Protein AF-0000000066122535 (afdb_homodimer)

Secondary structure (DSSP, 8-state):
-EE--EEEEEE-S-HHHHHHHHHHHHHHHHTT-EEESSSTT-SEEEEEE--SSHHHHHHHHHHHHHHHHHTS-EEEEEGGGGGHHHHHHH-TT-SEE--TT-HHHHHHHHHHHS--EEGGGTTTS-TT---SS-TTEEEEE-EE------TT--HHHHH-S-EEPPHHHHHHHHHHHHHTT--EEEEE-S-GGGTTGGGTT-EEEETTEEEESSHHHHHHHHHTT-SEEEE-S----GGGGGGHHHHHTTSS-SEEE---B---HHHHHHHTS---HHHHHHHHHHHHHH-TT-EEEEEEEES-TT--HHHHHHHHHHHHHH--SEEEEEE----TT-GGGGSSSPPPHHHHHHHHHHHHHHHHHHHHHHHHTTTT-EEEEEEEEEETTTTEEEEEETT--TTTS--EEEE-TTTTT--TT-EEEEEEEEE-SS-EEE-/-EE--EEEEEE-S-HHHHHHHHHHHHHHHHTT-EEESSSTT-SEEEEEE--SSHHHHHHHHHHHHHHHHHTS-EEEEEGGGGGHHHHHHH-TT-SEE--TT-HHHHHHHHHHHS--EEGGGTTTS-TT---SS-TTEEEEE-EE------TT--HHHHH-S-EEPPHHHHHHHHHHHHHTT--EEEEE-SSGGGTTGGGTT-EEEETTEEEESSHHHHHHHHHTT-SEEEE-S----GGGGGGHHHHHTTSS-SEEE---B---HHHHHHHTS---HHHHHHHHHHHHHH-TT-EEEEEEEES-TT--HHHHHHHHHHHHHH--SEEEEEE----TT-GGGGSSSPPPHHHHHHHHHHHHHHHHHHHHHHHHTTTT-EEEEEEEEEETTTTEEEEEETT--TTTS--EEEE-TTTTT--TT-EEEEEEEEE-SS-EEE-

Radius of gyration: 39.96 Å; Cα contacts (8 Å, |Δi|>4): 1870; chains: 2; bounding box: 52×118×86 Å

Solvent-accessible surface area (backbone atoms only — not comparable to full-atom values): 44855 Å² total; per-residue (Å²): 82,70,47,62,46,31,36,8,52,46,76,40,73,50,73,70,45,45,53,51,46,23,53,52,50,29,51,42,35,30,46,41,42,40,78,40,86,36,61,75,86,27,69,31,32,39,39,32,26,26,48,68,48,64,70,43,34,52,50,34,54,51,52,52,51,53,43,39,74,71,53,51,42,30,35,39,27,22,39,31,23,70,45,46,66,64,46,41,73,76,42,66,70,52,74,46,70,26,33,49,91,38,55,67,63,46,52,43,49,43,32,53,77,52,53,51,33,36,50,55,25,45,81,68,41,53,94,63,44,52,71,88,56,63,69,32,38,43,79,44,74,48,41,41,26,31,79,69,73,37,21,75,52,51,53,38,79,52,57,30,56,53,45,51,54,52,44,32,60,50,50,53,52,52,49,38,36,44,77,70,56,32,44,30,40,39,36,35,37,69,40,34,58,58,38,16,62,77,57,71,34,42,74,25,63,53,94,92,38,81,40,45,15,32,48,59,47,46,50,52,57,54,25,70,67,79,38,50,35,38,53,34,37,31,53,88,49,78,71,53,62,71,45,44,55,41,22,54,71,61,32,28,40,36,37,44,29,35,66,61,40,60,50,29,40,70,56,22,50,68,34,58,40,89,54,51,46,68,58,48,50,51,46,53,52,48,50,37,68,65,19,70,79,50,30,40,29,34,34,34,51,34,45,42,57,58,61,43,72,67,38,52,50,44,33,52,52,45,52,68,71,60,60,58,58,40,78,47,77,43,61,58,67,82,33,88,84,20,60,45,68,74,47,63,61,70,54,54,70,67,57,21,49,51,49,46,51,53,52,50,51,54,47,43,52,49,24,26,56,58,42,49,69,47,41,77,35,76,43,60,26,40,26,71,41,70,44,76,91,80,30,29,26,36,22,25,43,76,71,32,53,86,96,76,49,44,42,32,40,26,58,51,23,69,84,64,66,67,48,70,55,36,76,46,80,32,37,26,72,40,57,45,61,58,36,34,31,32,87,80,71,48,61,46,31,35,8,52,45,77,38,73,50,72,70,46,45,53,52,46,24,51,52,51,30,51,42,34,29,44,40,42,41,78,39,87,35,58,72,87,26,69,31,31,39,40,33,26,25,50,67,48,64,70,44,33,53,50,34,54,49,50,52,51,50,42,38,73,72,53,52,43,30,36,39,28,22,40,32,23,70,45,44,65,64,47,41,72,78,42,66,69,53,74,45,70,28,33,50,90,38,54,66,64,48,52,42,49,42,32,52,78,50,52,49,32,35,48,54,26,46,80,70,41,53,92,64,44,51,72,89,57,64,69,33,37,42,80,42,74,49,39,40,25,31,78,71,73,36,21,76,51,52,52,38,79,51,56,28,55,52,46,51,56,52,44,32,61,50,50,52,51,51,48,37,36,46,77,69,55,30,44,31,39,39,36,37,37,70,39,34,56,56,39,16,62,78,57,72,34,41,74,25,62,53,96,92,38,80,40,45,16,31,48,59,46,46,50,54,56,53,27,70,66,80,37,50,35,38,54,35,40,31,53,86,49,77,70,53,64,71,43,45,56,41,23,55,71,61,34,27,39,36,36,43,28,35,67,61,40,61,50,28,41,70,56,22,49,67,35,58,40,89,53,51,45,68,58,49,52,51,47,53,50,50,50,37,68,66,19,71,79,50,32,40,29,34,35,34,50,36,45,42,58,58,63,44,72,67,40,52,51,45,34,54,51,45,50,68,69,60,61,58,60,41,78,47,76,42,61,59,66,80,33,89,84,21,60,45,67,73,48,64,61,70,55,54,69,68,58,20,50,51,51,45,52,52,52,50,51,53,46,42,52,50,24,26,57,59,42,48,70,44,43,78,36,78,43,60,26,40,27,72,42,70,43,75,91,82,31,31,27,38,23,25,43,78,72,33,54,85,94,77,48,46,42,30,41,27,58,50,23,70,85,66,66,67,48,70,57,38,77,45,80,30,37,26,72,43,55,45,62,61,36,35,30,32,87

Nearest PDB structures (foldseek):
  4jc0-assembly2_B  TM=6.798E-01  e=2.366E-36  Thermotoga maritima
  2qgq-assembly1_A  TM=9.403E-01  e=1.319E-27  Thermotoga maritima MSB8
  2qgq-assembly4_D  TM=9.338E-01  e=1.534E-26  Thermotoga maritima MSB8
  7mjz-assembly1_A  TM=6.336E-01  e=1.409E-33  Bacteroides uniformis
  7mjx-assembly2_B  TM=6.372E-01  e=7.805E-33  Bacteroides uniformis

pLDDT: mean 92.5, std 7.32, range [51.38, 98.44]

InterPro domains:
  IPR002792 TRAM domain [PF18693] (375-438)
  IPR002792 TRAM domain [PS50926] (372-439)
  IPR005839 Methylthiotransferase [SFLDG01061] (4-438)
  IPR005839 Methylthiotransferase [TIGR00089] (6-438)
  IPR005840 Ribosomal protein uS12 methylthiotransferase RimO [MF_01865] (5-439)
  IPR005840 Ribosomal protein uS12 methylthiotransferase RimO [PTHR43837] (4-438)
  IPR005840 Ribosomal protein uS12 methylthiotransferase RimO [SFLDF00274] (4-438)
  IPR005840 Ribosomal protein uS12 methylthiotransferase RimO [TIGR01125] (6-437)
  IPR006638 Elp3/MiaA/NifB-like, radical SAM core domain [SM00729] (136-361)
  IPR007197 Radical SAM [PF04055] (141-319)
  IPR007197 Radical SAM [PS51918] (132-369)
  IPR007197 Radical SAM [SFLDS00029] (4-438)
  IPR012340 Nucleic acid-binding, OB-fold [G3DSA:2.40.50.140] (376-439)
  IPR013848 Methylthiotransferase, N-terminal [PF00919] (6-91)
  IPR013848 Methylthiotransferase, N-terminal [PS51449] (5-115)
  IPR020612 Methylthiotransferase, conserved site [PS01278] (140-160)
  IPR023404 Radical SAM, alpha/beta horseshoe [G3DSA:3.80.30.20] (134-375)
  IPR038135 Methylthiotransferase, N-terminal domain superfamily [G3DSA:3.40.50.12160] (6-120)
  IPR058240 Radical SAM superfamily [SSF102114] (123-366)

Foldseek 3Di:
DKDAFEEEEAFADDVVSVVLSVVLVVVCVVVPHHYDPDLAPGQEYEYAADDDDPVRVVVSLVVQVVSCVRNVAYEYEEACLVVVVVNCVSPVSYQYGYYPPRSPVSVVSCCVRPNIDPVVCVVVAQPLGDAPADLQEDEQEFWWADPDQFLLDCRCVVTNYIGGDALQVSLVSLVSSVVSQHAEYEYDYQEQQCWQVVVVQDWDDDPNDIFTRGNQRSLQSQLVSNHAYEYERHEDDPCVLVNLLCCQVVSYPLEEEYAPQFQALVLCVNSVHDRDNVVVLVVLVSSCVSHVVHAYEYEYEPQQAPQDPVRLVRRLVSCVSSLHQHYHYYYRDRDPPRNSVPDHHGGDPVVRVVSRVVSVVSNLVSNQVVQQVQAQHKFKWAWADADVVQAKTWTDGSHADPPRAEIEIEHNCVVVVHDHSDIDIWHFHDDHSGYTYTD/DKDAFEEEEAFADDVVSVVLSVVLVVVCVVVPHHYDPDLPPGQEYEYAAEDDDPVRVVVSLVVQVVSCVRNVAYEYEEACLVVVVVNCVSPVSYQYGYYPPPSPVSVVSCCVRPNIDPVVCVVVAQPLGDAPADLQEDEQEFWWADDAQFLLDCRCVVTNYIGGDALQVSLVSLVSSVVSQHQEYEYDYQEQQCWQVVVVQDWDDDPNDIFTRGNQRSLQSQLVSNHAYEYERHEDDPCVLVNLLCCQVVSYPLEEEYAPQFQALVLCVNSVHDRDNVVVLVVLVSSCVSPVVRAYEYEYEPQQAPQDPVRLVRRLVSCVSSLHQHYHYYYRDRDPPRNSVPDHHGGDPVVRVVSRVVSVVSNLVSNQVVQQVQAQHKFKWAWADADVVQAKTWTDGSHADPPRAEIEIEHNCVVVVDDHSDIDIWHFHDDHSGYTYTD

Organism: Francisella philomiragia subsp. philomiragia (strain ATCC 25017 / CCUG 19701 / FSC 153 / O#319-036) (NCBI:txid484022)

Sequence (878 aa):
MIKIPKIGFVSLGCPKNLVDSERIITKLKAEGYDLVDSYDNADMVIVNTCGFLNSAIDESLEVIGEAIAENGKVLVTGCLGNKADLIKEKHSEVLSITGPQDYENLIEAVHTHAPIFVNDFVSLVPPQGIKLTPRHYSYLKISEGCNNTCTFCIIPDIRGKLKSRSIDNIMKEAEKLKNAGVKELLVISQDTSAYGVDIKYKSGIWNDKEYQSNILDLATALGDLDMWTRLHYVYPYPHVDKIVPLMAQGKILPYLDVPLQHSSPEVLKRMKRPAHTQKTLDRINKWRDICPDITIRSTFIVGFPGETEADFEHLLDFAEKAQLDRVGCFKYSEVEGAKANQFDNLISEEVKQQRLDEFMGLQAQISADKLQRFVGTEQQVIIDVINKDENYAIGRTKYDAPEVDGQVIIGDALERNLKVGEFATVEITESTEYDLIADMIKIPKIGFVSLGCPKNLVDSERIITKLKAEGYDLVDSYDNADMVIVNTCGFLNSAIDESLEVIGEAIAENGKVLVTGCLGNKADLIKEKHSEVLSITGPQDYENLIEAVHTHAPIFVNDFVSLVPPQGIKLTPRHYSYLKISEGCNNTCTFCIIPDIRGKLKSRSIDNIMKEAEKLKNAGVKELLVISQDTSAYGVDIKYKSGIWNDKEYQSNILDLATALGDLDMWTRLHYVYPYPHVDKIVPLMAQGKILPYLDVPLQHSSPEVLKRMKRPAHTQKTLDRINKWRDICPDITIRSTFIVGFPGETEADFEHLLDFAEKAQLDRVGCFKYSEVEGAKANQFDNLISEEVKQQRLDEFMGLQAQISADKLQRFVGTEQQVIIDVINKDENYAIGRTKYDAPEVDGQVIIGDALERNLKVGEFATVEITESTEYDLIAD

Structure (mmCIF, N/CA/C/O backbone):
data_AF-0000000066122535-model_v1
#
loop_
_entity.id
_entity.type
_entity.pdbx_description
1 polymer 'Ribosomal protein uS12 methylthiotransferase RimO'
#
loop_
_atom_site.group_PDB
_atom_site.id
_atom_site.type_symbol
_atom_site.label_atom_id
_atom_site.label_alt_id
_atom_site.label_comp_id
_atom_site.label_asym_id
_atom_site.label_entity_id
_atom_site.label_seq_id
_atom_site.pdbx_PDB_ins_code
_atom_site.Cartn_x
_atom_site.Cartn_y
_atom_site.Cartn_z
_atom_site.occupancy
_atom_site.B_iso_or_equiv
_atom_site.auth_seq_id
_atom_site.auth_comp_id
_atom_site.auth_asym_id
_atom_site.auth_atom_id
_atom_site.pdbx_PDB_model_num
ATOM 1 N N . MET A 1 1 ? -2.648 4.883 -21.25 1 55.56 1 MET A N 1
ATOM 2 C CA . MET A 1 1 ? -3.219 6.027 -20.547 1 55.56 1 MET A CA 1
ATOM 3 C C . MET A 1 1 ? -2.99 5.918 -19.047 1 55.56 1 MET A C 1
ATOM 5 O O . MET A 1 1 ? -3.152 4.84 -18.469 1 55.56 1 MET A O 1
ATOM 9 N N . ILE A 1 2 ? -2.291 6.801 -18.469 1 64.5 2 ILE A N 1
ATOM 10 C CA . ILE A 1 2 ? -2.02 6.82 -17.031 1 64.5 2 ILE A CA 1
ATOM 11 C C . ILE A 1 2 ? -3.262 7.293 -16.281 1 64.5 2 ILE A C 1
ATOM 13 O O . ILE A 1 2 ? -3.859 8.312 -16.641 1 64.5 2 ILE A O 1
ATOM 17 N N . LYS A 1 3 ? -3.846 6.434 -15.586 1 76.31 3 LYS A N 1
ATOM 18 C CA . LYS A 1 3 ? -4.93 6.883 -14.719 1 76.31 3 LYS A CA 1
ATOM 19 C C . LYS A 1 3 ? -4.387 7.449 -13.406 1 76.31 3 LYS A C 1
ATOM 21 O O . LYS A 1 3 ? -3.785 6.727 -12.609 1 76.31 3 LYS A O 1
ATOM 26 N N . ILE A 1 4 ? -4.547 8.75 -13.289 1 79.06 4 ILE A N 1
ATOM 27 C CA . ILE A 1 4 ? -4.109 9.445 -12.086 1 79.06 4 ILE A CA 1
ATOM 28 C C . ILE A 1 4 ? -5.309 9.719 -11.18 1 79.06 4 ILE A C 1
ATOM 30 O O . ILE A 1 4 ? -6.219 10.461 -11.555 1 79.06 4 ILE A O 1
ATOM 34 N N . PRO A 1 5 ? -5.336 9.031 -9.992 1 85.25 5 PRO A N 1
ATOM 35 C CA . PRO A 1 5 ? -6.449 9.297 -9.078 1 85.25 5 PRO A CA 1
ATOM 36 C C . PRO A 1 5 ? -6.504 10.75 -8.609 1 85.25 5 PRO A C 1
ATOM 38 O O . PRO A 1 5 ? -5.461 11.375 -8.414 1 85.25 5 PRO A O 1
ATOM 41 N N . LYS A 1 6 ? -7.742 11.266 -8.477 1 88.75 6 LYS A N 1
ATOM 42 C CA . LYS A 1 6 ? -7.988 12.586 -7.898 1 88.75 6 LYS A CA 1
ATOM 43 C C . LYS A 1 6 ? -8.195 12.5 -6.391 1 88.75 6 LYS A C 1
ATOM 45 O O . LYS A 1 6 ? -9.094 11.797 -5.922 1 88.75 6 LYS A O 1
ATOM 50 N N . ILE A 1 7 ? -7.367 13.219 -5.676 1 91.25 7 ILE A N 1
ATOM 51 C CA . ILE A 1 7 ? -7.449 13.18 -4.219 1 91.25 7 ILE A CA 1
ATOM 52 C C . ILE A 1 7 ? -8.094 14.461 -3.699 1 91.25 7 ILE A C 1
ATOM 54 O O . ILE A 1 7 ? -7.621 15.562 -3.994 1 91.25 7 ILE A O 1
ATOM 58 N N . GLY A 1 8 ? -9.281 14.289 -3.072 1 92.62 8 GLY A N 1
ATOM 59 C CA . GLY A 1 8 ? -9.852 15.398 -2.332 1 92.62 8 GLY A CA 1
ATOM 60 C C . GLY A 1 8 ? -9.227 15.594 -0.963 1 92.62 8 GLY A C 1
ATOM 61 O O . GLY A 1 8 ? -8.945 14.617 -0.263 1 92.62 8 GLY A O 1
ATOM 62 N N . PHE A 1 9 ? -9.008 16.875 -0.611 1 92 9 PHE A N 1
ATOM 63 C CA . PHE A 1 9 ? -8.367 17.156 0.668 1 92 9 PHE A CA 1
ATOM 64 C C . PHE A 1 9 ? -9.156 18.188 1.46 1 92 9 PHE A C 1
ATOM 66 O O . PHE A 1 9 ? -9.484 19.25 0.94 1 92 9 PHE A O 1
ATOM 73 N N . VAL A 1 10 ? -9.508 17.859 2.719 1 91.75 10 VAL A N 1
ATOM 74 C CA . VAL A 1 10 ? -10.18 18.766 3.637 1 91.75 10 VAL A CA 1
ATOM 75 C C . VAL A 1 10 ? -9.312 18.984 4.879 1 91.75 10 VAL A C 1
ATOM 77 O O . VAL A 1 10 ? -8.93 18.016 5.543 1 91.75 10 VAL A O 1
ATOM 80 N N . SER A 1 11 ? -9.016 20.203 5.141 1 91.88 11 SER A N 1
ATOM 81 C CA . SER A 1 11 ? -8.203 20.547 6.305 1 91.88 11 SER A CA 1
ATOM 82 C C . SER A 1 11 ? -9.039 21.25 7.375 1 91.88 11 SER A C 1
ATOM 84 O O . SER A 1 11 ? -9.625 22.297 7.117 1 91.88 11 SER A O 1
ATOM 86 N N . LEU A 1 12 ? -9.109 20.688 8.539 1 91.94 12 LEU A N 1
ATOM 87 C CA . LEU A 1 12 ? -9.852 21.266 9.656 1 91.94 12 LEU A CA 1
ATOM 88 C C . LEU A 1 12 ? -8.914 21.656 10.789 1 91.94 12 LEU A C 1
ATOM 90 O O . LEU A 1 12 ? -7.773 21.188 10.852 1 91.94 12 LEU A O 1
ATOM 94 N N . GLY A 1 13 ? -9.359 22.5 11.523 1 87.88 13 GLY A N 1
ATOM 95 C CA . GLY A 1 13 ? -8.641 22.766 12.758 1 87.88 13 GLY A CA 1
ATOM 96 C C . GLY A 1 13 ? -7.832 24.047 12.703 1 87.88 13 GLY A C 1
ATOM 97 O O . GLY A 1 13 ? -8.336 25.094 12.289 1 87.88 13 GLY A O 1
ATOM 98 N N . CYS A 1 14 ? -6.609 23.938 13.195 1 89.19 14 CYS A N 1
ATOM 99 C CA . CYS A 1 14 ? -5.801 25.109 13.469 1 89.19 14 CYS A CA 1
ATOM 100 C C . CYS A 1 14 ? -4.73 25.297 12.398 1 89.19 14 CYS A C 1
ATOM 102 O O . CYS A 1 14 ? -4.562 24.453 11.523 1 89.19 14 CYS A O 1
ATOM 104 N N . PRO A 1 15 ? -4.031 26.484 12.469 1 90.25 15 PRO A N 1
ATOM 105 C CA . PRO A 1 15 ? -2.994 26.781 11.477 1 90.25 15 PRO A CA 1
ATOM 106 C C . PRO A 1 15 ? -1.904 25.719 11.422 1 90.25 15 PRO A C 1
ATOM 108 O O . PRO A 1 15 ? -1.346 25.453 10.352 1 90.25 15 PRO A O 1
ATOM 111 N N . LYS A 1 16 ? -1.552 25.094 12.508 1 89.88 16 LYS A N 1
ATOM 112 C CA . LYS A 1 16 ? -0.552 24.031 12.508 1 89.88 16 LYS A CA 1
ATOM 113 C C . LYS A 1 16 ? -1.018 22.844 11.672 1 89.88 16 LYS A C 1
ATOM 115 O O . LYS A 1 16 ? -0.231 22.25 10.93 1 89.88 16 LYS A O 1
ATOM 120 N N . ASN A 1 17 ? -2.301 22.609 11.82 1 91.5 17 ASN A N 1
ATOM 121 C CA . ASN A 1 17 ? -2.879 21.547 11.008 1 91.5 17 ASN A CA 1
ATOM 122 C C . ASN A 1 17 ? -2.871 21.906 9.523 1 91.5 17 ASN A C 1
ATOM 124 O O . ASN A 1 17 ? -2.707 21.031 8.672 1 91.5 17 ASN A O 1
ATOM 128 N N . LEU A 1 18 ? -3.109 23.141 9.297 1 92.88 18 LEU A N 1
ATOM 129 C CA . LEU A 1 18 ? -3.094 23.609 7.91 1 92.88 18 LEU A CA 1
ATOM 130 C C . LEU A 1 18 ? -1.728 23.375 7.277 1 92.88 18 LEU A C 1
ATOM 132 O O . LEU A 1 18 ? -1.639 22.938 6.125 1 92.88 18 LEU A O 1
ATOM 136 N N . VAL A 1 19 ? -0.688 23.656 7.957 1 92.19 19 VAL A N 1
ATOM 137 C CA . VAL A 1 19 ? 0.668 23.453 7.453 1 92.19 19 VAL A CA 1
ATOM 138 C C . VAL A 1 19 ? 0.907 21.969 7.191 1 92.19 19 VAL A C 1
ATOM 140 O O . VAL A 1 19 ? 1.526 21.594 6.191 1 92.19 19 VAL A O 1
ATOM 143 N N . ASP A 1 20 ? 0.424 21.141 8.078 1 92.88 20 ASP A N 1
ATOM 144 C CA . ASP A 1 20 ? 0.536 19.703 7.871 1 92.88 20 ASP A CA 1
ATOM 145 C C . ASP A 1 20 ? -0.153 19.281 6.574 1 92.88 20 ASP A C 1
ATOM 147 O O . ASP A 1 20 ? 0.376 18.469 5.824 1 92.88 20 ASP A O 1
ATOM 151 N N . SER A 1 21 ? -1.29 19.859 6.387 1 92.25 21 SER A N 1
ATOM 152 C CA . SER A 1 21 ? -2.021 19.578 5.156 1 92.25 21 SER A CA 1
ATOM 153 C C . SER A 1 21 ? -1.21 19.984 3.928 1 92.25 21 SER A C 1
ATOM 155 O O . SER A 1 21 ? -1.164 19.25 2.939 1 92.25 21 SER A O 1
ATOM 157 N N . GLU A 1 22 ? -0.607 21.172 3.998 1 92.5 22 GLU A N 1
ATOM 158 C CA . GLU A 1 22 ? 0.198 21.656 2.885 1 92.5 22 GLU A CA 1
ATOM 159 C C . GLU A 1 22 ? 1.345 20.703 2.566 1 92.5 22 GLU A C 1
ATOM 161 O O . GLU A 1 22 ? 1.656 20.469 1.396 1 92.5 22 GLU A O 1
ATOM 166 N N . ARG A 1 23 ? 1.938 20.156 3.58 1 90.12 23 ARG A N 1
ATOM 167 C CA . ARG A 1 23 ? 3.037 19.203 3.393 1 90.12 23 ARG A CA 1
ATOM 168 C C . ARG A 1 23 ? 2.553 17.938 2.713 1 90.12 23 ARG A C 1
ATOM 170 O O . ARG A 1 23 ? 3.191 17.438 1.782 1 90.12 23 ARG A O 1
ATOM 177 N N . ILE A 1 24 ? 1.455 17.438 3.168 1 90.81 24 ILE A N 1
ATOM 178 C CA . ILE A 1 24 ? 0.869 16.234 2.615 1 90.81 24 ILE A CA 1
ATOM 179 C C . ILE A 1 24 ? 0.513 16.453 1.146 1 90.81 24 ILE A C 1
ATOM 181 O O . ILE A 1 24 ? 0.874 15.641 0.285 1 90.81 24 ILE A O 1
ATOM 185 N N . ILE A 1 25 ? -0.142 17.562 0.844 1 89.25 25 ILE A N 1
ATOM 186 C CA . ILE A 1 25 ? -0.594 17.891 -0.505 1 89.25 25 ILE A CA 1
ATOM 187 C C . ILE A 1 25 ? 0.611 18.047 -1.428 1 89.25 25 ILE A C 1
ATOM 189 O O . ILE A 1 25 ? 0.601 17.578 -2.564 1 89.25 25 ILE A O 1
ATOM 193 N N . THR A 1 26 ? 1.611 18.734 -0.911 1 88.44 26 THR A N 1
ATOM 194 C CA . THR A 1 26 ? 2.832 18.938 -1.686 1 88.44 26 THR A CA 1
ATOM 195 C C . THR A 1 26 ? 3.449 17.594 -2.076 1 88.44 26 THR A C 1
ATOM 197 O O . THR A 1 26 ? 3.82 17.391 -3.234 1 88.44 26 THR A O 1
ATOM 200 N N . LYS A 1 27 ? 3.535 16.719 -1.121 1 86.56 27 LYS A N 1
ATOM 201 C CA . LYS A 1 27 ? 4.109 15.406 -1.374 1 86.56 27 LYS A CA 1
ATOM 202 C C . LYS A 1 27 ? 3.281 14.625 -2.393 1 86.56 27 LYS A C 1
ATOM 204 O O . LYS A 1 27 ? 3.83 14.039 -3.326 1 86.56 27 LYS A O 1
ATOM 209 N N . LEU A 1 28 ? 2.027 14.578 -2.25 1 87.69 28 LEU A N 1
ATOM 210 C CA . LEU A 1 28 ? 1.14 13.852 -3.152 1 87.69 28 LEU A CA 1
ATOM 211 C C . LEU A 1 28 ? 1.225 14.414 -4.566 1 87.69 28 LEU A C 1
ATOM 213 O O . LEU A 1 28 ? 1.28 13.656 -5.539 1 87.69 28 LEU A O 1
ATOM 217 N N . LYS A 1 29 ? 1.229 15.781 -4.656 1 85.19 29 LYS A N 1
ATOM 218 C CA . LYS A 1 29 ? 1.362 16.406 -5.965 1 85.19 29 LYS A CA 1
ATOM 219 C C . LYS A 1 29 ? 2.699 16.062 -6.613 1 85.19 29 LYS A C 1
ATOM 221 O O . LYS A 1 29 ? 2.766 15.812 -7.82 1 85.19 29 LYS A O 1
ATOM 226 N N . ALA A 1 30 ? 3.727 16.094 -5.816 1 82.19 30 ALA A N 1
ATOM 227 C CA . ALA A 1 30 ? 5.055 15.734 -6.301 1 82.19 30 ALA A CA 1
ATOM 228 C C . ALA A 1 30 ? 5.082 14.305 -6.832 1 82.19 30 ALA A C 1
ATOM 230 O O . ALA A 1 30 ? 5.84 13.992 -7.754 1 82.19 30 ALA A O 1
ATOM 231 N N . GLU A 1 31 ? 4.234 13.492 -6.258 1 80.12 31 GLU A N 1
ATOM 232 C CA . GLU A 1 31 ? 4.191 12.086 -6.648 1 80.12 31 GLU A CA 1
ATOM 233 C C . GLU A 1 31 ? 3.273 11.875 -7.848 1 80.12 31 GLU A C 1
ATOM 235 O O . GLU A 1 31 ? 3.16 10.758 -8.359 1 80.12 31 GLU A O 1
ATOM 240 N N . GLY A 1 32 ? 2.52 12.961 -8.242 1 80.94 32 GLY A N 1
ATOM 241 C CA . GLY A 1 32 ? 1.779 12.898 -9.492 1 80.94 32 GLY A CA 1
ATOM 242 C C . GLY A 1 32 ? 0.275 12.875 -9.297 1 80.94 32 GLY A C 1
ATOM 243 O O . GLY A 1 32 ? -0.482 12.812 -10.266 1 80.94 32 GLY A O 1
ATOM 244 N N . TYR A 1 33 ? -0.152 12.836 -8.062 1 83.94 33 TYR A N 1
ATOM 245 C CA . TYR A 1 33 ? -1.589 12.828 -7.809 1 83.94 33 TYR A CA 1
ATOM 246 C C . TYR A 1 33 ? -2.215 14.164 -8.188 1 83.94 33 TYR A C 1
ATOM 248 O O . TYR A 1 33 ? -1.56 15.211 -8.125 1 83.94 33 TYR A O 1
ATOM 256 N N . ASP A 1 34 ? -3.43 14.109 -8.602 1 83.56 34 ASP A N 1
ATOM 257 C CA . ASP A 1 34 ? -4.23 15.312 -8.781 1 83.56 34 ASP A CA 1
ATOM 258 C C . ASP A 1 34 ? -5 15.656 -7.504 1 83.56 34 ASP A C 1
ATOM 260 O O . ASP A 1 34 ? -5.512 14.766 -6.824 1 83.56 34 ASP A O 1
ATOM 264 N N . LEU A 1 35 ? -5.004 16.922 -7.184 1 84.94 35 LEU A N 1
ATOM 265 C CA . LEU A 1 35 ? -5.664 17.344 -5.953 1 84.94 35 LEU A CA 1
ATOM 266 C C . LEU A 1 35 ? -6.875 18.219 -6.258 1 84.94 35 LEU A C 1
ATOM 268 O O . LEU A 1 35 ? -6.836 19.047 -7.168 1 84.94 35 LEU A O 1
ATOM 272 N N . VAL A 1 36 ? -7.969 17.906 -5.535 1 82.44 36 VAL A N 1
ATOM 273 C CA . VAL A 1 36 ? -9.164 18.734 -5.664 1 82.44 36 VAL A CA 1
ATOM 274 C C . VAL A 1 36 ? -9.609 19.219 -4.285 1 82.44 36 VAL A C 1
ATOM 276 O O . VAL A 1 36 ? -9.352 18.562 -3.275 1 82.44 36 VAL A O 1
ATOM 279 N N . ASP A 1 37 ? -10.156 20.406 -4.18 1 75.06 37 ASP A N 1
ATOM 280 C CA . ASP A 1 37 ? -10.523 21.031 -2.916 1 75.06 37 ASP A CA 1
ATOM 281 C C . ASP A 1 37 ? -11.922 20.609 -2.471 1 75.06 37 ASP A C 1
ATOM 283 O O . ASP A 1 37 ? -12.562 21.297 -1.679 1 75.06 37 ASP A O 1
ATOM 287 N N . SER A 1 38 ? -12.469 19.578 -3.066 1 72.38 38 SER A N 1
ATOM 288 C CA . SER A 1 38 ? -13.805 19.141 -2.693 1 72.38 38 SER A CA 1
ATOM 289 C C . SER A 1 38 ? -13.898 17.609 -2.684 1 72.38 38 SER A C 1
ATOM 291 O O . SER A 1 38 ? -13.023 16.922 -3.211 1 72.38 38 SER A O 1
ATOM 293 N N . TYR A 1 39 ? -14.875 17.234 -1.909 1 73.81 39 TYR A N 1
ATOM 294 C CA . TYR A 1 39 ? -15.172 15.805 -1.892 1 73.81 39 TYR A CA 1
ATOM 295 C C . TYR A 1 39 ? -15.797 15.359 -3.207 1 73.81 39 TYR A C 1
ATOM 297 O O . TYR A 1 39 ? -15.75 14.18 -3.559 1 73.81 39 TYR A O 1
ATOM 305 N N . ASP A 1 40 ? -16.25 16.484 -3.912 1 74.75 40 ASP A N 1
ATOM 306 C CA . ASP A 1 40 ? -16.969 16.141 -5.133 1 74.75 40 ASP A CA 1
ATOM 307 C C . ASP A 1 40 ? -16.016 15.734 -6.246 1 74.75 40 ASP A C 1
ATOM 309 O O . ASP A 1 40 ? -15.008 16.406 -6.492 1 74.75 40 ASP A O 1
ATOM 313 N N . ASN A 1 41 ? -16.125 14.57 -6.773 1 79.12 41 ASN A N 1
ATOM 314 C CA . ASN A 1 41 ? -15.398 14.062 -7.938 1 79.12 41 ASN A CA 1
ATOM 315 C C . ASN A 1 41 ? -14.016 13.547 -7.559 1 79.12 41 ASN A C 1
ATOM 317 O O . ASN A 1 41 ? -13.094 13.57 -8.383 1 79.12 41 ASN A O 1
ATOM 321 N N . ALA A 1 42 ? -13.797 13.43 -6.285 1 89.31 42 ALA A N 1
ATOM 322 C CA . ALA A 1 42 ? -12.531 12.852 -5.855 1 89.31 42 ALA A CA 1
ATOM 323 C C . ALA A 1 42 ? -12.602 11.328 -5.844 1 89.31 42 ALA A C 1
ATOM 325 O O . ALA A 1 42 ? -13.68 10.75 -5.648 1 89.31 42 ALA A O 1
ATOM 326 N N . ASP A 1 43 ? -11.508 10.672 -6.152 1 90 43 ASP A N 1
ATOM 327 C CA . ASP A 1 43 ? -11.414 9.219 -6.059 1 90 43 ASP A CA 1
ATOM 328 C C . ASP A 1 43 ? -11.18 8.773 -4.617 1 90 43 ASP A C 1
ATOM 330 O O . ASP A 1 43 ? -11.453 7.621 -4.266 1 90 43 ASP A O 1
ATOM 334 N N . MET A 1 44 ? -10.695 9.648 -3.891 1 93.12 44 MET A N 1
ATOM 335 C CA . MET A 1 44 ? -10.422 9.453 -2.469 1 93.12 44 MET A CA 1
ATOM 336 C C . MET A 1 44 ? -10.352 10.789 -1.74 1 93.12 44 MET A C 1
ATOM 338 O O . MET A 1 44 ? -9.945 11.797 -2.324 1 93.12 44 MET A O 1
ATOM 342 N N . VAL A 1 45 ? -10.812 10.758 -0.492 1 94.81 45 VAL A N 1
ATOM 343 C CA . VAL A 1 45 ? -10.789 12 0.276 1 94.81 45 VAL A CA 1
ATOM 344 C C . VAL A 1 45 ? -9.953 11.812 1.536 1 94.81 45 VAL A C 1
ATOM 346 O O . VAL A 1 45 ? -10.062 10.789 2.219 1 94.81 45 VAL A O 1
ATOM 349 N N . ILE A 1 46 ? -9.07 12.742 1.746 1 94.88 46 ILE A N 1
ATOM 350 C CA . ILE A 1 46 ? -8.312 12.797 2.992 1 94.88 46 ILE A CA 1
ATOM 351 C C . ILE A 1 46 ? -8.867 13.898 3.885 1 94.88 46 ILE A C 1
ATOM 353 O O . ILE A 1 46 ? -8.992 15.047 3.453 1 94.88 46 ILE A O 1
ATOM 357 N N . VAL A 1 47 ? -9.258 13.586 5.105 1 94.75 47 VAL A N 1
ATOM 358 C CA . VAL A 1 47 ? -9.727 14.578 6.066 1 94.75 47 VAL A CA 1
ATOM 359 C C . VAL A 1 47 ? -8.695 14.75 7.176 1 94.75 47 VAL A C 1
ATOM 361 O O . VAL A 1 47 ? -8.453 13.828 7.961 1 94.75 47 VAL A O 1
ATOM 364 N N . ASN A 1 48 ? -8.055 15.922 7.199 1 94.38 48 ASN A N 1
ATOM 365 C CA . ASN A 1 48 ? -7.152 16.297 8.281 1 94.38 48 ASN A CA 1
ATOM 366 C C . ASN A 1 48 ? -7.906 16.922 9.445 1 94.38 48 ASN A C 1
ATOM 368 O O . ASN A 1 48 ? -8.344 18.078 9.359 1 94.38 48 ASN A O 1
ATOM 372 N N . THR A 1 49 ? -7.953 16.234 10.586 1 94.69 49 THR A N 1
ATOM 373 C CA . THR A 1 49 ? -8.938 16.547 11.617 1 94.69 49 THR A CA 1
ATOM 374 C C . THR A 1 49 ? -8.273 17.219 12.812 1 94.69 49 THR A C 1
ATOM 376 O O . THR A 1 49 ? -7.051 17.172 12.953 1 94.69 49 THR A O 1
ATOM 379 N N . CYS A 1 50 ? -9.094 17.844 13.523 1 92.5 50 CYS A N 1
ATOM 380 C CA . CYS A 1 50 ? -8.703 18.406 14.805 1 92.5 50 CYS A CA 1
ATOM 381 C C . CYS A 1 50 ? -9.242 17.562 15.961 1 92.5 50 CYS A C 1
ATOM 383 O O . CYS A 1 50 ? -10.398 17.141 15.938 1 92.5 50 CYS A O 1
ATOM 385 N N . GLY A 1 51 ? -8.453 17.266 16.969 1 86.06 51 GLY A N 1
ATOM 386 C CA . GLY A 1 51 ? -8.875 16.438 18.094 1 86.06 51 GLY A CA 1
ATOM 387 C C . GLY A 1 51 ? -8.734 17.141 19.438 1 86.06 51 GLY A C 1
ATOM 388 O O . GLY A 1 51 ? -8.633 16.484 20.469 1 86.06 51 GLY A O 1
ATOM 389 N N . PHE A 1 52 ? -8.703 18.469 19.422 1 82.75 52 PHE A N 1
ATOM 390 C CA . PHE A 1 52 ? -8.398 19.172 20.656 1 82.75 52 PHE A CA 1
ATOM 391 C C . PHE A 1 52 ? -9.68 19.609 21.359 1 82.75 52 PHE A C 1
ATOM 393 O O . PHE A 1 52 ? -9.953 19.172 22.484 1 82.75 52 PHE A O 1
ATOM 400 N N . LEU A 1 53 ? -10.453 20.453 20.797 1 85.5 53 LEU A N 1
ATOM 401 C CA . LEU A 1 53 ? -11.688 20.953 21.406 1 85.5 53 LEU A CA 1
ATOM 402 C C . LEU A 1 53 ? -12.867 20.047 21.031 1 85.5 53 LEU A C 1
ATOM 404 O O . LEU A 1 53 ? -12.922 19.516 19.922 1 85.5 53 LEU A O 1
ATOM 408 N N . ASN A 1 54 ? -13.758 19.922 21.969 1 86.38 54 ASN A N 1
ATOM 409 C CA . ASN A 1 54 ? -14.914 19.062 21.719 1 86.38 54 ASN A CA 1
ATOM 410 C C . ASN A 1 54 ? -15.703 19.516 20.5 1 86.38 54 ASN A C 1
ATOM 412 O O . ASN A 1 54 ? -16.156 18.703 19.703 1 86.38 54 ASN A O 1
ATOM 416 N N . SER A 1 55 ? -15.797 20.859 20.438 1 87.31 55 SER A N 1
ATOM 417 C CA . SER A 1 55 ? -16.516 21.375 19.266 1 87.31 55 SER A CA 1
ATOM 418 C C . SER A 1 55 ? -15.797 21.016 17.969 1 87.31 55 SER A C 1
ATOM 420 O O . SER A 1 55 ? -16.438 20.703 16.969 1 87.31 55 SER A O 1
ATOM 422 N N . ALA A 1 56 ? -14.562 21.047 17.969 1 88.62 56 ALA A N 1
ATOM 423 C CA . ALA A 1 56 ? -13.758 20.703 16.797 1 88.62 56 ALA A CA 1
ATOM 424 C C . ALA A 1 56 ? -13.828 19.219 16.5 1 88.62 56 ALA A C 1
ATOM 426 O O . ALA A 1 56 ? -13.828 18.797 15.336 1 88.62 56 ALA A O 1
ATOM 427 N N . ILE A 1 57 ? -13.898 18.375 17.547 1 90.75 57 ILE A N 1
ATOM 428 C CA . ILE A 1 57 ? -14.039 16.922 17.406 1 90.75 57 ILE A CA 1
ATOM 429 C C . ILE A 1 57 ? -15.367 16.609 16.719 1 90.75 57 ILE A C 1
ATOM 431 O O . ILE A 1 57 ? -15.406 15.836 15.75 1 90.75 57 ILE A O 1
ATOM 435 N N . ASP A 1 58 ? -16.391 17.297 17.219 1 92.38 58 ASP A N 1
ATOM 436 C CA . ASP A 1 58 ? -17.703 17.094 16.641 1 92.38 58 ASP A CA 1
ATOM 437 C C . ASP A 1 58 ? -17.719 17.5 15.164 1 92.38 58 ASP A C 1
ATOM 439 O O . ASP A 1 58 ? -18.297 16.797 14.328 1 92.38 58 ASP A O 1
ATOM 443 N N . GLU A 1 59 ? -17.141 18.609 14.922 1 92.88 59 GLU A N 1
ATOM 444 C CA . GLU A 1 59 ? -17.047 19.078 13.547 1 92.88 59 GLU A CA 1
ATOM 445 C C . GLU A 1 59 ? -16.281 18.078 12.672 1 92.88 59 GLU A C 1
ATOM 447 O O . GLU A 1 59 ? -16.688 17.797 11.547 1 92.88 59 GLU A O 1
ATOM 452 N N . SER A 1 60 ? -15.203 17.594 13.188 1 94.25 60 SER A N 1
ATOM 453 C CA . SER A 1 60 ? -14.391 16.625 12.461 1 94.25 60 SER A CA 1
ATOM 454 C C . SER A 1 60 ? -15.18 15.367 12.133 1 94.25 60 SER A C 1
ATOM 456 O O . SER A 1 60 ? -15.141 14.883 11 1 94.25 60 SER A O 1
ATOM 458 N N . LEU A 1 61 ? -15.891 14.812 13.094 1 94.94 61 LEU A N 1
ATOM 459 C CA . LEU A 1 61 ? -16.688 13.602 12.898 1 94.94 61 LEU A CA 1
ATOM 460 C C . LEU A 1 61 ? -17.781 13.836 11.867 1 94.94 61 LEU A C 1
ATOM 462 O O . LEU A 1 61 ? -18.078 12.961 11.055 1 94.94 61 LEU A O 1
ATOM 466 N N . GLU A 1 62 ? -18.328 15.055 11.945 1 94.75 62 GLU A N 1
ATOM 467 C CA . GLU A 1 62 ? -19.359 15.406 10.977 1 94.75 62 GLU A CA 1
ATOM 468 C C . GLU A 1 62 ? -18.812 15.438 9.562 1 94.75 62 GLU A C 1
ATOM 470 O O . GLU A 1 62 ? -19.422 14.914 8.633 1 94.75 62 GLU A O 1
ATOM 475 N N . VAL A 1 63 ? -17.719 16.031 9.398 1 93.44 63 VAL A N 1
ATOM 476 C CA . VAL A 1 63 ? -17.094 16.172 8.086 1 93.44 63 VAL A CA 1
ATOM 477 C C . VAL A 1 63 ? -16.688 14.805 7.555 1 93.44 63 VAL A C 1
ATOM 479 O O . VAL A 1 63 ? -16.844 14.516 6.367 1 93.44 63 VAL A O 1
ATOM 482 N N . ILE A 1 64 ? -16.141 13.891 8.391 1 94.12 64 ILE A N 1
ATOM 483 C CA . ILE A 1 64 ? -15.805 12.531 8.008 1 94.12 64 ILE A CA 1
ATOM 484 C C . ILE A 1 64 ? -17.047 11.812 7.484 1 94.12 64 ILE A C 1
ATOM 486 O O . ILE A 1 64 ? -17.016 11.164 6.438 1 94.12 64 ILE A O 1
ATOM 490 N N . GLY A 1 65 ? -18.109 11.969 8.242 1 94.19 65 GLY A N 1
ATOM 491 C CA . GLY A 1 65 ? -19.359 11.352 7.82 1 94.19 65 GLY A CA 1
ATOM 492 C C . GLY A 1 65 ? -19.844 11.844 6.465 1 94.19 65 GLY A C 1
ATOM 493 O O . GLY A 1 65 ? -20.281 11.047 5.637 1 94.19 65 GLY A O 1
ATOM 494 N N . GLU A 1 66 ? -19.75 13.141 6.273 1 92.12 66 GLU A N 1
ATOM 495 C CA . GLU A 1 66 ? -20.125 13.727 4.996 1 92.12 66 GLU A CA 1
ATOM 496 C C . GLU A 1 66 ? -19.266 13.195 3.859 1 92.12 66 GLU A C 1
ATOM 498 O O . GLU A 1 66 ? -19.766 12.875 2.781 1 92.12 66 GLU A O 1
ATOM 503 N N . ALA A 1 67 ? -18 13.086 4.07 1 92 67 ALA A N 1
ATOM 504 C CA . ALA A 1 67 ? -17.062 12.594 3.066 1 92 67 ALA A CA 1
ATOM 505 C C . ALA A 1 67 ? -17.344 11.141 2.709 1 92 67 ALA A C 1
ATOM 507 O O . ALA A 1 67 ? -17.281 10.75 1.539 1 92 67 ALA A O 1
ATOM 508 N N . ILE A 1 68 ? -17.641 10.32 3.688 1 92.25 68 ILE A N 1
ATOM 509 C CA . ILE A 1 68 ? -17.969 8.914 3.479 1 92.25 68 ILE A CA 1
ATOM 510 C C . ILE A 1 68 ? -19.234 8.789 2.633 1 92.25 68 ILE A C 1
ATOM 512 O O . ILE A 1 68 ? -19.281 7.996 1.689 1 92.25 68 ILE A O 1
ATOM 516 N N . ALA A 1 69 ? -20.172 9.57 2.994 1 89.69 69 ALA A N 1
ATOM 517 C CA . ALA A 1 69 ? -21.453 9.516 2.297 1 89.69 69 ALA A CA 1
ATOM 518 C C . ALA A 1 69 ? -21.297 9.93 0.836 1 89.69 69 ALA A C 1
ATOM 520 O O . ALA A 1 69 ? -21.906 9.336 -0.053 1 89.69 69 ALA A O 1
ATOM 521 N N . GLU A 1 70 ? -20.453 10.852 0.587 1 87 70 GLU A N 1
ATOM 522 C CA . GLU A 1 70 ? -20.344 11.438 -0.749 1 87 70 GLU A CA 1
ATOM 523 C C . GLU A 1 70 ? -19.328 10.68 -1.598 1 87 70 GLU A C 1
ATOM 525 O O . GLU A 1 70 ? -19.484 10.586 -2.816 1 87 70 GLU A O 1
ATOM 530 N N . ASN A 1 71 ? -18.234 10.164 -1.022 1 85.5 71 ASN A N 1
ATOM 531 C CA . ASN A 1 71 ? -17.141 9.578 -1.786 1 85.5 71 ASN A CA 1
ATOM 532 C C . ASN A 1 71 ? -16.953 8.102 -1.477 1 85.5 71 ASN A C 1
ATOM 534 O O . ASN A 1 71 ? -16.75 7.289 -2.385 1 85.5 71 ASN A O 1
ATOM 538 N N . GLY A 1 72 ? -17.094 7.789 -0.206 1 86.75 72 GLY A N 1
ATOM 539 C CA . GLY A 1 72 ? -16.984 6.391 0.184 1 86.75 72 GLY A CA 1
ATOM 540 C C . GLY A 1 72 ? -15.57 5.969 0.526 1 86.75 72 GLY A C 1
ATOM 541 O O . GLY A 1 72 ? -15.367 5.109 1.386 1 86.75 72 GLY A O 1
ATOM 542 N N . LYS A 1 73 ? -14.516 6.465 -0.079 1 92.12 73 LYS A N 1
ATOM 543 C CA . LYS A 1 73 ? -13.125 6.176 0.256 1 92.12 73 LYS A CA 1
ATOM 544 C C . LYS A 1 73 ? -12.484 7.34 1.011 1 92.12 73 LYS A C 1
ATOM 546 O O . LYS A 1 73 ? -12.07 8.328 0.402 1 92.12 73 LYS A O 1
ATOM 551 N N . VAL A 1 74 ? -12.383 7.129 2.326 1 94.62 74 VAL A N 1
ATOM 552 C CA . VAL A 1 74 ? -11.938 8.25 3.15 1 94.62 74 VAL A CA 1
ATOM 553 C C . VAL A 1 74 ? -10.773 7.82 4.031 1 94.62 74 VAL A C 1
ATOM 555 O O . VAL A 1 74 ? -10.805 6.75 4.641 1 94.62 74 VAL A O 1
ATOM 558 N N . LEU A 1 75 ? -9.711 8.57 3.975 1 95.69 75 LEU A N 1
ATOM 559 C CA . LEU A 1 75 ? -8.609 8.477 4.926 1 95.69 75 LEU A CA 1
ATOM 560 C C . LEU A 1 75 ? -8.68 9.609 5.949 1 95.69 75 LEU A C 1
ATOM 562 O O . LEU A 1 75 ? -8.992 10.75 5.598 1 95.69 75 LEU A O 1
ATOM 566 N N . VAL A 1 76 ? -8.461 9.289 7.172 1 96.06 76 VAL A N 1
ATOM 567 C CA . VAL A 1 76 ? -8.516 10.297 8.234 1 96.06 76 VAL A CA 1
ATOM 568 C C . VAL A 1 76 ? -7.133 10.461 8.852 1 96.06 76 VAL A C 1
ATOM 570 O O . VAL A 1 76 ? -6.434 9.477 9.109 1 96.06 76 VAL A O 1
ATOM 573 N N . THR A 1 77 ? -6.688 11.727 8.984 1 95.38 77 THR A N 1
ATOM 574 C CA . THR A 1 77 ? -5.434 12.047 9.656 1 95.38 77 THR A CA 1
ATOM 575 C C . THR A 1 77 ? -5.605 13.242 10.586 1 95.38 77 THR A C 1
ATOM 577 O O . THR A 1 77 ? -6.727 13.695 10.828 1 95.38 77 THR A O 1
ATOM 580 N N . GLY A 1 78 ? -4.488 13.664 11.273 1 93.38 78 GLY A N 1
ATOM 581 C CA . GLY A 1 78 ? -4.551 14.812 12.164 1 93.38 78 GLY A CA 1
ATOM 582 C C . GLY A 1 78 ? -4.668 14.414 13.625 1 93.38 78 GLY A C 1
ATOM 583 O O . GLY A 1 78 ? -4.488 13.25 13.977 1 93.38 78 GLY A O 1
ATOM 584 N N . CYS A 1 79 ? -5.047 15.344 14.391 1 92.06 79 CYS A N 1
ATOM 585 C CA . CYS A 1 79 ? -4.98 15.172 15.836 1 92.06 79 CYS A CA 1
ATOM 586 C C . CYS A 1 79 ? -6.047 14.203 16.328 1 92.06 79 CYS A C 1
ATOM 588 O O . CYS A 1 79 ? -5.832 13.461 17.281 1 92.06 79 CYS A O 1
ATOM 590 N N . LEU A 1 80 ? -7.184 14.219 15.719 1 92.5 80 LEU A N 1
ATOM 591 C CA . LEU A 1 80 ? -8.234 13.297 16.125 1 92.5 80 LEU A CA 1
ATOM 592 C C . LEU A 1 80 ? -7.844 11.852 15.797 1 92.5 80 LEU A C 1
ATOM 594 O O . LEU A 1 80 ? -8.414 10.914 16.359 1 92.5 80 LEU A O 1
ATOM 598 N N . GLY A 1 81 ? -6.887 11.711 14.875 1 90.88 81 GLY A N 1
ATOM 599 C CA . GLY A 1 81 ? -6.418 10.383 14.5 1 90.88 81 GLY A CA 1
ATOM 600 C C . GLY A 1 81 ? -5.855 9.594 15.672 1 90.88 81 GLY A C 1
ATOM 601 O O . GLY A 1 81 ? -5.812 8.367 15.633 1 90.88 81 GLY A O 1
ATOM 602 N N . ASN A 1 82 ? -5.445 10.32 16.672 1 89.5 82 ASN A N 1
ATOM 603 C CA . ASN A 1 82 ? -4.934 9.672 17.875 1 89.5 82 ASN A CA 1
ATOM 604 C C . ASN A 1 82 ? -6.051 8.992 18.672 1 89.5 82 ASN A C 1
ATOM 606 O O . ASN A 1 82 ? -5.785 8.188 19.562 1 89.5 82 ASN A O 1
ATOM 610 N N . LYS A 1 83 ? -7.277 9.375 18.422 1 90.38 83 LYS A N 1
ATOM 611 C CA . LYS A 1 83 ? -8.461 8.719 18.969 1 90.38 83 LYS A CA 1
ATOM 612 C C . LYS A 1 83 ? -9.148 7.859 17.906 1 90.38 83 LYS A C 1
ATOM 614 O O . LYS A 1 83 ? -10.336 8.039 17.641 1 90.38 83 LYS A O 1
ATOM 619 N N . ALA A 1 84 ? -8.414 6.957 17.406 1 90.06 84 ALA A N 1
ATOM 620 C CA . ALA A 1 84 ? -8.852 6.125 16.281 1 90.06 84 ALA A CA 1
ATOM 621 C C . ALA A 1 84 ? -10.117 5.355 16.641 1 90.06 84 ALA A C 1
ATOM 623 O O . ALA A 1 84 ? -10.992 5.164 15.781 1 90.06 84 ALA A O 1
ATOM 624 N N . ASP A 1 85 ? -10.234 4.926 17.875 1 91.31 85 ASP A N 1
ATOM 625 C CA . ASP A 1 85 ? -11.391 4.145 18.312 1 91.31 85 ASP A CA 1
ATOM 626 C C . ASP A 1 85 ? -12.68 4.949 18.188 1 91.31 85 ASP A C 1
ATOM 628 O O . ASP A 1 85 ? -13.703 4.418 17.75 1 91.31 85 ASP A O 1
ATOM 632 N N . LEU A 1 86 ? -12.586 6.184 18.641 1 90.81 86 LEU A N 1
ATOM 633 C CA . LEU A 1 86 ? -13.742 7.066 18.531 1 90.81 86 LEU A CA 1
ATOM 634 C C . LEU A 1 86 ? -14.195 7.211 17.094 1 90.81 86 LEU A C 1
ATOM 636 O O . LEU A 1 86 ? -15.398 7.184 16.797 1 90.81 86 LEU A O 1
ATOM 640 N N . ILE A 1 87 ? -13.289 7.301 16.172 1 93.56 87 ILE A N 1
ATOM 641 C CA . ILE A 1 87 ? -13.586 7.461 14.758 1 93.56 87 ILE A CA 1
ATOM 642 C C . ILE A 1 87 ? -14.203 6.176 14.211 1 93.56 87 ILE A C 1
ATOM 644 O O . ILE A 1 87 ? -15.219 6.215 13.508 1 93.56 87 ILE A O 1
ATOM 648 N N . LYS A 1 88 ? -13.625 5.027 14.508 1 92.44 88 LYS A N 1
ATOM 649 C CA . LYS A 1 88 ? -14.086 3.734 14.008 1 92.44 88 LYS A CA 1
ATOM 650 C C . LYS A 1 88 ? -15.492 3.418 14.516 1 92.44 88 LYS A C 1
ATOM 652 O O . LYS A 1 88 ? -16.281 2.799 13.805 1 92.44 88 LYS A O 1
ATOM 657 N N . GLU A 1 89 ? -15.695 3.797 15.766 1 92.12 89 GLU A N 1
ATOM 658 C CA . GLU A 1 89 ? -17.016 3.566 16.359 1 92.12 89 GLU A CA 1
ATOM 659 C C . GLU A 1 89 ? -18.094 4.34 15.602 1 92.12 89 GLU A C 1
ATOM 661 O O . GLU A 1 89 ? -19.188 3.818 15.367 1 92.12 89 GLU A O 1
ATOM 666 N N . LYS A 1 90 ? -17.797 5.477 15.266 1 93 90 LYS A N 1
ATOM 667 C CA . LYS A 1 90 ? -18.781 6.324 14.602 1 93 90 LYS A CA 1
ATOM 668 C C . LYS A 1 90 ? -18.781 6.082 13.094 1 93 90 LYS A C 1
ATOM 670 O O . LYS A 1 90 ? -19.844 6.152 12.453 1 93 90 LYS A O 1
ATOM 675 N N . HIS A 1 91 ? -17.578 5.852 12.539 1 94.19 91 HIS A N 1
ATOM 676 C CA . HIS A 1 91 ? -17.422 5.672 11.102 1 94.19 91 HIS A CA 1
ATOM 677 C C . HIS A 1 91 ? -16.5 4.492 10.797 1 94.19 91 HIS A C 1
ATOM 679 O O . HIS A 1 91 ? -15.344 4.68 10.43 1 94.19 91 HIS A O 1
ATOM 685 N N . SER A 1 92 ? -17.031 3.383 10.734 1 91.19 92 SER A N 1
ATOM 686 C CA . SER A 1 92 ? -16.266 2.154 10.578 1 91.19 92 SER A CA 1
ATOM 687 C C . SER A 1 92 ? -15.781 1.992 9.141 1 91.19 92 SER A C 1
ATOM 689 O O . SER A 1 92 ? -14.867 1.206 8.875 1 91.19 92 SER A O 1
ATOM 691 N N . GLU A 1 93 ? -16.297 2.725 8.281 1 92.31 93 GLU A N 1
ATOM 692 C CA . GLU A 1 93 ? -15.992 2.572 6.863 1 92.31 93 GLU A CA 1
ATOM 693 C C . GLU A 1 93 ? -14.688 3.273 6.5 1 92.31 93 GLU A C 1
ATOM 695 O O . GLU A 1 93 ? -14.195 3.137 5.379 1 92.31 93 GLU A O 1
ATOM 700 N N . VAL A 1 94 ? -14.125 4.027 7.438 1 94.38 94 VAL A N 1
ATOM 701 C CA . VAL A 1 94 ? -12.883 4.734 7.172 1 94.38 94 VAL A CA 1
ATOM 702 C C . VAL A 1 94 ? -11.781 3.736 6.832 1 94.38 94 VAL A C 1
ATOM 704 O O . VAL A 1 94 ? -11.609 2.729 7.52 1 94.38 94 VAL A O 1
ATOM 707 N N . LEU A 1 95 ? -11.008 4.035 5.75 1 91.06 95 LEU A N 1
ATOM 708 C CA . LEU A 1 95 ? -10.047 3.078 5.219 1 91.06 95 LEU A CA 1
ATOM 709 C C . LEU A 1 95 ? -8.789 3.039 6.078 1 91.06 95 LEU A C 1
ATOM 711 O O . LEU A 1 95 ? -8.156 1.989 6.215 1 91.06 95 LEU A O 1
ATOM 715 N N . SER A 1 96 ? -8.359 4.168 6.539 1 92.31 96 SER A N 1
ATOM 716 C CA . SER A 1 96 ? -7.152 4.277 7.355 1 92.31 96 SER A CA 1
ATOM 717 C C . SER A 1 96 ? -7.211 5.5 8.266 1 92.31 96 SER A C 1
ATOM 719 O O . SER A 1 96 ? -7.809 6.52 7.906 1 92.31 96 SER A O 1
ATOM 721 N N . ILE A 1 97 ? -6.711 5.367 9.43 1 94.88 97 ILE A N 1
ATOM 722 C CA . ILE A 1 97 ? -6.629 6.449 10.406 1 94.88 97 ILE A CA 1
ATOM 723 C C . ILE A 1 97 ? -5.18 6.633 10.852 1 94.88 97 ILE A C 1
ATOM 725 O O . ILE A 1 97 ? -4.535 5.684 11.305 1 94.88 97 ILE A O 1
ATOM 729 N N . THR A 1 98 ? -4.652 7.812 10.633 1 92.25 98 THR A N 1
ATOM 730 C CA . THR A 1 98 ? -3.297 8.125 11.078 1 92.25 98 THR A CA 1
ATOM 731 C C . THR A 1 98 ? -3.291 9.344 11.992 1 92.25 98 THR A C 1
ATOM 733 O O . THR A 1 98 ? -4.219 10.156 11.961 1 92.25 98 THR A O 1
ATOM 736 N N . GLY A 1 99 ? -2.309 9.469 12.875 1 90.25 99 GLY A N 1
ATOM 737 C CA . GLY A 1 99 ? -2.164 10.602 13.781 1 90.25 99 GLY A CA 1
ATOM 738 C C . GLY A 1 99 ? -1.468 11.789 13.148 1 90.25 99 GLY A C 1
ATOM 739 O O . GLY A 1 99 ? -1.138 11.766 11.961 1 90.25 99 GLY A O 1
ATOM 740 N N . PRO A 1 100 ? -1.342 12.781 14.07 1 88.56 100 PRO A N 1
ATOM 741 C CA . PRO A 1 100 ? -0.628 13.961 13.57 1 88.56 100 PRO A CA 1
ATOM 742 C C . PRO A 1 100 ? 0.822 13.656 13.195 1 88.56 100 PRO A C 1
ATOM 744 O O . PRO A 1 100 ? 1.472 12.836 13.852 1 88.56 100 PRO A O 1
ATOM 747 N N . GLN A 1 101 ? 1.416 14.164 12.164 1 81.44 101 GLN A N 1
ATOM 748 C CA . GLN A 1 101 ? 2.793 14.039 11.695 1 81.44 101 GLN A CA 1
ATOM 749 C C . GLN A 1 101 ? 3.066 12.633 11.172 1 81.44 101 GLN A C 1
ATOM 751 O O . GLN A 1 101 ? 4.223 12.25 10.984 1 81.44 101 GLN A O 1
ATOM 756 N N . ASP A 1 102 ? 2.055 11.828 11.148 1 87.94 102 ASP A N 1
ATOM 757 C CA . ASP A 1 102 ? 2.217 10.477 10.625 1 87.94 102 ASP A CA 1
ATOM 758 C C . ASP A 1 102 ? 2.047 10.453 9.102 1 87.94 102 ASP A C 1
ATOM 760 O O . ASP A 1 102 ? 1.243 9.68 8.578 1 87.94 102 ASP A O 1
ATOM 764 N N . TYR A 1 103 ? 2.904 11.211 8.469 1 86 103 TYR A N 1
ATOM 765 C CA . TYR A 1 103 ? 2.795 11.453 7.039 1 86 103 TYR A CA 1
ATOM 766 C C . TYR A 1 103 ? 3.109 10.188 6.246 1 86 103 TYR A C 1
ATOM 768 O O . TYR A 1 103 ? 2.432 9.883 5.258 1 86 103 TYR A O 1
ATOM 776 N N . GLU A 1 104 ? 4.07 9.508 6.691 1 82.62 104 GLU A N 1
ATOM 777 C CA . GLU A 1 104 ? 4.535 8.336 5.953 1 82.62 104 GLU A CA 1
ATOM 778 C C . GLU A 1 104 ? 3.436 7.285 5.848 1 82.62 104 GLU A C 1
ATOM 780 O O . GLU A 1 104 ? 3.148 6.789 4.758 1 82.62 104 GLU A O 1
ATOM 785 N N . ASN A 1 105 ? 2.801 6.996 6.953 1 87.31 105 ASN A N 1
ATOM 786 C CA . ASN A 1 105 ? 1.735 6 6.949 1 87.31 105 ASN A CA 1
ATOM 787 C C . ASN A 1 105 ? 0.527 6.473 6.148 1 87.31 105 ASN A C 1
ATOM 789 O O . ASN A 1 105 ? -0.157 5.668 5.516 1 87.31 105 ASN A O 1
ATOM 793 N N . LEU A 1 106 ? 0.314 7.77 6.207 1 92.25 106 LEU A N 1
ATOM 794 C CA . LEU A 1 106 ? -0.79 8.305 5.422 1 92.25 106 LEU A CA 1
ATOM 795 C C . LEU A 1 106 ? -0.523 8.141 3.928 1 92.25 106 LEU A C 1
ATOM 797 O O . LEU A 1 106 ? -1.405 7.715 3.18 1 92.25 106 LEU A O 1
ATOM 801 N N . ILE A 1 107 ? 0.676 8.461 3.482 1 87.44 107 ILE A N 1
ATOM 802 C CA . ILE A 1 107 ? 1.049 8.359 2.074 1 87.44 107 ILE A CA 1
ATOM 803 C C . ILE A 1 107 ? 0.987 6.906 1.621 1 87.44 107 ILE A C 1
ATOM 805 O O . ILE A 1 107 ? 0.506 6.609 0.525 1 87.44 107 ILE A O 1
ATOM 809 N N . GLU A 1 108 ? 1.452 6.012 2.492 1 83.12 108 GLU A N 1
ATOM 810 C CA . GLU A 1 108 ? 1.361 4.586 2.197 1 83.12 108 GLU A CA 1
ATOM 811 C C . GLU A 1 108 ? -0.089 4.156 1.997 1 83.12 108 GLU A C 1
ATOM 813 O O . GLU A 1 108 ? -0.386 3.35 1.112 1 83.12 108 GLU A O 1
ATOM 818 N N . ALA A 1 109 ? -0.952 4.617 2.848 1 88 109 ALA A N 1
ATOM 819 C CA . ALA A 1 109 ? -2.373 4.309 2.719 1 88 109 ALA A CA 1
ATOM 820 C C . ALA A 1 109 ? -2.924 4.809 1.385 1 88 109 ALA A C 1
ATOM 822 O O . ALA A 1 109 ? -3.736 4.129 0.749 1 88 109 ALA A O 1
ATOM 823 N N . VAL A 1 110 ? -2.48 5.992 0.949 1 89.69 110 VAL A N 1
ATOM 824 C CA . VAL A 1 110 ? -2.91 6.531 -0.337 1 89.69 110 VAL A CA 1
ATOM 825 C C . VAL A 1 110 ? -2.441 5.613 -1.464 1 89.69 110 VAL A C 1
ATOM 827 O O . VAL A 1 110 ? -3.213 5.293 -2.373 1 89.69 110 VAL A O 1
ATOM 830 N N . HIS A 1 111 ? -1.203 5.172 -1.388 1 82.75 111 HIS A N 1
ATOM 831 C CA . HIS A 1 111 ? -0.655 4.27 -2.396 1 82.75 111 HIS A CA 1
ATOM 832 C C . HIS A 1 111 ? -1.467 2.982 -2.486 1 82.75 111 HIS A C 1
ATOM 834 O O . HIS A 1 111 ? -1.675 2.449 -3.578 1 82.75 111 HIS A O 1
ATOM 840 N N . THR A 1 112 ? -1.845 2.582 -1.336 1 79.44 112 THR A N 1
ATOM 841 C CA . THR A 1 112 ? -2.561 1.314 -1.241 1 79.44 112 THR A CA 1
ATOM 842 C C . THR A 1 112 ? -3.969 1.444 -1.812 1 79.44 112 THR A C 1
ATOM 844 O O . THR A 1 112 ? -4.402 0.609 -2.607 1 79.44 112 THR A O 1
ATOM 847 N N . HIS A 1 113 ? -4.645 2.494 -1.5 1 85.69 113 HIS A N 1
ATOM 848 C CA . HIS A 1 113 ? -6.078 2.551 -1.762 1 85.69 113 HIS A CA 1
ATOM 849 C C . HIS A 1 113 ? -6.379 3.371 -3.014 1 85.69 113 HIS A C 1
ATOM 851 O O . HIS A 1 113 ? -7.488 3.316 -3.543 1 85.69 113 HIS A O 1
ATOM 857 N N . ALA A 1 114 ? -5.383 4.148 -3.471 1 86.19 114 ALA A N 1
ATOM 858 C CA . ALA A 1 114 ? -5.516 4.902 -4.711 1 86.19 114 ALA A CA 1
ATOM 859 C C . ALA A 1 114 ? -4.219 4.875 -5.516 1 86.19 114 ALA A C 1
ATOM 861 O O . ALA A 1 114 ? -3.639 5.926 -5.805 1 86.19 114 ALA A O 1
ATOM 862 N N . PRO A 1 115 ? -3.826 3.705 -5.926 1 78.5 115 PRO A N 1
ATOM 863 C CA . PRO A 1 115 ? -2.574 3.604 -6.684 1 78.5 115 PRO A CA 1
ATOM 864 C C . PRO A 1 115 ? -2.672 4.234 -8.07 1 78.5 115 PRO A C 1
ATOM 866 O O . PRO A 1 115 ? -3.754 4.277 -8.656 1 78.5 115 PRO A O 1
ATOM 869 N N . ILE A 1 116 ? -1.61 4.848 -8.57 1 75.44 116 ILE A N 1
ATOM 870 C CA . ILE A 1 116 ? -1.492 5.309 -9.953 1 75.44 116 ILE A CA 1
ATOM 871 C C . ILE A 1 116 ? -1.229 4.117 -10.875 1 75.44 116 ILE A C 1
ATOM 873 O O . ILE A 1 116 ? -0.395 3.262 -10.57 1 75.44 116 ILE A O 1
ATOM 877 N N . PHE A 1 117 ? -2.123 3.852 -11.852 1 70.44 117 PHE A N 1
ATOM 878 C CA . PHE A 1 117 ? -1.958 2.77 -12.812 1 70.44 117 PHE A CA 1
ATOM 879 C C . PHE A 1 117 ? -1.693 3.32 -14.211 1 70.44 117 PHE A C 1
ATOM 881 O O . PHE A 1 117 ? -2.117 4.434 -14.539 1 70.44 117 PHE A O 1
ATOM 888 N N . VAL A 1 118 ? -0.81 2.695 -14.992 1 63.56 118 VAL A N 1
ATOM 889 C CA . VAL A 1 118 ? -0.643 3.021 -16.406 1 63.56 118 VAL A CA 1
ATOM 890 C C . VAL A 1 118 ? -1.486 2.076 -17.25 1 63.56 118 VAL A C 1
ATOM 892 O O . VAL A 1 118 ? -1.303 0.857 -17.203 1 63.56 118 VAL A O 1
ATOM 895 N N . ASN A 1 119 ? -2.891 2.238 -17.312 1 60.06 119 ASN A N 1
ATOM 896 C CA . ASN A 1 119 ? -3.818 1.394 -18.062 1 60.06 119 ASN A CA 1
ATOM 897 C C . ASN A 1 119 ? -3.297 1.09 -19.469 1 60.06 119 ASN A C 1
ATOM 899 O O . ASN A 1 119 ? -3.781 0.17 -20.125 1 60.06 119 ASN A O 1
ATOM 903 N N . ASP A 1 120 ? -2.547 1.863 -20.078 1 51.84 120 ASP A N 1
ATOM 904 C CA . ASP A 1 120 ? -2.34 1.608 -21.5 1 51.84 120 ASP A CA 1
ATOM 905 C C . ASP A 1 120 ? -1.707 0.238 -21.734 1 51.84 120 ASP A C 1
ATOM 907 O O . ASP A 1 120 ? -1.554 -0.2 -22.875 1 51.84 120 ASP A O 1
ATOM 911 N N . PHE A 1 121 ? -1.522 -0.457 -20.578 1 51.53 121 PHE A N 1
ATOM 912 C CA . PHE A 1 121 ? -0.738 -1.631 -20.938 1 51.53 121 PHE A CA 1
ATOM 913 C C . PHE A 1 121 ? -1.603 -2.887 -20.922 1 51.53 121 PHE A C 1
ATOM 915 O O . PHE A 1 121 ? -1.083 -4.004 -20.938 1 51.53 121 PHE A O 1
ATOM 922 N N . VAL A 1 122 ? -2.949 -2.594 -20.516 1 53.5 122 VAL A N 1
ATOM 923 C CA . VAL A 1 122 ? -3.855 -3.729 -20.672 1 53.5 122 VAL A CA 1
ATOM 924 C C . VAL A 1 122 ? -3.721 -4.312 -22.062 1 53.5 122 VAL A C 1
ATOM 926 O O . VAL A 1 122 ? -3.764 -5.531 -22.25 1 53.5 122 VAL A O 1
ATOM 929 N N . SER A 1 123 ? -3.559 -3.281 -22.969 1 54.62 123 SER A N 1
ATOM 930 C CA . SER A 1 123 ? -3.479 -3.742 -24.359 1 54.62 123 SER A CA 1
ATOM 931 C C . SER A 1 123 ? -2.189 -4.52 -24.609 1 54.62 123 SER A C 1
ATOM 933 O O . SER A 1 123 ? -2.102 -5.293 -25.562 1 54.62 123 SER A O 1
ATOM 935 N N . LEU A 1 124 ? -1.289 -4.52 -23.562 1 61.16 124 LEU A N 1
ATOM 936 C CA . LEU A 1 124 ? -0.007 -5.168 -23.828 1 61.16 124 LEU A CA 1
ATOM 937 C C . LEU A 1 124 ? 0.017 -6.578 -23.25 1 61.16 124 LEU A C 1
ATOM 939 O O . LEU A 1 124 ? 0.929 -7.355 -23.531 1 61.16 124 LEU A O 1
ATOM 943 N N . VAL A 1 125 ? -1.117 -6.789 -22.562 1 74.62 125 VAL A N 1
ATOM 944 C CA . VAL A 1 125 ? -1.178 -8.156 -22.062 1 74.62 125 VAL A CA 1
ATOM 945 C C . VAL A 1 125 ? -1.939 -9.039 -23.047 1 74.62 125 VAL A C 1
ATOM 947 O O . VAL A 1 125 ? -3.072 -8.727 -23.422 1 74.62 125 VAL A O 1
ATOM 950 N N . PRO A 1 126 ? -1.266 -10.039 -23.5 1 77 126 PRO A N 1
ATOM 951 C CA . PRO A 1 126 ? -1.992 -10.945 -24.391 1 77 126 PRO A CA 1
ATOM 952 C C . PRO A 1 126 ? -3.285 -11.469 -23.766 1 77 126 PRO A C 1
ATOM 954 O O . PRO A 1 126 ? -3.395 -11.555 -22.531 1 77 126 PRO A O 1
ATOM 957 N N . PRO A 1 127 ? -4.312 -11.703 -24.609 1 74.94 127 PRO A N 1
ATOM 958 C CA . PRO A 1 127 ? -5.605 -12.172 -24.109 1 74.94 127 PRO A CA 1
ATOM 959 C C . PRO A 1 127 ? -5.477 -13.391 -23.188 1 74.94 127 PRO A C 1
ATOM 961 O O . PRO A 1 127 ? -6.281 -13.555 -22.266 1 74.94 127 PRO A O 1
ATOM 964 N N . GLN A 1 128 ? -4.523 -14.18 -23.484 1 82.19 128 GLN A N 1
ATOM 965 C CA . GLN A 1 128 ? -4.355 -15.398 -22.688 1 82.19 128 GLN A CA 1
ATOM 966 C C . GLN A 1 128 ? -3.562 -15.117 -21.406 1 82.19 128 GLN A C 1
ATOM 968 O O . GLN A 1 128 ? -3.377 -16 -20.578 1 82.19 128 GLN A O 1
ATOM 973 N N . GLY A 1 129 ? -3.09 -13.984 -21.281 1 81.88 129 GLY A N 1
ATOM 974 C CA . GLY A 1 129 ? -2.215 -13.664 -20.172 1 81.88 129 GLY A CA 1
ATOM 975 C C . GLY A 1 129 ? -0.762 -14.016 -20.422 1 81.88 129 GLY A C 1
ATOM 976 O O . GLY A 1 129 ? -0.436 -14.609 -21.453 1 81.88 129 GLY A O 1
ATOM 977 N N . ILE A 1 130 ? 0.07 -13.68 -19.5 1 83.75 130 ILE A N 1
ATOM 978 C CA . ILE A 1 130 ? 1.49 -13.992 -19.609 1 83.75 130 ILE A CA 1
ATOM 979 C C . ILE A 1 130 ? 1.745 -15.414 -19.125 1 83.75 130 ILE A C 1
ATOM 981 O O . ILE A 1 130 ? 1.277 -15.805 -18.047 1 83.75 130 ILE A O 1
ATOM 985 N N . LYS A 1 131 ? 2.404 -16.141 -19.953 1 88.25 131 LYS A N 1
ATOM 986 C CA . LYS A 1 131 ? 2.721 -17.531 -19.609 1 88.25 131 LYS A CA 1
ATOM 987 C C . LYS A 1 131 ? 4.223 -17.719 -19.406 1 88.25 131 LYS A C 1
ATOM 989 O O . LYS A 1 131 ? 5.027 -17.047 -20.062 1 88.25 131 LYS A O 1
ATOM 994 N N . LEU A 1 132 ? 4.543 -18.641 -18.516 1 86.12 132 LEU A N 1
ATOM 995 C CA . LEU A 1 132 ? 5.945 -18.906 -18.219 1 86.12 132 LEU A CA 1
ATOM 996 C C . LEU A 1 132 ? 6.395 -20.219 -18.844 1 86.12 132 LEU A C 1
ATOM 998 O O . LEU A 1 132 ? 7.566 -20.594 -18.75 1 86.12 132 LEU A O 1
ATOM 1002 N N . THR A 1 133 ? 5.512 -20.922 -19.5 1 90.56 133 THR A N 1
ATOM 1003 C CA . THR A 1 133 ? 5.812 -22.109 -20.266 1 90.56 133 THR A CA 1
ATOM 1004 C C . THR A 1 133 ? 6.18 -21.75 -21.703 1 90.56 133 THR A C 1
ATOM 1006 O O . THR A 1 133 ? 5.902 -20.641 -22.156 1 90.56 133 THR A O 1
ATOM 1009 N N . PRO A 1 134 ? 6.836 -22.766 -22.391 1 91.19 134 PRO A N 1
ATOM 1010 C CA . PRO A 1 134 ? 6.984 -22.547 -23.828 1 91.19 134 PRO A CA 1
ATOM 1011 C C . PRO A 1 134 ? 5.645 -22.312 -24.531 1 91.19 134 PRO A C 1
ATOM 1013 O O . PRO A 1 134 ? 4.59 -22.641 -23.984 1 91.19 134 PRO A O 1
ATOM 1016 N N . ARG A 1 135 ? 5.676 -21.859 -25.719 1 91.31 135 ARG A N 1
ATOM 1017 C CA . ARG A 1 135 ? 4.488 -21.391 -26.422 1 91.31 135 ARG A CA 1
ATOM 1018 C C . ARG A 1 135 ? 3.561 -22.547 -26.766 1 91.31 135 ARG A C 1
ATOM 1020 O O . ARG A 1 135 ? 2.342 -22.375 -26.844 1 91.31 135 ARG A O 1
ATOM 1027 N N . HIS A 1 136 ? 4.133 -23.672 -26.953 1 95.38 136 HIS A N 1
ATOM 1028 C CA . HIS A 1 136 ? 3.354 -24.75 -27.578 1 95.38 136 HIS A CA 1
ATOM 1029 C C . HIS A 1 136 ? 2.645 -25.578 -26.516 1 95.38 136 HIS A C 1
ATOM 1031 O O . HIS A 1 136 ? 1.895 -26.5 -26.859 1 95.38 136 HIS A O 1
ATOM 1037 N N . TYR A 1 137 ? 2.832 -25.328 -25.234 1 96.38 137 TYR A N 1
ATOM 1038 C CA . TYR A 1 137 ? 1.982 -25.969 -24.234 1 96.38 137 TYR A CA 1
ATOM 1039 C C . TYR A 1 137 ? 1.706 -25.031 -23.062 1 96.38 137 TYR A C 1
ATOM 1041 O O . TYR A 1 137 ? 2.4 -24.031 -22.875 1 96.38 137 TYR A O 1
ATOM 1049 N N . SER A 1 138 ? 0.664 -25.391 -22.281 1 96.19 138 SER A N 1
ATOM 1050 C CA . SER A 1 138 ? 0.274 -24.594 -21.125 1 96.19 138 SER A CA 1
ATOM 1051 C C . SER A 1 138 ? -0.428 -25.438 -20.078 1 96.19 138 SER A C 1
ATOM 1053 O O . SER A 1 138 ? -1.146 -26.391 -20.422 1 96.19 138 SER A O 1
ATOM 1055 N N . TYR A 1 139 ? -0.148 -25.047 -18.891 1 96.44 139 TYR A N 1
ATOM 1056 C CA . TYR A 1 139 ? -0.914 -25.641 -17.797 1 96.44 139 TYR A CA 1
ATOM 1057 C C . TYR A 1 139 ? -2.297 -25.016 -17.703 1 96.44 139 TYR A C 1
ATOM 1059 O O . TYR A 1 139 ? -2.445 -23.797 -17.875 1 96.44 139 TYR A O 1
ATOM 1067 N N . LEU A 1 140 ? -3.279 -25.797 -17.531 1 97.12 140 LEU A N 1
ATOM 1068 C CA . LEU A 1 140 ? -4.656 -25.375 -17.281 1 97.12 140 LEU A CA 1
ATOM 1069 C C . LEU A 1 140 ? -5.125 -25.844 -15.906 1 97.12 140 LEU A C 1
ATOM 1071 O O . LEU A 1 140 ? -5.508 -27 -15.734 1 97.12 140 LEU A O 1
ATOM 1075 N N . LYS A 1 141 ? -5.055 -24.938 -14.938 1 95.94 141 LYS A N 1
ATOM 1076 C CA . LYS A 1 141 ? -5.457 -25.25 -13.57 1 95.94 141 LYS A CA 1
ATOM 1077 C C . LYS A 1 141 ? -6.969 -25.141 -13.398 1 95.94 141 LYS A C 1
ATOM 1079 O O . LYS A 1 141 ? -7.543 -24.062 -13.625 1 95.94 141 LYS A O 1
ATOM 1084 N N . ILE A 1 142 ? -7.574 -26.156 -12.875 1 97.88 142 ILE A N 1
ATOM 1085 C CA . ILE A 1 142 ? -9.031 -26.172 -12.945 1 97.88 142 ILE A CA 1
ATOM 1086 C C . ILE A 1 142 ? -9.617 -26.031 -11.547 1 97.88 142 ILE A C 1
ATOM 1088 O O . ILE A 1 142 ? -10.805 -25.75 -11.383 1 97.88 142 ILE A O 1
ATOM 1092 N N . SER A 1 143 ? -8.828 -26.312 -10.602 1 95.69 143 SER A N 1
ATOM 1093 C CA . SER A 1 143 ? -9.266 -26.188 -9.211 1 95.69 143 SER A CA 1
ATOM 1094 C C . SER A 1 143 ? -8.078 -25.969 -8.273 1 95.69 143 SER A C 1
ATOM 1096 O O . SER A 1 143 ? -6.926 -26.094 -8.688 1 95.69 143 SER A O 1
ATOM 1098 N N . GLU A 1 144 ? -8.375 -25.547 -7.082 1 92.81 144 GLU A N 1
ATOM 1099 C CA . GLU A 1 144 ? -7.41 -25.344 -6.008 1 92.81 144 GLU A CA 1
ATOM 1100 C C . GLU A 1 144 ? -7.801 -26.125 -4.758 1 92.81 144 GLU A C 1
ATOM 1102 O O . GLU A 1 144 ? -8.984 -26.359 -4.508 1 92.81 144 GLU A O 1
ATOM 1107 N N . GLY A 1 145 ? -6.723 -26.594 -4.039 1 92.88 145 GLY A N 1
ATOM 1108 C CA . GLY A 1 145 ? -6.977 -27.266 -2.775 1 92.88 145 GLY A CA 1
ATOM 1109 C C . GLY A 1 145 ? -7.344 -28.734 -2.938 1 92.88 145 GLY A C 1
ATOM 1110 O O . GLY A 1 145 ? -7.336 -29.25 -4.051 1 92.88 145 GLY A O 1
ATOM 1111 N N . CYS A 1 146 ? -7.645 -29.391 -1.806 1 95.38 146 CYS A N 1
ATOM 1112 C CA . CYS A 1 146 ? -7.918 -30.828 -1.81 1 95.38 146 CYS A CA 1
ATOM 1113 C C . CYS A 1 146 ? -8.758 -31.219 -0.599 1 95.38 146 CYS A C 1
ATOM 1115 O O . CYS A 1 146 ? -8.523 -30.734 0.509 1 95.38 146 CYS A O 1
ATOM 1117 N N . ASN A 1 147 ? -9.688 -32.094 -0.85 1 95.06 147 ASN A N 1
ATOM 1118 C CA . ASN A 1 147 ? -10.57 -32.531 0.224 1 95.06 147 ASN A CA 1
ATOM 1119 C C . ASN A 1 147 ? -10.055 -33.812 0.896 1 95.06 147 ASN A C 1
ATOM 1121 O O . ASN A 1 147 ? -10.609 -34.25 1.906 1 95.06 147 ASN A O 1
ATOM 1125 N N . ASN A 1 148 ? -9.023 -34.375 0.339 1 94.56 148 ASN A N 1
ATOM 1126 C CA . ASN A 1 148 ? -8.492 -35.625 0.896 1 94.56 148 ASN A CA 1
ATOM 1127 C C . ASN A 1 148 ? -7.785 -35.375 2.227 1 94.56 148 ASN A C 1
ATOM 1129 O O . ASN A 1 148 ? -7.438 -34.25 2.555 1 94.56 148 ASN A O 1
ATOM 1133 N N . THR A 1 149 ? -7.68 -36.469 3.014 1 94.69 149 THR A N 1
ATOM 1134 C CA . THR A 1 149 ? -7.078 -36.344 4.336 1 94.69 149 THR A CA 1
ATOM 1135 C C . THR A 1 149 ? -5.871 -37.281 4.469 1 94.69 149 THR A C 1
ATOM 1137 O O . THR A 1 149 ? -5.633 -37.844 5.535 1 94.69 149 THR A O 1
ATOM 1140 N N . CYS A 1 150 ? -5.223 -37.438 3.363 1 96.19 150 CYS A N 1
ATOM 1141 C CA . CYS A 1 150 ? -4.047 -38.312 3.383 1 96.19 150 CYS A CA 1
ATOM 1142 C C . CYS A 1 150 ? -3.107 -37.938 4.516 1 96.19 150 CYS A C 1
ATOM 1144 O O . CYS A 1 150 ? -2.83 -36.75 4.723 1 96.19 150 CYS A O 1
ATOM 1146 N N . THR A 1 151 ? -2.568 -38.875 5.207 1 96.5 151 THR A N 1
ATOM 1147 C CA . THR A 1 151 ? -1.85 -38.625 6.445 1 96.5 151 THR A CA 1
ATOM 1148 C C . THR A 1 151 ? -0.453 -38.062 6.16 1 96.5 151 THR A C 1
ATOM 1150 O O . THR A 1 151 ? 0.19 -37.5 7.039 1 96.5 151 THR A O 1
ATOM 1153 N N . PHE A 1 152 ? 0.053 -38.312 4.973 1 94.88 152 PHE A N 1
ATOM 1154 C CA . PHE A 1 152 ? 1.393 -37.844 4.621 1 94.88 152 PHE A CA 1
ATOM 1155 C C . PHE A 1 152 ? 1.342 -36.469 4 1 94.88 152 PHE A C 1
ATOM 1157 O O . PHE A 1 152 ? 2.383 -35.844 3.717 1 94.88 152 PHE A O 1
ATOM 1164 N N . CYS A 1 153 ? 0.168 -35.906 3.717 1 93.44 153 CYS A N 1
ATOM 1165 C CA . CYS A 1 153 ? -0.007 -34.688 2.939 1 93.44 153 CYS A CA 1
ATOM 1166 C C . CYS A 1 153 ? -0.49 -33.562 3.822 1 93.44 153 CYS A C 1
ATOM 1168 O O . CYS A 1 153 ? -1.177 -33.781 4.82 1 93.44 153 CYS A O 1
ATOM 1170 N N . ILE A 1 154 ? -0.071 -32.344 3.453 1 91.75 154 ILE A N 1
ATOM 1171 C CA . ILE A 1 154 ? -0.502 -31.172 4.215 1 91.75 154 ILE A CA 1
ATOM 1172 C C . ILE A 1 154 ? -1.144 -30.156 3.279 1 91.75 154 ILE A C 1
ATOM 1174 O O . ILE A 1 154 ? -1.282 -28.984 3.631 1 91.75 154 ILE A O 1
ATOM 1178 N N . ILE A 1 155 ? -1.455 -30.516 2.082 1 91.25 155 ILE A N 1
ATOM 1179 C CA . ILE A 1 155 ? -1.96 -29.625 1.036 1 91.25 155 ILE A CA 1
ATOM 1180 C C . ILE A 1 155 ? -3.246 -28.953 1.507 1 91.25 155 ILE A C 1
ATOM 1182 O O . ILE A 1 155 ? -3.412 -27.734 1.35 1 91.25 155 ILE A O 1
ATOM 1186 N N . PRO A 1 156 ? -4.188 -29.719 2.115 1 92.06 156 PRO A N 1
ATOM 1187 C CA . PRO A 1 156 ? -5.406 -29.047 2.566 1 92.06 156 PRO A CA 1
ATOM 1188 C C . PRO A 1 156 ? -5.125 -27.922 3.57 1 92.06 156 PRO A C 1
ATOM 1190 O O . PRO A 1 156 ? -5.844 -26.922 3.607 1 92.06 156 PRO A O 1
ATOM 1193 N N . ASP A 1 157 ? -4.059 -28.125 4.301 1 88.88 157 ASP A N 1
ATOM 1194 C CA . ASP A 1 157 ? -3.689 -27.125 5.305 1 88.88 157 ASP A CA 1
ATOM 1195 C C . ASP A 1 157 ? -3.039 -25.906 4.652 1 88.88 157 ASP A C 1
ATOM 1197 O O . ASP A 1 157 ? -3.137 -24.797 5.172 1 88.88 157 ASP A O 1
ATOM 1201 N N . ILE A 1 158 ? -2.428 -26.141 3.521 1 86.69 158 ILE A N 1
ATOM 1202 C CA . ILE A 1 158 ? -1.637 -25.094 2.902 1 86.69 158 ILE A CA 1
ATOM 1203 C C . ILE A 1 158 ? -2.459 -24.391 1.818 1 86.69 158 ILE A C 1
ATOM 1205 O O . ILE A 1 158 ? -2.449 -23.172 1.712 1 86.69 158 ILE A O 1
ATOM 1209 N N . ARG A 1 159 ? -3.188 -25.172 1.045 1 88.44 159 ARG A N 1
ATOM 1210 C CA . ARG A 1 159 ? -3.898 -24.609 -0.099 1 88.44 159 ARG A CA 1
ATOM 1211 C C . ARG A 1 159 ? -5.402 -24.594 0.147 1 88.44 159 ARG A C 1
ATOM 1213 O O . ARG A 1 159 ? -6.164 -24.062 -0.667 1 88.44 159 ARG A O 1
ATOM 1220 N N . GLY A 1 160 ? -5.836 -25.156 1.234 1 88.88 160 GLY A N 1
ATOM 1221 C CA . GLY A 1 160 ? -7.246 -25.125 1.585 1 88.88 160 GLY A CA 1
ATOM 1222 C C . GLY A 1 160 ? -8.031 -26.281 0.994 1 88.88 160 GLY A C 1
ATOM 1223 O O . GLY A 1 160 ? -7.449 -27.203 0.409 1 88.88 160 GLY A O 1
ATOM 1224 N N . LYS A 1 161 ? -9.367 -26.25 1.168 1 94.19 161 LYS A N 1
ATOM 1225 C CA . LYS A 1 161 ? -10.273 -27.266 0.619 1 94.19 161 LYS A CA 1
ATOM 1226 C C . LYS A 1 161 ? -10.461 -27.062 -0.882 1 94.19 161 LYS A C 1
ATOM 1228 O O . LYS A 1 161 ? -10.031 -26.062 -1.443 1 94.19 161 LYS A O 1
ATOM 1233 N N . LEU A 1 162 ? -11.094 -28.031 -1.431 1 96 162 LEU A N 1
ATOM 1234 C CA . LEU A 1 162 ? -11.297 -28.016 -2.875 1 96 162 LEU A CA 1
ATOM 1235 C C . LEU A 1 162 ? -12.125 -26.797 -3.293 1 96 162 LEU A C 1
ATOM 1237 O O . LEU A 1 162 ? -13.195 -26.562 -2.74 1 96 162 LEU A O 1
ATOM 1241 N N . LYS A 1 163 ? -11.594 -26.062 -4.211 1 94.75 163 LYS A N 1
ATOM 1242 C CA . LYS A 1 163 ? -12.266 -24.938 -4.859 1 94.75 163 LYS A CA 1
ATOM 1243 C C . LYS A 1 163 ? -12.172 -25.047 -6.379 1 94.75 163 LYS A C 1
ATOM 1245 O O . LYS A 1 163 ? -11.148 -24.703 -6.969 1 94.75 163 LYS A O 1
ATOM 1250 N N . SER A 1 164 ? -13.281 -25.406 -7.008 1 97.25 164 SER A N 1
ATOM 1251 C CA . SER A 1 164 ? -13.305 -25.656 -8.445 1 97.25 164 SER A CA 1
ATOM 1252 C C . SER A 1 164 ? -13.703 -24.406 -9.219 1 97.25 164 SER A C 1
ATOM 1254 O O . SER A 1 164 ? -14.539 -23.625 -8.758 1 97.25 164 SER A O 1
ATOM 1256 N N . ARG A 1 165 ? -13.094 -24.188 -10.383 1 95.75 165 ARG A N 1
ATOM 1257 C CA . ARG A 1 165 ? -13.539 -23.203 -11.352 1 95.75 165 ARG A CA 1
ATOM 1258 C C . ARG A 1 165 ? -14.719 -23.719 -12.172 1 95.75 165 ARG A C 1
ATOM 1260 O O . ARG A 1 165 ? -14.844 -24.938 -12.375 1 95.75 165 ARG A O 1
ATOM 1267 N N . SER A 1 166 ? -15.508 -22.844 -12.602 1 96.19 166 SER A N 1
ATOM 1268 C CA . SER A 1 166 ? -16.625 -23.281 -13.438 1 96.19 166 SER A CA 1
ATOM 1269 C C . SER A 1 166 ? -16.141 -23.672 -14.828 1 96.19 166 SER A C 1
ATOM 1271 O O . SER A 1 166 ? -15.156 -23.125 -15.336 1 96.19 166 SER A O 1
ATOM 1273 N N . ILE A 1 167 ? -16.844 -24.641 -15.422 1 97.31 167 ILE A N 1
ATOM 1274 C CA . ILE A 1 167 ? -16.406 -25.203 -16.688 1 97.31 167 ILE A CA 1
ATOM 1275 C C . ILE A 1 167 ? -16.406 -24.141 -17.766 1 97.31 167 ILE A C 1
ATOM 1277 O O . ILE A 1 167 ? -15.547 -24.125 -18.656 1 97.31 167 ILE A O 1
ATOM 1281 N N . ASP A 1 168 ? -17.328 -23.188 -17.734 1 96.44 168 ASP A N 1
ATOM 1282 C CA . ASP A 1 168 ? -17.359 -22.125 -18.734 1 96.44 168 ASP A CA 1
ATOM 1283 C C . ASP A 1 168 ? -16.109 -21.266 -18.672 1 96.44 168 ASP A C 1
ATOM 1285 O O . ASP A 1 168 ? -15.531 -20.922 -19.703 1 96.44 168 ASP A O 1
ATOM 1289 N N . ASN A 1 169 ? -15.711 -20.984 -17.469 1 94.5 169 ASN A N 1
ATOM 1290 C CA . ASN A 1 169 ? -14.492 -20.203 -17.281 1 94.5 169 ASN A CA 1
ATOM 1291 C C . ASN A 1 169 ? -13.258 -20.953 -17.781 1 94.5 169 ASN A C 1
ATOM 1293 O O . ASN A 1 169 ? -12.383 -20.359 -18.406 1 94.5 169 ASN A O 1
ATOM 1297 N N . ILE A 1 170 ? -13.25 -22.172 -17.531 1 97.06 170 ILE A N 1
ATOM 1298 C CA . ILE A 1 170 ? -12.109 -23 -17.922 1 97.06 170 ILE A CA 1
ATOM 1299 C C . ILE A 1 170 ? -12.047 -23.078 -19.453 1 97.06 170 ILE A C 1
ATOM 1301 O O . ILE A 1 170 ? -10.977 -22.906 -20.047 1 97.06 170 ILE A O 1
ATOM 1305 N N . MET A 1 171 ? -13.156 -23.266 -20.062 1 97.69 171 MET A N 1
ATOM 1306 C CA . MET A 1 171 ? -13.188 -23.422 -21.516 1 97.69 171 MET A CA 1
ATOM 1307 C C . MET A 1 171 ? -12.859 -22.109 -22.219 1 97.69 171 MET A C 1
ATOM 1309 O O . MET A 1 171 ? -12.234 -22.094 -23.266 1 97.69 171 MET A O 1
ATOM 1313 N N . LYS A 1 172 ? -13.281 -21.047 -21.625 1 95.19 172 LYS A N 1
ATOM 1314 C CA . LYS A 1 172 ? -12.906 -19.734 -22.172 1 95.19 172 LYS A CA 1
ATOM 1315 C C . LYS A 1 172 ? -11.391 -19.562 -22.156 1 95.19 172 LYS A C 1
ATOM 1317 O O . LYS A 1 172 ? -10.812 -19.094 -23.141 1 95.19 172 LYS A O 1
ATOM 1322 N N . GLU A 1 173 ? -10.82 -19.922 -21.094 1 94.19 173 GLU A N 1
ATOM 1323 C CA . GLU A 1 173 ? -9.359 -19.844 -21 1 94.19 173 GLU A CA 1
ATOM 1324 C C . GLU A 1 173 ? -8.695 -20.781 -22.016 1 94.19 173 GLU A C 1
ATOM 1326 O O . GLU A 1 173 ? -7.738 -20.391 -22.688 1 94.19 173 GLU A O 1
ATOM 1331 N N . ALA A 1 174 ? -9.172 -21.953 -22.125 1 97.31 174 ALA A N 1
ATOM 1332 C CA . ALA A 1 174 ? -8.617 -22.922 -23.062 1 97.31 174 ALA A CA 1
ATOM 1333 C C . ALA A 1 174 ? -8.68 -22.422 -24.5 1 97.31 174 ALA A C 1
ATOM 1335 O O . ALA A 1 174 ? -7.73 -22.594 -25.266 1 97.31 174 ALA A O 1
ATOM 1336 N N . GLU A 1 175 ? -9.727 -21.766 -24.797 1 95.88 175 GLU A N 1
ATOM 1337 C CA . GLU A 1 175 ? -9.883 -21.203 -26.141 1 95.88 175 GLU A CA 1
ATOM 1338 C C . GLU A 1 175 ? -8.859 -20.109 -26.406 1 95.88 175 GLU A C 1
ATOM 1340 O O . GLU A 1 175 ? -8.289 -20.031 -27.5 1 95.88 175 GLU A O 1
ATOM 1345 N N . LYS A 1 176 ? -8.719 -19.328 -25.438 1 93.25 176 LYS A N 1
ATOM 1346 C CA . LYS A 1 176 ? -7.723 -18.266 -25.578 1 93.25 176 LYS A CA 1
ATOM 1347 C C . LYS A 1 176 ? -6.328 -18.844 -25.797 1 93.25 176 LYS A C 1
ATOM 1349 O O . LYS A 1 176 ? -5.551 -18.328 -26.594 1 93.25 176 LYS A O 1
ATOM 1354 N N . LEU A 1 177 ? -6.059 -19.859 -25.109 1 95.44 177 LEU A N 1
ATOM 1355 C CA . LEU A 1 177 ? -4.766 -20.516 -25.25 1 95.44 177 LEU A CA 1
ATOM 1356 C C . LEU A 1 177 ? -4.617 -21.125 -26.641 1 95.44 177 LEU A C 1
ATOM 1358 O O . LEU A 1 177 ? -3.562 -21 -27.266 1 95.44 177 LEU A O 1
ATOM 1362 N N . LYS A 1 178 ? -5.637 -21.719 -27.125 1 95.94 178 LYS A N 1
ATOM 1363 C CA . LYS A 1 178 ? -5.629 -22.25 -28.484 1 95.94 178 LYS A CA 1
ATOM 1364 C C . LYS A 1 178 ? -5.355 -21.156 -29.516 1 95.94 178 LYS A C 1
ATOM 1366 O O . LYS A 1 178 ? -4.5 -21.328 -30.375 1 95.94 178 LYS A O 1
ATOM 1371 N N . ASN A 1 179 ? -6.094 -20.109 -29.344 1 94.25 179 ASN A N 1
ATOM 1372 C CA . ASN A 1 179 ? -5.961 -19 -30.266 1 94.25 179 ASN A CA 1
ATOM 1373 C C . ASN A 1 179 ? -4.562 -18.391 -30.219 1 94.25 179 ASN A C 1
ATOM 1375 O O . ASN A 1 179 ? -4.102 -17.797 -31.188 1 94.25 179 ASN A O 1
ATOM 1379 N N . ALA A 1 180 ? -3.914 -18.641 -29.125 1 91.62 180 ALA A N 1
ATOM 1380 C CA . ALA A 1 180 ? -2.568 -18.094 -28.938 1 91.62 180 ALA A CA 1
ATOM 1381 C C . ALA A 1 180 ? -1.518 -19.031 -29.531 1 91.62 180 ALA A C 1
ATOM 1383 O O . ALA A 1 180 ? -0.326 -18.719 -29.531 1 91.62 180 ALA A O 1
ATOM 1384 N N . GLY A 1 181 ? -1.942 -20.203 -29.938 1 93.31 181 GLY A N 1
ATOM 1385 C CA . GLY A 1 181 ? -1.025 -21.094 -30.625 1 93.31 181 GLY A CA 1
ATOM 1386 C C . GLY A 1 181 ? -0.604 -22.281 -29.766 1 93.31 181 GLY A C 1
ATOM 1387 O O . GLY A 1 181 ? 0.239 -23.078 -30.172 1 93.31 181 GLY A O 1
ATOM 1388 N N . VAL A 1 182 ? -1.153 -22.375 -28.609 1 95.94 182 VAL A N 1
ATOM 1389 C CA . VAL A 1 182 ? -0.862 -23.516 -27.75 1 95.94 182 VAL A CA 1
ATOM 1390 C C . VAL A 1 182 ? -1.361 -24.797 -28.406 1 95.94 182 VAL A C 1
ATOM 1392 O O . VAL A 1 182 ? -2.463 -24.828 -28.953 1 95.94 182 VAL A O 1
ATOM 1395 N N . LYS A 1 183 ? -0.559 -25.859 -28.297 1 97.62 183 LYS A N 1
ATOM 1396 C CA . LYS A 1 183 ? -0.893 -27.109 -28.969 1 97.62 183 LYS A CA 1
ATOM 1397 C C . LYS A 1 183 ? -1.222 -28.203 -27.969 1 97.62 183 LYS A C 1
ATOM 1399 O O . LYS A 1 183 ? -1.814 -29.219 -28.328 1 97.62 183 LYS A O 1
ATOM 1404 N N . GLU A 1 184 ? -0.831 -27.984 -26.75 1 98.06 184 GLU A N 1
ATOM 1405 C CA . GLU A 1 184 ? -1.074 -28.984 -25.719 1 98.06 184 GLU A CA 1
ATOM 1406 C C . GLU A 1 184 ? -1.537 -28.312 -24.422 1 98.06 184 GLU A C 1
ATOM 1408 O O . GLU A 1 184 ? -0.916 -27.359 -23.953 1 98.06 184 GLU A O 1
ATOM 1413 N N . LEU A 1 185 ? -2.594 -28.844 -23.875 1 98.06 185 LEU A N 1
ATOM 1414 C CA . LEU A 1 185 ? -3.094 -28.422 -22.578 1 98.06 185 LEU A CA 1
ATOM 1415 C C . LEU A 1 185 ? -2.807 -29.469 -21.516 1 98.06 185 LEU A C 1
ATOM 1417 O O . LEU A 1 185 ? -3.145 -30.641 -21.703 1 98.06 185 LEU A O 1
ATOM 1421 N N . LEU A 1 186 ? -2.109 -29.078 -20.516 1 98.25 186 LEU A N 1
ATOM 1422 C CA . LEU A 1 186 ? -1.879 -29.922 -19.344 1 98.25 186 LEU A CA 1
ATOM 1423 C C . LEU A 1 186 ? -2.846 -29.578 -18.219 1 98.25 186 LEU A C 1
ATOM 1425 O O . LEU A 1 186 ? -2.637 -28.594 -17.5 1 98.25 186 LEU A O 1
ATOM 1429 N N . VAL A 1 187 ? -3.889 -30.391 -18.031 1 98.25 187 VAL A N 1
ATOM 1430 C CA . VAL A 1 187 ? -4.91 -30.141 -17.016 1 98.25 187 VAL A CA 1
ATOM 1431 C C . VAL A 1 187 ? -4.387 -30.547 -15.648 1 98.25 187 VAL A C 1
ATOM 1433 O O . VAL A 1 187 ? -4.035 -31.719 -15.438 1 98.25 187 VAL A O 1
ATOM 1436 N N . ILE A 1 188 ? -4.387 -29.562 -14.781 1 96.81 188 ILE A N 1
ATOM 1437 C CA . ILE A 1 188 ? -3.758 -29.859 -13.5 1 96.81 188 ILE A CA 1
ATOM 1438 C C . ILE A 1 188 ? -4.641 -29.359 -12.367 1 96.81 188 ILE A C 1
ATOM 1440 O O . ILE A 1 188 ? -5.48 -28.484 -12.562 1 96.81 188 ILE A O 1
ATOM 1444 N N . SER A 1 189 ? -4.539 -29.891 -11.211 1 96.38 189 SER A N 1
ATOM 1445 C CA . SER A 1 189 ? -5.074 -29.547 -9.898 1 96.38 189 SER A CA 1
ATOM 1446 C C . SER A 1 189 ? -4.473 -30.438 -8.812 1 96.38 189 SER A C 1
ATOM 1448 O O . SER A 1 189 ? -3.533 -31.188 -9.07 1 96.38 189 SER A O 1
ATOM 1450 N N . GLN A 1 190 ? -4.859 -30.234 -7.574 1 93.5 190 GLN A N 1
ATOM 1451 C CA . GLN A 1 190 ? -4.414 -31.156 -6.527 1 93.5 190 GLN A CA 1
ATOM 1452 C C . GLN A 1 190 ? -5.09 -32.531 -6.66 1 93.5 190 GLN A C 1
ATOM 1454 O O . GLN A 1 190 ? -4.453 -33.562 -6.473 1 93.5 190 GLN A O 1
ATOM 1459 N N . ASP A 1 191 ? -6.312 -32.5 -7.066 1 95.25 191 ASP A N 1
ATOM 1460 C CA . ASP A 1 191 ? -7.129 -33.656 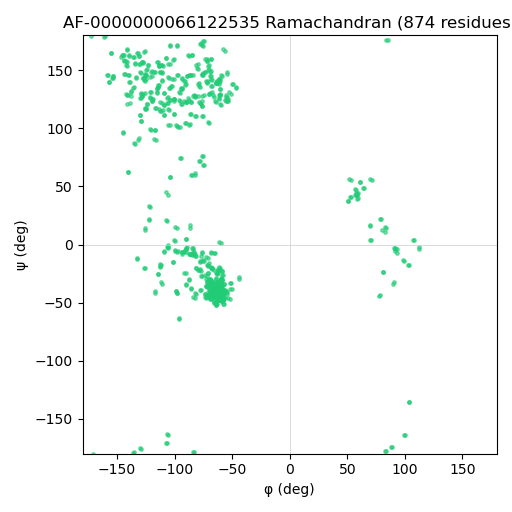-7.355 1 95.25 191 ASP A CA 1
ATOM 1461 C C . ASP A 1 191 ? -8.078 -33.406 -8.523 1 95.25 191 ASP A C 1
ATOM 1463 O O . ASP A 1 191 ? -9.219 -33 -8.328 1 95.25 191 ASP A O 1
ATOM 1467 N N . THR A 1 192 ? -7.605 -33.844 -9.656 1 97.56 192 THR A N 1
ATOM 1468 C CA . THR A 1 192 ? -8.297 -33.5 -10.891 1 97.56 192 THR A CA 1
ATOM 1469 C C . THR A 1 192 ? -9.625 -34.25 -10.992 1 97.56 192 THR A C 1
ATOM 1471 O O . THR A 1 192 ? -10.609 -33.719 -11.508 1 97.56 192 THR A O 1
ATOM 1474 N N . SER A 1 193 ? -9.695 -35.406 -10.438 1 96.62 193 SER A N 1
ATOM 1475 C CA . SER A 1 193 ? -10.891 -36.25 -10.57 1 96.62 193 SER A CA 1
ATOM 1476 C C . SER A 1 193 ? -11.992 -35.75 -9.633 1 96.62 193 SER A C 1
ATOM 1478 O O . SER A 1 193 ? -13.156 -36.156 -9.773 1 96.62 193 SER A O 1
ATOM 1480 N N . ALA A 1 194 ? -11.656 -34.906 -8.672 1 96.19 194 ALA A N 1
ATOM 1481 C CA . ALA A 1 194 ? -12.648 -34.375 -7.738 1 96.19 194 ALA A CA 1
ATOM 1482 C C . ALA A 1 194 ? -13.242 -33.094 -8.258 1 96.19 194 ALA A C 1
ATOM 1484 O O . ALA A 1 194 ? -14.109 -32.5 -7.613 1 96.19 194 ALA A O 1
ATOM 1485 N N . TYR A 1 195 ? -12.898 -32.688 -9.453 1 97.69 195 TYR A N 1
ATOM 1486 C CA . TYR A 1 195 ? -13.312 -31.422 -10.023 1 97.69 195 TYR A CA 1
ATOM 1487 C C . TYR A 1 195 ? -14.836 -31.297 -10.016 1 97.69 195 TYR A C 1
ATOM 1489 O O . TYR A 1 195 ? -15.547 -32.188 -10.469 1 97.69 195 TYR A O 1
ATOM 1497 N N . GLY A 1 196 ? -15.289 -30.203 -9.375 1 97.38 196 GLY A N 1
ATOM 1498 C CA . GLY A 1 196 ? -16.688 -29.812 -9.469 1 97.38 196 GLY A CA 1
ATOM 1499 C C . GLY A 1 196 ? -17.5 -30.25 -8.273 1 97.38 196 GLY A C 1
ATOM 1500 O O . GLY A 1 196 ? -18.625 -29.781 -8.07 1 97.38 196 GLY A O 1
ATOM 1501 N N . VAL A 1 197 ? -17 -31.141 -7.453 1 96.31 197 VAL A N 1
ATOM 1502 C CA . VAL A 1 197 ? -17.75 -31.688 -6.328 1 96.31 197 VAL A CA 1
ATOM 1503 C C . VAL A 1 197 ? -18.156 -30.547 -5.383 1 96.31 197 VAL A C 1
ATOM 1505 O O . VAL A 1 197 ? -19.297 -30.516 -4.906 1 96.31 197 VAL A O 1
ATOM 1508 N N . ASP A 1 198 ? -17.25 -29.641 -5.156 1 94.5 198 ASP A N 1
ATOM 1509 C CA . ASP A 1 198 ? -17.453 -28.578 -4.176 1 94.5 198 ASP A CA 1
ATOM 1510 C C . ASP A 1 198 ? -18.484 -27.562 -4.656 1 94.5 198 ASP A C 1
ATOM 1512 O O . ASP A 1 198 ? -19.094 -26.859 -3.848 1 94.5 198 ASP A O 1
ATOM 1516 N N . ILE A 1 199 ? -18.656 -27.469 -5.977 1 95.5 199 ILE A N 1
ATOM 1517 C CA . ILE A 1 199 ? -19.609 -26.5 -6.512 1 95.5 199 ILE A CA 1
ATOM 1518 C C . ILE A 1 199 ? -20.844 -27.219 -7.035 1 95.5 199 ILE A C 1
ATOM 1520 O O . ILE A 1 199 ? -21.609 -26.672 -7.836 1 95.5 199 ILE A O 1
ATOM 1524 N N . LYS A 1 200 ? -21.078 -28.469 -6.555 1 95.25 200 LYS A N 1
ATOM 1525 C CA . LYS A 1 200 ? -22.234 -29.297 -6.895 1 95.25 200 LYS A CA 1
ATOM 1526 C C . LYS A 1 200 ? -22.422 -29.391 -8.406 1 95.25 200 LYS A C 1
ATOM 1528 O O . LYS A 1 200 ? -23.531 -29.281 -8.914 1 95.25 200 LYS A O 1
ATOM 1533 N N . TYR A 1 201 ? -21.266 -29.453 -9.094 1 96.94 201 TYR A N 1
ATOM 1534 C CA . TYR A 1 201 ? -21.219 -29.641 -10.539 1 96.94 201 TYR A CA 1
ATOM 1535 C C . TYR A 1 201 ? -22 -28.547 -11.258 1 96.94 201 TYR A C 1
ATOM 1537 O O . TYR A 1 201 ? -22.75 -28.812 -12.188 1 96.94 201 TYR A O 1
ATOM 1545 N N . LYS A 1 202 ? -21.766 -27.375 -10.867 1 95.5 202 LYS A N 1
ATOM 1546 C CA . LYS A 1 202 ? -22.406 -26.188 -11.445 1 95.5 202 LYS A CA 1
ATOM 1547 C C . LYS A 1 202 ? -22.375 -26.234 -12.969 1 95.5 202 LYS A C 1
ATOM 1549 O O . LYS A 1 202 ? -21.344 -26.578 -13.562 1 95.5 202 LYS A O 1
ATOM 1554 N N . SER A 1 203 ? -23.5 -25.922 -13.562 1 96.19 203 SER A N 1
ATOM 1555 C CA . SER A 1 203 ? -23.609 -25.922 -15.016 1 96.19 203 SER A CA 1
ATOM 1556 C C . SER A 1 203 ? -22.938 -24.703 -15.633 1 96.19 203 SER A C 1
ATOM 1558 O O . SER A 1 203 ? -22.844 -23.656 -14.992 1 96.19 203 SER A O 1
ATOM 1560 N N . GLY A 1 204 ? -22.359 -24.953 -16.828 1 94.12 204 GLY A N 1
ATOM 1561 C CA . GLY A 1 204 ? -21.781 -23.875 -17.625 1 94.12 204 GLY A CA 1
ATOM 1562 C C . GLY A 1 204 ? -22.031 -24.047 -19.109 1 94.12 204 GLY A C 1
ATOM 1563 O O . GLY A 1 204 ? -22.281 -25.156 -19.578 1 94.12 204 GLY A O 1
ATOM 1564 N N . ILE A 1 205 ? -22.016 -22.844 -19.719 1 95.12 205 ILE A N 1
ATOM 1565 C CA . ILE A 1 205 ? -22.281 -22.875 -21.141 1 95.12 205 ILE A CA 1
ATOM 1566 C C . ILE A 1 205 ? -21.016 -22.562 -21.922 1 95.12 205 ILE A C 1
ATOM 1568 O O . ILE A 1 205 ? -20.297 -21.609 -21.594 1 95.12 205 ILE A O 1
ATOM 1572 N N . TRP A 1 206 ? -20.734 -23.422 -22.891 1 93.81 206 TRP A N 1
ATOM 1573 C CA . TRP A 1 206 ? -19.656 -23.219 -23.844 1 93.81 206 TRP A CA 1
ATOM 1574 C C . TRP A 1 206 ? -20.047 -23.672 -25.234 1 93.81 206 TRP A C 1
ATOM 1576 O O . TRP A 1 206 ? -20.578 -24.766 -25.406 1 93.81 206 TRP A O 1
ATOM 1586 N N . ASN A 1 207 ? -19.828 -22.734 -26.266 1 93.38 207 ASN A N 1
ATOM 1587 C CA . ASN A 1 207 ? -20.172 -23.016 -27.641 1 93.38 207 ASN A CA 1
ATOM 1588 C C . ASN A 1 207 ? -21.625 -23.469 -27.781 1 93.38 207 ASN A C 1
ATOM 1590 O O . ASN A 1 207 ? -21.906 -24.5 -28.391 1 93.38 207 ASN A O 1
ATOM 1594 N N . ASP A 1 208 ? -22.547 -22.875 -27.078 1 92.44 208 ASP A N 1
ATOM 1595 C CA . ASP A 1 208 ? -24 -23.016 -27.141 1 92.44 208 ASP A CA 1
ATOM 1596 C C . ASP A 1 208 ? -24.438 -24.391 -26.625 1 92.44 208 ASP A C 1
ATOM 1598 O O . ASP A 1 208 ? -25.516 -24.875 -26.984 1 92.44 208 ASP A O 1
ATOM 1602 N N . LYS A 1 209 ? -23.672 -25.078 -25.953 1 95.94 209 LYS A N 1
ATOM 1603 C CA . LYS A 1 209 ? -23.984 -26.344 -25.297 1 95.94 209 LYS A CA 1
ATOM 1604 C C . LYS A 1 209 ? -23.781 -26.25 -23.797 1 95.94 209 LYS A C 1
ATOM 1606 O O . LYS A 1 209 ? -22.859 -25.578 -23.328 1 95.94 209 LYS A O 1
ATOM 1611 N N . GLU A 1 210 ? -24.578 -26.906 -23.109 1 96.44 210 GLU A N 1
ATOM 1612 C CA . GLU A 1 210 ? -24.5 -26.922 -21.656 1 96.44 210 GLU A CA 1
ATOM 1613 C C . GLU A 1 210 ? -23.672 -28.094 -21.156 1 96.44 210 GLU A C 1
ATOM 1615 O O . GLU A 1 210 ? -23.812 -29.219 -21.656 1 96.44 210 GLU A O 1
ATOM 1620 N N . TYR A 1 211 ? -22.781 -27.875 -20.25 1 96.88 211 TYR A N 1
ATOM 1621 C CA . TYR A 1 211 ? -21.938 -28.875 -19.609 1 96.88 211 TYR A CA 1
ATOM 1622 C C . TYR A 1 211 ? -22.031 -28.781 -18.094 1 96.88 211 TYR A C 1
ATOM 1624 O O . TYR A 1 211 ? -22.438 -27.734 -17.547 1 96.88 211 TYR A O 1
ATOM 1632 N N . GLN A 1 212 ? -21.734 -29.875 -17.453 1 97.31 212 GLN A N 1
ATOM 1633 C CA . GLN A 1 212 ? -21.578 -29.875 -15.992 1 97.31 212 GLN A CA 1
ATOM 1634 C C . GLN A 1 212 ? -20.109 -29.766 -15.602 1 97.31 212 GLN A C 1
ATOM 1636 O O . GLN A 1 212 ? -19.234 -30.297 -16.297 1 97.31 212 GLN A O 1
ATOM 1641 N N . SER A 1 213 ? -19.875 -29.078 -14.492 1 97.06 213 SER A N 1
ATOM 1642 C CA . SER A 1 213 ? -18.516 -28.969 -13.992 1 97.06 213 SER A CA 1
ATOM 1643 C C . SER A 1 213 ? -18.062 -30.266 -13.328 1 97.06 213 SER A C 1
ATOM 1645 O O . SER A 1 213 ? -17.984 -30.344 -12.102 1 97.06 213 SER A O 1
ATOM 1647 N N . ASN A 1 214 ? -17.766 -31.156 -14.117 1 97.31 214 ASN A N 1
ATOM 1648 C CA . ASN A 1 214 ? -17.141 -32.406 -13.719 1 97.31 214 ASN A CA 1
ATOM 1649 C C . ASN A 1 214 ? -16.094 -32.875 -14.719 1 97.31 214 ASN A C 1
ATOM 1651 O O . ASN A 1 214 ? -16 -32.344 -15.82 1 97.31 214 ASN A O 1
ATOM 1655 N N . ILE A 1 215 ? -15.312 -33.812 -14.367 1 97.44 215 ILE A N 1
ATOM 1656 C CA . ILE A 1 215 ? -14.117 -34.156 -15.133 1 97.44 215 ILE A CA 1
ATOM 1657 C C . ILE A 1 215 ? -14.516 -34.75 -16.469 1 97.44 215 ILE A C 1
ATOM 1659 O O . ILE A 1 215 ? -13.844 -34.562 -17.484 1 97.44 215 ILE A O 1
ATOM 1663 N N . LEU A 1 216 ? -15.578 -35.531 -16.531 1 97.69 216 LEU A N 1
ATOM 1664 C CA . LEU A 1 216 ? -16.016 -36.156 -17.781 1 97.69 216 LEU A CA 1
ATOM 1665 C C . LEU A 1 216 ? -16.438 -35.094 -18.797 1 97.69 216 LEU A C 1
ATOM 1667 O O . LEU A 1 216 ? -15.969 -35.094 -19.938 1 97.69 216 LEU A O 1
ATOM 1671 N N . ASP A 1 217 ? -17.312 -34.219 -18.344 1 97.94 217 ASP A N 1
ATOM 1672 C CA . ASP A 1 217 ? -17.766 -33.125 -19.219 1 97.94 217 ASP A CA 1
ATOM 1673 C C . ASP A 1 217 ? -16.594 -32.25 -19.625 1 97.94 217 ASP A C 1
ATOM 1675 O O . ASP A 1 217 ? -16.516 -31.797 -20.781 1 97.94 217 ASP A O 1
ATOM 1679 N N . LEU A 1 218 ? -15.766 -31.969 -18.688 1 98.25 218 LEU A N 1
ATOM 1680 C CA . LEU A 1 218 ? -14.609 -31.141 -19 1 98.25 218 LEU A CA 1
ATOM 1681 C C . LEU A 1 218 ? -13.727 -31.797 -20.047 1 98.25 218 LEU A C 1
ATOM 1683 O O . LEU A 1 218 ? -13.336 -31.156 -21.031 1 98.25 218 LEU A O 1
ATOM 1687 N N . ALA A 1 219 ? -13.414 -33.062 -19.875 1 97.94 219 ALA A N 1
ATOM 1688 C CA . ALA A 1 219 ? -12.609 -33.812 -20.844 1 97.94 219 ALA A CA 1
ATOM 1689 C C . ALA A 1 219 ? -13.273 -33.844 -22.219 1 97.94 219 ALA A C 1
ATOM 1691 O O . ALA A 1 219 ? -12.602 -33.688 -23.234 1 97.94 219 ALA A O 1
ATOM 1692 N N . THR A 1 220 ? -14.523 -33.969 -22.188 1 97.81 220 THR A N 1
ATOM 1693 C CA . THR A 1 220 ? -15.281 -34 -23.438 1 97.81 220 THR A CA 1
ATOM 1694 C C . THR A 1 220 ? -15.18 -32.656 -24.156 1 97.81 220 THR A C 1
ATOM 1696 O O . THR A 1 220 ? -14.875 -32.625 -25.344 1 97.81 220 THR A O 1
ATOM 1699 N N . ALA A 1 221 ? -15.445 -31.625 -23.422 1 97.75 221 ALA A N 1
ATOM 1700 C CA . ALA A 1 221 ? -15.391 -30.281 -24 1 97.75 221 ALA A CA 1
ATOM 1701 C C . ALA A 1 221 ? -13.992 -29.953 -24.5 1 97.75 221 ALA A C 1
ATOM 1703 O O . ALA A 1 221 ? -13.828 -29.453 -25.609 1 97.75 221 ALA A O 1
ATOM 1704 N N . LEU A 1 222 ? -13.016 -30.25 -23.672 1 98.19 222 LEU A N 1
ATOM 1705 C CA . LEU A 1 222 ? -11.633 -29.984 -24.078 1 98.19 222 LEU A CA 1
ATOM 1706 C C . LEU A 1 222 ? -11.266 -30.797 -25.312 1 98.19 222 LEU A C 1
ATOM 1708 O O . LEU A 1 222 ? -10.477 -30.344 -26.141 1 98.19 222 LEU A O 1
ATOM 1712 N N . GLY A 1 223 ? -11.789 -31.969 -25.422 1 97 223 GLY A N 1
ATOM 1713 C CA . GLY A 1 223 ? -11.539 -32.844 -26.578 1 97 223 GLY A CA 1
ATOM 1714 C C . GLY A 1 223 ? -11.992 -32.25 -27.891 1 97 223 GLY A C 1
ATOM 1715 O O . GLY A 1 223 ? -11.516 -32.625 -28.953 1 97 223 GLY A O 1
ATOM 1716 N N . ASP A 1 224 ? -12.883 -31.297 -27.812 1 95.81 224 ASP A N 1
ATOM 1717 C CA . ASP A 1 224 ? -13.438 -30.656 -29 1 95.81 224 ASP A CA 1
ATOM 1718 C C . ASP A 1 224 ? -12.547 -29.531 -29.484 1 95.81 224 ASP A C 1
ATOM 1720 O O . ASP A 1 224 ? -12.758 -28.984 -30.578 1 95.81 224 ASP A O 1
ATOM 1724 N N . LEU A 1 225 ? -11.547 -29.125 -28.797 1 95.38 225 LEU A N 1
ATOM 1725 C CA . LEU A 1 225 ? -10.688 -28 -29.156 1 95.38 225 LEU A CA 1
ATOM 1726 C C . LEU A 1 225 ? -9.586 -28.438 -30.109 1 95.38 225 LEU A C 1
ATOM 1728 O O . LEU A 1 225 ? -8.859 -27.609 -30.656 1 95.38 225 LEU A O 1
ATOM 1732 N N . ASP A 1 226 ? -9.422 -29.625 -30.469 1 91.06 226 ASP A N 1
ATOM 1733 C CA . ASP A 1 226 ? -8.414 -30.156 -31.391 1 9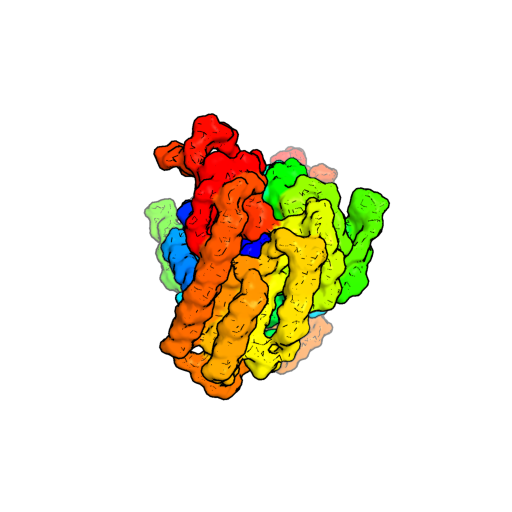1.06 226 ASP A CA 1
ATOM 1734 C C . ASP A 1 226 ? -7.004 -29.844 -30.891 1 91.06 226 ASP A C 1
ATOM 1736 O O . ASP A 1 226 ? -6.18 -29.297 -31.625 1 91.06 226 ASP A O 1
ATOM 1740 N N . MET A 1 227 ? -6.66 -29.984 -29.625 1 96.44 227 MET A N 1
ATOM 1741 C CA . MET A 1 227 ? -5.371 -29.875 -28.953 1 96.44 227 MET A CA 1
ATOM 1742 C C . MET A 1 227 ? -5.059 -31.156 -28.172 1 96.44 227 MET A C 1
ATOM 1744 O O . MET A 1 227 ? -5.973 -31.875 -27.781 1 96.44 227 MET A O 1
ATOM 1748 N N . TRP A 1 228 ? -3.768 -31.406 -28.078 1 97.94 228 TRP A N 1
ATOM 1749 C CA . TRP A 1 228 ? -3.412 -32.438 -27.094 1 97.94 228 TRP A CA 1
ATOM 1750 C C . TRP A 1 228 ? -3.877 -32.031 -25.703 1 97.94 228 TRP A C 1
ATOM 1752 O O . TRP A 1 228 ? -3.562 -30.938 -25.234 1 97.94 228 TRP A O 1
ATOM 1762 N N . THR A 1 229 ? -4.703 -32.812 -25.109 1 98.44 229 THR A N 1
ATOM 1763 C CA . THR A 1 229 ? -5.156 -32.594 -23.75 1 98.44 229 THR A CA 1
ATOM 1764 C C . THR A 1 229 ? -4.723 -33.719 -22.828 1 98.44 229 THR A C 1
ATOM 1766 O O . THR A 1 229 ? -5.09 -34.875 -23.062 1 98.44 229 THR A O 1
ATOM 1769 N N . ARG A 1 230 ? -3.938 -33.406 -21.875 1 98.31 230 ARG A N 1
ATOM 1770 C CA . ARG A 1 230 ? -3.398 -34.406 -20.953 1 98.31 230 ARG A CA 1
ATOM 1771 C C . ARG A 1 230 ? -3.912 -34.156 -19.547 1 98.31 230 ARG A C 1
ATOM 1773 O O . ARG A 1 230 ? -3.9 -33.031 -19.047 1 98.31 230 ARG A O 1
ATOM 1780 N N . LEU A 1 231 ? -4.359 -35.219 -18.859 1 97.75 231 LEU A N 1
ATOM 1781 C CA . LEU A 1 231 ? -4.887 -35.125 -17.5 1 97.75 231 LEU A CA 1
ATOM 1782 C C . LEU A 1 231 ? -3.84 -35.562 -16.484 1 97.75 231 LEU A C 1
ATOM 1784 O O . LEU A 1 231 ? -3.281 -36.656 -16.594 1 97.75 231 LEU A O 1
ATOM 1788 N N . HIS A 1 232 ? -3.588 -34.688 -15.555 1 97.25 232 HIS A N 1
ATOM 1789 C CA . HIS A 1 232 ? -2.635 -34.969 -14.484 1 97.25 232 HIS A CA 1
ATOM 1790 C C . HIS A 1 232 ? -3.334 -35.062 -13.133 1 97.25 232 HIS A C 1
ATOM 1792 O O . HIS A 1 232 ? -4.402 -34.469 -12.945 1 97.25 232 HIS A O 1
ATOM 1798 N N . TYR A 1 233 ? -2.754 -35.812 -12.203 1 96.12 233 TYR A N 1
ATOM 1799 C CA . TYR A 1 233 ? -3.184 -35.906 -10.812 1 96.12 233 TYR A CA 1
ATOM 1800 C C . TYR A 1 233 ? -4.609 -36.438 -10.711 1 96.12 233 TYR A C 1
ATOM 1802 O O . TYR A 1 233 ? -5.457 -35.844 -10.047 1 96.12 233 TYR A O 1
ATOM 1810 N N . VAL A 1 234 ? -4.852 -37.5 -11.281 1 96.25 234 VAL A N 1
ATOM 1811 C CA . VAL A 1 234 ? -6.176 -38.125 -11.336 1 96.25 234 VAL A CA 1
ATOM 1812 C C . VAL A 1 234 ? -6.312 -39.156 -10.242 1 96.25 234 VAL A C 1
ATOM 1814 O O . VAL A 1 234 ? -5.777 -40.281 -10.359 1 96.25 234 VAL A O 1
ATOM 1817 N N . TYR A 1 235 ? -6.992 -38.75 -9.18 1 92.94 235 TYR A N 1
ATOM 1818 C CA . TYR A 1 235 ? -7.316 -39.75 -8.148 1 92.94 235 TYR A CA 1
ATOM 1819 C C . TYR A 1 235 ? -8.188 -40.844 -8.711 1 92.94 235 TYR A C 1
ATOM 1821 O O . TYR A 1 235 ? -9.117 -40.594 -9.477 1 92.94 235 TYR A O 1
ATOM 1829 N N . PRO A 1 236 ? -7.922 -42.062 -8.328 1 89.94 236 PRO A N 1
ATOM 1830 C CA . PRO A 1 236 ? -8.562 -43.188 -9.008 1 89.94 236 PRO A CA 1
ATOM 1831 C C . PRO A 1 236 ? -9.969 -43.469 -8.484 1 89.94 236 PRO A C 1
ATOM 1833 O O . PRO A 1 236 ? -10.281 -44.625 -8.148 1 89.94 236 PRO A O 1
ATOM 1836 N N . TYR A 1 237 ? -10.781 -42.531 -8.594 1 90.19 237 TYR A N 1
ATOM 1837 C CA . TYR A 1 237 ? -12.195 -42.781 -8.305 1 90.19 237 TYR A CA 1
ATOM 1838 C C . TYR A 1 237 ? -12.844 -43.625 -9.383 1 90.19 237 TYR A C 1
ATOM 1840 O O . TYR A 1 237 ? -12.359 -43.688 -10.523 1 90.19 237 TYR A O 1
ATOM 1848 N N . PRO A 1 238 ? -13.938 -44.25 -9.078 1 89.5 238 PRO A N 1
ATOM 1849 C CA . PRO A 1 238 ? -14.594 -45.125 -10.047 1 89.5 238 PRO A CA 1
ATOM 1850 C C . PRO A 1 238 ? -15 -44.375 -11.32 1 89.5 238 PRO A C 1
ATOM 1852 O O . PRO A 1 238 ? -14.938 -44.969 -12.414 1 89.5 238 PRO A O 1
ATOM 1855 N N . HIS A 1 239 ? -15.328 -43.219 -11.18 1 92.19 239 HIS A N 1
ATOM 1856 C CA . HIS A 1 239 ? -15.844 -42.5 -12.336 1 92.19 239 HIS A CA 1
ATOM 1857 C C . HIS A 1 239 ? -14.734 -42.219 -13.344 1 92.19 239 HIS A C 1
ATOM 1859 O O . HIS A 1 239 ? -15.016 -41.844 -14.484 1 92.19 239 HIS A O 1
ATOM 1865 N N . VAL A 1 240 ? -13.539 -42.406 -13.016 1 92.56 240 VAL A N 1
ATOM 1866 C CA . VAL A 1 240 ? -12.406 -42.188 -13.914 1 92.56 240 VAL A CA 1
ATOM 1867 C C . VAL A 1 240 ? -12.5 -43.156 -15.086 1 92.56 240 VAL A C 1
ATOM 1869 O O . VAL A 1 240 ? -12.078 -42.844 -16.203 1 92.56 240 VAL A O 1
ATOM 1872 N N . ASP A 1 241 ? -13.141 -44.219 -14.859 1 95.19 241 ASP A N 1
ATOM 1873 C CA . ASP A 1 241 ? -13.336 -45.219 -15.906 1 95.19 241 ASP A CA 1
ATOM 1874 C C . ASP A 1 241 ? -14.07 -44.625 -17.109 1 95.19 241 ASP A C 1
ATOM 1876 O O . ASP A 1 241 ? -13.844 -45.062 -18.25 1 95.19 241 ASP A O 1
ATOM 1880 N N . LYS A 1 242 ? -14.852 -43.719 -16.828 1 96.5 242 LYS A N 1
ATOM 1881 C CA . LYS A 1 242 ? -15.711 -43.125 -17.859 1 96.5 242 LYS A CA 1
ATOM 1882 C C . LYS A 1 242 ? -14.922 -42.219 -18.781 1 96.5 242 LYS A C 1
ATOM 1884 O O . LYS A 1 242 ? -15.398 -41.844 -19.859 1 96.5 242 LYS A O 1
ATOM 1889 N N . ILE A 1 243 ? -13.758 -41.875 -18.391 1 96.94 243 ILE A N 1
ATOM 1890 C CA . ILE A 1 243 ? -12.961 -40.938 -19.156 1 96.94 243 ILE A CA 1
ATOM 1891 C C . ILE A 1 243 ? -12.094 -41.688 -20.172 1 96.94 243 ILE A C 1
ATOM 1893 O O . ILE A 1 243 ? -11.711 -41.125 -21.203 1 96.94 243 ILE A O 1
ATOM 1897 N N . VAL A 1 244 ? -11.789 -42.938 -19.938 1 97.75 244 VAL A N 1
ATOM 1898 C CA . VAL A 1 244 ? -10.82 -43.75 -20.688 1 97.75 244 VAL A CA 1
ATOM 1899 C C . VAL A 1 244 ? -11.312 -43.938 -22.125 1 97.75 244 VAL A C 1
ATOM 1901 O O . VAL A 1 244 ? -10.531 -43.906 -23.062 1 97.75 244 VAL A O 1
ATOM 1904 N N . PRO A 1 245 ? -12.625 -44.094 -22.297 1 98 245 PRO A N 1
ATOM 1905 C CA . PRO A 1 245 ? -13.117 -44.219 -23.672 1 98 245 PRO A CA 1
ATOM 1906 C C . PRO A 1 245 ? -12.789 -42.969 -24.516 1 98 245 PRO A C 1
ATOM 1908 O O . PRO A 1 245 ? -12.555 -43.094 -25.719 1 98 245 PRO A O 1
ATOM 1911 N N . LEU A 1 246 ? -12.82 -41.812 -23.938 1 97.75 246 LEU A N 1
ATOM 1912 C CA . LEU A 1 246 ? -12.461 -40.594 -24.656 1 97.75 246 LEU A CA 1
ATOM 1913 C C . LEU A 1 246 ? -11.016 -40.656 -25.141 1 97.75 246 LEU A C 1
ATOM 1915 O O . LEU A 1 246 ? -10.695 -40.125 -26.203 1 97.75 246 LEU A O 1
ATOM 1919 N N . MET A 1 247 ? -10.18 -41.312 -24.391 1 98.06 247 MET A N 1
ATOM 1920 C CA . MET A 1 247 ? -8.789 -41.5 -24.781 1 98.06 247 MET A CA 1
ATOM 1921 C C . MET A 1 247 ? -8.688 -42.469 -25.953 1 98.06 247 MET A C 1
ATOM 1923 O O . MET A 1 247 ? -7.965 -42.188 -26.922 1 98.06 247 MET A O 1
ATOM 1927 N N . ALA A 1 248 ? -9.461 -43.469 -25.891 1 97.81 248 ALA A N 1
ATOM 1928 C CA . ALA A 1 248 ? -9.477 -44.469 -26.953 1 97.81 248 ALA A CA 1
ATOM 1929 C C . ALA A 1 248 ? -9.953 -43.844 -28.266 1 97.81 248 ALA A C 1
ATOM 1931 O O . ALA A 1 248 ? -9.5 -44.219 -29.344 1 97.81 248 ALA A O 1
ATOM 1932 N N . GLN A 1 249 ? -10.859 -42.875 -28.141 1 96.88 249 GLN A N 1
ATOM 1933 C CA . GLN A 1 249 ? -11.438 -42.219 -29.297 1 96.88 249 GLN A CA 1
ATOM 1934 C C . GLN A 1 249 ? -10.5 -41.125 -29.844 1 96.88 249 GLN A C 1
ATOM 1936 O O . GLN A 1 249 ? -10.758 -40.562 -30.891 1 96.88 249 GLN A O 1
ATOM 1941 N N . GLY A 1 250 ? -9.523 -40.844 -29.125 1 96 250 GLY A N 1
ATOM 1942 C CA . GLY A 1 250 ? -8.562 -39.844 -29.547 1 96 250 GLY A CA 1
ATOM 1943 C C . GLY A 1 250 ? -9.008 -38.438 -29.234 1 96 250 GLY A C 1
ATOM 1944 O O . GLY A 1 250 ? -8.43 -37.469 -29.75 1 96 250 GLY A O 1
ATOM 1945 N N . LYS A 1 251 ? -10.023 -38.312 -28.375 1 96.31 251 LYS A N 1
ATOM 1946 C CA . LYS A 1 251 ? -10.508 -37 -28 1 96.31 251 LYS A CA 1
ATOM 1947 C C . LYS A 1 251 ? -9.531 -36.312 -27.047 1 96.31 251 LYS A C 1
ATOM 1949 O O . LYS A 1 251 ? -9.312 -35.094 -27.156 1 96.31 251 LYS A O 1
ATOM 1954 N N . ILE A 1 252 ? -9.023 -37.031 -26.109 1 97.88 252 ILE A N 1
ATOM 1955 C CA . ILE A 1 252 ? -7.926 -36.594 -25.25 1 97.88 252 ILE A CA 1
ATOM 1956 C C . ILE A 1 252 ? -6.789 -37.625 -25.281 1 97.88 252 ILE A C 1
ATOM 1958 O O . ILE A 1 252 ? -6.945 -38.719 -25.828 1 97.88 252 ILE A O 1
ATOM 1962 N N . LEU A 1 253 ? -5.648 -37.25 -24.812 1 98.44 253 LEU A N 1
ATOM 1963 C CA . LEU A 1 253 ? -4.48 -38.094 -24.922 1 98.44 253 LEU A CA 1
ATOM 1964 C C . LEU A 1 253 ? -4.645 -39.344 -24.047 1 98.44 253 LEU A C 1
ATOM 1966 O O . LEU A 1 253 ? -5.219 -39.281 -22.953 1 98.44 253 LEU A O 1
ATOM 1970 N N . PRO A 1 254 ? -4.203 -40.438 -24.516 1 98.19 254 PRO A N 1
ATOM 1971 C CA . PRO A 1 254 ? -4.219 -41.656 -23.719 1 98.19 254 PRO A CA 1
ATOM 1972 C C . PRO A 1 254 ? -3.141 -41.656 -22.625 1 98.19 254 PRO A C 1
ATOM 1974 O O . PRO A 1 254 ? -2.195 -42.469 -22.703 1 98.19 254 PRO A O 1
ATOM 1977 N N . TYR A 1 255 ? -3.252 -40.906 -21.734 1 98.25 255 TYR A N 1
ATOM 1978 C CA . TYR A 1 255 ? -2.322 -40.656 -20.641 1 98.25 255 TYR A CA 1
ATOM 1979 C C . TYR A 1 255 ? -3.07 -40.438 -19.328 1 98.25 255 TYR A C 1
ATOM 1981 O O . TYR A 1 255 ? -3.924 -39.531 -19.234 1 98.25 255 TYR A O 1
ATOM 1989 N N . LEU A 1 256 ? -2.803 -41.219 -18.391 1 96.88 256 LEU A N 1
ATOM 1990 C CA . LEU A 1 256 ? -3.449 -41.094 -17.078 1 96.88 256 LEU A CA 1
ATOM 1991 C C . LEU A 1 256 ? -2.416 -41.094 -15.961 1 96.88 256 LEU A C 1
ATOM 1993 O O . LEU A 1 256 ? -1.739 -42.094 -15.742 1 96.88 256 LEU A O 1
ATOM 1997 N N . ASP A 1 257 ? -2.271 -39.938 -15.312 1 97.25 257 ASP A N 1
ATOM 1998 C CA . ASP A 1 257 ? -1.419 -39.812 -14.133 1 97.25 257 ASP A CA 1
ATOM 1999 C C . ASP A 1 257 ? -2.203 -40.094 -12.852 1 97.25 257 ASP A C 1
ATOM 2001 O O . ASP A 1 257 ? -2.951 -39.219 -12.383 1 97.25 257 ASP A O 1
ATOM 2005 N N . VAL A 1 258 ? -2.002 -41.25 -12.266 1 96.5 258 VAL A N 1
ATOM 2006 C CA . VAL A 1 258 ? -2.758 -41.719 -11.109 1 96.5 258 VAL A CA 1
ATOM 2007 C C . VAL A 1 258 ? -1.81 -41.969 -9.938 1 96.5 258 VAL A C 1
ATOM 2009 O O . VAL A 1 258 ? -1.234 -43.031 -9.82 1 96.5 258 VAL A O 1
ATOM 2012 N N . PRO A 1 259 ? -1.68 -41.062 -9.008 1 95.75 259 PRO A N 1
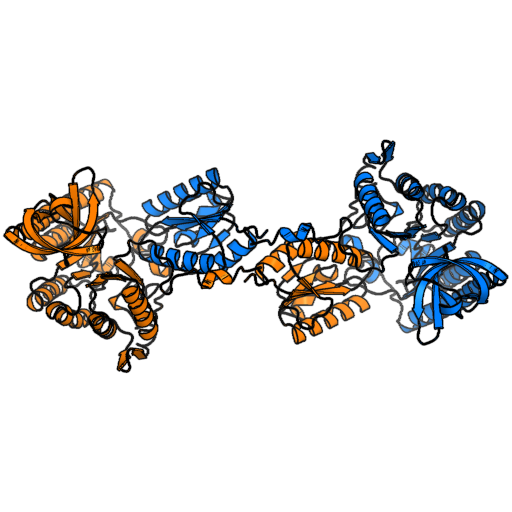ATOM 2013 C CA . PRO A 1 259 ? -0.786 -41.281 -7.871 1 95.75 259 PRO A CA 1
ATOM 2014 C C . PRO A 1 259 ? -1.311 -42.344 -6.91 1 95.75 259 PRO A C 1
ATOM 2016 O O . PRO A 1 259 ? -2.148 -42.062 -6.055 1 95.75 259 PRO A O 1
ATOM 2019 N N . LEU A 1 260 ? -0.776 -43.469 -6.93 1 95.94 260 LEU A N 1
ATOM 2020 C CA . LEU A 1 260 ? -1.242 -44.594 -6.102 1 95.94 260 LEU A CA 1
ATOM 2021 C C . LEU A 1 260 ? -0.575 -44.562 -4.73 1 95.94 260 LEU A C 1
ATOM 2023 O O . LEU A 1 260 ? -1.117 -45.094 -3.762 1 95.94 260 LEU A O 1
ATOM 2027 N N . GLN A 1 261 ? 0.628 -44.062 -4.621 1 96 261 GLN A N 1
ATOM 2028 C CA . GLN A 1 261 ? 1.403 -43.781 -3.41 1 96 261 GLN A CA 1
ATOM 2029 C C . GLN A 1 261 ? 2.006 -45.094 -2.861 1 96 261 GLN A C 1
ATOM 2031 O O . GLN A 1 261 ? 3.146 -45.094 -2.395 1 96 261 GLN A O 1
ATOM 2036 N N . HIS A 1 262 ? 1.212 -46.188 -2.822 1 97.19 262 HIS A N 1
ATOM 2037 C CA . HIS A 1 262 ? 1.669 -47.5 -2.383 1 97.19 262 HIS A CA 1
ATOM 2038 C C . HIS A 1 262 ? 0.727 -48.594 -2.861 1 97.19 262 HIS A C 1
ATOM 2040 O O . HIS A 1 262 ? -0.231 -48.312 -3.59 1 97.19 262 HIS A O 1
ATOM 2046 N N . SER A 1 263 ? 1.075 -49.875 -2.531 1 96.44 263 SER A N 1
ATOM 2047 C CA . SER A 1 263 ? 0.191 -50.969 -2.957 1 96.44 263 SER A CA 1
ATOM 2048 C C . SER A 1 263 ? -0.222 -51.844 -1.778 1 96.44 263 SER A C 1
ATOM 2050 O O . SER A 1 263 ? -1.222 -52.562 -1.851 1 96.44 263 SER A O 1
ATOM 2052 N N . SER A 1 264 ? 0.561 -51.781 -0.699 1 96.5 264 SER A N 1
ATOM 2053 C CA . SER A 1 264 ? 0.242 -52.594 0.474 1 96.5 264 SER A CA 1
ATOM 2054 C C . SER A 1 264 ? -1.03 -52.094 1.155 1 96.5 264 SER A C 1
ATOM 2056 O O . SER A 1 264 ? -1.137 -50.906 1.502 1 96.5 264 SER A O 1
ATOM 2058 N N . PRO A 1 265 ? -1.955 -53 1.442 1 96.06 265 PRO A N 1
ATOM 2059 C CA . PRO A 1 265 ? -3.205 -52.562 2.074 1 96.06 265 PRO A CA 1
ATOM 2060 C C . PRO A 1 265 ? -2.986 -51.938 3.439 1 96.06 265 PRO A C 1
ATOM 2062 O O . PRO A 1 265 ? -3.639 -50.938 3.77 1 96.06 265 PRO A O 1
ATOM 2065 N N . GLU A 1 266 ? -2.105 -52.438 4.199 1 95.38 266 GLU A N 1
ATOM 2066 C CA . GLU A 1 266 ? -1.845 -51.906 5.531 1 95.38 266 GLU A CA 1
ATOM 2067 C C . GLU A 1 266 ? -1.266 -50.5 5.461 1 95.38 266 GLU A C 1
ATOM 2069 O O . GLU A 1 266 ? -1.671 -49.625 6.223 1 95.38 266 GLU A O 1
ATOM 2074 N N . VAL A 1 267 ? -0.329 -50.312 4.59 1 96.69 267 VAL A N 1
ATOM 2075 C CA . VAL A 1 267 ? 0.298 -49 4.445 1 96.69 267 VAL A CA 1
ATOM 2076 C C . VAL A 1 267 ? -0.716 -48 3.9 1 96.69 267 VAL A C 1
ATOM 2078 O O . VAL A 1 267 ? -0.819 -46.875 4.398 1 96.69 267 VAL A O 1
ATOM 2081 N N . LEU A 1 268 ? -1.484 -48.406 2.898 1 96.88 268 LEU A N 1
ATOM 2082 C CA . LEU A 1 268 ? -2.49 -47.531 2.303 1 96.88 268 LEU A CA 1
ATOM 2083 C C . LEU A 1 268 ? -3.527 -47.125 3.34 1 96.88 268 LEU A C 1
ATOM 2085 O O . LEU A 1 268 ? -3.977 -45.969 3.346 1 96.88 268 LEU A O 1
ATOM 2089 N N . LYS A 1 269 ? -3.906 -48.031 4.203 1 95.81 269 LYS A N 1
ATOM 2090 C CA . LYS A 1 269 ? -4.836 -47.719 5.281 1 95.81 269 LYS A CA 1
ATOM 2091 C C . LYS A 1 269 ? -4.266 -46.625 6.184 1 95.81 269 LYS A C 1
ATOM 2093 O O . LYS A 1 269 ? -4.965 -45.688 6.543 1 95.81 269 LYS A O 1
ATOM 2098 N N . ARG A 1 270 ? -3.025 -46.75 6.488 1 95.94 270 ARG A N 1
ATOM 2099 C CA . ARG A 1 270 ? -2.373 -45.781 7.332 1 95.94 270 ARG A CA 1
ATOM 2100 C C . ARG A 1 270 ? -2.244 -44.438 6.602 1 95.94 270 ARG A C 1
ATOM 2102 O O . ARG A 1 270 ? -2.311 -43.375 7.223 1 95.94 270 ARG A O 1
ATOM 2109 N N . MET A 1 271 ? -2.102 -44.531 5.258 1 96.69 271 MET A N 1
ATOM 2110 C CA . MET A 1 271 ? -2.004 -43.344 4.434 1 96.69 271 MET A CA 1
ATOM 2111 C C . MET A 1 271 ? -3.375 -42.688 4.25 1 96.69 271 MET A C 1
ATOM 2113 O O . MET A 1 271 ? -3.475 -41.594 3.742 1 96.69 271 MET A O 1
ATOM 2117 N N . LYS A 1 272 ? -4.449 -43.406 4.762 1 95.25 272 LYS A N 1
ATOM 2118 C CA . LYS A 1 272 ? -5.836 -43.031 4.531 1 95.25 272 LYS A CA 1
ATOM 2119 C C . LYS A 1 272 ? -6.141 -42.938 3.041 1 95.25 272 LYS A C 1
ATOM 2121 O O . LYS A 1 272 ? -6.707 -41.938 2.574 1 95.25 272 LYS A O 1
ATOM 2126 N N . ARG A 1 273 ? -5.621 -43.938 2.318 1 93.06 273 ARG A N 1
ATOM 2127 C CA . ARG A 1 273 ? -5.898 -44.156 0.904 1 93.06 273 ARG A CA 1
ATOM 2128 C C . ARG A 1 273 ? -6.711 -45.438 0.707 1 93.06 273 ARG A C 1
ATOM 2130 O O . ARG A 1 273 ? -6.742 -46.312 1.587 1 93.06 273 ARG A O 1
ATOM 2137 N N . PRO A 1 274 ? -7.461 -45.5 -0.39 1 85.12 274 PRO A N 1
ATOM 2138 C CA . PRO A 1 274 ? -8.164 -46.75 -0.65 1 85.12 274 PRO A CA 1
ATOM 2139 C C . PRO A 1 274 ? -7.23 -47.969 -0.697 1 85.12 274 PRO A C 1
ATOM 2141 O O . PRO A 1 274 ? -6.219 -47.938 -1.399 1 85.12 274 PRO A O 1
ATOM 2144 N N . ALA A 1 275 ? -7.582 -49.031 0.127 1 77.56 275 ALA A N 1
ATOM 2145 C CA . ALA A 1 275 ? -6.656 -50.156 0.374 1 77.56 275 ALA A CA 1
ATOM 2146 C C . ALA A 1 275 ? -7.082 -51.406 -0.386 1 77.56 275 ALA A C 1
ATOM 2148 O O . ALA A 1 275 ? -7.184 -52.469 0.197 1 77.56 275 ALA A O 1
ATOM 2149 N N . HIS A 1 276 ? -7.473 -51.188 -1.6 1 79.31 276 HIS A N 1
ATOM 2150 C CA . HIS A 1 276 ? -7.84 -52.375 -2.363 1 79.31 276 HIS A CA 1
ATOM 2151 C C . HIS A 1 276 ? -6.918 -52.594 -3.564 1 79.31 276 HIS A C 1
ATOM 2153 O O . HIS A 1 276 ? -7.238 -52.156 -4.672 1 79.31 276 HIS A O 1
ATOM 2159 N N . THR A 1 277 ? -5.84 -53.344 -3.334 1 78.75 277 THR A N 1
ATOM 2160 C CA . THR A 1 277 ? -4.797 -53.531 -4.332 1 78.75 277 THR A CA 1
ATOM 2161 C C . THR A 1 277 ? -5.344 -54.25 -5.555 1 78.75 277 THR A C 1
ATOM 2163 O O . THR A 1 277 ? -5.117 -53.844 -6.691 1 78.75 277 THR A O 1
ATOM 2166 N N . GLN A 1 278 ? -6.004 -55.375 -5.277 1 76.38 278 GLN A N 1
ATOM 2167 C CA . GLN A 1 278 ? -6.531 -56.156 -6.383 1 76.38 278 GLN A CA 1
ATOM 2168 C C . GLN A 1 278 ? -7.508 -55.344 -7.227 1 76.38 278 GLN A C 1
ATOM 2170 O O . GLN A 1 278 ? -7.5 -55.438 -8.453 1 76.38 278 GLN A O 1
ATOM 2175 N N . LYS A 1 279 ? -8.156 -54.594 -6.602 1 85.38 279 LYS A N 1
ATOM 2176 C CA . LYS A 1 279 ? -9.086 -53.719 -7.324 1 85.38 279 LYS A CA 1
ATOM 2177 C C . LYS A 1 279 ? -8.344 -52.719 -8.195 1 85.38 279 LYS A C 1
ATOM 2179 O O . LYS A 1 279 ? -8.781 -52.406 -9.305 1 85.38 279 LYS A O 1
ATOM 2184 N N . THR A 1 280 ? -7.203 -52.344 -7.688 1 91.06 280 THR A N 1
ATOM 2185 C CA . THR A 1 280 ? -6.398 -51.406 -8.453 1 91.06 280 THR A CA 1
ATOM 2186 C C . THR A 1 280 ? -5.82 -52.062 -9.695 1 91.06 280 THR A C 1
ATOM 2188 O O . THR A 1 280 ? -5.871 -51.5 -10.797 1 91.06 280 THR A O 1
ATOM 2191 N N . LEU A 1 281 ? -5.32 -53.25 -9.578 1 94.44 281 LEU A N 1
ATOM 2192 C CA . LEU A 1 281 ? -4.789 -54 -10.711 1 94.44 281 LEU A CA 1
ATOM 2193 C C . LEU A 1 281 ? -5.883 -54.281 -11.727 1 94.44 281 LEU A C 1
ATOM 2195 O O . LEU A 1 281 ? -5.66 -54.156 -12.938 1 94.44 281 LEU A O 1
ATOM 2199 N N . ASP A 1 282 ? -7.051 -54.625 -11.188 1 94 282 ASP A N 1
ATOM 2200 C CA . ASP A 1 282 ? -8.188 -54.906 -12.062 1 94 282 ASP A CA 1
ATOM 2201 C C . ASP A 1 282 ? -8.562 -53.656 -12.867 1 94 282 ASP A C 1
ATOM 2203 O O . ASP A 1 282 ? -8.867 -53.719 -14.055 1 94 282 ASP A O 1
ATOM 2207 N N . ARG A 1 283 ? -8.484 -52.594 -12.242 1 93.81 283 ARG A N 1
ATOM 2208 C CA . ARG A 1 283 ? -8.812 -51.344 -12.898 1 93.81 283 ARG A CA 1
ATOM 2209 C C . ARG A 1 283 ? -7.797 -51 -13.984 1 93.81 283 ARG A C 1
ATOM 2211 O O . ARG A 1 283 ? -8.164 -50.594 -15.094 1 93.81 283 ARG A O 1
ATOM 2218 N N . ILE A 1 284 ? -6.57 -51.156 -13.68 1 95.81 284 ILE A N 1
ATOM 2219 C CA . ILE A 1 284 ? -5.5 -50.906 -14.633 1 95.81 284 ILE A CA 1
ATOM 2220 C C . ILE A 1 284 ? -5.695 -51.781 -15.875 1 95.81 284 ILE A C 1
ATOM 2222 O O . ILE A 1 284 ? -5.602 -51.281 -17 1 95.81 284 ILE A O 1
ATOM 2226 N N . ASN A 1 285 ? -6.02 -53 -15.648 1 96.31 285 ASN A N 1
ATOM 2227 C CA . ASN A 1 285 ? -6.254 -53.906 -16.766 1 96.31 285 ASN A CA 1
ATOM 2228 C C . ASN A 1 285 ? -7.48 -53.5 -17.578 1 96.31 285 ASN A C 1
ATOM 2230 O O . ASN A 1 285 ? -7.465 -53.562 -18.812 1 96.31 285 ASN A O 1
ATOM 2234 N N . LYS A 1 286 ? -8.453 -53.125 -16.859 1 96.06 286 LYS A N 1
ATOM 2235 C CA . LYS A 1 286 ? -9.664 -52.656 -17.531 1 96.06 286 LYS A CA 1
ATOM 2236 C C . LYS A 1 286 ? -9.367 -51.438 -18.406 1 96.06 286 LYS A C 1
ATOM 2238 O O . LYS A 1 286 ? -9.852 -51.344 -19.531 1 96.06 286 LYS A O 1
ATOM 2243 N N . TRP A 1 287 ? -8.641 -50.469 -17.859 1 97.5 287 TRP A N 1
ATOM 2244 C CA . TRP A 1 287 ? -8.258 -49.281 -18.641 1 97.5 287 TRP A CA 1
ATOM 2245 C C . TRP A 1 287 ? -7.504 -49.688 -19.906 1 97.5 287 TRP A C 1
ATOM 2247 O O . TRP A 1 287 ? -7.77 -49.156 -20.984 1 97.5 287 TRP A O 1
ATOM 2257 N N . ARG A 1 288 ? -6.613 -50.688 -19.828 1 97.69 288 ARG A N 1
ATOM 2258 C CA . ARG A 1 288 ? -5.809 -51.125 -20.953 1 97.69 288 ARG A CA 1
ATOM 2259 C C . ARG A 1 288 ? -6.66 -51.906 -21.969 1 97.69 288 ARG A C 1
ATOM 2261 O O . ARG A 1 288 ? -6.355 -51.906 -23.156 1 97.69 288 ARG A O 1
ATOM 2268 N N . ASP A 1 289 ? -7.719 -52.5 -21.484 1 97.69 289 ASP A N 1
ATOM 2269 C CA . ASP A 1 289 ? -8.656 -53.156 -22.391 1 97.69 289 ASP A CA 1
ATOM 2270 C C . ASP A 1 289 ? -9.406 -52.125 -23.234 1 97.69 289 ASP A C 1
ATOM 2272 O O . ASP A 1 289 ? -9.609 -52.344 -24.438 1 97.69 289 ASP A O 1
ATOM 2276 N N . ILE A 1 290 ? -9.773 -51.094 -22.609 1 97.19 290 ILE A N 1
ATOM 2277 C CA . ILE A 1 290 ? -10.547 -50.062 -23.266 1 97.19 290 ILE A CA 1
ATOM 2278 C C . ILE A 1 290 ? -9.641 -49.281 -24.219 1 97.19 290 ILE A C 1
ATOM 2280 O O . ILE A 1 290 ? -10.023 -48.969 -25.344 1 97.19 290 ILE A O 1
ATOM 2284 N N . CYS A 1 291 ? -8.492 -48.938 -23.75 1 98 291 CYS A N 1
ATOM 2285 C CA . CYS A 1 291 ? -7.496 -48.156 -24.484 1 98 291 CYS A CA 1
ATOM 2286 C C . CYS A 1 291 ? -6.125 -48.812 -24.391 1 98 291 CYS A C 1
ATOM 2288 O O . CYS A 1 291 ? -5.32 -48.5 -23.531 1 98 291 CYS A O 1
ATOM 2290 N N . PRO A 1 292 ? -5.816 -49.656 -25.281 1 96.56 292 PRO A N 1
ATOM 2291 C CA . PRO A 1 292 ? -4.617 -50.5 -25.203 1 96.56 292 PRO A CA 1
ATOM 2292 C C . PRO A 1 292 ? -3.326 -49.688 -25.203 1 96.56 292 PRO A C 1
ATOM 2294 O O . PRO A 1 292 ? -2.303 -50.125 -24.688 1 96.56 292 PRO A O 1
ATOM 2297 N N . ASP A 1 293 ? -3.324 -48.531 -25.719 1 95.06 293 ASP A N 1
ATOM 2298 C CA . ASP A 1 293 ? -2.096 -47.75 -25.797 1 95.06 293 ASP A CA 1
ATOM 2299 C C . ASP A 1 293 ? -2.021 -46.719 -24.672 1 95.06 293 ASP A C 1
ATOM 2301 O O . ASP A 1 293 ? -1.196 -45.812 -24.703 1 95.06 293 ASP A O 1
ATOM 2305 N N . ILE A 1 294 ? -2.838 -46.875 -23.688 1 97.56 294 ILE A N 1
ATOM 2306 C CA . ILE A 1 294 ? -2.893 -45.938 -22.578 1 97.56 294 ILE A CA 1
ATOM 2307 C C . ILE A 1 294 ? -1.585 -45.969 -21.781 1 97.56 294 ILE A C 1
ATOM 2309 O O . ILE A 1 294 ? -1.052 -47.062 -21.531 1 97.56 294 ILE A O 1
ATOM 2313 N N . THR A 1 295 ? -1.008 -44.844 -21.594 1 97.88 295 THR A N 1
ATOM 2314 C CA . THR A 1 295 ? 0.122 -44.688 -20.672 1 97.88 295 THR A CA 1
ATOM 2315 C C . THR A 1 295 ? -0.362 -44.406 -19.266 1 97.88 295 THR A C 1
ATOM 2317 O O . THR A 1 295 ? -1.118 -43.469 -19.047 1 97.88 295 THR A O 1
ATOM 2320 N N . ILE A 1 296 ? 0.033 -45.188 -18.328 1 97.62 296 ILE A N 1
ATOM 2321 C CA . ILE A 1 296 ? -0.335 -45 -16.922 1 97.62 296 ILE A CA 1
ATOM 2322 C C . ILE A 1 296 ? 0.895 -44.562 -16.109 1 97.62 296 ILE A C 1
ATOM 2324 O O . ILE A 1 296 ? 1.885 -45.312 -16.062 1 97.62 296 ILE A O 1
ATOM 2328 N N . ARG A 1 297 ? 0.839 -43.375 -15.586 1 97.5 297 ARG A N 1
ATOM 2329 C CA . ARG A 1 297 ? 1.874 -42.875 -14.695 1 97.5 297 ARG A CA 1
ATOM 2330 C C . ARG A 1 297 ? 1.432 -42.938 -13.242 1 97.5 297 ARG A C 1
ATOM 2332 O O . ARG A 1 297 ? 0.261 -42.719 -12.93 1 97.5 297 ARG A O 1
ATOM 2339 N N . SER A 1 298 ? 2.326 -43.25 -12.359 1 97.31 298 SER A N 1
ATOM 2340 C CA . SER A 1 298 ? 2.004 -43.25 -10.938 1 97.31 298 SER A CA 1
ATOM 2341 C C . SER A 1 298 ? 3.197 -42.812 -10.094 1 97.31 298 SER A C 1
ATOM 2343 O O . SER A 1 298 ? 4.316 -42.688 -10.602 1 97.31 298 SER A O 1
ATOM 2345 N N . THR A 1 299 ? 2.93 -42.469 -8.938 1 96.19 299 THR A N 1
ATOM 2346 C CA . THR A 1 299 ? 3.934 -42.062 -7.957 1 96.19 299 THR A CA 1
ATOM 2347 C C . THR A 1 299 ? 3.803 -42.875 -6.676 1 96.19 299 THR A C 1
ATOM 2349 O O . THR A 1 299 ? 2.691 -43.156 -6.219 1 96.19 299 THR A O 1
ATOM 2352 N N . PHE A 1 300 ? 4.965 -43.219 -6.102 1 97.75 300 PHE A N 1
ATOM 2353 C CA . PHE A 1 300 ? 4.973 -44.062 -4.906 1 97.75 300 PHE A CA 1
ATOM 2354 C C . PHE A 1 300 ? 5.852 -43.438 -3.822 1 97.75 300 PHE A C 1
ATOM 2356 O O . PHE A 1 300 ? 6.75 -42.656 -4.117 1 97.75 300 PHE A O 1
ATOM 2363 N N . ILE A 1 301 ? 5.527 -43.812 -2.645 1 96.75 301 ILE A N 1
ATOM 2364 C CA . ILE A 1 301 ? 6.305 -43.406 -1.478 1 96.75 301 ILE A CA 1
ATOM 2365 C C . ILE A 1 301 ? 6.816 -44.656 -0.747 1 96.75 301 ILE A C 1
ATOM 2367 O O . ILE A 1 301 ? 6.035 -45.531 -0.389 1 96.75 301 ILE A O 1
ATOM 2371 N N . VAL A 1 302 ? 8.102 -44.688 -0.531 1 98.12 302 VAL A N 1
ATOM 2372 C CA . VAL A 1 302 ? 8.688 -45.812 0.225 1 98.12 302 VAL A CA 1
ATOM 2373 C C . VAL A 1 302 ? 9.172 -45.281 1.581 1 98.12 302 VAL A C 1
ATOM 2375 O O . VAL A 1 302 ? 9.5 -44.125 1.73 1 98.12 302 VAL A O 1
ATOM 2378 N N . GLY A 1 303 ? 9.211 -46.219 2.508 1 97.62 303 GLY A N 1
ATOM 2379 C CA . GLY A 1 303 ? 9.672 -45.875 3.844 1 97.62 303 GLY A CA 1
ATOM 2380 C C . GLY A 1 303 ? 8.617 -45.156 4.676 1 97.62 303 GLY A C 1
ATOM 2381 O O . GLY A 1 303 ? 8.945 -44.344 5.539 1 97.62 303 GLY A O 1
ATOM 2382 N N . PHE A 1 304 ? 7.371 -45.312 4.34 1 97.44 304 PHE A N 1
ATOM 2383 C CA . PHE A 1 304 ? 6.281 -44.781 5.148 1 97.44 304 PHE A CA 1
ATOM 2384 C C . PHE A 1 304 ? 6.32 -45.344 6.559 1 97.44 304 PHE A C 1
ATOM 2386 O O . PHE A 1 304 ? 6.676 -46.531 6.754 1 97.44 304 PHE A O 1
ATOM 2393 N N . PRO A 1 305 ? 5.938 -44.531 7.531 1 96.94 305 PRO A N 1
ATOM 2394 C CA . PRO A 1 305 ? 5.992 -45.031 8.906 1 96.94 305 PRO A CA 1
ATOM 2395 C C . PRO A 1 305 ? 5.23 -46.344 9.086 1 96.94 305 PRO A C 1
ATOM 2397 O O . PRO A 1 305 ? 4.055 -46.438 8.719 1 96.94 305 PRO A O 1
ATOM 2400 N N . GLY A 1 306 ? 5.93 -47.344 9.617 1 96.31 306 GLY A N 1
ATOM 2401 C CA . GLY A 1 306 ? 5.309 -48.625 9.875 1 96.31 306 GLY A CA 1
ATOM 2402 C C . GLY A 1 306 ? 5.434 -49.594 8.719 1 96.31 306 GLY A C 1
ATOM 2403 O O . GLY A 1 306 ? 5.02 -50.75 8.828 1 96.31 306 GLY A O 1
ATOM 2404 N N . GLU A 1 307 ? 6.012 -49.188 7.586 1 97.62 307 GLU A N 1
ATOM 2405 C CA . GLU A 1 307 ? 6.184 -50.031 6.426 1 97.62 307 GLU A CA 1
ATOM 2406 C C . GLU A 1 307 ? 7.121 -51.219 6.738 1 97.62 307 GLU A C 1
ATOM 2408 O O . GLU A 1 307 ? 8.281 -51 7.102 1 97.62 307 GLU A O 1
ATOM 2413 N N . THR A 1 308 ? 6.684 -52.375 6.555 1 97.25 308 THR A N 1
ATOM 2414 C CA . THR A 1 308 ? 7.492 -53.562 6.836 1 97.25 308 THR A CA 1
ATOM 2415 C C 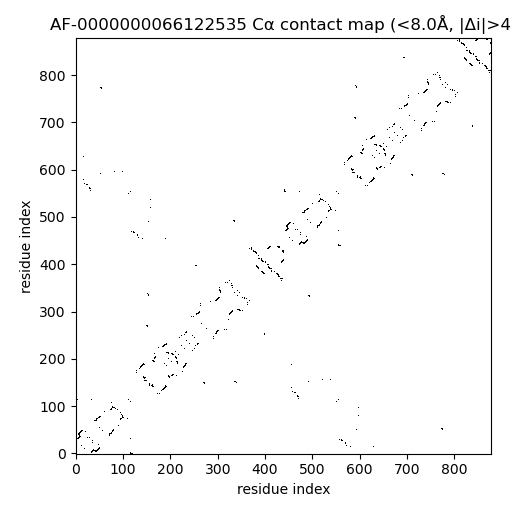. THR A 1 308 ? 8.141 -54.094 5.559 1 97.25 308 THR A C 1
ATOM 2417 O O . THR A 1 308 ? 7.844 -53.594 4.465 1 97.25 308 THR A O 1
ATOM 2420 N N . GLU A 1 309 ? 9.016 -55.031 5.781 1 97.06 309 GLU A N 1
ATOM 2421 C CA . GLU A 1 309 ? 9.617 -55.688 4.625 1 97.06 309 GLU A CA 1
ATOM 2422 C C . GLU A 1 309 ? 8.555 -56.375 3.766 1 97.06 309 GLU A C 1
ATOM 2424 O O . GLU A 1 309 ? 8.648 -56.375 2.535 1 97.06 309 GLU A O 1
ATOM 2429 N N . ALA A 1 310 ? 7.598 -56.906 4.398 1 97.81 310 ALA A N 1
ATOM 2430 C CA . ALA A 1 310 ? 6.504 -57.562 3.686 1 97.81 310 ALA A CA 1
ATOM 2431 C C . ALA A 1 310 ? 5.715 -56.562 2.854 1 97.81 310 ALA A C 1
ATOM 2433 O O . ALA A 1 310 ? 5.301 -56.875 1.732 1 97.81 310 ALA A O 1
ATOM 2434 N N . ASP A 1 311 ? 5.543 -55.438 3.445 1 97.38 311 ASP A N 1
ATOM 2435 C CA . ASP A 1 311 ? 4.848 -54.375 2.715 1 97.38 311 ASP A CA 1
ATOM 2436 C C . ASP A 1 311 ? 5.625 -53.969 1.465 1 97.38 311 ASP A C 1
ATOM 2438 O O . ASP A 1 311 ? 5.035 -53.75 0.405 1 97.38 311 ASP A O 1
ATOM 2442 N N . PHE A 1 312 ? 6.941 -53.844 1.622 1 97.88 312 PHE A N 1
ATOM 2443 C CA . PHE A 1 312 ? 7.789 -53.438 0.506 1 97.88 312 PHE A CA 1
ATOM 2444 C C . PHE A 1 312 ? 7.809 -54.5 -0.575 1 97.88 312 PHE A C 1
ATOM 2446 O O . PHE A 1 312 ? 7.762 -54.188 -1.767 1 97.88 312 PHE A O 1
ATOM 2453 N N . GLU A 1 313 ? 7.84 -55.719 -0.175 1 98.19 313 GLU A N 1
ATOM 2454 C CA . GLU A 1 313 ? 7.773 -56.812 -1.135 1 98.19 313 GLU A CA 1
ATOM 2455 C C . GLU A 1 313 ? 6.453 -56.812 -1.896 1 98.19 313 GLU A C 1
ATOM 2457 O O . GLU A 1 313 ? 6.418 -57.094 -3.096 1 98.19 313 GLU A O 1
ATOM 2462 N N . HIS A 1 314 ? 5.422 -56.562 -1.165 1 97.44 314 HIS A N 1
ATOM 2463 C CA . HIS A 1 314 ? 4.117 -56.406 -1.802 1 97.44 314 HIS A CA 1
ATOM 2464 C C . HIS A 1 314 ? 4.145 -55.344 -2.889 1 97.44 314 HIS A C 1
ATOM 2466 O O . HIS A 1 314 ? 3.564 -55.531 -3.961 1 97.44 314 HIS A O 1
ATOM 2472 N N . LEU A 1 315 ? 4.781 -54.25 -2.629 1 97.75 315 LEU A N 1
ATOM 2473 C CA . LEU A 1 315 ? 4.895 -53.156 -3.582 1 97.75 315 LEU A CA 1
ATOM 2474 C C . LEU A 1 315 ? 5.672 -53.594 -4.82 1 97.75 315 LEU A C 1
ATOM 2476 O O . LEU A 1 315 ? 5.281 -53.281 -5.945 1 97.75 315 LEU A O 1
ATOM 2480 N N . LEU A 1 316 ? 6.773 -54.312 -4.652 1 98.19 316 LEU A N 1
ATOM 2481 C CA . LEU A 1 316 ? 7.562 -54.812 -5.77 1 98.19 316 LEU A CA 1
ATOM 2482 C C . LEU A 1 316 ? 6.738 -55.75 -6.641 1 98.19 316 LEU A C 1
ATOM 2484 O O . LEU A 1 316 ? 6.773 -55.688 -7.867 1 98.19 316 LEU A O 1
ATOM 2488 N N . ASP A 1 317 ? 6.008 -56.625 -5.977 1 97.5 317 ASP A N 1
ATOM 2489 C CA . ASP A 1 317 ? 5.141 -57.531 -6.695 1 97.5 317 ASP A CA 1
ATOM 2490 C C . ASP A 1 317 ? 4.09 -56.781 -7.508 1 97.5 317 ASP A C 1
ATOM 2492 O O . ASP A 1 317 ? 3.812 -57.156 -8.656 1 97.5 317 ASP A O 1
ATOM 2496 N N . PHE A 1 318 ? 3.557 -55.875 -6.895 1 97.06 318 PHE A N 1
ATOM 2497 C CA . PHE A 1 318 ? 2.562 -55.062 -7.574 1 97.06 318 PHE A CA 1
ATOM 2498 C C . PHE A 1 318 ? 3.15 -54.438 -8.828 1 97.06 318 PHE A C 1
ATOM 2500 O O . PHE A 1 318 ? 2.514 -54.406 -9.883 1 97.06 318 PHE A O 1
ATOM 2507 N N . ALA A 1 319 ? 4.316 -53.781 -8.68 1 97.19 319 ALA A N 1
ATOM 2508 C CA . ALA A 1 319 ? 4.969 -53.125 -9.812 1 97.19 319 ALA A CA 1
ATOM 2509 C C . ALA A 1 319 ? 5.18 -54.125 -10.961 1 97.19 319 ALA A C 1
ATOM 2511 O O . ALA A 1 319 ? 4.965 -53.781 -12.125 1 97.19 319 ALA A O 1
ATOM 2512 N N . GLU A 1 320 ? 5.555 -55.312 -10.633 1 97.06 320 GLU A N 1
ATOM 2513 C CA . GLU A 1 320 ? 5.797 -56.344 -11.641 1 97.06 320 GLU A CA 1
ATOM 2514 C C . GLU A 1 320 ? 4.512 -56.719 -12.375 1 97.06 320 GLU A C 1
ATOM 2516 O O . GLU A 1 320 ? 4.523 -56.969 -13.578 1 97.06 320 GLU A O 1
ATOM 2521 N N . LYS A 1 321 ? 3.461 -56.719 -11.633 1 96.69 321 LYS A N 1
ATOM 2522 C CA . LYS A 1 321 ? 2.18 -57.125 -12.203 1 96.69 321 LYS A CA 1
ATOM 2523 C C . LYS A 1 321 ? 1.526 -55.969 -12.961 1 96.69 321 LYS A C 1
ATOM 2525 O O . LYS A 1 321 ? 0.953 -56.188 -14.031 1 96.69 321 LYS A O 1
ATOM 2530 N N . ALA A 1 322 ? 1.617 -54.812 -12.359 1 96.81 322 ALA A N 1
ATOM 2531 C CA . ALA A 1 322 ? 0.904 -53.656 -12.898 1 96.81 322 ALA A CA 1
ATOM 2532 C C . ALA A 1 322 ? 1.557 -53.156 -14.18 1 96.81 322 ALA A C 1
ATOM 2534 O O . ALA A 1 322 ? 0.886 -52.562 -15.039 1 96.81 322 ALA A O 1
ATOM 2535 N N . GLN A 1 323 ? 2.854 -53.281 -14.312 1 97.25 323 GLN A N 1
ATOM 2536 C CA . GLN A 1 323 ? 3.596 -52.875 -15.508 1 97.25 323 GLN A CA 1
ATOM 2537 C C . GLN A 1 323 ? 3.291 -51.438 -15.875 1 97.25 323 GLN A C 1
ATOM 2539 O O . GLN A 1 323 ? 2.932 -51.156 -17.016 1 97.25 323 GLN A O 1
ATOM 2544 N N . LEU A 1 324 ? 3.51 -50.594 -14.922 1 97.25 324 LEU A N 1
ATOM 2545 C CA . LEU A 1 324 ? 3.215 -49.188 -15.148 1 97.25 324 LEU A CA 1
ATOM 2546 C C . LEU A 1 324 ? 4.207 -48.562 -16.125 1 97.25 324 LEU A C 1
ATOM 2548 O O . LEU A 1 324 ? 5.371 -48.969 -16.172 1 97.25 324 LEU A O 1
ATOM 2552 N N . ASP A 1 325 ? 3.746 -47.562 -16.875 1 96.38 325 ASP A N 1
ATOM 2553 C CA . ASP A 1 325 ? 4.547 -46.969 -17.953 1 96.38 325 ASP A CA 1
ATOM 2554 C C . ASP A 1 325 ? 5.531 -45.938 -17.391 1 96.38 325 ASP A C 1
ATOM 2556 O O . ASP A 1 325 ? 6.68 -45.875 -17.828 1 96.38 325 ASP A O 1
ATOM 2560 N N . ARG A 1 326 ? 5.117 -45.094 -16.547 1 95.31 326 ARG A N 1
ATOM 2561 C CA . ARG A 1 326 ? 5.91 -44.031 -15.914 1 95.31 326 ARG A CA 1
ATOM 2562 C C . ARG A 1 326 ? 5.73 -44.062 -14.398 1 95.31 326 ARG A C 1
ATOM 2564 O O . ARG A 1 326 ? 4.605 -44.156 -13.906 1 95.31 326 ARG A O 1
ATOM 2571 N N . VAL A 1 327 ? 6.891 -44.031 -13.719 1 96.06 327 VAL A N 1
ATOM 2572 C CA . VAL A 1 327 ? 6.77 -44.125 -12.266 1 96.06 327 VAL A CA 1
ATOM 2573 C C . VAL A 1 327 ? 7.766 -43.188 -11.602 1 96.06 327 VAL A C 1
ATOM 2575 O O . VAL A 1 327 ? 8.922 -43.094 -12.016 1 96.06 327 VAL A O 1
ATOM 2578 N N . GLY A 1 328 ? 7.258 -42.438 -10.75 1 94.38 328 GLY A N 1
ATOM 2579 C CA . GLY A 1 328 ? 8.102 -41.75 -9.789 1 94.38 328 GLY A CA 1
ATOM 2580 C C . GLY A 1 328 ? 8.031 -42.344 -8.398 1 94.38 328 GLY A C 1
ATOM 2581 O O . GLY A 1 328 ? 6.973 -42.812 -7.973 1 94.38 328 GLY A O 1
ATOM 2582 N N . CYS A 1 329 ? 9.133 -42.344 -7.727 1 96.5 329 CYS A N 1
ATOM 2583 C CA . CYS A 1 329 ? 9.172 -42.875 -6.363 1 96.5 329 CYS A CA 1
ATOM 2584 C C . CYS A 1 329 ? 9.969 -41.938 -5.449 1 96.5 329 CYS A C 1
ATOM 2586 O O . CYS A 1 329 ? 11.023 -41.438 -5.84 1 96.5 329 CYS A O 1
ATOM 2588 N N . PHE A 1 330 ? 9.391 -41.719 -4.281 1 93.56 330 PHE A N 1
ATOM 2589 C CA . PHE A 1 330 ? 10.023 -40.812 -3.32 1 93.56 330 PHE A CA 1
ATOM 2590 C C . PHE A 1 330 ? 10.109 -41.469 -1.944 1 93.56 330 PHE A C 1
ATOM 2592 O O . PHE A 1 330 ? 9.266 -42.312 -1.598 1 93.56 330 PHE A O 1
ATOM 2599 N N . LYS A 1 331 ? 11.195 -41.125 -1.13 1 95.62 331 LYS A N 1
ATOM 2600 C CA . LYS A 1 331 ? 11.242 -41.5 0.285 1 95.62 331 LYS A CA 1
ATOM 2601 C C . LYS A 1 331 ? 10.258 -40.656 1.097 1 95.62 331 LYS A C 1
ATOM 2603 O O . LYS A 1 331 ? 10.102 -39.469 0.853 1 95.62 331 LYS A O 1
ATOM 2608 N N . TYR A 1 332 ? 9.656 -41.281 1.991 1 95.94 332 TYR A N 1
ATOM 2609 C CA . TYR A 1 332 ? 8.797 -40.531 2.895 1 95.94 332 TYR A CA 1
ATOM 2610 C C . TYR A 1 332 ? 9.555 -39.375 3.535 1 95.94 332 TYR A C 1
ATOM 2612 O O . TYR A 1 332 ? 10.633 -39.562 4.109 1 95.94 332 TYR A O 1
ATOM 2620 N N . SER A 1 333 ? 8.984 -38.219 3.32 1 89.81 333 SER A N 1
ATOM 2621 C CA . SER A 1 333 ? 9.539 -37 3.91 1 89.81 333 SER A CA 1
ATOM 2622 C C . SER A 1 333 ? 8.68 -36.5 5.07 1 89.81 333 SER A C 1
ATOM 2624 O O . SER A 1 333 ? 7.469 -36.312 4.918 1 89.81 333 SER A O 1
ATOM 2626 N N . GLU A 1 334 ? 9.305 -36.312 6.199 1 91.56 334 GLU A N 1
ATOM 2627 C CA . GLU A 1 334 ? 8.57 -35.875 7.387 1 91.56 334 GLU A CA 1
ATOM 2628 C C . GLU A 1 334 ? 8.273 -34.375 7.34 1 91.56 334 GLU A C 1
ATOM 2630 O O . GLU A 1 334 ? 8.789 -33.625 8.156 1 91.56 334 GLU A O 1
ATOM 2635 N N . VAL A 1 335 ? 7.43 -34.094 6.523 1 85.88 335 VAL A N 1
ATOM 2636 C CA . VAL A 1 335 ? 7.039 -32.688 6.391 1 85.88 335 VAL A CA 1
ATOM 2637 C C . VAL A 1 335 ? 6.316 -32.25 7.656 1 85.88 335 VAL A C 1
ATOM 2639 O O . VAL A 1 335 ? 5.461 -32.969 8.18 1 85.88 335 VAL A O 1
ATOM 2642 N N . GLU A 1 336 ? 6.688 -31.078 8.086 1 86.62 336 GLU A N 1
ATOM 2643 C CA . GLU A 1 336 ? 6.078 -30.562 9.312 1 86.62 336 GLU A CA 1
ATOM 2644 C C . GLU A 1 336 ? 4.566 -30.422 9.156 1 86.62 336 GLU A C 1
ATOM 2646 O O . GLU A 1 336 ? 4.09 -29.844 8.18 1 86.62 336 GLU A O 1
ATOM 2651 N N . GLY A 1 337 ? 3.826 -30.984 10.094 1 87.62 337 GLY A N 1
ATOM 2652 C CA . GLY A 1 337 ? 2.375 -30.891 10.078 1 87.62 337 GLY A CA 1
ATOM 2653 C C . GLY A 1 337 ? 1.698 -32.156 9.609 1 87.62 337 GLY A C 1
ATOM 2654 O O . GLY A 1 337 ? 0.497 -32.344 9.82 1 87.62 337 GLY A O 1
ATOM 2655 N N . ALA A 1 338 ? 2.422 -33.031 8.953 1 92.44 338 ALA A N 1
ATOM 2656 C CA . ALA A 1 338 ? 1.84 -34.281 8.453 1 92.44 338 ALA A CA 1
ATOM 2657 C C . ALA A 1 338 ? 1.507 -35.219 9.602 1 92.44 338 ALA A C 1
ATOM 2659 O O . ALA A 1 338 ? 2.355 -35.5 10.453 1 92.44 338 ALA A O 1
ATOM 2660 N N . LYS A 1 339 ? 0.356 -35.688 9.602 1 94.69 339 LYS A N 1
ATOM 2661 C CA . LYS A 1 339 ? -0.129 -36.562 10.672 1 94.69 339 LYS A CA 1
ATOM 2662 C C . LYS A 1 339 ? 0.726 -37.812 10.781 1 94.69 339 LYS A C 1
ATOM 2664 O O . LYS A 1 339 ? 0.928 -38.344 11.883 1 94.69 339 LYS A O 1
ATOM 2669 N N . ALA A 1 340 ? 1.271 -38.312 9.711 1 95.56 340 ALA A N 1
ATOM 2670 C CA . ALA A 1 340 ? 2.025 -39.562 9.656 1 95.56 340 ALA A CA 1
ATOM 2671 C C . ALA A 1 340 ? 3.324 -39.469 10.453 1 95.56 340 ALA A C 1
ATOM 2673 O O . ALA A 1 340 ? 3.922 -40.469 10.82 1 95.56 340 ALA A O 1
ATOM 2674 N N . ASN A 1 341 ? 3.756 -38.219 10.648 1 93.31 341 ASN A N 1
ATOM 2675 C CA . ASN A 1 341 ? 4.973 -38.031 11.43 1 93.31 341 ASN A CA 1
ATOM 2676 C C . ASN A 1 341 ? 4.824 -38.531 12.859 1 93.31 341 ASN A C 1
ATOM 2678 O O . ASN A 1 341 ? 5.82 -38.781 13.539 1 93.31 341 ASN A O 1
ATOM 2682 N N . GLN A 1 342 ? 3.611 -38.625 13.305 1 94.12 342 GLN A N 1
ATOM 2683 C CA . GLN A 1 342 ? 3.342 -39.031 14.688 1 94.12 342 GLN A CA 1
ATOM 2684 C C . GLN A 1 342 ? 3.145 -40.531 14.797 1 94.12 342 GLN A C 1
ATOM 2686 O O . GLN A 1 342 ? 2.961 -41.062 15.898 1 94.12 342 GLN A O 1
ATOM 2691 N N . PHE A 1 343 ? 3.123 -41.188 13.68 1 95.06 343 PHE A N 1
ATOM 2692 C CA . PHE A 1 343 ? 2.936 -42.625 13.719 1 95.06 343 PHE A CA 1
ATOM 2693 C C . PHE A 1 343 ? 4.148 -43.312 14.336 1 95.06 343 PHE A C 1
ATOM 2695 O O . PHE A 1 343 ? 5.238 -42.719 14.383 1 95.06 343 PHE A O 1
ATOM 2702 N N . ASP A 1 344 ? 3.898 -44.5 14.789 1 88.75 344 ASP A N 1
ATOM 2703 C CA . ASP A 1 344 ? 4.973 -45.312 15.375 1 88.75 344 ASP A CA 1
ATOM 2704 C C . ASP A 1 344 ? 5.816 -45.969 14.289 1 88.75 344 ASP A C 1
ATOM 2706 O O . ASP A 1 344 ? 5.383 -46.094 13.141 1 88.75 344 ASP A O 1
ATOM 2710 N N . ASN A 1 345 ? 7.148 -46.312 14.625 1 89.19 345 ASN A N 1
ATOM 2711 C CA . ASN A 1 345 ? 8.031 -47.094 13.789 1 89.19 345 ASN A CA 1
ATOM 2712 C C . ASN A 1 345 ? 8.469 -46.344 12.539 1 89.19 345 ASN A C 1
ATOM 2714 O O . ASN A 1 345 ? 8.297 -46.844 11.422 1 89.19 345 ASN A O 1
ATOM 2718 N N . LEU A 1 346 ? 9.047 -45.188 12.781 1 91.06 346 LEU A N 1
ATOM 2719 C CA . LEU A 1 346 ? 9.664 -44.469 11.672 1 91.06 346 LEU A CA 1
ATOM 2720 C C . LEU A 1 346 ? 10.789 -45.312 11.055 1 91.06 346 LEU A C 1
ATOM 2722 O O . LEU A 1 346 ? 11.516 -46 11.766 1 91.06 346 LEU A O 1
ATOM 2726 N N . ILE A 1 347 ? 10.875 -45.219 9.773 1 95.44 347 ILE A N 1
ATOM 2727 C CA . ILE A 1 347 ? 11.867 -46 9.031 1 95.44 347 ILE A CA 1
ATOM 2728 C C . ILE A 1 347 ? 13.148 -45.188 8.875 1 95.44 347 ILE A C 1
ATOM 2730 O O . ILE A 1 347 ? 13.102 -43.969 8.633 1 95.44 347 ILE A O 1
ATOM 2734 N N . SER A 1 348 ? 14.305 -45.844 9 1 95.25 348 SER A N 1
ATOM 2735 C CA . SER A 1 348 ? 15.586 -45.156 8.906 1 95.25 348 SER A CA 1
ATOM 2736 C C . SER A 1 348 ? 15.867 -44.719 7.473 1 95.25 348 SER A C 1
ATOM 2738 O O . SER A 1 348 ? 15.383 -45.312 6.52 1 95.25 348 SER A O 1
ATOM 2740 N N . GLU A 1 349 ? 16.641 -43.688 7.312 1 95.06 349 GLU A N 1
ATOM 2741 C CA . GLU A 1 349 ? 16.984 -43.156 6 1 95.06 349 GLU A CA 1
ATOM 2742 C C . GLU A 1 349 ? 17.703 -44.219 5.148 1 95.06 349 GLU A C 1
ATOM 2744 O O . GLU A 1 349 ? 17.531 -44.25 3.93 1 95.06 349 GLU A O 1
ATOM 2749 N N . GLU A 1 350 ? 18.469 -45 5.781 1 96.75 350 GLU A N 1
ATOM 2750 C CA . GLU A 1 350 ? 19.203 -46.031 5.074 1 96.75 350 GLU A CA 1
ATOM 2751 C C . GLU A 1 350 ? 18.25 -47.031 4.422 1 96.75 350 GLU A C 1
ATOM 2753 O O . GLU A 1 350 ? 18.438 -47.406 3.256 1 96.75 350 GLU A O 1
ATOM 2758 N N . VAL A 1 351 ? 17.266 -47.438 5.156 1 97.25 351 VAL A N 1
ATOM 2759 C CA . VAL A 1 351 ? 16.297 -48.406 4.641 1 97.25 351 VAL A CA 1
ATOM 2760 C C . VAL A 1 351 ? 15.453 -47.75 3.549 1 97.25 351 VAL A C 1
ATOM 2762 O O . VAL A 1 351 ? 15.156 -48.375 2.527 1 97.25 351 VAL A O 1
ATOM 2765 N N . LYS A 1 352 ? 15.023 -46.531 3.766 1 97.19 352 LYS A N 1
ATOM 2766 C CA . LYS A 1 352 ? 14.273 -45.812 2.748 1 97.19 352 LYS A CA 1
ATOM 2767 C C . LYS A 1 352 ? 15.039 -45.781 1.426 1 97.19 352 LYS A C 1
ATOM 2769 O O . LYS A 1 352 ? 14.461 -46.031 0.367 1 97.19 352 LYS A O 1
ATOM 2774 N N . GLN A 1 353 ? 16.328 -45.469 1.56 1 97.31 353 GLN A N 1
ATOM 2775 C CA . GLN A 1 353 ? 17.156 -45.375 0.362 1 97.31 353 GLN A CA 1
ATOM 2776 C C . GLN A 1 353 ? 17.297 -46.719 -0.327 1 97.31 353 GLN A C 1
ATOM 2778 O O . GLN A 1 353 ? 17.219 -46.812 -1.554 1 97.31 353 GLN A O 1
ATOM 2783 N N . GLN A 1 354 ? 17.5 -47.656 0.424 1 98.12 354 GLN A N 1
ATOM 2784 C CA . GLN A 1 354 ? 17.609 -49.031 -0.122 1 98.12 354 GLN A CA 1
ATOM 2785 C C . GLN A 1 354 ? 16.344 -49.406 -0.883 1 98.12 354 GLN A C 1
ATOM 2787 O O . GLN A 1 354 ? 16.422 -49.938 -1.993 1 98.12 354 GLN A O 1
ATOM 2792 N N . ARG A 1 355 ? 15.211 -49.156 -0.28 1 98.38 355 ARG A N 1
ATOM 2793 C CA . ARG A 1 355 ? 13.938 -49.5 -0.894 1 98.38 355 ARG A CA 1
ATOM 2794 C C . ARG A 1 355 ? 13.695 -48.656 -2.152 1 98.38 355 ARG A C 1
ATOM 2796 O O . ARG A 1 355 ? 13.188 -49.188 -3.15 1 98.38 355 ARG A O 1
ATOM 2803 N N . LEU A 1 356 ? 14.047 -47.438 -2.08 1 98.31 356 LEU A N 1
ATOM 2804 C CA . LEU A 1 356 ? 13.938 -46.594 -3.252 1 98.31 356 LEU A CA 1
ATOM 2805 C C . LEU A 1 356 ? 14.75 -47.125 -4.414 1 98.31 356 LEU A C 1
ATOM 2807 O O . LEU A 1 356 ? 14.242 -47.25 -5.531 1 98.31 356 LEU A O 1
ATOM 2811 N N . ASP A 1 357 ? 15.984 -47.469 -4.141 1 98.12 357 ASP A N 1
ATOM 2812 C CA . ASP A 1 357 ? 16.891 -47.969 -5.176 1 98.12 357 ASP A CA 1
ATOM 2813 C C . ASP A 1 357 ? 16.375 -49.281 -5.777 1 98.12 357 ASP A C 1
ATOM 2815 O O . ASP A 1 357 ? 16.391 -49.469 -6.996 1 98.12 357 ASP A O 1
ATOM 2819 N N . GLU A 1 358 ? 15.961 -50.125 -4.914 1 98.25 358 GLU A N 1
ATOM 2820 C CA . GLU A 1 358 ? 15.453 -51.406 -5.371 1 98.25 358 GLU A CA 1
ATOM 2821 C C . GLU A 1 358 ? 14.195 -51.219 -6.223 1 98.25 358 GLU A C 1
ATOM 2823 O O . GLU A 1 358 ? 14.078 -51.812 -7.293 1 98.25 358 GLU A O 1
ATOM 2828 N N . PHE A 1 359 ? 13.297 -50.469 -5.691 1 98.19 359 PHE A N 1
ATOM 2829 C CA . PHE A 1 359 ? 12.055 -50.219 -6.41 1 98.19 359 PHE A CA 1
ATOM 2830 C C . PHE A 1 359 ? 12.328 -49.594 -7.77 1 98.19 359 PHE A C 1
ATOM 2832 O O . PHE A 1 359 ? 11.797 -50.031 -8.789 1 98.19 359 PHE A O 1
ATOM 2839 N N . MET A 1 360 ? 13.148 -48.562 -7.832 1 97.38 360 MET A N 1
ATOM 2840 C CA . MET A 1 360 ? 13.438 -47.844 -9.07 1 97.38 360 MET A CA 1
ATOM 2841 C C . MET A 1 360 ? 14.242 -48.719 -10.031 1 97.38 360 MET A C 1
ATOM 2843 O O . MET A 1 360 ? 14.102 -48.594 -11.25 1 97.38 360 MET A O 1
ATOM 2847 N N . GLY A 1 361 ? 15.07 -49.562 -9.484 1 97 361 GLY A N 1
ATOM 2848 C CA . GLY A 1 361 ? 15.758 -50.531 -10.328 1 97 361 GLY A CA 1
ATOM 2849 C C . GLY A 1 361 ? 14.805 -51.438 -11.086 1 97 361 GLY A C 1
ATOM 2850 O O . GLY A 1 361 ? 14.977 -51.656 -12.289 1 97 361 GLY A O 1
ATOM 2851 N N . LEU A 1 362 ? 13.859 -51.969 -10.352 1 97.31 362 LEU A N 1
ATOM 2852 C CA . LEU A 1 362 ? 12.836 -52.812 -10.984 1 97.31 362 LEU A CA 1
ATOM 2853 C C . LEU A 1 362 ? 12.07 -52 -12.039 1 97.31 362 LEU A C 1
ATOM 2855 O O . LEU A 1 362 ? 11.867 -52.5 -13.156 1 97.31 362 LEU A O 1
ATOM 2859 N N . GLN A 1 363 ? 11.688 -50.875 -11.656 1 96.19 363 GLN A N 1
ATOM 2860 C CA . GLN A 1 363 ? 10.922 -50.031 -12.57 1 96.19 363 GLN A CA 1
ATOM 2861 C C . GLN A 1 363 ? 11.727 -49.688 -13.82 1 96.19 363 GLN A C 1
ATOM 2863 O O . GLN A 1 363 ? 11.172 -49.594 -14.922 1 96.19 363 GLN A O 1
ATOM 2868 N N . ALA A 1 364 ? 13.023 -49.469 -13.703 1 95.56 364 ALA A N 1
ATOM 2869 C CA . ALA A 1 364 ? 13.891 -49.188 -14.844 1 95.56 364 ALA A CA 1
ATOM 2870 C C . ALA A 1 364 ? 13.836 -50.312 -15.875 1 95.56 364 ALA A C 1
ATOM 2872 O O . ALA A 1 364 ? 13.789 -50.062 -17.078 1 95.56 364 ALA A O 1
ATOM 2873 N N . GLN A 1 365 ? 13.773 -51.469 -15.383 1 96.06 365 GLN A N 1
ATOM 2874 C CA . GLN A 1 365 ? 13.68 -52.625 -16.266 1 96.06 365 GLN A CA 1
ATOM 2875 C C . GLN A 1 365 ? 12.328 -52.688 -16.984 1 96.06 365 GLN A C 1
ATOM 2877 O O . GLN A 1 365 ? 12.266 -52.906 -18.188 1 96.06 365 GLN A O 1
ATOM 2882 N N . ILE A 1 366 ? 11.336 -52.469 -16.188 1 96.31 366 ILE A N 1
ATOM 2883 C CA . ILE A 1 366 ? 9.984 -52.469 -16.75 1 96.31 366 ILE A CA 1
ATOM 2884 C C . ILE A 1 366 ? 9.875 -51.375 -17.828 1 96.31 366 ILE A C 1
ATOM 2886 O O . ILE A 1 366 ? 9.367 -51.656 -18.922 1 96.31 366 ILE A O 1
ATOM 2890 N N . SER A 1 367 ? 10.344 -50.188 -17.5 1 94.94 367 SER A N 1
ATOM 2891 C CA . SER A 1 367 ? 10.297 -49.062 -18.422 1 94.94 367 SER A CA 1
ATOM 2892 C C . SER A 1 367 ? 11.07 -49.375 -19.703 1 94.94 367 SER A C 1
ATOM 2894 O O . SER A 1 367 ? 10.594 -49.062 -20.812 1 94.94 367 SER A O 1
ATOM 2896 N N . ALA A 1 368 ? 12.258 -49.906 -19.562 1 94.94 368 ALA A N 1
ATOM 2897 C CA . ALA A 1 368 ? 13.094 -50.25 -20.703 1 94.94 368 ALA A CA 1
ATOM 2898 C C . ALA A 1 368 ? 12.367 -51.219 -21.641 1 94.94 368 ALA A C 1
ATOM 2900 O O . ALA A 1 368 ? 12.375 -51.031 -22.859 1 94.94 368 ALA A O 1
ATOM 2901 N N . ASP A 1 369 ? 11.781 -52.188 -21.031 1 95.69 369 ASP A N 1
ATOM 2902 C CA . ASP A 1 369 ? 11.055 -53.188 -21.812 1 95.69 369 ASP A CA 1
ATOM 2903 C C . ASP A 1 369 ? 9.883 -52.562 -22.562 1 95.69 369 ASP A C 1
ATOM 2905 O O . ASP A 1 369 ? 9.648 -52.844 -23.734 1 95.69 369 ASP A O 1
ATOM 2909 N N . LYS A 1 370 ? 9.195 -51.719 -21.938 1 95.44 370 LYS A N 1
ATOM 2910 C CA . LYS A 1 370 ? 8.039 -51.094 -22.531 1 95.44 370 LYS A CA 1
ATOM 2911 C C . LYS A 1 370 ? 8.453 -50.125 -23.641 1 95.44 370 LYS A C 1
ATOM 2913 O O . LYS A 1 370 ? 7.801 -50.031 -24.672 1 95.44 370 LYS A O 1
ATOM 2918 N N . LEU A 1 371 ? 9.547 -49.406 -23.438 1 95.25 371 LEU A N 1
ATOM 2919 C CA . LEU A 1 371 ? 10.016 -48.438 -24.438 1 95.25 371 LEU A CA 1
ATOM 2920 C C . LEU A 1 371 ? 10.547 -49.156 -25.672 1 95.25 371 LEU A C 1
ATOM 2922 O O . LEU A 1 371 ? 10.438 -48.656 -26.781 1 95.25 371 LEU A O 1
ATOM 2926 N N . GLN A 1 372 ? 11.117 -50.312 -25.484 1 95.69 372 GLN A N 1
ATOM 2927 C CA . GLN A 1 372 ? 11.633 -51.094 -26.578 1 95.69 372 GLN A CA 1
ATOM 2928 C C . GLN A 1 372 ? 10.539 -51.438 -27.594 1 95.69 372 GLN A C 1
ATOM 2930 O O . GLN A 1 372 ? 10.812 -51.594 -28.781 1 95.69 372 GLN A O 1
ATOM 2935 N N . ARG A 1 373 ? 9.352 -51.469 -27.125 1 94.81 373 ARG A N 1
ATOM 2936 C CA . ARG A 1 373 ? 8.219 -51.812 -27.984 1 94.81 373 ARG A CA 1
ATOM 2937 C C . ARG A 1 373 ? 7.957 -50.719 -29.016 1 94.81 373 ARG A C 1
ATOM 2939 O O . ARG A 1 373 ? 7.258 -50.938 -30 1 94.81 373 ARG A O 1
ATOM 2946 N N . PHE A 1 374 ? 8.461 -49.531 -28.734 1 95.75 374 PHE A N 1
ATOM 2947 C CA . PHE A 1 374 ? 8.234 -48.406 -29.641 1 95.75 374 PHE A CA 1
ATOM 2948 C C . PHE A 1 374 ? 9.219 -48.469 -30.812 1 95.75 374 PHE A C 1
ATOM 2950 O O . PHE A 1 374 ? 9.016 -47.781 -31.828 1 95.75 374 PHE A O 1
ATOM 2957 N N . VAL A 1 375 ? 10.32 -49.188 -30.641 1 96.94 375 VAL A N 1
ATOM 2958 C CA . VAL A 1 375 ? 11.336 -49.25 -31.688 1 96.94 375 VAL A CA 1
ATOM 2959 C C . VAL A 1 375 ? 10.742 -49.844 -32.969 1 96.94 375 VAL A C 1
ATOM 2961 O O . VAL A 1 375 ? 10.086 -50.875 -32.906 1 96.94 375 VAL A O 1
ATOM 2964 N N . GLY A 1 376 ? 10.914 -49.219 -34.062 1 97 376 GLY A N 1
ATOM 2965 C CA . GLY A 1 376 ? 10.398 -49.656 -35.344 1 97 376 GLY A CA 1
ATOM 2966 C C . GLY A 1 376 ? 9.031 -49.094 -35.688 1 97 376 GLY A C 1
ATOM 2967 O O . GLY A 1 376 ? 8.5 -49.312 -36.75 1 97 376 GLY A O 1
ATOM 2968 N N . THR A 1 377 ? 8.508 -48.375 -34.781 1 96.69 377 THR A N 1
ATOM 2969 C CA . THR A 1 377 ? 7.195 -47.781 -35 1 96.69 377 THR A CA 1
ATOM 2970 C C . THR A 1 377 ? 7.324 -46.312 -35.375 1 96.69 377 THR A C 1
ATOM 2972 O O . THR A 1 377 ? 8.367 -45.688 -35.188 1 96.69 377 THR A O 1
ATOM 2975 N N . GLU A 1 378 ? 6.281 -45.812 -36 1 97.31 378 GLU A N 1
ATOM 2976 C CA . GLU A 1 378 ? 6.152 -44.375 -36.281 1 97.31 378 GLU A CA 1
ATOM 2977 C C . GLU A 1 378 ? 5.34 -43.688 -35.219 1 97.31 378 GLU A C 1
ATOM 2979 O O . GLU A 1 378 ? 4.285 -44.188 -34.812 1 97.31 378 GLU A O 1
ATOM 2984 N N . GLN A 1 379 ? 5.918 -42.625 -34.75 1 97 379 GLN A N 1
ATOM 2985 C CA . GLN A 1 379 ? 5.25 -41.844 -33.688 1 97 379 GLN A CA 1
ATOM 2986 C C . GLN A 1 379 ? 5.105 -40.375 -34.062 1 97 379 GLN A C 1
ATOM 2988 O O . GLN A 1 379 ? 5.988 -39.812 -34.719 1 97 379 GLN A O 1
ATOM 2993 N N . GLN A 1 380 ? 3.963 -39.781 -33.719 1 96.94 380 GLN A N 1
ATOM 2994 C CA . GLN A 1 380 ? 3.82 -38.312 -33.75 1 96.94 380 GLN A CA 1
ATOM 2995 C C . GLN A 1 380 ? 4.445 -37.688 -32.5 1 96.94 380 GLN A C 1
ATOM 2997 O O . GLN A 1 380 ? 4.191 -38.094 -31.391 1 96.94 380 GLN A O 1
ATOM 3002 N N . VAL A 1 381 ? 5.328 -36.719 -32.75 1 97.56 381 VAL A N 1
ATOM 3003 C CA . VAL A 1 381 ? 6.023 -36.062 -31.656 1 97.56 381 VAL A CA 1
ATOM 3004 C C . VAL A 1 381 ? 5.855 -34.531 -31.781 1 97.56 381 VAL A C 1
ATOM 3006 O O . VAL A 1 381 ? 5.777 -34 -32.875 1 97.56 381 VAL A O 1
ATOM 3009 N N . ILE A 1 382 ? 5.723 -33.875 -30.688 1 97.5 382 ILE A N 1
ATOM 3010 C CA . ILE A 1 382 ? 5.785 -32.438 -30.656 1 97.5 382 ILE A CA 1
ATOM 3011 C C . ILE A 1 382 ? 7.207 -31.984 -30.312 1 97.5 382 ILE A C 1
ATOM 3013 O O . ILE A 1 382 ? 7.832 -32.531 -29.391 1 97.5 382 ILE A O 1
ATOM 3017 N N . ILE A 1 383 ? 7.758 -31.047 -31 1 97.19 383 ILE A N 1
ATOM 3018 C CA . ILE A 1 383 ? 9.141 -30.609 -30.812 1 97.19 383 ILE A CA 1
ATOM 3019 C C . ILE A 1 383 ? 9.203 -29.562 -29.703 1 97.19 383 ILE A C 1
ATOM 3021 O O . ILE A 1 383 ? 8.57 -28.5 -29.797 1 97.19 383 ILE A O 1
ATOM 3025 N N . ASP A 1 384 ? 10.016 -29.875 -28.703 1 96.38 384 ASP A N 1
ATOM 3026 C CA . ASP A 1 384 ? 10.109 -28.969 -27.562 1 96.38 384 ASP A CA 1
ATOM 3027 C C . ASP A 1 384 ? 11.328 -28.062 -27.672 1 96.38 384 ASP A C 1
ATOM 3029 O O . ASP A 1 384 ? 11.273 -26.891 -27.297 1 96.38 384 ASP A O 1
ATOM 3033 N N . VAL A 1 385 ? 12.43 -28.672 -28.141 1 95.56 385 VAL A N 1
ATOM 3034 C CA . VAL A 1 385 ? 13.688 -27.938 -28.188 1 95.56 385 VAL A CA 1
ATOM 3035 C C . VAL A 1 385 ? 14.469 -28.344 -29.438 1 95.56 385 VAL A C 1
ATOM 3037 O O . VAL A 1 385 ? 14.367 -29.469 -29.906 1 95.56 385 VAL A O 1
ATOM 3040 N N . ILE A 1 386 ? 15.203 -27.344 -29.969 1 95.12 386 ILE A N 1
ATOM 3041 C CA . ILE A 1 386 ? 16.156 -27.625 -31.031 1 95.12 386 ILE A CA 1
ATOM 3042 C C . ILE A 1 386 ? 17.531 -27.125 -30.641 1 95.12 386 ILE A C 1
ATOM 3044 O O . ILE A 1 386 ? 17.703 -25.953 -30.297 1 95.12 386 ILE A O 1
ATOM 3048 N N . ASN A 1 387 ? 18.375 -28.047 -30.547 1 94.75 387 ASN A N 1
ATOM 3049 C CA . ASN A 1 387 ? 19.781 -27.688 -30.375 1 94.75 387 ASN A CA 1
ATOM 3050 C C . ASN A 1 387 ? 20.469 -27.484 -31.719 1 94.75 387 ASN A C 1
ATOM 3052 O O . ASN A 1 387 ? 20.875 -28.453 -32.375 1 94.75 387 ASN A O 1
ATOM 3056 N N . LYS A 1 388 ? 20.75 -26.281 -32.25 1 90.25 388 LYS A N 1
ATOM 3057 C CA . LYS A 1 388 ? 21.281 -25.938 -33.562 1 90.25 388 LYS A CA 1
ATOM 3058 C C . LYS A 1 388 ? 22.75 -26.312 -33.656 1 90.25 388 LYS A C 1
ATOM 3060 O O . LYS A 1 388 ? 23.203 -26.75 -34.719 1 90.25 388 LYS A O 1
ATOM 3065 N N . ASP A 1 389 ? 23.453 -26.141 -32.531 1 93 389 ASP A N 1
ATOM 3066 C CA . ASP A 1 389 ? 24.891 -26.391 -32.531 1 93 389 ASP A CA 1
ATOM 3067 C C . ASP A 1 389 ? 25.203 -27.875 -32.719 1 93 389 ASP A C 1
ATOM 3069 O O . ASP A 1 389 ? 26.062 -28.219 -33.531 1 93 389 ASP A O 1
ATOM 3073 N N . GLU A 1 390 ? 24.469 -28.703 -32.062 1 94.69 390 GLU A N 1
ATOM 3074 C CA . GLU A 1 390 ? 24.688 -30.141 -32.156 1 94.69 390 GLU A CA 1
ATOM 3075 C C . GLU A 1 390 ? 23.734 -30.781 -33.156 1 94.69 390 GLU A C 1
ATOM 3077 O O . GLU A 1 390 ? 23.812 -31.984 -33.406 1 94.69 390 GLU A O 1
ATOM 3082 N N . ASN A 1 391 ? 22.844 -30.078 -33.656 1 94.75 391 ASN A N 1
ATOM 3083 C CA . ASN A 1 391 ? 21.938 -30.406 -34.75 1 94.75 391 ASN A CA 1
ATOM 3084 C C . ASN A 1 391 ? 21.016 -31.562 -34.375 1 94.75 391 ASN A C 1
ATOM 3086 O O . ASN A 1 391 ? 20.906 -32.562 -35.125 1 94.75 391 ASN A O 1
ATOM 3090 N N . TYR A 1 392 ? 20.375 -31.547 -33.25 1 95.25 392 TYR A N 1
ATOM 3091 C CA . TYR A 1 392 ? 19.344 -32.5 -32.875 1 95.25 392 TYR A CA 1
ATOM 3092 C C . TYR A 1 392 ? 18.156 -31.766 -32.219 1 95.25 392 TYR A C 1
ATOM 3094 O O . TYR A 1 392 ? 18.266 -30.609 -31.844 1 95.25 392 TYR A O 1
ATOM 3102 N N . ALA A 1 393 ? 17.062 -32.469 -32.219 1 96.75 393 ALA A N 1
ATOM 3103 C CA . ALA A 1 393 ? 15.844 -31.953 -31.594 1 96.75 393 ALA A CA 1
ATOM 3104 C C . ALA A 1 393 ? 15.375 -32.875 -30.469 1 96.75 393 ALA A C 1
ATOM 3106 O O . ALA A 1 393 ? 15.68 -34.062 -30.469 1 96.75 393 ALA A O 1
ATOM 3107 N N . ILE A 1 394 ? 14.766 -32.281 -29.516 1 96.94 394 ILE A N 1
ATOM 3108 C CA . ILE A 1 394 ? 14.117 -33 -28.438 1 96.94 394 ILE A CA 1
ATOM 3109 C C . ILE A 1 394 ? 12.602 -32.844 -28.547 1 96.94 394 ILE A C 1
ATOM 3111 O O . ILE A 1 394 ? 12.102 -31.703 -28.625 1 96.94 394 ILE A O 1
ATOM 3115 N N . GLY A 1 395 ? 11.953 -33.906 -28.641 1 97.44 395 GLY A N 1
ATOM 3116 C CA . GLY A 1 395 ? 10.5 -33.875 -28.656 1 97.44 395 GLY A CA 1
ATOM 3117 C C . GLY A 1 395 ? 9.875 -34.844 -27.672 1 97.44 395 GLY A C 1
ATOM 3118 O O . GLY A 1 395 ? 10.578 -35.438 -26.859 1 97.44 395 GLY A O 1
ATOM 3119 N N . ARG A 1 396 ? 8.547 -34.906 -27.734 1 97.75 396 ARG A N 1
ATOM 3120 C CA . ARG A 1 396 ? 7.777 -35.781 -26.859 1 97.75 396 ARG A CA 1
ATOM 3121 C C . ARG A 1 396 ? 6.641 -36.438 -27.625 1 97.75 396 ARG A C 1
ATOM 3123 O O . ARG A 1 396 ? 5.996 -35.812 -28.469 1 97.75 396 ARG A O 1
ATOM 3130 N N . THR A 1 397 ? 6.441 -37.656 -27.344 1 97.19 397 THR A N 1
ATOM 3131 C CA . THR A 1 397 ? 5.266 -38.344 -27.875 1 97.19 397 THR A CA 1
ATOM 3132 C C . THR A 1 397 ? 4.016 -37.969 -27.094 1 97.19 397 THR A C 1
ATOM 3134 O O . THR A 1 397 ? 4.102 -37.281 -26.078 1 97.19 397 THR A O 1
ATOM 3137 N N . LYS A 1 398 ? 2.811 -38.438 -27.594 1 97.06 398 LYS A N 1
ATOM 3138 C CA . LYS A 1 398 ? 1.548 -38.188 -26.906 1 97.06 398 LYS A CA 1
ATOM 3139 C C . LYS A 1 398 ? 1.522 -38.906 -25.562 1 97.06 398 LYS A C 1
ATOM 3141 O O . LYS A 1 398 ? 0.644 -38.656 -24.734 1 97.06 398 LYS A O 1
ATOM 3146 N N . TYR A 1 399 ? 2.541 -39.75 -25.297 1 97 399 TYR A N 1
ATOM 3147 C CA . TYR A 1 399 ? 2.592 -40.562 -24.078 1 97 399 TYR A CA 1
ATOM 3148 C C . TYR A 1 399 ? 3.508 -39.906 -23.047 1 97 399 TYR A C 1
ATOM 3150 O O . TYR A 1 399 ? 3.699 -40.469 -21.953 1 97 399 TYR A O 1
ATOM 3158 N N . ASP A 1 400 ? 4.059 -38.719 -23.328 1 96.94 400 ASP A N 1
ATOM 3159 C CA . ASP A 1 400 ? 5.074 -38.094 -22.469 1 96.94 400 ASP A CA 1
ATOM 3160 C C . ASP A 1 400 ? 4.672 -36.688 -22.047 1 96.94 400 ASP A C 1
ATOM 3162 O O . ASP A 1 400 ? 4.516 -35.812 -22.891 1 96.94 400 ASP A O 1
ATOM 3166 N N . ALA A 1 401 ? 4.516 -36.594 -20.766 1 96.06 401 ALA A N 1
ATOM 3167 C CA . ALA A 1 401 ? 4.293 -35.25 -20.219 1 96.06 401 ALA A CA 1
ATOM 3168 C C . ALA A 1 401 ? 5.59 -34.438 -20.188 1 96.06 401 ALA A C 1
ATOM 3170 O O . ALA A 1 401 ? 6.664 -35 -19.938 1 96.06 401 ALA A O 1
ATOM 3171 N N . PRO A 1 402 ? 5.496 -33.125 -20.375 1 94.12 402 PRO A N 1
ATOM 3172 C CA . PRO A 1 402 ? 6.711 -32.281 -20.344 1 94.12 402 PRO A CA 1
ATOM 3173 C C . PRO A 1 402 ? 7.395 -32.312 -18.984 1 94.12 402 PRO A C 1
ATOM 3175 O O . PRO A 1 402 ? 6.719 -32.312 -17.953 1 94.12 402 PRO A O 1
ATOM 3178 N N . GLU A 1 403 ? 8.68 -32.375 -18.969 1 86.81 403 GLU A N 1
ATOM 3179 C CA . GLU A 1 403 ? 9.57 -32.156 -17.828 1 86.81 403 GLU A CA 1
ATOM 3180 C C . GLU A 1 403 ? 9.641 -33.406 -16.953 1 86.81 403 GLU A C 1
ATOM 3182 O O . GLU A 1 403 ? 10.641 -33.656 -16.266 1 86.81 403 GLU A O 1
ATOM 3187 N N . VAL A 1 404 ? 8.648 -34.25 -17 1 89.56 404 VAL A N 1
ATOM 3188 C CA . VAL A 1 404 ? 8.641 -35.312 -16 1 89.56 404 VAL A CA 1
ATOM 3189 C C . VAL A 1 404 ? 8.82 -36.656 -16.688 1 89.56 404 VAL A C 1
ATOM 3191 O O . VAL A 1 404 ? 9.258 -37.625 -16.047 1 89.56 404 VAL A O 1
ATOM 3194 N N . ASP A 1 405 ? 8.461 -36.75 -17.922 1 94.06 405 ASP A N 1
ATOM 3195 C CA . ASP A 1 405 ? 8.531 -38.031 -18.625 1 94.06 405 ASP A CA 1
ATOM 3196 C C . ASP A 1 405 ? 9.688 -38.031 -19.625 1 94.06 405 ASP A C 1
ATOM 3198 O O . ASP A 1 405 ? 10.609 -37.219 -19.531 1 94.06 405 ASP A O 1
ATOM 3202 N N . GLY A 1 406 ? 9.711 -39.062 -20.438 1 92.88 406 GLY A N 1
ATOM 3203 C CA . GLY A 1 406 ? 10.812 -39.25 -21.375 1 92.88 406 GLY A CA 1
ATOM 3204 C C . GLY A 1 406 ? 10.75 -38.312 -22.562 1 92.88 406 GLY A C 1
ATOM 3205 O O . GLY A 1 406 ? 9.797 -37.531 -22.703 1 92.88 406 GLY A O 1
ATOM 3206 N N . GLN A 1 407 ? 11.812 -38.406 -23.359 1 95.44 407 GLN A N 1
ATOM 3207 C CA . GLN A 1 407 ? 11.953 -37.562 -24.531 1 95.44 407 GLN A CA 1
ATOM 3208 C C . GLN A 1 407 ? 12.305 -38.375 -25.781 1 95.44 407 GLN A C 1
ATOM 3210 O O . GLN A 1 407 ? 12.664 -39.531 -25.672 1 95.44 407 GLN A O 1
ATOM 3215 N N . VAL A 1 408 ? 12.094 -37.75 -26.859 1 97.19 408 VAL A N 1
ATOM 3216 C CA . VAL A 1 408 ? 12.508 -38.312 -28.141 1 97.19 408 VAL A CA 1
ATOM 3217 C C . VAL A 1 408 ? 13.617 -37.438 -28.734 1 97.19 408 VAL A C 1
ATOM 3219 O O . VAL A 1 408 ? 13.414 -36.281 -29.031 1 97.19 408 VAL A O 1
ATOM 3222 N N . ILE A 1 409 ? 14.766 -38.031 -28.875 1 97.12 409 ILE A N 1
ATOM 3223 C CA . ILE A 1 409 ? 15.898 -37.312 -29.469 1 97.12 409 ILE A CA 1
ATOM 3224 C C . ILE A 1 409 ? 15.93 -37.562 -30.984 1 97.12 409 ILE A C 1
ATOM 3226 O O . ILE A 1 409 ? 15.977 -38.719 -31.422 1 97.12 409 ILE A O 1
ATOM 3230 N N . ILE A 1 410 ? 15.906 -36.562 -31.766 1 96.94 410 ILE A N 1
ATOM 3231 C CA . ILE A 1 410 ? 15.836 -36.656 -33.219 1 96.94 410 ILE A CA 1
ATOM 3232 C C . ILE A 1 410 ? 17.078 -36 -33.844 1 96.94 410 ILE A C 1
ATOM 3234 O O . ILE A 1 410 ? 17.328 -34.812 -33.656 1 96.94 410 ILE A O 1
ATOM 3238 N N . GLY A 1 411 ? 17.766 -36.719 -34.656 1 94.56 411 GLY A N 1
ATOM 3239 C CA . GLY A 1 411 ? 18.938 -36.188 -35.312 1 94.56 411 GLY A CA 1
ATOM 3240 C C . GLY A 1 411 ? 18.609 -35.406 -36.594 1 94.56 411 GLY A C 1
ATOM 3241 O O . GLY A 1 411 ? 17.484 -35.469 -37.062 1 94.56 411 GLY A O 1
ATOM 3242 N N . ASP A 1 412 ? 19.562 -34.625 -37.031 1 94.94 412 ASP A N 1
ATOM 3243 C CA . ASP A 1 412 ? 19.484 -33.875 -38.281 1 94.94 412 ASP A CA 1
ATOM 3244 C C . ASP A 1 412 ? 18.266 -32.938 -38.312 1 94.94 412 ASP A C 1
ATOM 3246 O O . ASP A 1 412 ? 17.484 -32.969 -39.25 1 94.94 412 ASP A O 1
ATOM 3250 N N . ALA A 1 413 ? 18.156 -32.312 -37.188 1 93.5 413 ALA A N 1
ATOM 3251 C CA . ALA A 1 413 ? 16.984 -31.469 -36.969 1 93.5 413 ALA A CA 1
ATOM 3252 C C . ALA A 1 413 ? 16.875 -30.406 -38.062 1 93.5 413 ALA A C 1
ATOM 3254 O O . ALA A 1 413 ? 15.781 -30.094 -38.531 1 93.5 413 ALA A O 1
ATOM 3255 N N . LEU A 1 414 ? 18.016 -29.828 -38.469 1 92.5 414 LEU A N 1
ATOM 3256 C CA . LEU A 1 414 ? 18.031 -28.766 -39.469 1 92.5 414 LEU A CA 1
ATOM 3257 C C . LEU A 1 414 ? 17.656 -29.281 -40.844 1 92.5 414 LEU A C 1
ATOM 3259 O O . LEU A 1 414 ? 16.812 -28.703 -41.531 1 92.5 414 LEU A O 1
ATOM 3263 N N . GLU A 1 415 ? 18.234 -30.375 -41.219 1 93.12 415 GLU A N 1
ATOM 3264 C CA . GLU A 1 415 ? 17.953 -30.969 -42.531 1 93.12 415 GLU A CA 1
ATOM 3265 C C . GLU A 1 415 ? 16.5 -31.406 -42.625 1 93.12 415 GLU A C 1
ATOM 3267 O O . GLU A 1 415 ? 15.898 -31.359 -43.688 1 93.12 415 GLU A O 1
ATOM 3272 N N . ARG A 1 416 ? 15.922 -31.766 -41.5 1 93.75 416 ARG A N 1
ATOM 3273 C CA . ARG A 1 416 ? 14.547 -32.25 -41.469 1 93.75 416 ARG A CA 1
ATOM 3274 C C . ARG A 1 416 ? 13.555 -31.125 -41.281 1 93.75 416 ARG A C 1
ATOM 3276 O O . ARG A 1 416 ? 12.344 -31.344 -41.25 1 93.75 416 ARG A O 1
ATOM 3283 N N . ASN A 1 417 ? 13.984 -29.938 -41.125 1 94.25 417 ASN A N 1
ATOM 3284 C CA . ASN A 1 417 ? 13.18 -28.734 -41 1 94.25 417 ASN A CA 1
ATOM 3285 C C . ASN A 1 417 ? 12.211 -28.812 -39.812 1 94.25 417 ASN A C 1
ATOM 3287 O O . ASN A 1 417 ? 11.031 -28.484 -39.969 1 94.25 417 ASN A O 1
ATOM 3291 N N . LEU A 1 418 ? 12.664 -29.375 -38.719 1 94.38 418 LEU A N 1
ATOM 3292 C CA . LEU A 1 418 ? 11.859 -29.438 -37.5 1 94.38 418 LEU A CA 1
ATOM 3293 C C . LEU A 1 418 ? 11.742 -28.062 -36.844 1 94.38 418 LEU A C 1
ATOM 3295 O O . LEU A 1 418 ? 12.672 -27.25 -36.938 1 94.38 418 LEU A O 1
ATOM 3299 N N . LYS A 1 419 ? 10.602 -27.688 -36.344 1 93.62 419 LYS A N 1
ATOM 3300 C CA . LYS A 1 419 ? 10.336 -26.406 -35.688 1 93.62 419 LYS A CA 1
ATOM 3301 C C . LYS A 1 419 ? 9.742 -26.594 -34.312 1 93.62 419 LYS A C 1
ATOM 3303 O O . LYS A 1 419 ? 8.828 -27.391 -34.125 1 93.62 419 LYS A O 1
ATOM 3308 N N . VAL A 1 420 ? 10.305 -25.938 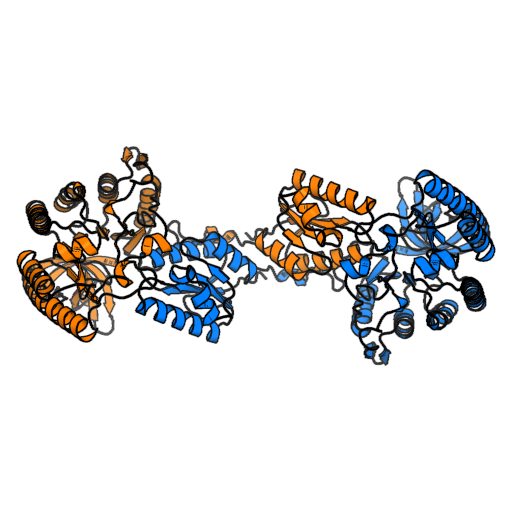-33.406 1 94.88 420 VAL A N 1
ATOM 3309 C CA . VAL A 1 420 ? 9.789 -26 -32.031 1 94.88 420 VAL A CA 1
ATOM 3310 C C . VAL A 1 420 ? 8.297 -25.688 -32.031 1 94.88 420 VAL A C 1
ATOM 3312 O O . VAL A 1 420 ? 7.848 -24.75 -32.688 1 94.88 420 VAL A O 1
ATOM 3315 N N . GLY A 1 421 ? 7.535 -26.578 -31.328 1 95.5 421 GLY A N 1
ATOM 3316 C CA . GLY A 1 421 ? 6.102 -26.359 -31.188 1 95.5 421 GLY A CA 1
ATOM 3317 C C . GLY A 1 421 ? 5.289 -27.031 -32.281 1 95.5 421 GLY A C 1
ATOM 3318 O O . GLY A 1 421 ? 4.059 -27.062 -32.219 1 95.5 421 GLY A O 1
ATOM 3319 N N . GLU A 1 422 ? 5.898 -27.578 -33.188 1 95.88 422 GLU A N 1
ATOM 3320 C CA . GLU A 1 422 ? 5.203 -28.234 -34.281 1 95.88 422 GLU A CA 1
ATOM 3321 C C . GLU A 1 422 ? 5.281 -29.766 -34.156 1 95.88 422 GLU A C 1
ATOM 3323 O O . GLU A 1 422 ? 6.191 -30.281 -33.5 1 95.88 422 GLU A O 1
ATOM 3328 N N . PHE A 1 423 ? 4.285 -30.375 -34.781 1 97.19 423 PHE A N 1
ATOM 3329 C CA . PHE A 1 423 ? 4.242 -31.828 -34.75 1 97.19 423 PHE A CA 1
ATOM 3330 C C . PHE A 1 423 ? 5.066 -32.406 -35.906 1 97.19 423 PHE A C 1
ATOM 3332 O O . PHE A 1 423 ? 5.164 -31.797 -36.969 1 97.19 423 PHE A O 1
ATOM 3339 N N . ALA A 1 424 ? 5.68 -33.531 -35.656 1 96.88 424 ALA A N 1
ATOM 3340 C CA . ALA A 1 424 ? 6.387 -34.281 -36.688 1 96.88 424 ALA A CA 1
ATOM 3341 C C . ALA A 1 424 ? 6.141 -35.781 -36.531 1 96.88 424 ALA A C 1
ATOM 3343 O O . ALA A 1 424 ? 5.953 -36.281 -35.406 1 96.88 424 ALA A O 1
ATOM 3344 N N . THR A 1 425 ? 6.078 -36.469 -37.625 1 97.19 425 THR A N 1
ATOM 3345 C CA . THR A 1 425 ? 6.031 -37.938 -37.562 1 97.19 425 THR A CA 1
ATOM 3346 C C . THR A 1 425 ? 7.43 -38.531 -37.75 1 97.19 425 THR A C 1
ATOM 3348 O O . THR A 1 425 ? 8.125 -38.219 -38.719 1 97.19 425 THR A O 1
ATOM 3351 N N . VAL A 1 426 ? 7.844 -39.312 -36.812 1 97.12 426 VAL A N 1
ATOM 3352 C CA . VAL A 1 426 ? 9.211 -39.844 -36.812 1 97.12 426 VAL A CA 1
ATOM 3353 C C . VAL A 1 426 ? 9.18 -41.344 -36.656 1 97.12 426 VAL A C 1
ATOM 3355 O O . VAL A 1 426 ? 8.211 -41.906 -36.156 1 97.12 426 VAL A O 1
ATOM 3358 N N . GLU A 1 427 ? 10.234 -41.938 -37.094 1 97.62 427 GLU A N 1
ATOM 3359 C CA . GLU A 1 427 ? 10.414 -43.375 -36.844 1 97.62 427 GLU A CA 1
ATOM 3360 C C . GLU A 1 427 ? 11.359 -43.625 -35.688 1 97.62 427 GLU A C 1
ATOM 3362 O O . GLU A 1 427 ? 12.492 -43.125 -35.688 1 97.62 427 GLU A O 1
ATOM 3367 N N . ILE A 1 428 ? 10.93 -44.344 -34.688 1 97.69 428 ILE A N 1
ATOM 3368 C CA . ILE A 1 428 ? 11.766 -44.656 -33.531 1 97.69 428 ILE A CA 1
ATOM 3369 C C . ILE A 1 428 ? 12.789 -45.719 -33.938 1 97.69 428 ILE A C 1
ATOM 3371 O O . ILE A 1 428 ? 12.43 -46.812 -34.375 1 97.69 428 ILE A O 1
ATOM 3375 N N . THR A 1 429 ? 14.055 -45.438 -33.656 1 97.62 429 THR A N 1
ATOM 3376 C CA . THR A 1 429 ? 15.109 -46.344 -34.094 1 97.62 429 THR A CA 1
ATOM 3377 C C . THR A 1 429 ? 15.75 -47.031 -32.906 1 97.62 429 THR A C 1
ATOM 3379 O O . THR A 1 429 ? 16.266 -48.156 -33.031 1 97.62 429 THR A O 1
ATOM 3382 N N . GLU A 1 430 ? 15.82 -46.344 -31.781 1 96.88 430 GLU A N 1
ATOM 3383 C CA . GLU A 1 430 ? 16.422 -46.875 -30.578 1 96.88 430 GLU A CA 1
ATOM 3384 C C . GLU A 1 430 ? 15.68 -46.406 -29.328 1 96.88 430 GLU A C 1
ATOM 3386 O O . GLU A 1 430 ? 14.914 -45.469 -29.375 1 96.88 430 GLU A O 1
ATOM 3391 N N . SER A 1 431 ? 15.883 -47.188 -28.297 1 95.25 431 SER A N 1
ATOM 3392 C CA . SER A 1 431 ? 15.32 -46.781 -27 1 95.25 431 SER A CA 1
ATOM 3393 C C . SER A 1 431 ? 16.359 -46.938 -25.891 1 95.25 431 SER A C 1
ATOM 3395 O O . SER A 1 431 ? 17.266 -47.781 -25.969 1 95.25 431 SER A O 1
ATOM 3397 N N . THR A 1 432 ? 16.312 -46.031 -24.953 1 90.06 432 THR A N 1
ATOM 3398 C CA . THR A 1 432 ? 17.047 -46.156 -23.703 1 90.06 432 THR A CA 1
ATOM 3399 C C . THR A 1 432 ? 16.094 -46.5 -22.547 1 90.06 432 THR A C 1
ATOM 3401 O O . THR A 1 432 ? 14.992 -46.969 -22.766 1 90.06 432 THR A O 1
ATOM 3404 N N . GLU A 1 433 ? 16.562 -46.312 -21.391 1 84.19 433 GLU A N 1
ATOM 3405 C CA . GLU A 1 433 ? 15.734 -46.562 -20.234 1 84.19 433 GLU A CA 1
ATOM 3406 C C . GLU A 1 433 ? 14.609 -45.531 -20.109 1 84.19 433 GLU A C 1
ATOM 3408 O O . GLU A 1 433 ? 13.523 -45.844 -19.625 1 84.19 433 GLU A O 1
ATOM 3413 N N . TYR A 1 434 ? 14.906 -44.375 -20.594 1 86.75 434 TYR A N 1
ATOM 3414 C CA . TYR A 1 434 ? 13.898 -43.344 -20.312 1 86.75 434 TYR A CA 1
ATOM 3415 C C . TYR A 1 434 ? 13.562 -42.562 -21.562 1 86.75 434 TYR A C 1
ATOM 3417 O O . TYR A 1 434 ? 12.555 -41.844 -21.609 1 86.75 434 TYR A O 1
ATOM 3425 N N . ASP A 1 435 ? 14.406 -42.75 -22.641 1 93 435 ASP A N 1
ATOM 3426 C CA . ASP A 1 435 ? 14.227 -41.906 -23.812 1 93 435 ASP A CA 1
ATOM 3427 C C . ASP A 1 435 ? 14.203 -42.75 -25.094 1 93 435 ASP A C 1
ATOM 3429 O O . ASP A 1 435 ? 14.539 -43.938 -25.078 1 93 435 ASP A O 1
ATOM 3433 N N . LEU A 1 436 ? 13.75 -42.094 -26.094 1 96.19 436 LEU A N 1
ATOM 3434 C CA . LEU A 1 436 ? 13.711 -42.688 -27.422 1 96.19 436 LEU A CA 1
ATOM 3435 C C . LEU A 1 436 ? 14.586 -41.906 -28.391 1 96.19 436 LEU A C 1
ATOM 3437 O O . LEU A 1 436 ? 14.805 -40.688 -28.219 1 96.19 436 LEU A O 1
ATOM 3441 N N . ILE A 1 437 ? 15.125 -42.562 -29.312 1 96.81 437 ILE A N 1
ATOM 3442 C CA . ILE A 1 437 ? 15.883 -41.938 -30.406 1 96.81 437 ILE A CA 1
ATOM 3443 C C . ILE A 1 437 ? 15.148 -42.156 -31.719 1 96.81 437 ILE A C 1
ATOM 3445 O O . ILE A 1 437 ? 14.633 -43.25 -31.984 1 96.81 437 ILE A O 1
ATOM 3449 N N . ALA A 1 438 ? 15.094 -41.125 -32.531 1 97 438 ALA A N 1
ATOM 3450 C CA . ALA A 1 438 ? 14.273 -41.219 -33.75 1 97 438 ALA A CA 1
ATOM 3451 C C . ALA A 1 438 ? 14.969 -40.562 -34.938 1 97 438 ALA A C 1
ATOM 3453 O O . ALA A 1 438 ? 15.938 -39.844 -34.75 1 97 438 ALA A O 1
ATOM 3454 N N . ASP A 1 439 ? 14.445 -40.938 -36.219 1 92.12 439 ASP A N 1
ATOM 3455 C CA . ASP A 1 439 ? 14.82 -40.312 -37.469 1 92.12 439 ASP A CA 1
ATOM 3456 C C . ASP A 1 439 ? 13.578 -39.844 -38.25 1 92.12 439 ASP A C 1
ATOM 3458 O O . ASP A 1 439 ? 12.492 -40.406 -38.062 1 92.12 439 ASP A O 1
ATOM 3462 N N . MET B 1 1 ? 8.008 12.227 -16.438 1 55.72 1 MET B N 1
ATOM 3463 C CA . MET B 1 1 ? 8.508 10.891 -16.719 1 55.72 1 MET B CA 1
ATOM 3464 C C . MET B 1 1 ? 7.938 9.875 -15.734 1 55.72 1 MET B C 1
ATOM 3466 O O . MET B 1 1 ? 7.852 10.141 -14.531 1 55.72 1 MET B O 1
ATOM 3470 N N . ILE B 1 2 ? 7.219 8.914 -16.203 1 64.75 2 ILE B N 1
ATOM 3471 C CA . ILE B 1 2 ? 6.629 7.867 -15.375 1 64.75 2 ILE B CA 1
ATOM 3472 C C . ILE B 1 2 ? 7.707 6.867 -14.961 1 64.75 2 ILE B C 1
ATOM 3474 O O . ILE B 1 2 ? 8.469 6.387 -15.805 1 64.75 2 ILE B O 1
ATOM 3478 N N . LYS B 1 3 ? 8.023 6.883 -13.742 1 76.75 3 LYS B N 1
ATOM 3479 C CA . LYS B 1 3 ? 8.922 5.832 -13.273 1 76.75 3 LYS B CA 1
ATOM 3480 C C . LYS B 1 3 ? 8.156 4.543 -12.992 1 76.75 3 LYS B C 1
ATOM 3482 O O . LYS B 1 3 ? 7.312 4.496 -12.094 1 76.75 3 LYS B O 1
ATOM 3487 N N . ILE B 1 4 ? 8.414 3.588 -13.844 1 79.06 4 ILE B N 1
ATOM 3488 C CA . ILE B 1 4 ? 7.789 2.279 -13.703 1 79.06 4 ILE B CA 1
ATOM 3489 C C . ILE B 1 4 ? 8.773 1.306 -13.055 1 79.06 4 ILE B C 1
ATOM 3491 O O . ILE B 1 4 ? 9.812 0.992 -13.641 1 79.06 4 ILE B O 1
ATOM 3495 N N . PRO B 1 5 ? 8.453 0.873 -11.797 1 85.12 5 PRO B N 1
ATOM 3496 C CA . PRO B 1 5 ? 9.352 -0.093 -11.156 1 85.12 5 PRO B CA 1
ATOM 3497 C C . PRO B 1 5 ? 9.453 -1.406 -11.93 1 85.12 5 PRO B C 1
ATOM 3499 O O . PRO B 1 5 ? 8.461 -1.863 -12.508 1 85.12 5 PRO B O 1
ATOM 3502 N N . LYS B 1 6 ? 10.68 -1.975 -11.953 1 88.88 6 LYS B N 1
ATOM 3503 C CA . LYS B 1 6 ? 10.922 -3.301 -12.508 1 88.88 6 LYS B CA 1
ATOM 3504 C C . LYS B 1 6 ? 10.781 -4.383 -11.445 1 88.88 6 LYS B C 1
ATOM 3506 O O . LYS B 1 6 ? 11.477 -4.355 -10.43 1 88.88 6 LYS B O 1
ATOM 3511 N N . ILE B 1 7 ? 9.891 -5.305 -11.727 1 91.31 7 ILE B N 1
ATOM 3512 C CA . ILE B 1 7 ? 9.633 -6.363 -10.75 1 91.31 7 ILE B CA 1
ATOM 3513 C C . ILE B 1 7 ? 10.273 -7.668 -11.227 1 91.31 7 ILE B C 1
ATOM 3515 O O . ILE B 1 7 ? 10 -8.125 -12.344 1 91.31 7 ILE B O 1
ATOM 3519 N N . GLY B 1 8 ? 11.258 -8.133 -10.422 1 92.62 8 GLY B N 1
ATOM 3520 C CA . GLY B 1 8 ? 11.766 -9.477 -10.656 1 92.62 8 GLY B CA 1
ATOM 3521 C C . GLY B 1 8 ? 10.867 -10.562 -10.078 1 92.62 8 GLY B C 1
ATOM 3522 O O . GLY B 1 8 ? 10.336 -10.406 -8.977 1 92.62 8 GLY B O 1
ATOM 3523 N N . PHE B 1 9 ? 10.695 -11.641 -10.859 1 91.94 9 PHE B N 1
ATOM 3524 C CA . PHE B 1 9 ? 9.812 -12.703 -10.398 1 91.94 9 PHE B CA 1
ATOM 3525 C C . PHE B 1 9 ? 10.508 -14.062 -10.492 1 91.94 9 PHE B C 1
ATOM 3527 O O . PHE B 1 9 ? 11.062 -14.414 -11.531 1 91.94 9 PHE B O 1
ATOM 3534 N N . VAL B 1 10 ? 10.547 -14.805 -9.375 1 91.69 10 VAL B N 1
ATOM 3535 C CA . VAL B 1 10 ? 11.086 -16.156 -9.328 1 91.69 10 VAL B CA 1
ATOM 3536 C C . VAL B 1 10 ? 9.992 -17.141 -8.891 1 91.69 10 VAL B C 1
ATOM 3538 O O . VAL B 1 10 ? 9.375 -16.953 -7.84 1 91.69 10 VAL B O 1
ATOM 3541 N N . SER B 1 11 ? 9.766 -18.125 -9.703 1 91.81 11 SER B N 1
ATOM 3542 C CA . SER B 1 11 ? 8.758 -19.125 -9.406 1 91.81 11 SER B CA 1
ATOM 3543 C C . SER B 1 11 ? 9.391 -20.469 -9.062 1 91.81 11 SER B C 1
ATOM 3545 O O . SER B 1 11 ? 10.133 -21.031 -9.875 1 91.81 11 SER B O 1
ATOM 3547 N N . LEU B 1 12 ? 9.141 -20.969 -7.895 1 91.94 12 LEU B N 1
ATOM 3548 C CA . LEU B 1 12 ? 9.664 -22.25 -7.449 1 91.94 12 LEU B CA 1
ATOM 3549 C C . LEU B 1 12 ? 8.539 -23.25 -7.242 1 91.94 12 LEU B C 1
ATOM 3551 O O . LEU B 1 12 ? 7.379 -22.875 -7.105 1 91.94 12 LEU B O 1
ATOM 3555 N N . GLY B 1 13 ? 8.906 -24.406 -7.309 1 87.75 13 GLY B N 1
ATOM 3556 C CA . GLY B 1 13 ? 7.953 -25.438 -6.895 1 87.75 13 GLY B CA 1
ATOM 3557 C C . GLY B 1 13 ? 7.312 -26.156 -8.062 1 87.75 13 GLY B C 1
ATOM 3558 O O . GLY B 1 13 ? 7.996 -26.578 -8.992 1 87.75 13 GLY B O 1
ATOM 3559 N N . CYS B 1 14 ? 6.004 -26.312 -7.93 1 89.19 14 CYS B N 1
ATOM 3560 C CA . CYS B 1 14 ? 5.277 -27.219 -8.812 1 89.19 14 CYS B CA 1
ATOM 3561 C C . CYS B 1 14 ? 4.5 -26.453 -9.867 1 89.19 14 CYS B C 1
ATOM 3563 O O . CYS B 1 14 ? 4.449 -25.219 -9.836 1 89.19 14 CYS B O 1
ATOM 3565 N N . PRO B 1 15 ? 3.939 -27.203 -10.852 1 90.31 15 PRO B N 1
ATOM 3566 C CA . PRO B 1 15 ? 3.191 -26.562 -11.938 1 90.31 15 PRO B CA 1
ATOM 3567 C C . PRO B 1 15 ? 2.035 -25.703 -11.43 1 90.31 15 PRO B C 1
ATOM 3569 O O . PRO B 1 15 ? 1.708 -24.688 -12.039 1 90.31 15 PRO B O 1
ATOM 3572 N N . LYS B 1 16 ? 1.383 -26.062 -10.367 1 90.06 16 LYS B N 1
ATOM 3573 C CA . LYS B 1 16 ? 0.303 -25.25 -9.812 1 90.06 16 LYS B CA 1
ATOM 3574 C C . LYS B 1 16 ? 0.818 -23.891 -9.352 1 90.06 16 LYS B C 1
ATOM 3576 O O . LYS B 1 16 ? 0.165 -22.859 -9.562 1 90.06 16 LYS B O 1
ATOM 3581 N N . ASN B 1 17 ? 1.998 -23.984 -8.789 1 91.44 17 ASN B N 1
ATOM 3582 C CA . ASN B 1 17 ? 2.633 -22.734 -8.383 1 91.44 17 ASN B CA 1
ATOM 3583 C C . ASN B 1 17 ? 3 -21.875 -9.586 1 91.44 17 ASN B C 1
ATOM 3585 O O . ASN B 1 17 ? 2.934 -20.641 -9.516 1 91.44 17 ASN B O 1
ATOM 3589 N N . LEU B 1 18 ? 3.412 -22.547 -10.594 1 92.81 18 LEU B N 1
ATOM 3590 C CA . LEU B 1 18 ? 3.762 -21.828 -11.812 1 92.81 18 LEU B CA 1
ATOM 3591 C C . LEU B 1 18 ? 2.559 -21.062 -12.359 1 92.81 18 LEU B C 1
ATOM 3593 O O . LEU B 1 18 ? 2.684 -19.906 -12.766 1 92.81 18 LEU B O 1
ATOM 3597 N N . VAL B 1 19 ? 1.428 -21.641 -12.375 1 92.19 19 VAL B N 1
ATOM 3598 C CA . VAL B 1 19 ? 0.208 -21 -12.859 1 92.19 19 VAL B CA 1
ATOM 3599 C C . VAL B 1 19 ? -0.122 -19.797 -11.977 1 92.19 19 VAL B C 1
ATOM 3601 O O . VAL B 1 19 ? -0.534 -18.75 -12.477 1 92.19 19 VAL B O 1
ATOM 3604 N N . ASP B 1 20 ? 0.055 -19.969 -10.703 1 92.69 20 ASP B N 1
ATOM 3605 C CA . ASP B 1 20 ? -0.157 -18.844 -9.789 1 92.69 20 ASP B CA 1
ATOM 3606 C C . ASP B 1 20 ? 0.757 -17.672 -10.141 1 92.69 20 ASP B C 1
ATOM 3608 O O . ASP B 1 20 ? 0.325 -16.516 -10.133 1 92.69 20 ASP B O 1
ATOM 3612 N N . SER B 1 21 ? 1.959 -18.031 -10.422 1 92.25 21 SER B N 1
ATOM 3613 C CA . SER B 1 21 ? 2.916 -17 -10.828 1 92.25 21 SER B CA 1
ATOM 3614 C C . SER B 1 21 ? 2.449 -16.281 -12.086 1 92.25 21 SER B C 1
ATOM 3616 O O . SER B 1 21 ? 2.547 -15.047 -12.172 1 92.25 21 SER B O 1
ATOM 3618 N N . GLU B 1 22 ? 1.971 -17.047 -13.055 1 92.44 22 GLU B N 1
ATOM 3619 C CA . GLU B 1 22 ? 1.494 -16.469 -14.312 1 92.44 22 GLU B CA 1
ATOM 3620 C C . GLU B 1 22 ? 0.355 -15.484 -14.062 1 92.44 22 GLU B C 1
ATOM 3622 O O . GLU B 1 22 ? 0.298 -14.422 -14.695 1 92.44 22 GLU B O 1
ATOM 3627 N N . ARG B 1 23 ? -0.506 -15.805 -13.148 1 90.12 23 ARG B N 1
ATOM 3628 C CA . ARG B 1 23 ? -1.627 -14.93 -12.812 1 90.12 23 ARG B CA 1
ATOM 3629 C C . ARG B 1 23 ? -1.139 -13.625 -12.188 1 90.12 23 ARG B C 1
ATOM 3631 O O . ARG B 1 23 ? -1.599 -12.547 -12.555 1 90.12 23 ARG B O 1
ATOM 3638 N N . ILE B 1 24 ? -0.225 -13.75 -11.297 1 90.69 24 ILE B N 1
ATOM 3639 C CA . ILE B 1 24 ? 0.339 -12.594 -10.609 1 90.69 24 ILE B CA 1
ATOM 3640 C C . ILE B 1 24 ? 1.04 -11.688 -11.617 1 90.69 24 ILE B C 1
ATOM 3642 O O . ILE B 1 24 ? 0.801 -10.477 -11.641 1 90.69 24 ILE B O 1
ATOM 3646 N N . ILE B 1 25 ? 1.865 -12.273 -12.484 1 89.25 25 ILE B N 1
ATOM 3647 C CA . ILE B 1 25 ? 2.645 -11.531 -13.469 1 89.25 25 ILE B CA 1
ATOM 3648 C C . ILE B 1 25 ? 1.704 -10.836 -14.453 1 89.25 25 ILE B C 1
ATOM 3650 O O . ILE B 1 25 ? 1.925 -9.672 -14.812 1 89.25 25 ILE B O 1
ATOM 3654 N N . THR B 1 26 ? 0.691 -11.562 -14.859 1 88.44 26 THR B N 1
ATOM 3655 C CA . THR B 1 26 ? -0.293 -11 -15.773 1 88.44 26 THR B CA 1
ATOM 3656 C C . THR B 1 26 ? -0.944 -9.758 -15.164 1 88.44 26 THR B C 1
ATOM 3658 O O . THR B 1 26 ? -1.062 -8.727 -15.828 1 88.44 26 THR B O 1
ATOM 3661 N N . LYS B 1 27 ? -1.342 -9.883 -13.938 1 86.5 27 LYS B N 1
ATOM 3662 C CA . LYS B 1 27 ? -1.981 -8.766 -13.25 1 86.5 27 LYS B CA 1
ATOM 3663 C C . LYS B 1 27 ? -1.029 -7.582 -13.125 1 86.5 27 LYS B C 1
ATOM 3665 O O . LYS B 1 27 ? -1.41 -6.441 -13.406 1 86.5 27 LYS B O 1
ATOM 3670 N N . LEU B 1 28 ? 0.151 -7.781 -12.711 1 87.62 28 LEU B N 1
ATOM 3671 C CA . LEU B 1 28 ? 1.138 -6.719 -12.539 1 87.62 28 LEU B CA 1
ATOM 3672 C C . LEU B 1 28 ? 1.438 -6.035 -13.867 1 87.62 28 LEU B C 1
ATOM 3674 O O . LEU B 1 28 ? 1.528 -4.809 -13.93 1 87.62 28 LEU B O 1
ATOM 3678 N N . LYS B 1 29 ? 1.596 -6.871 -14.938 1 85.19 29 LYS B N 1
ATOM 3679 C CA . LYS B 1 29 ? 1.833 -6.305 -16.266 1 85.19 29 LYS B CA 1
ATOM 3680 C C . LYS B 1 29 ? 0.649 -5.457 -16.719 1 85.19 29 LYS B C 1
ATOM 3682 O O . LYS B 1 29 ? 0.834 -4.387 -17.297 1 85.19 29 LYS B O 1
ATOM 3687 N N . ALA B 1 30 ? -0.525 -5.961 -16.469 1 82.19 30 ALA B N 1
ATOM 3688 C CA . ALA B 1 30 ? -1.741 -5.23 -16.812 1 82.19 30 ALA B CA 1
ATOM 3689 C C . ALA B 1 30 ? -1.796 -3.885 -16.094 1 82.19 30 ALA B C 1
ATOM 3691 O O . ALA B 1 30 ? -2.354 -2.916 -16.625 1 82.19 30 ALA B O 1
ATOM 3692 N N . GLU B 1 31 ? -1.192 -3.861 -14.945 1 79.94 31 GLU B N 1
ATOM 3693 C CA . GLU B 1 31 ? -1.209 -2.643 -14.141 1 79.94 31 GLU B CA 1
ATOM 3694 C C . GLU B 1 31 ? -0.067 -1.708 -14.531 1 79.94 31 GLU B C 1
ATOM 3696 O O . GLU B 1 31 ? 0.042 -0.599 -14.008 1 79.94 31 GLU B O 1
ATOM 3701 N N . GLY B 1 32 ? 0.866 -2.217 -15.406 1 80.81 32 GLY B N 1
ATOM 3702 C CA . GLY B 1 32 ? 1.861 -1.328 -15.984 1 80.81 32 GLY B CA 1
ATOM 3703 C C . GLY B 1 32 ? 3.27 -1.609 -15.492 1 80.81 32 GLY B C 1
ATOM 3704 O O . GLY B 1 32 ? 4.219 -0.932 -15.891 1 80.81 32 GLY B O 1
ATOM 3705 N N . TYR B 1 33 ? 3.4 -2.557 -14.594 1 83.94 33 TYR B N 1
ATOM 3706 C CA . TYR B 1 33 ? 4.734 -2.883 -14.102 1 83.94 33 TYR B CA 1
ATOM 3707 C C . TYR B 1 33 ? 5.57 -3.553 -15.188 1 83.94 33 TYR B C 1
ATOM 3709 O O . TYR B 1 33 ? 5.027 -4.23 -16.062 1 83.94 33 TYR B O 1
ATOM 3717 N N . ASP B 1 34 ? 6.828 -3.324 -15.125 1 83.56 34 ASP B N 1
ATOM 3718 C CA . ASP B 1 34 ? 7.77 -4.078 -15.945 1 83.56 34 ASP B CA 1
ATOM 3719 C C . ASP B 1 34 ? 8.258 -5.328 -15.211 1 83.56 34 ASP B C 1
ATOM 3721 O O . ASP B 1 34 ? 8.5 -5.289 -14.008 1 83.56 34 ASP B O 1
ATOM 3725 N N . LEU B 1 35 ? 8.328 -6.402 -15.945 1 85 35 LEU B N 1
ATOM 3726 C CA . LEU B 1 35 ? 8.734 -7.664 -15.328 1 85 35 LEU B CA 1
ATOM 3727 C C . LEU B 1 35 ? 10.062 -8.141 -15.891 1 85 35 LEU B C 1
ATOM 3729 O O . LEU B 1 35 ? 10.32 -8.023 -17.094 1 85 35 LEU B O 1
ATOM 3733 N N . VAL B 1 36 ? 10.938 -8.586 -14.961 1 82.69 36 VAL B N 1
ATOM 3734 C CA . VAL B 1 36 ? 12.203 -9.172 -15.383 1 82.69 36 VAL B CA 1
ATOM 3735 C C . VAL B 1 36 ? 12.367 -10.555 -14.766 1 82.69 36 VAL B C 1
ATOM 3737 O O . VAL B 1 36 ? 11.82 -10.836 -13.695 1 82.69 36 VAL B O 1
ATOM 3740 N N . ASP B 1 37 ? 13 -11.484 -15.453 1 75.38 37 ASP B N 1
ATOM 3741 C CA . ASP B 1 37 ? 13.125 -12.875 -15.031 1 75.38 37 ASP B CA 1
ATOM 3742 C C . ASP B 1 37 ? 14.344 -13.07 -14.125 1 75.38 37 ASP B C 1
ATOM 3744 O O . ASP B 1 37 ? 14.891 -14.172 -14.039 1 75.38 37 ASP B O 1
ATOM 3748 N N . SER B 1 38 ? 14.875 -12 -13.586 1 72.94 38 SER B N 1
ATOM 3749 C CA . SER B 1 38 ? 16.047 -12.117 -12.719 1 72.94 38 SER B CA 1
ATOM 3750 C C . SER B 1 38 ? 15.961 -11.141 -11.555 1 72.94 38 SER B C 1
ATOM 3752 O O . SER B 1 38 ? 15.141 -10.219 -11.562 1 72.94 38 SER B O 1
ATOM 3754 N N . TYR B 1 39 ? 16.719 -11.539 -10.57 1 74.62 39 TYR B N 1
ATOM 3755 C CA . TYR B 1 39 ? 16.859 -10.641 -9.438 1 74.62 39 TYR B CA 1
ATOM 3756 C C . TYR B 1 39 ? 17.703 -9.422 -9.797 1 74.62 39 TYR B C 1
ATOM 3758 O O . TYR B 1 39 ? 17.594 -8.375 -9.156 1 74.62 39 TYR B O 1
ATOM 3766 N N . ASP B 1 40 ? 18.422 -9.68 -10.961 1 75.19 40 ASP B N 1
ATOM 3767 C CA . ASP B 1 40 ? 19.344 -8.617 -11.32 1 75.19 40 ASP B CA 1
ATOM 3768 C C . ASP B 1 40 ? 18.609 -7.426 -11.93 1 75.19 40 ASP B C 1
ATOM 3770 O O . ASP B 1 40 ? 17.75 -7.602 -12.797 1 75.19 40 ASP B O 1
ATOM 3774 N N . ASN B 1 41 ? 18.734 -6.27 -11.422 1 79 41 ASN B N 1
ATOM 3775 C CA . ASN B 1 41 ? 18.25 -5.004 -11.953 1 79 41 ASN B CA 1
ATOM 3776 C C . ASN B 1 41 ? 16.766 -4.809 -11.656 1 79 41 ASN B C 1
ATOM 3778 O O . ASN B 1 41 ? 16.047 -4.152 -12.414 1 79 41 ASN B O 1
ATOM 3782 N N . ALA B 1 42 ? 16.266 -5.633 -10.789 1 89.44 42 ALA B N 1
ATOM 3783 C CA . ALA B 1 42 ? 14.883 -5.445 -10.375 1 89.44 42 ALA B CA 1
ATOM 3784 C C . ALA B 1 42 ? 14.789 -4.453 -9.211 1 89.44 42 ALA B C 1
ATOM 3786 O O . ALA B 1 42 ? 15.727 -4.324 -8.422 1 89.44 42 ALA B O 1
ATOM 3787 N N . ASP B 1 43 ? 13.727 -3.676 -9.172 1 89.88 43 ASP B N 1
ATOM 3788 C CA . ASP B 1 43 ? 13.461 -2.773 -8.055 1 89.88 43 ASP B CA 1
ATOM 3789 C C . ASP B 1 43 ? 12.867 -3.527 -6.867 1 89.88 43 ASP B C 1
ATOM 3791 O O . ASP B 1 43 ? 12.93 -3.055 -5.73 1 89.88 43 ASP B O 1
ATOM 3795 N N . MET B 1 44 ? 12.328 -4.605 -7.172 1 93.06 44 MET B N 1
ATOM 3796 C CA . MET B 1 44 ? 11.727 -5.504 -6.195 1 93.06 44 MET B CA 1
ATOM 3797 C C . MET B 1 44 ? 11.633 -6.926 -6.746 1 93.06 44 MET B C 1
ATOM 3799 O O . MET B 1 44 ? 11.477 -7.117 -7.953 1 93.06 44 MET B O 1
ATOM 3803 N N . VAL B 1 45 ? 11.789 -7.867 -5.832 1 94.81 45 VAL B N 1
ATOM 3804 C CA . VAL B 1 45 ? 11.727 -9.258 -6.273 1 94.81 45 VAL B CA 1
ATOM 3805 C C . VAL B 1 45 ? 10.602 -9.984 -5.535 1 94.81 45 VAL B C 1
ATOM 3807 O O . VAL B 1 45 ? 10.453 -9.828 -4.32 1 94.81 45 VAL B O 1
ATOM 3810 N N . ILE B 1 46 ? 9.797 -10.664 -6.289 1 94.88 46 ILE B N 1
ATOM 3811 C CA . ILE B 1 46 ? 8.781 -11.547 -5.719 1 94.88 46 ILE B CA 1
ATOM 3812 C C . ILE B 1 46 ? 9.234 -13 -5.848 1 94.88 46 ILE B C 1
ATOM 3814 O O . ILE B 1 46 ? 9.578 -13.453 -6.941 1 94.88 46 ILE B O 1
ATOM 3818 N N . VAL B 1 47 ? 9.305 -13.734 -4.762 1 94.75 47 VAL B N 1
ATOM 3819 C CA . VAL B 1 47 ? 9.648 -15.148 -4.781 1 94.75 47 VAL B CA 1
ATOM 3820 C C . VAL B 1 47 ? 8.414 -15.984 -4.449 1 94.75 47 VAL B C 1
ATOM 3822 O O . VAL B 1 47 ? 7.902 -15.93 -3.33 1 94.75 47 VAL B O 1
ATOM 3825 N N . ASN B 1 48 ? 7.918 -16.719 -5.445 1 94.44 48 ASN B N 1
ATOM 3826 C CA . ASN B 1 48 ? 6.836 -17.672 -5.242 1 94.44 48 ASN B CA 1
ATOM 3827 C C . ASN B 1 48 ? 7.371 -19.031 -4.809 1 94.44 48 ASN B C 1
ATOM 3829 O O . ASN B 1 48 ? 7.941 -19.766 -5.621 1 94.44 48 ASN B O 1
ATOM 3833 N N . THR B 1 49 ? 7.086 -19.422 -3.572 1 94.62 49 THR B N 1
ATOM 3834 C CA . THR B 1 49 ? 7.844 -20.484 -2.934 1 94.62 49 THR B CA 1
ATOM 3835 C C . THR B 1 49 ? 7 -21.766 -2.83 1 94.62 49 THR B C 1
ATOM 3837 O O . THR B 1 49 ? 5.777 -21.719 -2.99 1 94.62 49 THR B O 1
ATOM 3840 N N . CYS B 1 50 ? 7.695 -22.781 -2.656 1 92.38 50 CYS B N 1
ATOM 3841 C CA . CYS B 1 50 ? 7.082 -24.078 -2.355 1 92.38 50 CYS B CA 1
ATOM 3842 C C . CYS B 1 50 ? 7.262 -24.438 -0.885 1 92.38 50 CYS B C 1
ATOM 3844 O O . CYS B 1 50 ? 8.344 -24.266 -0.327 1 92.38 50 CYS B O 1
ATOM 3846 N N . GLY B 1 51 ? 6.242 -24.906 -0.184 1 85.88 51 GLY B N 1
ATOM 3847 C CA . GLY B 1 51 ? 6.312 -25.234 1.231 1 85.88 51 GLY B CA 1
ATOM 3848 C C . GLY B 1 51 ? 5.949 -26.672 1.526 1 85.88 51 GLY B C 1
ATOM 3849 O O . GLY B 1 51 ? 5.555 -27 2.646 1 85.88 51 GLY B O 1
ATOM 3850 N N . PHE B 1 52 ? 6.043 -27.547 0.528 1 82.75 52 PHE B N 1
ATOM 3851 C CA . PHE B 1 52 ? 5.543 -28.891 0.71 1 82.75 52 PHE B CA 1
ATOM 3852 C C . PHE B 1 52 ? 6.672 -29.844 1.123 1 82.75 52 PHE B C 1
ATOM 3854 O O . PHE B 1 52 ? 6.641 -30.406 2.215 1 82.75 52 PHE B O 1
ATOM 3861 N N . LEU B 1 53 ? 7.648 -30.047 0.307 1 85.25 53 LEU B N 1
ATOM 3862 C CA . LEU B 1 53 ? 8.758 -30.938 0.612 1 85.25 53 LEU B CA 1
ATOM 3863 C C . LEU B 1 53 ? 9.883 -30.203 1.313 1 85.25 53 LEU B C 1
ATOM 3865 O O . LEU B 1 53 ? 10.133 -29.016 1.027 1 85.25 53 LEU B O 1
ATOM 3869 N N . ASN B 1 54 ? 10.523 -30.906 2.203 1 86.25 54 ASN B N 1
ATOM 3870 C CA . ASN B 1 54 ? 11.609 -30.266 2.953 1 86.25 54 ASN B CA 1
ATOM 3871 C C . ASN B 1 54 ? 12.703 -29.75 2.025 1 86.25 54 ASN B C 1
ATOM 3873 O O . ASN B 1 54 ? 13.227 -28.656 2.238 1 86.25 54 ASN B O 1
ATOM 3877 N N . SER B 1 55 ? 12.945 -30.578 1.018 1 87.12 55 SER B N 1
ATOM 3878 C CA . SER B 1 55 ? 13.961 -30.141 0.063 1 87.12 55 SER B CA 1
ATOM 3879 C C . SER B 1 55 ? 13.523 -28.859 -0.651 1 87.12 55 SER B C 1
ATOM 3881 O O . SER B 1 55 ? 14.344 -27.969 -0.906 1 87.12 55 SER B O 1
ATOM 3883 N N . ALA B 1 56 ? 12.336 -28.766 -0.968 1 88.5 56 ALA B N 1
ATOM 3884 C CA . ALA B 1 56 ? 11.789 -27.594 -1.639 1 88.5 56 ALA B CA 1
ATOM 3885 C C . ALA B 1 56 ? 11.758 -26.391 -0.702 1 88.5 56 ALA B C 1
ATOM 3887 O O . ALA B 1 56 ? 11.977 -25.25 -1.133 1 88.5 56 ALA B O 1
ATOM 3888 N N . ILE B 1 57 ? 11.508 -26.609 0.604 1 90.69 57 ILE B N 1
ATOM 3889 C CA . ILE B 1 57 ? 11.523 -25.562 1.608 1 90.69 57 ILE B CA 1
ATOM 3890 C C . ILE B 1 57 ? 12.93 -24.969 1.717 1 90.69 57 ILE B C 1
ATOM 3892 O O . ILE B 1 57 ? 13.109 -23.75 1.693 1 90.69 57 ILE B O 1
ATOM 3896 N N . ASP B 1 58 ? 13.875 -25.906 1.757 1 92.31 58 ASP B N 1
ATOM 3897 C CA . ASP B 1 58 ? 15.266 -25.469 1.84 1 92.31 58 ASP B CA 1
ATOM 3898 C C . ASP B 1 58 ? 15.656 -24.641 0.612 1 92.31 58 ASP B C 1
ATOM 3900 O O . ASP B 1 58 ? 16.312 -23.609 0.735 1 92.31 58 ASP B O 1
ATOM 3904 N N . GLU B 1 59 ? 15.258 -25.141 -0.502 1 92.75 59 GLU B N 1
ATOM 3905 C CA . GLU B 1 59 ? 15.523 -24.406 -1.742 1 92.75 59 GLU B CA 1
ATOM 3906 C C . GLU B 1 59 ? 14.875 -23.031 -1.729 1 92.75 59 GLU B C 1
ATOM 3908 O O . GLU B 1 59 ? 15.492 -22.047 -2.119 1 92.75 59 GLU B O 1
ATOM 3913 N N . SER B 1 60 ? 13.672 -22.984 -1.273 1 94.12 60 SER B N 1
ATOM 3914 C CA . SER B 1 60 ? 12.938 -21.719 -1.202 1 94.12 60 SER B CA 1
ATOM 3915 C C . SER B 1 60 ? 13.648 -20.719 -0.296 1 94.12 60 SER B C 1
ATOM 3917 O O . SER B 1 60 ? 13.812 -19.547 -0.659 1 94.12 60 SER B O 1
ATOM 3919 N N . LEU B 1 61 ? 14.062 -21.141 0.883 1 94.94 61 LEU B N 1
ATOM 3920 C CA . LEU B 1 61 ? 14.75 -20.266 1.835 1 94.94 61 LEU B CA 1
ATOM 3921 C C . LEU B 1 61 ? 16.078 -19.766 1.265 1 94.94 61 LEU B C 1
ATOM 3923 O O . LEU B 1 61 ? 16.453 -18.625 1.472 1 94.94 61 LEU B O 1
ATOM 3927 N N . GLU B 1 62 ? 16.719 -20.703 0.526 1 94.69 62 GLU B N 1
ATOM 3928 C CA . GLU B 1 62 ? 17.969 -20.312 -0.105 1 94.69 62 GLU B CA 1
ATOM 3929 C C . GLU B 1 62 ? 17.75 -19.234 -1.154 1 94.69 62 GLU B C 1
ATOM 3931 O O . GLU B 1 62 ? 18.5 -18.25 -1.197 1 94.69 62 GLU B O 1
ATOM 3936 N N . VAL B 1 63 ? 16.797 -19.391 -1.941 1 93.38 63 VAL B N 1
ATOM 3937 C CA . VAL B 1 63 ? 16.5 -18.453 -3.016 1 93.38 63 VAL B CA 1
ATOM 3938 C C . VAL B 1 63 ? 16.078 -17.109 -2.424 1 93.38 63 VAL B C 1
ATOM 3940 O O . VAL B 1 63 ? 16.469 -16.047 -2.922 1 93.38 63 VAL B O 1
ATOM 3943 N N . ILE B 1 64 ? 15.273 -17.062 -1.35 1 94 64 ILE B N 1
ATOM 3944 C CA . ILE B 1 64 ? 14.883 -15.844 -0.654 1 94 64 ILE B CA 1
ATOM 3945 C C . ILE B 1 64 ? 16.125 -15.109 -0.166 1 94 64 ILE B C 1
ATOM 3947 O O . ILE B 1 64 ? 16.266 -13.898 -0.351 1 94 64 ILE B O 1
ATOM 3951 N N . GLY B 1 65 ? 17 -15.875 0.437 1 94.06 65 GLY B N 1
ATOM 3952 C CA . GLY B 1 65 ? 18.25 -15.289 0.914 1 94.06 65 GLY B CA 1
ATOM 3953 C C . GLY B 1 65 ? 19.062 -14.656 -0.192 1 94.06 65 GLY B C 1
ATOM 3954 O O . GLY B 1 65 ? 19.609 -13.555 -0.022 1 94.06 65 GLY B O 1
ATOM 3955 N N . GLU B 1 66 ? 19.156 -15.359 -1.305 1 92.06 66 GLU B N 1
ATOM 3956 C CA . GLU B 1 66 ? 19.875 -14.836 -2.461 1 92.06 66 GLU B CA 1
ATOM 3957 C C . GLU B 1 66 ? 19.234 -13.555 -2.977 1 92.06 66 GLU B C 1
ATOM 3959 O O . GLU B 1 66 ? 19.938 -12.594 -3.295 1 92.06 66 GLU B O 1
ATOM 3964 N N . ALA B 1 67 ? 17.953 -13.516 -3.053 1 92 67 ALA B N 1
ATOM 3965 C CA . ALA B 1 67 ? 17.219 -12.352 -3.531 1 92 67 ALA B CA 1
ATOM 3966 C C . ALA B 1 67 ? 17.422 -11.148 -2.611 1 92 67 ALA B C 1
ATOM 3968 O O . ALA B 1 67 ? 17.578 -10.023 -3.078 1 92 67 ALA B O 1
ATOM 3969 N N . ILE B 1 68 ? 17.406 -11.367 -1.315 1 92.19 68 ILE B N 1
ATOM 3970 C CA . ILE B 1 68 ? 17.625 -10.312 -0.329 1 92.19 68 ILE B CA 1
ATOM 3971 C C . ILE B 1 68 ? 19.016 -9.734 -0.482 1 92.19 68 ILE B C 1
ATOM 3973 O O . ILE B 1 68 ? 19.203 -8.516 -0.475 1 92.19 68 ILE B O 1
ATOM 3977 N N . ALA B 1 69 ? 19.922 -10.617 -0.62 1 89.69 69 ALA B N 1
ATOM 3978 C CA . ALA B 1 69 ? 21.312 -10.195 -0.728 1 89.69 69 ALA B CA 1
ATOM 3979 C C . ALA B 1 69 ? 21.547 -9.375 -1.991 1 89.69 69 ALA B C 1
ATOM 3981 O O . ALA B 1 69 ? 22.266 -8.375 -1.968 1 89.69 69 ALA B O 1
ATOM 3982 N N . GLU B 1 70 ? 20.891 -9.719 -3.029 1 87.06 70 GLU B N 1
ATOM 3983 C CA . GLU B 1 70 ? 21.156 -9.094 -4.324 1 87.06 70 GLU B CA 1
ATOM 3984 C C . GLU B 1 70 ? 20.281 -7.863 -4.535 1 87.06 70 GLU B C 1
ATOM 3986 O O . GLU B 1 70 ? 20.703 -6.906 -5.191 1 87.06 70 GLU B O 1
ATOM 3991 N N . ASN B 1 71 ? 19.031 -7.836 -4.039 1 85.69 71 ASN B N 1
ATOM 3992 C CA . ASN B 1 71 ? 18.078 -6.77 -4.34 1 85.69 71 ASN B CA 1
ATOM 3993 C C . ASN B 1 71 ? 17.688 -6 -3.08 1 85.69 71 ASN B C 1
ATOM 3995 O O . ASN B 1 71 ? 17.625 -4.77 -3.098 1 85.69 71 ASN B O 1
ATOM 3999 N N . GLY B 1 72 ? 17.484 -6.746 -2.02 1 86.88 72 GLY B N 1
ATOM 4000 C CA . GLY B 1 72 ? 17.156 -6.102 -0.758 1 86.88 72 GLY B CA 1
ATOM 4001 C C . GLY B 1 72 ? 15.664 -5.926 -0.545 1 86.88 72 GLY B C 1
ATOM 4002 O O . GLY B 1 72 ? 15.18 -5.949 0.591 1 86.88 72 GLY B O 1
ATOM 4003 N N . LYS B 1 73 ? 14.828 -5.723 -1.545 1 92.12 73 LYS B N 1
ATOM 4004 C CA . LYS B 1 73 ? 13.375 -5.637 -1.434 1 92.12 73 LYS B CA 1
ATOM 4005 C C . LYS B 1 73 ? 12.703 -6.902 -1.965 1 92.12 73 LYS B C 1
ATOM 4007 O O . LYS B 1 73 ? 12.547 -7.062 -3.176 1 92.12 73 LYS B O 1
ATOM 4012 N N . VAL B 1 74 ? 12.273 -7.723 -0.998 1 94.62 74 VAL B N 1
ATOM 4013 C CA . VAL B 1 74 ? 11.781 -9.031 -1.411 1 94.62 74 VAL B CA 1
ATOM 4014 C C . VAL B 1 74 ? 10.406 -9.281 -0.805 1 94.62 74 VAL B C 1
ATOM 4016 O O . VAL B 1 74 ? 10.188 -9.031 0.382 1 94.62 74 VAL B O 1
ATOM 4019 N N . LEU B 1 75 ? 9.477 -9.633 -1.639 1 95.62 75 LEU B N 1
ATOM 4020 C CA . LEU B 1 75 ? 8.188 -10.164 -1.22 1 95.62 75 LEU B CA 1
ATOM 4021 C C . LEU B 1 75 ? 8.133 -11.68 -1.402 1 95.62 75 LEU B C 1
ATOM 4023 O O . LEU B 1 75 ? 8.633 -12.203 -2.4 1 95.62 75 LEU B O 1
ATOM 4027 N N . VAL B 1 76 ? 7.613 -12.352 -0.444 1 96 76 VAL B N 1
ATOM 4028 C CA . VAL B 1 76 ? 7.535 -13.805 -0.511 1 96 76 VAL B CA 1
ATOM 4029 C C . VAL B 1 76 ? 6.07 -14.242 -0.56 1 96 76 VAL B C 1
ATOM 4031 O O . VAL B 1 76 ? 5.234 -13.711 0.174 1 96 76 VAL B O 1
ATOM 4034 N N . THR B 1 77 ? 5.746 -15.125 -1.524 1 95.25 77 THR B N 1
ATOM 4035 C CA . THR B 1 77 ? 4.414 -15.703 -1.623 1 95.25 77 THR B CA 1
ATOM 4036 C C . THR B 1 77 ? 4.496 -17.203 -1.884 1 95.25 77 THR B C 1
ATOM 4038 O O . THR B 1 77 ? 5.578 -17.797 -1.824 1 95.25 77 THR B O 1
ATOM 4041 N N . GLY B 1 78 ? 3.307 -17.891 -2.031 1 93.31 78 GLY B N 1
ATOM 4042 C CA . GLY B 1 78 ? 3.287 -19.312 -2.297 1 93.31 78 GLY B CA 1
ATOM 4043 C C . GLY B 1 78 ? 3.027 -20.156 -1.056 1 93.31 78 GLY B C 1
ATOM 4044 O O . GLY B 1 78 ? 2.66 -19.609 -0.007 1 93.31 78 GLY B O 1
ATOM 4045 N N . CYS B 1 79 ? 3.314 -21.375 -1.17 1 91.88 79 CYS B N 1
ATOM 4046 C CA . CYS B 1 79 ? 2.904 -22.328 -0.143 1 91.88 79 CYS B CA 1
ATOM 4047 C C . CYS B 1 79 ? 3.729 -22.141 1.126 1 91.88 79 CYS B C 1
ATOM 4049 O O . CYS B 1 79 ? 3.227 -22.344 2.232 1 91.88 79 CYS B O 1
ATOM 4051 N N . LEU B 1 80 ? 4.965 -21.812 0.995 1 92.44 80 LEU B N 1
ATOM 4052 C CA . LEU B 1 80 ? 5.801 -21.609 2.172 1 92.44 80 LEU B CA 1
ATOM 4053 C C . LEU B 1 80 ? 5.344 -20.375 2.951 1 92.44 80 LEU B C 1
ATOM 4055 O O . LEU B 1 80 ? 5.668 -20.234 4.133 1 92.44 80 LEU B O 1
ATOM 4059 N N . GLY B 1 81 ? 4.609 -19.5 2.258 1 90.81 81 GLY B N 1
ATOM 4060 C CA . GLY B 1 81 ? 4.102 -18.297 2.9 1 90.81 81 GLY B CA 1
ATOM 4061 C C . GLY B 1 81 ? 3.213 -18.594 4.094 1 90.81 81 GLY B C 1
ATOM 4062 O O . GLY B 1 81 ? 3.053 -17.734 4.977 1 90.81 81 GLY B O 1
ATOM 4063 N N . ASN B 1 82 ? 2.666 -19.766 4.098 1 89.31 82 ASN B N 1
ATOM 4064 C CA . ASN B 1 82 ? 1.828 -20.172 5.223 1 89.31 82 ASN B CA 1
ATOM 4065 C C . ASN B 1 82 ? 2.66 -20.438 6.477 1 89.31 82 ASN B C 1
ATOM 4067 O O . ASN B 1 82 ? 2.115 -20.531 7.578 1 89.31 82 ASN B O 1
ATOM 4071 N N . LYS B 1 83 ? 3.947 -20.625 6.316 1 90.31 83 LYS B N 1
ATOM 4072 C CA . LYS B 1 83 ? 4.902 -20.719 7.414 1 90.31 83 LYS B CA 1
ATOM 4073 C C . LYS B 1 83 ? 5.719 -19.438 7.547 1 90.31 83 LYS B C 1
ATOM 4075 O O . LYS B 1 83 ? 6.949 -19.469 7.508 1 90.31 83 LYS B O 1
ATOM 4080 N N . ALA B 1 84 ? 5.031 -18.391 7.727 1 90 84 ALA B N 1
ATOM 4081 C CA . ALA B 1 84 ? 5.617 -17.047 7.738 1 90 84 ALA B CA 1
ATOM 4082 C C . ALA B 1 84 ? 6.684 -16.922 8.82 1 90 84 ALA B C 1
ATOM 4084 O O . ALA B 1 84 ? 7.703 -16.25 8.617 1 90 84 ALA B O 1
ATOM 4085 N N . ASP B 1 85 ? 6.461 -17.578 9.953 1 91.19 85 ASP B N 1
ATOM 4086 C CA . ASP B 1 85 ? 7.402 -17.5 11.062 1 91.19 85 ASP B CA 1
ATOM 4087 C C . ASP B 1 85 ? 8.766 -18.062 10.68 1 91.19 85 ASP B C 1
ATOM 4089 O O . ASP B 1 85 ? 9.805 -17.5 11.039 1 91.19 85 ASP B O 1
ATOM 4093 N N . LEU B 1 86 ? 8.711 -19.219 10.023 1 90.75 86 LEU B N 1
ATOM 4094 C CA . LEU B 1 86 ? 9.945 -19.844 9.57 1 90.75 86 LEU B CA 1
ATOM 4095 C C . LEU B 1 86 ? 10.727 -18.906 8.656 1 90.75 86 LEU B C 1
ATOM 4097 O O . LEU B 1 86 ? 11.945 -18.781 8.781 1 90.75 86 LEU B O 1
ATOM 4101 N N . ILE B 1 87 ? 10.062 -18.203 7.801 1 93.56 87 ILE B N 1
ATOM 4102 C CA . ILE B 1 87 ? 10.68 -17.281 6.855 1 93.56 87 ILE B CA 1
ATOM 4103 C C . ILE B 1 87 ? 11.266 -16.078 7.605 1 93.56 87 ILE B C 1
ATOM 4105 O O . ILE B 1 87 ? 12.414 -15.695 7.367 1 93.56 87 ILE B O 1
ATOM 4109 N N . LYS B 1 88 ? 10.523 -15.484 8.523 1 92.31 88 LYS B N 1
ATOM 4110 C CA . LYS B 1 88 ? 10.945 -14.305 9.281 1 92.31 88 LYS B CA 1
ATOM 4111 C C . LYS B 1 88 ? 12.156 -14.609 10.148 1 92.31 88 LYS B C 1
ATOM 4113 O O . LYS B 1 88 ? 13.023 -13.75 10.344 1 92.31 88 LYS B O 1
ATOM 4118 N N . GLU B 1 89 ? 12.109 -15.828 10.711 1 91.94 89 GLU B N 1
ATOM 4119 C CA . GLU B 1 89 ? 13.227 -16.25 11.547 1 91.94 89 GLU B CA 1
ATOM 4120 C C . GLU B 1 89 ? 14.523 -16.312 10.75 1 91.94 89 GLU B C 1
ATOM 4122 O O . GLU B 1 89 ? 15.578 -15.891 11.227 1 91.94 89 GLU B O 1
ATOM 4127 N N . LYS B 1 90 ? 14.438 -16.781 9.625 1 92.94 90 LYS B N 1
ATOM 4128 C CA . LYS B 1 90 ? 15.633 -16.953 8.797 1 92.94 90 LYS B CA 1
ATOM 4129 C C . LYS B 1 90 ? 15.953 -15.672 8.031 1 92.94 90 LYS B C 1
ATOM 4131 O O . LYS B 1 90 ? 17.125 -15.344 7.809 1 92.94 90 LYS B O 1
ATOM 4136 N N . HIS B 1 91 ? 14.883 -14.984 7.566 1 94.12 91 HIS B N 1
ATOM 4137 C CA . HIS B 1 91 ? 15.031 -13.773 6.758 1 94.12 91 HIS B CA 1
ATOM 4138 C C . HIS B 1 91 ? 14.086 -12.672 7.234 1 94.12 91 HIS B C 1
ATOM 4140 O O . HIS B 1 91 ? 13.062 -12.414 6.602 1 94.12 91 HIS B O 1
ATOM 4146 N N . SER B 1 92 ? 14.508 -11.953 8.148 1 91.12 92 SER B N 1
ATOM 4147 C CA . SER B 1 92 ? 13.672 -10.938 8.781 1 91.12 92 SER B CA 1
ATOM 4148 C C . SER B 1 92 ? 13.508 -9.719 7.887 1 91.12 92 SER B C 1
ATOM 4150 O O . SER B 1 92 ? 12.609 -8.906 8.094 1 91.12 92 SER B O 1
ATOM 4152 N N . GLU B 1 93 ? 14.266 -9.625 6.91 1 92.31 93 GLU B N 1
ATOM 4153 C CA . GLU B 1 93 ? 14.281 -8.438 6.059 1 92.31 93 GLU B CA 1
ATOM 4154 C C . GLU B 1 93 ? 13.172 -8.492 5.016 1 92.31 93 GLU B C 1
ATOM 4156 O O . GLU B 1 93 ? 12.93 -7.523 4.297 1 92.31 93 GLU B O 1
ATOM 4161 N N . VAL B 1 94 ? 12.492 -9.641 4.922 1 94.31 94 VAL B N 1
ATOM 4162 C CA . VAL B 1 94 ? 11.422 -9.781 3.945 1 94.31 94 VAL B CA 1
ATOM 4163 C C . VAL B 1 94 ? 10.328 -8.758 4.223 1 94.31 94 VAL B C 1
ATOM 4165 O O . VAL B 1 94 ? 9.906 -8.578 5.367 1 94.31 94 VAL B O 1
ATOM 4168 N N . LEU B 1 95 ? 9.859 -8.07 3.143 1 90.88 95 LEU B N 1
ATOM 4169 C CA . LEU B 1 95 ? 8.945 -6.941 3.297 1 90.88 95 LEU B CA 1
ATOM 4170 C C . LEU B 1 95 ? 7.527 -7.426 3.582 1 90.88 95 LEU B C 1
ATOM 4172 O O . LEU B 1 95 ? 6.777 -6.77 4.305 1 90.88 95 LEU B O 1
ATOM 4176 N N . SER B 1 96 ? 7.133 -8.477 2.934 1 92.19 96 SER B N 1
ATOM 4177 C CA . SER B 1 96 ? 5.793 -9.031 3.092 1 92.19 96 SER B CA 1
ATOM 4178 C C . SER B 1 96 ? 5.77 -10.523 2.771 1 92.19 96 SER B C 1
ATOM 4180 O O . SER B 1 96 ? 6.535 -10.992 1.926 1 92.19 96 SER B O 1
ATOM 4182 N N . ILE B 1 97 ? 5 -11.25 3.49 1 94.81 97 ILE B N 1
ATOM 4183 C CA . ILE B 1 97 ? 4.812 -12.688 3.285 1 94.81 97 ILE B CA 1
ATOM 4184 C C . ILE B 1 97 ? 3.326 -12.984 3.094 1 94.81 97 ILE B C 1
ATOM 4186 O O . ILE B 1 97 ? 2.498 -12.617 3.93 1 94.81 97 ILE B O 1
ATOM 4190 N N . THR B 1 98 ? 2.994 -13.555 1.966 1 92.19 98 THR B N 1
ATOM 4191 C CA . THR B 1 98 ? 1.614 -13.953 1.704 1 92.19 98 THR B CA 1
ATOM 4192 C C . THR B 1 98 ? 1.528 -15.438 1.381 1 92.19 98 THR B C 1
ATOM 4194 O O . THR B 1 98 ? 2.518 -16.047 0.971 1 92.19 98 THR B O 1
ATOM 4197 N N . GLY B 1 99 ? 0.386 -16.078 1.612 1 90.12 99 GLY B N 1
ATOM 4198 C CA . GLY B 1 99 ? 0.157 -17.484 1.312 1 90.12 99 GLY B CA 1
ATOM 4199 C C . GLY B 1 99 ? -0.247 -17.734 -0.129 1 90.12 99 GLY B C 1
ATOM 4200 O O . GLY B 1 99 ? -0.3 -16.797 -0.932 1 90.12 99 GLY B O 1
ATOM 4201 N N . PRO B 1 100 ? -0.468 -19.062 -0.319 1 88.5 100 PRO B N 1
ATOM 4202 C CA . PRO B 1 100 ? -0.921 -19.391 -1.671 1 88.5 100 PRO B CA 1
ATOM 4203 C C . PRO B 1 100 ? -2.273 -18.766 -2.012 1 88.5 100 PRO B C 1
ATOM 4205 O O . PRO B 1 100 ? -3.139 -18.641 -1.14 1 88.5 100 PRO B O 1
ATOM 4208 N N . GLN B 1 101 ? -2.557 -18.266 -3.176 1 81.56 101 GLN B N 1
ATOM 4209 C CA . GLN B 1 101 ? -3.795 -17.688 -3.691 1 81.56 101 GLN B CA 1
ATOM 4210 C C . GLN B 1 101 ? -4.09 -16.344 -3.041 1 81.56 101 GLN B C 1
ATOM 4212 O O . GLN B 1 101 ? -5.211 -15.836 -3.137 1 81.56 101 GLN B O 1
ATOM 4217 N N . ASP B 1 102 ? -3.193 -15.898 -2.221 1 87.75 102 ASP B N 1
ATOM 4218 C CA . ASP B 1 102 ? -3.373 -14.594 -1.585 1 87.75 102 ASP B CA 1
ATOM 4219 C C . ASP B 1 102 ? -2.863 -13.469 -2.484 1 87.75 102 ASP B C 1
ATOM 4221 O O . ASP B 1 102 ? -2.039 -12.656 -2.061 1 87.75 102 ASP B O 1
ATOM 4225 N N . TYR B 1 103 ? -3.471 -13.414 -3.645 1 85.94 103 TYR B N 1
ATOM 4226 C CA . TYR B 1 103 ? -3.01 -12.523 -4.703 1 85.94 103 TYR B CA 1
ATOM 4227 C C . TYR B 1 103 ? -3.266 -11.062 -4.34 1 85.94 103 TYR B C 1
ATOM 4229 O O . TYR B 1 103 ? -2.42 -10.195 -4.582 1 85.94 103 TYR B O 1
ATOM 4237 N N . GLU B 1 104 ? -4.371 -10.844 -3.771 1 82.5 104 GLU B N 1
ATOM 4238 C CA . GLU B 1 104 ? -4.773 -9.477 -3.475 1 82.5 104 GLU B CA 1
ATOM 4239 C C . GLU B 1 104 ? -3.799 -8.812 -2.51 1 82.5 104 GLU B C 1
ATOM 4241 O O . GLU B 1 104 ? -3.326 -7.699 -2.764 1 82.5 104 GLU B O 1
ATOM 4246 N N . ASN B 1 105 ? -3.467 -9.508 -1.446 1 87.19 105 ASN B N 1
ATOM 4247 C CA . ASN B 1 105 ? -2.539 -8.953 -0.466 1 87.19 105 ASN B CA 1
ATOM 4248 C C . ASN B 1 105 ? -1.138 -8.797 -1.049 1 87.19 105 ASN B C 1
ATOM 4250 O O . ASN B 1 105 ? -0.417 -7.863 -0.695 1 87.19 105 ASN B O 1
ATOM 4254 N N . LEU B 1 106 ? -0.813 -9.727 -1.929 1 92.31 106 LEU B N 1
ATOM 4255 C CA . LEU B 1 106 ? 0.49 -9.609 -2.574 1 92.31 106 LEU B CA 1
ATOM 4256 C C . LEU B 1 106 ? 0.554 -8.367 -3.455 1 92.31 106 LEU B C 1
ATOM 4258 O O . LEU B 1 106 ? 1.53 -7.613 -3.404 1 92.31 106 LEU B O 1
ATOM 4262 N N . ILE B 1 107 ? -0.476 -8.125 -4.242 1 87.25 107 ILE B N 1
ATOM 4263 C CA . ILE B 1 107 ? -0.529 -6.977 -5.145 1 87.25 107 ILE B CA 1
ATOM 4264 C C . ILE B 1 107 ? -0.517 -5.684 -4.336 1 87.25 107 ILE B C 1
ATOM 4266 O O . ILE B 1 107 ? 0.166 -4.723 -4.699 1 87.25 107 ILE B O 1
ATOM 4270 N N . GLU B 1 108 ? -1.247 -5.688 -3.229 1 82.88 108 GLU B N 1
ATOM 4271 C CA . GLU B 1 108 ? -1.243 -4.531 -2.336 1 82.88 108 GLU B CA 1
ATOM 4272 C C . GLU B 1 108 ? 0.161 -4.246 -1.811 1 82.88 108 GLU B C 1
ATOM 4274 O O . GLU B 1 108 ? 0.568 -3.088 -1.712 1 82.88 108 GLU B O 1
ATOM 4279 N N . ALA B 1 109 ? 0.849 -5.273 -1.429 1 87.69 109 ALA B N 1
ATOM 4280 C CA . ALA B 1 109 ? 2.223 -5.117 -0.958 1 87.69 109 ALA B CA 1
ATOM 4281 C C . ALA B 1 109 ? 3.109 -4.516 -2.043 1 87.69 109 ALA B C 1
ATOM 4283 O O . ALA B 1 109 ? 3.971 -3.682 -1.757 1 87.69 109 ALA B O 1
ATOM 4284 N N . VAL B 1 110 ? 2.898 -4.93 -3.291 1 89.62 110 VAL B N 1
ATOM 4285 C CA . VAL B 1 110 ? 3.662 -4.379 -4.406 1 89.62 110 VAL B CA 1
ATOM 4286 C C . VAL B 1 110 ? 3.371 -2.885 -4.543 1 89.62 110 VAL B C 1
ATOM 4288 O O . VAL B 1 110 ? 4.289 -2.078 -4.707 1 89.62 110 VAL B O 1
ATOM 4291 N N . HIS B 1 111 ? 2.105 -2.527 -4.461 1 82.62 111 HIS B N 1
ATOM 4292 C CA . HIS B 1 111 ? 1.709 -1.127 -4.555 1 82.62 111 HIS B CA 1
ATOM 4293 C C . HIS B 1 111 ? 2.383 -0.289 -3.475 1 82.62 111 HIS B C 1
ATOM 4295 O O . HIS B 1 111 ? 2.779 0.852 -3.725 1 82.62 111 HIS B O 1
ATOM 4301 N N . THR B 1 112 ? 2.447 -0.914 -2.357 1 79.38 112 THR B N 1
ATOM 4302 C CA . THR B 1 112 ? 2.984 -0.217 -1.194 1 79.38 112 THR B CA 1
ATOM 4303 C C . THR B 1 112 ? 4.492 -0.024 -1.327 1 79.38 112 THR B C 1
ATOM 4305 O O . THR B 1 112 ? 5.004 1.077 -1.112 1 79.38 112 THR B O 1
ATOM 4308 N N . HIS B 1 113 ? 5.18 -1.02 -1.752 1 85.62 113 HIS B N 1
ATOM 4309 C CA . HIS B 1 113 ? 6.633 -1.009 -1.634 1 85.62 113 HIS B CA 1
ATOM 4310 C C . HIS B 1 113 ? 7.293 -0.652 -2.963 1 85.62 113 HIS B C 1
ATOM 4312 O O . HIS B 1 113 ? 8.484 -0.336 -3.006 1 85.62 113 HIS B O 1
ATOM 4318 N N . ALA B 1 114 ? 6.504 -0.728 -4.047 1 86.19 114 ALA B N 1
ATOM 4319 C CA . ALA B 1 114 ? 6.996 -0.321 -5.363 1 86.19 114 ALA B CA 1
ATOM 4320 C C . ALA B 1 114 ? 5.918 0.426 -6.145 1 86.19 114 ALA B C 1
ATOM 4322 O O . ALA B 1 114 ? 5.52 -0.001 -7.23 1 86.19 114 ALA B O 1
ATOM 4323 N N . PRO B 1 115 ? 5.508 1.546 -5.621 1 78.5 115 PRO B N 1
ATOM 4324 C CA . PRO B 1 115 ? 4.457 2.303 -6.309 1 78.5 115 PRO B CA 1
ATOM 4325 C C . PRO B 1 115 ? 4.93 2.904 -7.629 1 78.5 115 PRO B C 1
ATOM 4327 O O . PRO B 1 115 ? 6.117 3.201 -7.785 1 78.5 115 PRO B O 1
ATOM 4330 N N . ILE B 1 116 ? 4.082 2.975 -8.641 1 75.44 116 ILE B N 1
ATOM 4331 C CA . ILE B 1 116 ? 4.328 3.705 -9.883 1 75.44 116 ILE B CA 1
ATOM 4332 C C . ILE B 1 116 ? 4.156 5.203 -9.641 1 75.44 116 ILE B C 1
ATOM 4334 O O . ILE B 1 116 ? 3.189 5.629 -9 1 75.44 116 ILE B O 1
ATOM 4338 N N . PHE B 1 117 ? 5.219 6.016 -9.859 1 70.19 117 PHE B N 1
ATOM 4339 C CA . PHE B 1 117 ? 5.156 7.465 -9.703 1 70.19 117 PHE B CA 1
ATOM 4340 C C . PHE B 1 117 ? 5.277 8.164 -11.055 1 70.19 117 PHE B C 1
ATOM 4342 O O . PHE B 1 117 ? 5.879 7.621 -11.984 1 70.19 117 PHE B O 1
ATOM 4349 N N . VAL B 1 118 ? 4.531 9.242 -11.289 1 63.72 118 VAL B N 1
ATOM 4350 C CA . VAL B 1 118 ? 4.719 10.094 -12.461 1 63.72 118 VAL B CA 1
ATOM 4351 C C . VAL B 1 118 ? 5.633 11.266 -12.109 1 63.72 118 VAL B C 1
ATOM 4353 O O . VAL B 1 118 ? 5.32 12.055 -11.219 1 63.72 118 VAL B O 1
ATOM 4356 N N . ASN B 1 119 ? 7.023 11.062 -11.961 1 59.94 119 ASN B N 1
ATOM 4357 C CA . ASN B 1 119 ? 8 12.086 -11.602 1 59.94 119 ASN B CA 1
ATOM 4358 C C . ASN B 1 119 ? 7.77 13.383 -12.367 1 59.94 119 ASN B C 1
ATOM 4360 O O . ASN B 1 119 ? 8.258 14.438 -11.969 1 59.94 119 ASN B O 1
ATOM 4364 N N . ASP B 1 120 ? 7.277 13.391 -13.508 1 51.88 120 ASP B N 1
ATOM 4365 C CA . ASP B 1 120 ? 7.363 14.641 -14.258 1 51.88 120 ASP B CA 1
ATOM 4366 C C . ASP B 1 120 ? 6.66 15.773 -13.516 1 51.88 120 ASP B C 1
ATOM 4368 O O . ASP B 1 120 ? 6.727 16.938 -13.93 1 51.88 120 ASP B O 1
ATOM 4372 N N . PHE B 1 121 ? 6.133 15.367 -12.312 1 51.38 121 PHE B N 1
ATOM 4373 C CA . PHE B 1 121 ? 5.336 16.484 -11.828 1 51.38 121 PHE B CA 1
ATOM 4374 C C . PHE B 1 121 ? 6.047 17.203 -10.688 1 51.38 121 PHE B C 1
ATOM 4376 O O . PHE B 1 121 ? 5.43 18 -9.969 1 51.38 121 PHE B O 1
ATOM 4383 N N . VAL B 1 122 ? 7.316 16.594 -10.367 1 53.38 122 VAL B N 1
ATOM 4384 C CA . VAL B 1 122 ? 8.117 17.359 -9.422 1 53.38 122 VAL B CA 1
ATOM 4385 C C . VAL B 1 122 ? 8.234 18.797 -9.914 1 53.38 122 VAL B C 1
ATOM 4387 O O . VAL B 1 122 ? 8.203 19.734 -9.109 1 53.38 122 VAL B O 1
ATOM 4390 N N . SER B 1 123 ? 8.367 18.812 -11.281 1 55.19 123 SER B N 1
ATOM 4391 C CA . SER B 1 123 ? 8.547 20.156 -11.828 1 55.19 123 SER B CA 1
ATOM 4392 C C . SER B 1 123 ? 7.281 20.984 -11.688 1 55.19 123 SER B C 1
ATOM 4394 O O . SER B 1 123 ? 7.332 22.219 -11.742 1 55.19 123 SER B O 1
ATOM 4396 N N . LEU B 1 124 ? 6.176 20.312 -11.211 1 61.19 124 LEU B N 1
ATOM 4397 C CA . LEU B 1 124 ? 4.926 21.062 -11.164 1 61.19 124 LEU B CA 1
ATOM 4398 C C . LEU B 1 124 ? 4.645 21.578 -9.758 1 61.19 124 LEU B C 1
ATOM 4400 O O . LEU B 1 124 ? 3.754 22.406 -9.562 1 61.19 124 LEU B O 1
ATOM 4404 N N . VAL B 1 125 ? 5.59 21.078 -8.938 1 74.81 125 VAL B N 1
ATOM 4405 C CA . VAL B 1 125 ? 5.406 21.609 -7.586 1 74.81 125 VAL B CA 1
ATOM 4406 C C . VAL B 1 125 ? 6.281 22.844 -7.387 1 74.81 125 VAL B C 1
ATOM 4408 O O . VAL B 1 125 ? 7.492 22.797 -7.605 1 74.81 125 VAL B O 1
ATOM 4411 N N . PRO B 1 126 ? 5.629 23.922 -7.082 1 77.88 126 PRO B N 1
ATOM 4412 C CA . PRO B 1 126 ? 6.441 25.109 -6.809 1 77.88 126 PRO B CA 1
ATOM 4413 C C . PRO B 1 126 ? 7.5 24.859 -5.734 1 77.88 126 PRO B C 1
ATOM 4415 O O . PRO B 1 126 ? 7.32 24 -4.875 1 77.88 126 PRO B O 1
ATOM 4418 N N . PRO B 1 127 ? 8.648 25.547 -5.855 1 75.31 127 PRO B N 1
ATOM 4419 C CA . PRO B 1 127 ? 9.742 25.344 -4.898 1 75.31 127 PRO B CA 1
ATOM 4420 C C . PRO B 1 127 ? 9.281 25.484 -3.449 1 75.31 127 PRO B C 1
ATOM 4422 O O . PRO B 1 127 ? 9.836 24.844 -2.561 1 75.31 127 PRO B O 1
ATOM 4425 N N . GLN B 1 128 ? 8.344 26.328 -3.252 1 82.56 128 GLN B N 1
ATOM 4426 C CA . GLN B 1 128 ? 7.879 26.562 -1.89 1 82.56 128 GLN B CA 1
ATOM 4427 C C . GLN B 1 128 ? 6.848 25.516 -1.474 1 82.56 128 GLN B C 1
ATOM 4429 O O . GLN B 1 128 ? 6.387 25.516 -0.331 1 82.56 128 GLN B O 1
ATOM 4434 N N . GLY B 1 129 ? 6.496 24.703 -2.332 1 82.12 129 GLY B N 1
ATOM 4435 C CA . GLY B 1 129 ? 5.43 23.75 -2.066 1 82.12 129 GLY B CA 1
ATOM 4436 C C . GLY B 1 129 ? 4.043 24.328 -2.287 1 82.12 129 GLY B C 1
ATOM 4437 O O . GLY B 1 129 ? 3.902 25.531 -2.572 1 82.12 129 GLY B O 1
ATOM 4438 N N . ILE B 1 130 ? 3.061 23.516 -2.143 1 83.94 130 ILE B N 1
ATOM 4439 C CA . ILE B 1 130 ? 1.677 23.953 -2.303 1 83.94 130 ILE B CA 1
ATOM 4440 C C . ILE B 1 130 ? 1.176 24.578 -0.997 1 83.94 130 ILE B C 1
ATOM 4442 O O . ILE B 1 130 ? 1.354 23.984 0.077 1 83.94 130 ILE B O 1
ATOM 4446 N N . LYS B 1 131 ? 0.652 25.734 -1.132 1 88.56 131 LYS B N 1
ATOM 4447 C CA . LYS B 1 131 ? 0.123 26.438 0.039 1 88.56 131 LYS B CA 1
ATOM 4448 C C . LYS B 1 131 ? -1.395 26.562 -0.043 1 88.56 131 LYS B C 1
ATOM 4450 O O . LYS B 1 131 ? -1.953 26.703 -1.134 1 88.56 131 LYS B O 1
ATOM 4455 N N . LEU B 1 132 ? -2.002 26.547 1.138 1 86.38 132 LEU B N 1
ATOM 4456 C CA . LEU B 1 132 ? -3.455 26.641 1.204 1 86.38 132 LEU B CA 1
ATOM 4457 C C . LEU B 1 132 ? -3.881 28.031 1.674 1 86.38 132 LEU B C 1
ATOM 4459 O O . LEU B 1 132 ? -5.078 28.328 1.733 1 86.38 132 LEU B O 1
ATOM 4463 N N . THR B 1 133 ? -2.939 28.875 1.997 1 90.94 133 THR B N 1
ATOM 4464 C CA . THR B 1 133 ? -3.176 30.281 2.326 1 90.94 133 THR B CA 1
ATOM 4465 C C . THR B 1 133 ? -3.168 31.141 1.066 1 90.94 133 THR B C 1
ATOM 4467 O O . THR B 1 133 ? -2.684 30.719 0.018 1 90.94 133 THR B O 1
ATOM 4470 N N . PRO B 1 134 ? -3.766 32.406 1.247 1 91.31 134 PRO B N 1
ATOM 4471 C CA . PRO B 1 134 ? -3.561 33.312 0.139 1 91.31 134 PRO B CA 1
ATOM 4472 C C . PRO B 1 134 ? -2.084 33.562 -0.178 1 91.31 134 PRO B C 1
ATOM 4474 O O . PRO B 1 134 ? -1.219 33.25 0.648 1 91.31 134 PRO B O 1
ATOM 4477 N N . ARG B 1 135 ? -1.795 34.156 -1.262 1 91.44 135 ARG B N 1
ATOM 4478 C CA . ARG B 1 135 ? -0.437 34.25 -1.789 1 91.44 135 ARG B CA 1
ATOM 4479 C C . ARG B 1 135 ? 0.422 35.156 -0.933 1 91.44 135 ARG B C 1
ATOM 4481 O O . ARG B 1 135 ? 1.636 34.969 -0.834 1 91.44 135 ARG B O 1
ATOM 4488 N N . HIS B 1 136 ? -0.208 36.094 -0.352 1 95.44 136 HIS B N 1
ATOM 4489 C CA . HIS B 1 136 ? 0.574 37.188 0.233 1 95.44 136 HIS B CA 1
ATOM 4490 C C . HIS B 1 136 ? 0.935 36.875 1.684 1 95.44 136 HIS B C 1
ATOM 4492 O O . HIS B 1 136 ? 1.644 37.656 2.326 1 95.44 136 HIS B O 1
ATOM 4498 N N . TYR B 1 137 ? 0.487 35.781 2.258 1 96.44 137 TYR B N 1
ATOM 4499 C CA . TYR B 1 137 ? 1.019 35.375 3.557 1 96.44 137 TYR B CA 1
ATOM 4500 C C . TYR B 1 137 ? 1.113 33.875 3.67 1 96.44 137 TYR B C 1
ATOM 4502 O O . TYR B 1 137 ? 0.502 33.125 2.883 1 96.44 137 TYR B O 1
ATOM 4510 N N . SER B 1 138 ? 1.915 33.406 4.66 1 96.25 138 SER B N 1
ATOM 4511 C CA . SER B 1 138 ? 2.113 31.984 4.887 1 96.25 138 SER B CA 1
ATOM 4512 C C . SER B 1 138 ? 2.467 31.688 6.34 1 96.25 138 SER B C 1
ATOM 4514 O O . SER B 1 138 ? 3.133 32.5 6.992 1 96.25 138 SER B O 1
ATOM 4516 N N . TYR B 1 139 ? 1.968 30.578 6.73 1 96.5 139 TYR B N 1
ATOM 4517 C CA . TYR B 1 139 ? 2.4 30.094 8.031 1 96.5 139 TYR B CA 1
ATOM 4518 C C . TYR B 1 139 ? 3.777 29.453 7.941 1 96.5 139 TYR B C 1
ATOM 4520 O O . TYR B 1 139 ? 4.086 28.766 6.965 1 96.5 139 TYR B O 1
ATOM 4528 N N . LEU B 1 140 ? 4.613 29.734 8.852 1 97.25 140 LEU B N 1
ATOM 4529 C CA . LEU B 1 140 ? 5.934 29.125 9.008 1 97.25 140 LEU B CA 1
ATOM 4530 C C . LEU B 1 140 ? 6.027 28.375 10.328 1 97.25 140 LEU B C 1
ATOM 4532 O O . LEU B 1 140 ? 6.266 28.969 11.375 1 97.25 140 LEU B O 1
ATOM 4536 N N . LYS B 1 141 ? 5.832 27.047 10.242 1 96.06 141 LYS B N 1
ATOM 4537 C CA . LYS B 1 141 ? 5.879 26.203 11.438 1 96.06 141 LYS B CA 1
ATOM 4538 C C . LYS B 1 141 ? 7.316 25.844 11.797 1 96.06 141 LYS B C 1
ATOM 4540 O O . LYS B 1 141 ? 8.031 25.234 10.992 1 96.06 141 LYS B O 1
ATOM 4545 N N . ILE B 1 142 ? 7.688 26.078 13.023 1 97.88 142 ILE B N 1
ATOM 4546 C CA . ILE B 1 142 ? 9.117 25.984 13.32 1 97.88 142 ILE B CA 1
ATOM 4547 C C . ILE B 1 142 ? 9.375 24.797 14.242 1 97.88 142 ILE B C 1
ATOM 4549 O O . ILE B 1 142 ? 10.516 24.375 14.414 1 97.88 142 ILE B O 1
ATOM 4553 N N . SER B 1 143 ? 8.359 24.359 14.867 1 95.75 143 SER B N 1
ATOM 4554 C CA . SER B 1 143 ? 8.484 23.203 15.742 1 95.75 143 SER B CA 1
ATOM 4555 C C . SER B 1 143 ? 7.148 22.484 15.898 1 95.75 143 SER B C 1
ATOM 4557 O O . SER B 1 143 ? 6.109 23 15.477 1 95.75 143 SER B O 1
ATOM 4559 N N . GLU B 1 144 ? 7.215 21.281 16.406 1 92.88 144 GLU B N 1
ATOM 4560 C CA . GLU B 1 144 ? 6.055 20.453 16.719 1 92.88 144 GLU B CA 1
ATOM 4561 C C . GLU B 1 144 ? 6.07 20 18.172 1 92.88 144 GLU B C 1
ATOM 4563 O O . GLU B 1 144 ? 7.137 19.844 18.766 1 92.88 144 GLU B O 1
ATOM 4568 N N . GLY B 1 145 ? 4.812 19.891 18.734 1 93 145 GLY B N 1
ATOM 4569 C CA . GLY B 1 145 ? 4.699 19.359 20.078 1 93 145 GLY B CA 1
ATOM 4570 C C . GLY B 1 145 ? 4.941 20.422 21.141 1 93 145 GLY B C 1
ATOM 4571 O O . GLY B 1 145 ? 5.141 21.594 20.828 1 93 145 GLY B O 1
ATOM 4572 N N . CYS B 1 146 ? 4.902 19.984 22.422 1 95.44 146 CYS B N 1
ATOM 4573 C CA . CYS B 1 146 ? 5.023 20.906 23.547 1 95.44 146 CYS B CA 1
ATOM 4574 C C . CYS B 1 146 ? 5.516 20.188 24.797 1 95.44 146 CYS B C 1
ATOM 4576 O O . CYS B 1 146 ? 5.086 19.062 25.078 1 95.44 146 CYS B O 1
ATOM 4578 N N . ASN B 1 147 ? 6.379 20.859 25.5 1 95.19 147 ASN B N 1
ATOM 4579 C CA . ASN B 1 147 ? 6.945 20.266 26.703 1 95.19 147 ASN B CA 1
ATOM 4580 C C . ASN B 1 147 ? 6.164 20.656 27.953 1 95.19 147 ASN B C 1
ATOM 4582 O O . ASN B 1 147 ? 6.426 20.156 29.047 1 95.19 147 ASN B O 1
ATOM 4586 N N . ASN B 1 148 ? 5.234 21.562 27.797 1 94.62 148 ASN B N 1
ATOM 4587 C CA . ASN B 1 148 ? 4.473 22.031 28.953 1 94.62 148 ASN B CA 1
ATOM 4588 C C . ASN B 1 148 ? 3.508 20.969 29.453 1 94.62 148 ASN B C 1
ATOM 4590 O O . ASN B 1 148 ? 3.205 20 28.734 1 94.62 148 ASN B O 1
ATOM 4594 N N . THR B 1 149 ? 3.127 21.109 30.734 1 94.81 149 THR B N 1
ATOM 4595 C CA . THR B 1 149 ? 2.258 20.109 31.344 1 94.81 149 THR B CA 1
ATOM 4596 C C . THR B 1 149 ? 0.968 20.75 31.844 1 94.81 149 THR B C 1
ATOM 4598 O O . THR B 1 149 ? 0.438 20.359 32.875 1 94.81 149 THR B O 1
ATOM 4601 N N . CYS B 1 150 ? 0.564 21.75 31.141 1 96.31 150 CYS B N 1
ATOM 4602 C CA . CYS B 1 150 ? -0.668 22.438 31.516 1 96.31 150 CYS B CA 1
ATOM 4603 C C . CYS B 1 150 ? -1.795 21.422 31.734 1 96.31 150 CYS B C 1
ATOM 4605 O O . CYS B 1 150 ? -1.985 20.516 30.938 1 96.31 150 CYS B O 1
ATOM 4607 N N . THR B 1 151 ? -2.568 21.609 32.75 1 96.56 151 THR B N 1
ATOM 4608 C CA . THR B 1 151 ? -3.52 20.594 33.188 1 96.56 151 THR B CA 1
ATOM 4609 C C . THR B 1 151 ? -4.75 20.594 32.281 1 96.56 151 THR B C 1
ATOM 4611 O O . THR B 1 151 ? -5.512 19.625 32.281 1 96.56 151 THR B O 1
ATOM 4614 N N . PHE B 1 152 ? -4.992 21.672 31.594 1 95 152 PHE B N 1
ATOM 4615 C CA . PHE B 1 152 ? -6.164 21.766 30.734 1 95 152 PHE B CA 1
ATOM 4616 C C . PHE B 1 152 ? -5.832 21.312 29.312 1 95 152 PHE B C 1
ATOM 4618 O O . PHE B 1 152 ? -6.711 21.234 28.453 1 95 152 PHE B O 1
ATOM 4625 N N . CYS B 1 153 ? -4.578 21.031 29.016 1 93.56 153 CYS B N 1
ATOM 4626 C CA . CYS B 1 153 ? -4.105 20.781 27.656 1 93.56 153 CYS B CA 1
ATOM 4627 C C . CYS B 1 153 ? -3.721 19.328 27.469 1 93.56 153 CYS B C 1
ATOM 4629 O O . CYS B 1 153 ? -3.303 18.656 28.406 1 93.56 153 CYS B O 1
ATOM 4631 N N . ILE B 1 154 ? -3.932 18.844 26.234 1 91.94 154 ILE B N 1
ATOM 4632 C CA . ILE B 1 154 ? -3.568 17.469 25.953 1 91.94 154 ILE B CA 1
ATOM 4633 C C . ILE B 1 154 ? -2.633 17.422 24.734 1 91.94 154 ILE B C 1
ATOM 4635 O O . ILE B 1 154 ? -2.463 16.359 24.125 1 91.94 154 ILE B O 1
ATOM 4639 N N . ILE B 1 155 ? -2.088 18.5 24.312 1 91.31 155 ILE B N 1
ATOM 4640 C CA . ILE B 1 155 ? -1.272 18.641 23.109 1 91.31 155 ILE B CA 1
ATOM 4641 C C . ILE B 1 155 ? -0.066 17.719 23.203 1 91.31 155 ILE B C 1
ATOM 4643 O O . ILE B 1 155 ? 0.256 17.016 22.234 1 91.31 155 ILE B O 1
ATOM 4647 N N . PRO B 1 156 ? 0.629 17.672 24.375 1 92.19 156 PRO B N 1
ATOM 4648 C CA . PRO B 1 156 ? 1.773 16.766 24.422 1 92.19 156 PRO B CA 1
ATOM 4649 C C . PRO B 1 156 ? 1.382 15.305 24.172 1 92.19 156 PRO B C 1
ATOM 4651 O O . PRO B 1 156 ? 2.172 14.539 23.609 1 92.19 156 PRO B O 1
ATOM 4654 N N . ASP B 1 157 ? 0.167 15.008 24.531 1 89 157 ASP B N 1
ATOM 4655 C CA . ASP B 1 157 ? -0.315 13.641 24.344 1 89 157 ASP B CA 1
ATOM 4656 C C . ASP B 1 157 ? -0.678 13.391 22.875 1 89 157 ASP B C 1
ATOM 4658 O O . ASP B 1 157 ? -0.589 12.258 22.406 1 89 157 ASP B O 1
ATOM 4662 N N . ILE B 1 158 ? -1.037 14.438 22.203 1 87.06 158 ILE B N 1
ATOM 4663 C CA . ILE B 1 158 ? -1.556 14.281 20.844 1 87.06 158 ILE B CA 1
ATOM 4664 C C . ILE B 1 158 ? -0.441 14.539 19.844 1 87.06 158 ILE B C 1
ATOM 4666 O O . ILE B 1 158 ? -0.313 13.812 18.844 1 87.06 158 ILE B O 1
ATOM 4670 N N . ARG B 1 159 ? 0.368 15.547 20.094 1 88.62 159 ARG B N 1
ATOM 4671 C CA . ARG B 1 159 ? 1.373 15.953 19.109 1 88.62 159 ARG B CA 1
ATOM 4672 C C . ARG B 1 159 ? 2.777 15.594 19.594 1 88.62 159 ARG B C 1
ATOM 4674 O O . ARG B 1 159 ? 3.752 15.766 18.859 1 88.62 159 ARG B O 1
ATOM 4681 N N . GLY B 1 160 ? 2.893 15.125 20.797 1 89.12 160 GLY B N 1
ATOM 4682 C CA . GLY B 1 160 ? 4.184 14.703 21.312 1 89.12 160 GLY B CA 1
ATOM 4683 C C . GLY B 1 160 ? 4.957 15.828 21.969 1 89.12 160 GLY B C 1
ATOM 4684 O O . GLY B 1 160 ? 4.43 16.922 22.156 1 89.12 160 GLY B O 1
ATOM 4685 N N . LYS B 1 161 ? 6.223 15.547 22.359 1 94.19 161 LYS B N 1
ATOM 4686 C CA . LYS B 1 161 ? 7.113 16.531 22.969 1 94.19 161 LYS B CA 1
ATOM 4687 C C . LYS B 1 161 ? 7.664 17.484 21.922 1 94.19 161 LYS B C 1
ATOM 4689 O O . LYS B 1 161 ? 7.477 17.281 20.719 1 94.19 161 LYS B O 1
ATOM 4694 N N . LEU B 1 162 ? 8.305 18.453 22.438 1 96 162 LEU B N 1
ATOM 4695 C CA . LEU B 1 162 ? 8.836 19.5 21.562 1 96 162 LEU B CA 1
ATOM 4696 C C . LEU B 1 162 ? 9.852 18.922 20.578 1 96 162 LEU B C 1
ATOM 4698 O O . LEU B 1 162 ? 10.797 18.234 21 1 96 162 LEU B O 1
ATOM 4702 N N . LYS B 1 163 ? 9.625 19.156 19.328 1 94.81 163 LYS B N 1
ATOM 4703 C CA . LYS B 1 163 ? 10.539 18.828 18.234 1 94.81 163 LYS B CA 1
ATOM 4704 C C . LYS B 1 163 ? 10.781 20.031 17.328 1 94.81 163 LYS B C 1
ATOM 4706 O O . LYS B 1 163 ? 9.961 20.344 16.469 1 94.81 163 LYS B O 1
ATOM 4711 N N . SER B 1 164 ? 11.961 20.609 17.453 1 97.31 164 SER B N 1
ATOM 4712 C CA . SER B 1 164 ? 12.281 21.844 16.734 1 97.31 164 SER B CA 1
ATOM 4713 C C . SER B 1 164 ? 12.977 21.547 15.414 1 97.31 164 SER B C 1
ATOM 4715 O O . SER B 1 164 ? 13.766 20.609 15.32 1 97.31 164 SER B O 1
ATOM 4717 N N . ARG B 1 165 ? 12.664 22.344 14.391 1 95.81 165 ARG B N 1
ATOM 4718 C CA . ARG B 1 165 ? 13.43 22.359 13.148 1 95.81 165 ARG B CA 1
ATOM 4719 C C . ARG B 1 165 ? 14.695 23.203 13.289 1 95.81 165 ARG B C 1
ATOM 4721 O O . ARG B 1 165 ? 14.742 24.125 14.094 1 95.81 165 ARG B O 1
ATOM 4728 N N . SER B 1 166 ? 15.648 22.859 12.547 1 96.25 166 SER B N 1
ATOM 4729 C CA . SER B 1 166 ? 16.875 23.641 12.594 1 96.25 166 SER B CA 1
ATOM 4730 C C . SER B 1 166 ? 16.688 24.984 11.898 1 96.25 166 SER B C 1
ATOM 4732 O O . SER B 1 166 ? 15.914 25.094 10.945 1 96.25 166 SER B O 1
ATOM 4734 N N . ILE B 1 167 ? 17.406 25.984 12.398 1 97.38 167 ILE B N 1
ATOM 4735 C CA . ILE B 1 167 ? 17.203 27.359 11.93 1 97.38 167 ILE B CA 1
ATOM 4736 C C . ILE B 1 167 ? 17.547 27.438 10.445 1 97.38 167 ILE B C 1
ATOM 4738 O O . ILE B 1 167 ? 16.922 28.188 9.695 1 97.38 167 ILE B O 1
ATOM 4742 N N . ASP B 1 168 ? 18.531 26.703 9.977 1 96.44 168 ASP B N 1
ATOM 4743 C CA . ASP B 1 168 ? 18.906 26.734 8.562 1 96.44 168 ASP B CA 1
ATOM 4744 C C . ASP B 1 168 ? 17.766 26.234 7.68 1 96.44 168 ASP B C 1
ATOM 4746 O O . ASP B 1 168 ? 17.484 26.828 6.633 1 96.44 168 ASP B O 1
ATOM 4750 N N . ASN B 1 169 ? 17.141 25.188 8.141 1 94.56 169 ASN B N 1
ATOM 4751 C CA . ASN B 1 169 ? 15.992 24.672 7.41 1 94.56 169 ASN B CA 1
ATOM 4752 C C . ASN B 1 169 ? 14.844 25.672 7.367 1 94.56 169 ASN B C 1
ATOM 4754 O O . ASN B 1 169 ? 14.188 25.812 6.336 1 94.56 169 ASN B O 1
ATOM 4758 N N . ILE B 1 170 ? 14.648 26.297 8.43 1 97.12 170 ILE B N 1
ATOM 4759 C CA . ILE B 1 170 ? 13.555 27.266 8.531 1 97.12 170 ILE B CA 1
ATOM 4760 C C . ILE B 1 170 ? 13.828 28.453 7.609 1 97.12 170 ILE B C 1
ATOM 4762 O O . ILE B 1 170 ? 12.945 28.891 6.871 1 97.12 170 ILE B O 1
ATOM 4766 N N . MET B 1 171 ? 15.023 28.906 7.613 1 97.75 171 MET B N 1
ATOM 4767 C CA . MET B 1 171 ? 15.367 30.078 6.82 1 97.75 171 MET B CA 1
ATOM 4768 C C . MET B 1 171 ? 15.344 29.766 5.328 1 97.75 171 MET B C 1
ATOM 4770 O O . MET B 1 171 ? 14.977 30.609 4.516 1 97.75 171 MET B O 1
ATOM 4774 N N . LYS B 1 172 ? 15.719 28.594 5.004 1 95.31 172 LYS B N 1
ATOM 4775 C CA . LYS B 1 172 ? 15.609 28.156 3.611 1 95.31 172 LYS B CA 1
ATOM 4776 C C . LYS B 1 172 ? 14.156 28.188 3.143 1 95.31 172 LYS B C 1
ATOM 4778 O O . LYS B 1 172 ? 13.867 28.672 2.043 1 95.31 172 LYS B O 1
ATOM 4783 N N . GLU B 1 173 ? 13.312 27.703 3.957 1 94.25 173 GLU B N 1
ATOM 4784 C CA . GLU B 1 173 ? 11.898 27.734 3.623 1 94.25 173 GLU B CA 1
ATOM 4785 C C . GLU B 1 173 ? 11.383 29.172 3.527 1 94.25 173 GLU B C 1
ATOM 4787 O O . GLU B 1 173 ? 10.641 29.516 2.607 1 94.25 173 GLU B O 1
ATOM 4792 N N . ALA B 1 174 ? 11.766 29.984 4.422 1 97.44 174 ALA B N 1
ATOM 4793 C CA . ALA B 1 174 ? 11.336 31.391 4.438 1 97.44 174 ALA B CA 1
ATOM 4794 C C . ALA B 1 174 ? 11.773 32.125 3.168 1 97.44 174 ALA B C 1
ATOM 4796 O O . ALA B 1 174 ? 11.016 32.906 2.598 1 97.44 174 ALA B O 1
ATOM 4797 N N . GLU B 1 175 ? 12.922 31.797 2.729 1 95.94 175 GLU B N 1
ATOM 4798 C CA . GLU B 1 175 ? 13.438 32.406 1.505 1 95.94 175 GLU B CA 1
ATOM 4799 C C . GLU B 1 175 ? 12.617 31.969 0.29 1 95.94 175 GLU B C 1
ATOM 4801 O O . GLU B 1 175 ? 12.328 32.781 -0.587 1 95.94 175 GLU B O 1
ATOM 4806 N N . LYS B 1 176 ? 12.328 30.766 0.293 1 93.38 176 LYS B N 1
ATOM 4807 C CA . LYS B 1 176 ? 11.5 30.25 -0.802 1 93.38 176 LYS B CA 1
ATOM 4808 C C . LYS B 1 176 ? 10.141 30.953 -0.827 1 93.38 176 LYS B C 1
ATOM 4810 O O . LYS B 1 176 ? 9.617 31.266 -1.898 1 93.38 176 LYS B O 1
ATOM 4815 N N . LEU B 1 177 ? 9.633 31.141 0.292 1 95.56 177 LEU B N 1
ATOM 4816 C CA . LEU B 1 177 ? 8.344 31.812 0.397 1 95.56 177 LEU B CA 1
ATOM 4817 C C . LEU B 1 177 ? 8.453 33.25 -0.066 1 95.56 177 LEU B C 1
ATOM 4819 O O . LEU B 1 177 ? 7.586 33.75 -0.793 1 95.56 177 LEU B O 1
ATOM 4823 N N . LYS B 1 178 ? 9.484 33.906 0.304 1 96.06 178 LYS B N 1
ATOM 4824 C CA . LYS B 1 178 ? 9.734 35.281 -0.15 1 96.06 178 LYS B CA 1
ATOM 4825 C C . LYS B 1 178 ? 9.812 35.344 -1.672 1 96.06 178 LYS B C 1
ATOM 4827 O O . LYS B 1 178 ? 9.172 36.188 -2.297 1 96.06 178 LYS B O 1
ATOM 4832 N N . ASN B 1 179 ? 10.594 34.438 -2.174 1 94.31 179 ASN B N 1
ATOM 4833 C CA . ASN B 1 179 ? 10.789 34.406 -3.619 1 94.31 179 ASN B CA 1
ATOM 4834 C C . ASN B 1 179 ? 9.484 34.125 -4.355 1 94.31 179 ASN B C 1
ATOM 4836 O O . ASN B 1 179 ? 9.32 34.5 -5.516 1 94.31 179 ASN B O 1
ATOM 4840 N N . ALA B 1 180 ? 8.586 33.531 -3.633 1 91.75 180 ALA B N 1
ATOM 4841 C CA . ALA B 1 180 ? 7.301 33.188 -4.223 1 91.75 180 ALA B CA 1
ATOM 4842 C C . ALA B 1 180 ? 6.32 34.344 -4.145 1 91.75 180 ALA B C 1
ATOM 4844 O O . ALA B 1 180 ? 5.199 34.25 -4.652 1 91.75 180 ALA B O 1
ATOM 4845 N N . GLY B 1 181 ? 6.711 35.375 -3.439 1 93.44 181 GLY B N 1
ATOM 4846 C CA . GLY B 1 181 ? 5.887 36.562 -3.406 1 93.44 181 GLY B CA 1
ATOM 4847 C C . GLY B 1 181 ? 5.164 36.75 -2.084 1 93.44 181 GLY B C 1
ATOM 4848 O O . GLY B 1 181 ? 4.359 37.688 -1.938 1 93.44 181 GLY B O 1
ATOM 4849 N N . VAL B 1 182 ? 5.422 35.906 -1.158 1 95.94 182 VAL B N 1
ATOM 4850 C CA . VAL B 1 182 ? 4.828 36.062 0.165 1 95.94 182 VAL B CA 1
ATOM 4851 C C . VAL B 1 182 ? 5.328 37.344 0.813 1 95.94 182 VAL B C 1
ATOM 4853 O O . VAL B 1 182 ? 6.516 37.656 0.729 1 95.94 182 VAL B O 1
ATOM 4856 N N . LYS B 1 183 ? 4.418 38.062 1.482 1 97.62 183 LYS B N 1
ATOM 4857 C CA . LYS B 1 183 ? 4.77 39.344 2.057 1 97.62 183 LYS B CA 1
ATOM 4858 C C . LYS B 1 183 ? 4.75 39.281 3.58 1 97.62 183 LYS B C 1
ATOM 4860 O O . LYS B 1 183 ? 5.32 40.156 4.242 1 97.62 183 LYS B O 1
ATOM 4865 N N . GLU B 1 184 ? 4.109 38.281 4.098 1 98.12 184 GLU B N 1
ATOM 4866 C CA . GLU B 1 184 ? 4.012 38.156 5.547 1 98.12 184 GLU B CA 1
ATOM 4867 C C . GLU B 1 184 ? 4.23 36.688 5.977 1 98.12 184 GLU B C 1
ATOM 4869 O O . GLU B 1 184 ? 3.611 35.781 5.43 1 98.12 184 GLU B O 1
ATOM 4874 N N . LEU B 1 185 ? 5.086 36.531 6.945 1 98.12 185 LEU B N 1
ATOM 4875 C CA . LEU B 1 185 ? 5.316 35.25 7.566 1 98.12 185 LEU B CA 1
ATOM 4876 C C . LEU B 1 185 ? 4.691 35.188 8.953 1 98.12 185 LEU B C 1
ATOM 4878 O O . LEU B 1 185 ? 4.941 36.062 9.789 1 98.12 185 LEU B O 1
ATOM 4882 N N . LEU B 1 186 ? 3.828 34.25 9.133 1 98.25 186 LEU B N 1
ATOM 4883 C CA . LEU B 1 186 ? 3.256 33.969 10.445 1 98.25 186 LEU B CA 1
ATOM 4884 C C . LEU B 1 186 ? 3.971 32.781 11.117 1 98.25 186 LEU B C 1
ATOM 4886 O O . LEU B 1 186 ? 3.705 31.641 10.805 1 98.25 186 LEU B O 1
ATOM 4890 N N . VAL B 1 187 ? 4.852 33.094 12.078 1 98.25 187 VAL B N 1
ATOM 4891 C CA . VAL B 1 187 ? 5.637 32.062 12.758 1 98.25 187 VAL B CA 1
ATOM 4892 C C . VAL B 1 187 ? 4.777 31.375 13.812 1 98.25 187 VAL B C 1
ATOM 4894 O O . VAL B 1 187 ? 4.273 32.031 14.734 1 98.25 187 VAL B O 1
ATOM 4897 N N . ILE B 1 188 ? 4.688 30.078 13.625 1 96.88 188 ILE B N 1
ATOM 4898 C CA . ILE B 1 188 ? 3.756 29.391 14.516 1 96.88 188 ILE B CA 1
ATOM 4899 C C . ILE B 1 188 ? 4.406 28.125 15.062 1 96.88 188 ILE B C 1
ATOM 4901 O O . ILE B 1 188 ? 5.352 27.609 14.477 1 96.88 188 ILE B O 1
ATOM 4905 N N . SER B 1 189 ? 3.994 27.641 16.172 1 96.44 189 SER B N 1
ATOM 4906 C CA . SER B 1 189 ? 4.25 26.391 16.875 1 96.44 189 SER B CA 1
ATOM 4907 C C . SER B 1 189 ? 3.322 26.219 18.062 1 96.44 189 SER B C 1
ATOM 4909 O O . SER B 1 189 ? 2.387 27.016 18.25 1 96.44 189 SER B O 1
ATOM 4911 N N . GLN B 1 190 ? 3.445 25.125 18.797 1 93.44 190 GLN B N 1
ATOM 4912 C CA . GLN B 1 190 ? 2.68 25 20.031 1 93.44 190 GLN B CA 1
ATOM 4913 C C . GLN B 1 190 ? 3.225 25.922 21.109 1 93.44 190 GLN B C 1
ATOM 4915 O O . GLN B 1 190 ? 2.455 26.547 21.844 1 93.44 190 GLN B O 1
ATOM 4920 N N . ASP B 1 191 ? 4.5 26.078 21.109 1 95.25 191 ASP B N 1
ATOM 4921 C CA . ASP B 1 191 ? 5.234 26.984 21.984 1 95.25 191 ASP B CA 1
ATOM 4922 C C . ASP B 1 191 ? 6.441 27.594 21.266 1 95.25 191 ASP B C 1
ATOM 4924 O O . ASP B 1 191 ? 7.551 27.062 21.375 1 95.25 191 ASP B O 1
ATOM 4928 N N . THR B 1 192 ? 6.195 28.781 20.781 1 97.56 192 THR B N 1
ATOM 4929 C CA . THR B 1 192 ? 7.184 29.391 19.906 1 97.56 192 THR B CA 1
ATOM 4930 C C . THR B 1 192 ? 8.406 29.844 20.703 1 97.56 192 THR B C 1
ATOM 4932 O O . THR B 1 192 ? 9.531 29.766 20.203 1 97.56 192 THR B O 1
ATOM 4935 N N . SER B 1 193 ? 8.234 30.188 21.922 1 96.62 193 SER B N 1
ATOM 4936 C CA . SER B 1 193 ? 9.344 30.703 22.719 1 96.62 193 SER B CA 1
ATOM 4937 C C . SER B 1 193 ? 10.25 29.578 23.203 1 96.62 193 SER B C 1
ATOM 4939 O O . SER B 1 193 ? 11.359 29.812 23.672 1 96.62 193 SER B O 1
ATOM 4941 N N . ALA B 1 194 ? 9.789 28.344 23.109 1 96.25 194 ALA B N 1
ATOM 4942 C CA . ALA B 1 194 ? 10.586 27.188 23.516 1 96.25 194 ALA B CA 1
ATOM 4943 C C . ALA B 1 194 ? 11.422 26.656 22.359 1 96.25 194 ALA B C 1
ATOM 4945 O O . ALA B 1 194 ? 12.172 25.688 22.531 1 96.25 194 ALA B O 1
ATOM 4946 N N . TYR B 1 195 ? 11.391 27.328 21.25 1 97.69 195 TYR B N 1
ATOM 4947 C CA . TYR B 1 195 ? 12.055 26.859 20.047 1 97.69 195 TYR B CA 1
ATOM 4948 C C . TYR B 1 195 ? 13.539 26.609 20.297 1 97.69 195 TYR B C 1
ATOM 4950 O O . TYR B 1 195 ? 14.234 27.469 20.844 1 97.69 195 TYR B O 1
ATOM 4958 N N . GLY B 1 196 ? 13.945 25.359 19.984 1 97.44 196 GLY B N 1
ATOM 4959 C CA . GLY B 1 196 ? 15.359 25.016 19.953 1 97.44 196 GLY B CA 1
ATOM 4960 C C . GLY B 1 196 ? 15.836 24.344 21.219 1 97.44 196 GLY B C 1
ATOM 4961 O O . GLY B 1 196 ? 16.922 23.766 21.25 1 97.44 196 GLY B O 1
ATOM 4962 N N . VAL B 1 197 ? 15.07 24.375 22.266 1 96.38 197 VAL B N 1
ATOM 4963 C CA . VAL B 1 197 ? 15.484 23.812 23.562 1 96.38 197 VAL B CA 1
ATOM 4964 C C . VAL B 1 197 ? 15.781 22.328 23.406 1 96.38 197 VAL B C 1
ATOM 4966 O O . VAL B 1 197 ? 16.766 21.828 23.953 1 96.38 197 VAL B O 1
ATOM 4969 N N . ASP B 1 198 ? 14.945 21.641 22.672 1 94.56 198 ASP B N 1
ATOM 4970 C CA . ASP B 1 198 ? 15.016 20.188 22.547 1 94.56 198 ASP B CA 1
ATOM 4971 C C . ASP B 1 198 ? 16.234 19.766 21.719 1 94.56 198 ASP B C 1
ATOM 4973 O O . ASP B 1 198 ? 16.719 18.641 21.859 1 94.56 198 ASP B O 1
ATOM 4977 N N . ILE B 1 199 ? 16.703 20.672 20.859 1 95.5 199 ILE B N 1
ATOM 4978 C CA . ILE B 1 199 ? 17.859 20.328 20.016 1 95.5 199 ILE B CA 1
ATOM 4979 C C . ILE B 1 199 ? 19.094 21.062 20.516 1 95.5 199 ILE B C 1
ATOM 4981 O O . ILE B 1 199 ? 20.078 21.203 19.781 1 95.5 199 ILE B O 1
ATOM 4985 N N . LYS B 1 200 ? 19.094 21.516 21.781 1 95.38 200 LYS B N 1
ATOM 4986 C CA . LYS B 1 200 ? 20.203 22.203 22.453 1 95.38 200 LYS B CA 1
ATOM 4987 C C . LYS B 1 200 ? 20.719 23.359 21.609 1 95.38 200 LYS B C 1
ATOM 4989 O O . LYS B 1 200 ? 21.922 23.547 21.469 1 95.38 200 LYS B O 1
ATOM 4994 N N . TYR B 1 201 ? 19.75 24.016 20.969 1 96.94 201 TYR B N 1
ATOM 4995 C CA . TYR B 1 201 ? 20 25.219 20.172 1 96.94 201 TYR B CA 1
ATOM 4996 C C . TYR B 1 201 ? 21.031 24.938 19.078 1 96.94 201 TYR B C 1
ATOM 4998 O O . TYR B 1 201 ? 21.953 25.734 18.875 1 96.94 201 TYR B O 1
ATOM 5006 N N . LYS B 1 202 ? 20.828 23.906 18.406 1 95.44 202 LYS B N 1
ATOM 5007 C CA . LYS B 1 202 ? 21.703 23.484 17.312 1 95.44 202 LYS B CA 1
ATOM 5008 C C . LYS B 1 202 ? 22.031 24.656 16.375 1 95.44 202 LYS B C 1
ATOM 5010 O O . LYS B 1 202 ? 21.141 25.438 16.031 1 95.44 202 LYS B O 1
ATOM 5015 N N . SER B 1 203 ? 23.281 24.75 16.031 1 96.31 203 SER B N 1
ATOM 5016 C CA . SER B 1 203 ? 23.719 25.828 15.141 1 96.31 203 SER B CA 1
ATOM 5017 C C . SER B 1 203 ? 23.328 25.547 13.695 1 96.31 203 SER B C 1
ATOM 5019 O O . SER B 1 203 ? 23.203 24.391 13.297 1 96.31 203 SER B O 1
ATOM 5021 N N . GLY B 1 204 ? 23.031 26.672 12.992 1 94.25 204 GLY B N 1
ATOM 5022 C CA . GLY B 1 204 ? 22.766 26.609 11.562 1 94.25 204 GLY B CA 1
ATOM 5023 C C . GLY B 1 204 ? 23.328 27.812 10.805 1 94.25 204 GLY B C 1
ATOM 5024 O O . GLY B 1 204 ? 23.578 28.859 11.391 1 94.25 204 GLY B O 1
ATOM 5025 N N . ILE B 1 205 ? 23.562 27.469 9.539 1 95.19 205 ILE B N 1
ATOM 5026 C CA . ILE B 1 205 ? 24.156 28.516 8.719 1 95.19 205 ILE B CA 1
ATOM 5027 C C . ILE B 1 205 ? 23.125 29.016 7.707 1 95.19 205 ILE B C 1
ATOM 5029 O O . ILE B 1 205 ? 22.469 28.219 7.043 1 95.19 205 ILE B O 1
ATOM 5033 N N . TRP B 1 206 ? 23 30.344 7.68 1 93.88 206 TRP B N 1
ATOM 5034 C CA . TRP B 1 206 ? 22.188 31.016 6.672 1 93.88 206 TRP B CA 1
ATOM 5035 C C . TRP B 1 206 ? 22.844 32.312 6.219 1 93.88 206 TRP B C 1
ATOM 5037 O O . TRP B 1 206 ? 23.281 33.125 7.047 1 93.88 206 TRP B O 1
ATOM 5047 N N . ASN B 1 207 ? 22.953 32.469 4.828 1 93.31 207 ASN B N 1
ATOM 5048 C CA . ASN B 1 207 ? 23.578 33.656 4.238 1 93.31 207 ASN B CA 1
ATOM 5049 C C . ASN B 1 207 ? 24.969 33.906 4.824 1 93.31 207 ASN B C 1
ATOM 5051 O O . ASN B 1 207 ? 25.266 35 5.277 1 93.31 207 ASN B O 1
ATOM 5055 N N . ASP B 1 208 ? 25.766 32.875 5.031 1 92.56 208 ASP B N 1
ATOM 5056 C CA . ASP B 1 208 ? 27.172 32.875 5.434 1 92.56 208 ASP B CA 1
ATOM 5057 C C . ASP B 1 208 ? 27.328 33.344 6.871 1 92.56 208 ASP B C 1
ATOM 5059 O O . ASP B 1 208 ? 28.406 33.812 7.254 1 92.56 208 ASP B O 1
ATOM 5063 N N . LYS B 1 209 ? 26.359 33.375 7.617 1 96 209 LYS B N 1
ATOM 5064 C CA . LYS B 1 209 ? 26.391 33.719 9.039 1 96 209 LYS B CA 1
ATOM 5065 C C . LYS B 1 209 ? 25.844 32.562 9.883 1 96 209 LYS B C 1
ATOM 5067 O O . LYS B 1 209 ? 24.922 31.859 9.469 1 96 209 LYS B O 1
ATOM 5072 N N . GLU B 1 210 ? 26.422 32.406 10.992 1 96.44 210 GLU B N 1
ATOM 5073 C CA . GLU B 1 210 ? 26 31.328 11.898 1 96.44 210 GLU B CA 1
ATOM 5074 C C . GLU B 1 210 ? 24.969 31.844 12.898 1 96.44 210 GLU B C 1
ATOM 5076 O O . GLU B 1 210 ? 25.094 32.938 13.445 1 96.44 210 GLU B O 1
ATOM 5081 N N . TYR B 1 211 ? 23.922 31.094 13.094 1 96.88 211 TYR B N 1
ATOM 5082 C CA . TYR B 1 211 ? 22.859 31.375 14.047 1 96.88 211 TYR B CA 1
ATOM 5083 C C . TYR B 1 211 ? 22.625 30.172 14.961 1 96.88 211 TYR B C 1
ATOM 5085 O O . TYR B 1 211 ? 23 29.047 14.625 1 96.88 211 TYR B O 1
ATOM 5093 N N . GLN B 1 212 ? 22.062 30.469 16.109 1 97.31 212 GLN B N 1
ATOM 5094 C CA . GLN B 1 212 ? 21.578 29.406 16.984 1 97.31 212 GLN B CA 1
ATOM 5095 C C . GLN B 1 212 ? 20.078 29.188 16.828 1 97.31 212 GLN B C 1
ATOM 5097 O O . GLN B 1 212 ? 19.344 30.141 16.578 1 97.31 212 GLN B O 1
ATOM 5102 N N . SER B 1 213 ? 19.672 27.922 16.969 1 97.12 213 SER B N 1
ATOM 5103 C CA . SER B 1 213 ? 18.25 27.625 16.891 1 97.12 213 SER B CA 1
ATOM 5104 C C . SER B 1 213 ? 17.516 28.031 18.172 1 97.12 213 SER B C 1
ATOM 5106 O O . SER B 1 213 ? 17.156 27.188 18.984 1 97.12 213 SER B O 1
ATOM 5108 N N . ASN B 1 214 ? 17.328 29.25 18.25 1 97.31 214 ASN B N 1
ATOM 5109 C CA . ASN B 1 214 ? 16.5 29.844 19.312 1 97.31 214 ASN B CA 1
ATOM 5110 C C . ASN B 1 214 ? 15.664 31 18.766 1 97.31 214 ASN B C 1
ATOM 5112 O O . ASN B 1 214 ? 15.883 31.469 17.656 1 97.31 214 ASN B O 1
ATOM 5116 N N . ILE B 1 215 ? 14.742 31.438 19.516 1 97.44 215 ILE B N 1
ATOM 5117 C CA . ILE B 1 215 ? 13.727 32.344 19.016 1 97.44 215 ILE B CA 1
ATOM 5118 C C . ILE B 1 215 ? 14.359 33.719 18.719 1 97.44 215 ILE B C 1
ATOM 5120 O O . ILE B 1 215 ? 13.945 34.406 17.781 1 97.44 215 ILE B O 1
ATOM 5124 N N . LEU B 1 216 ? 15.312 34.156 19.484 1 97.75 216 LEU B N 1
ATOM 5125 C CA . LEU B 1 216 ? 15.961 35.438 19.25 1 97.75 216 LEU B CA 1
ATOM 5126 C C . LEU B 1 216 ? 16.703 35.469 17.922 1 97.75 216 LEU B C 1
ATOM 5128 O O . LEU B 1 216 ? 16.516 36.375 17.109 1 97.75 216 LEU B O 1
ATOM 5132 N N . ASP B 1 217 ? 17.547 34.438 17.766 1 97.94 217 ASP B N 1
ATOM 5133 C CA . ASP B 1 217 ? 18.281 34.344 16.5 1 97.94 217 ASP B CA 1
ATOM 5134 C C . ASP B 1 217 ? 17.344 34.156 15.32 1 97.94 217 ASP B C 1
ATOM 5136 O O . ASP B 1 217 ? 17.578 34.719 14.242 1 97.94 217 ASP B O 1
ATOM 5140 N N . LEU B 1 218 ? 16.344 33.375 15.531 1 98.31 218 LEU B N 1
ATOM 5141 C CA . LEU B 1 218 ? 15.383 33.188 14.453 1 98.31 218 LEU B CA 1
ATOM 5142 C C . LEU B 1 218 ? 14.703 34.5 14.078 1 98.31 218 LEU B C 1
ATOM 5144 O O . LEU B 1 218 ? 14.602 34.844 12.898 1 98.31 218 LEU B O 1
ATOM 5148 N N . ALA B 1 219 ? 14.242 35.25 15.07 1 98 219 ALA B N 1
ATOM 5149 C CA . ALA B 1 219 ? 13.602 36.531 14.828 1 98 219 ALA B CA 1
ATOM 5150 C C . ALA B 1 219 ? 14.555 37.5 14.125 1 98 219 ALA B C 1
ATOM 5152 O O . ALA B 1 219 ? 14.148 38.219 13.227 1 98 219 ALA B O 1
ATOM 5153 N N . THR B 1 220 ? 15.742 37.438 14.539 1 97.81 220 THR B N 1
ATOM 5154 C CA . THR B 1 220 ? 16.766 38.312 13.938 1 97.81 220 THR B CA 1
ATOM 5155 C C . THR B 1 220 ? 16.953 37.969 12.461 1 97.81 220 THR B C 1
ATOM 5157 O O . THR B 1 220 ? 16.953 38.844 11.609 1 97.81 220 THR B O 1
ATOM 5160 N N . ALA B 1 221 ? 17.141 36.688 12.211 1 97.81 221 ALA B N 1
ATOM 5161 C CA . ALA B 1 221 ? 17.359 36.25 10.844 1 97.81 221 ALA B CA 1
ATOM 5162 C C . ALA B 1 221 ? 16.156 36.531 9.961 1 97.81 221 ALA B C 1
ATOM 5164 O O . ALA B 1 221 ? 16.297 37.062 8.852 1 97.81 221 ALA B O 1
ATOM 5165 N N . LEU B 1 222 ? 15 36.25 10.477 1 98.19 222 LEU B N 1
ATOM 5166 C CA . LEU B 1 222 ? 13.781 36.5 9.719 1 98.19 222 LEU B CA 1
ATOM 5167 C C . LEU B 1 222 ? 13.617 38 9.453 1 98.19 222 LEU B C 1
ATOM 5169 O O . LEU B 1 222 ? 13.086 38.375 8.414 1 98.19 222 LEU B O 1
ATOM 5173 N N . GLY B 1 223 ? 14.031 38.812 10.383 1 97 223 GLY B N 1
ATOM 5174 C CA . GLY B 1 223 ? 13.953 40.25 10.242 1 97 223 GLY B CA 1
ATOM 5175 C C . GLY B 1 223 ? 14.758 40.781 9.07 1 97 223 GLY B C 1
ATOM 5176 O O . GLY B 1 223 ? 14.492 41.875 8.578 1 97 223 GLY B O 1
ATOM 5177 N N . ASP B 1 224 ? 15.695 40 8.609 1 95.81 224 ASP B N 1
ATOM 5178 C CA . ASP B 1 224 ? 16.562 40.406 7.508 1 95.81 224 ASP B CA 1
ATOM 5179 C C . ASP B 1 224 ? 15.922 40.125 6.156 1 95.81 224 ASP B C 1
ATOM 5181 O O . ASP B 1 224 ? 16.422 40.531 5.117 1 95.81 224 ASP B O 1
ATOM 5185 N N . LEU B 1 225 ? 14.828 39.438 6.074 1 95.38 225 LEU B N 1
ATOM 5186 C CA . LEU B 1 225 ? 14.195 39.062 4.82 1 95.38 225 LEU B CA 1
ATOM 5187 C C . LEU B 1 225 ? 13.297 40.188 4.293 1 95.38 225 LEU B C 1
ATOM 5189 O O . LEU B 1 225 ? 12.797 40.094 3.172 1 95.38 225 LEU B O 1
ATOM 5193 N N . ASP B 1 226 ? 13.102 41.25 4.898 1 91.12 226 ASP B N 1
ATOM 5194 C CA . ASP B 1 226 ? 12.281 42.375 4.48 1 91.12 226 ASP B CA 1
ATOM 5195 C C . ASP B 1 226 ? 10.828 41.938 4.258 1 91.12 226 ASP B C 1
ATOM 5197 O O . ASP B 1 226 ? 10.258 42.188 3.197 1 91.12 226 ASP B O 1
ATOM 5201 N N . MET B 1 227 ? 10.195 41.125 5.074 1 96.44 227 MET B N 1
ATOM 5202 C CA . MET B 1 227 ? 8.805 40.688 5.133 1 96.44 227 MET B CA 1
ATOM 5203 C C . MET B 1 227 ? 8.203 41 6.504 1 96.44 227 MET B C 1
ATOM 5205 O O . MET B 1 227 ? 8.93 41.094 7.496 1 96.44 227 MET B O 1
ATOM 5209 N N . TRP B 1 228 ? 6.91 41.219 6.469 1 97.94 228 TRP B N 1
ATOM 5210 C CA . TRP B 1 228 ? 6.246 41.219 7.766 1 97.94 228 TRP B CA 1
ATOM 5211 C C . TRP B 1 228 ? 6.422 39.844 8.453 1 97.94 228 TRP B C 1
ATOM 5213 O O . TRP B 1 228 ? 6.117 38.812 7.867 1 97.94 228 TRP B O 1
ATOM 5223 N N . THR B 1 229 ? 7.008 39.844 9.594 1 98.44 229 THR B N 1
ATOM 5224 C CA . THR B 1 229 ? 7.156 38.656 10.391 1 98.44 229 THR B CA 1
ATOM 5225 C C . THR B 1 229 ? 6.414 38.781 11.719 1 98.44 229 THR B C 1
ATOM 5227 O O . THR B 1 229 ? 6.703 39.656 12.516 1 98.44 229 THR B O 1
ATOM 5230 N N . ARG B 1 230 ? 5.473 37.938 11.898 1 98.38 230 ARG B N 1
ATOM 5231 C CA . ARG B 1 230 ? 4.645 37.969 13.094 1 98.38 230 ARG B CA 1
ATOM 5232 C C . ARG B 1 230 ? 4.84 36.688 13.938 1 98.38 230 ARG B C 1
ATOM 5234 O O . ARG B 1 230 ? 4.84 35.594 13.406 1 98.38 230 ARG B O 1
ATOM 5241 N N . LEU B 1 231 ? 5.012 36.844 15.242 1 97.75 231 LEU B N 1
ATOM 5242 C CA . LEU B 1 231 ? 5.223 35.719 16.141 1 97.75 231 LEU B CA 1
ATOM 5243 C C . LEU B 1 231 ? 3.932 35.375 16.875 1 97.75 231 LEU B C 1
ATOM 5245 O O . LEU B 1 231 ? 3.305 36.219 17.5 1 97.75 231 LEU B O 1
ATOM 5249 N N . HIS B 1 232 ? 3.561 34.125 16.75 1 97.31 232 HIS B N 1
ATOM 5250 C CA . HIS B 1 232 ? 2.367 33.625 17.422 1 97.31 232 HIS B CA 1
ATOM 5251 C C . HIS B 1 232 ? 2.725 32.594 18.516 1 97.31 232 HIS B C 1
ATOM 5253 O O . HIS B 1 232 ? 3.775 31.969 18.438 1 97.31 232 HIS B O 1
ATOM 5259 N N . TYR B 1 233 ? 1.873 32.469 19.531 1 96.12 233 TYR B N 1
ATOM 5260 C CA . TYR B 1 233 ? 1.964 31.453 20.578 1 96.12 233 TYR B CA 1
ATOM 5261 C C . TYR B 1 233 ? 3.266 31.578 21.359 1 96.12 233 TYR B C 1
ATOM 5263 O O . TYR B 1 233 ? 4 30.609 21.516 1 96.12 233 TYR B O 1
ATOM 5271 N N . VAL B 1 234 ? 3.521 32.688 21.844 1 96.31 234 VAL B N 1
ATOM 5272 C CA . VAL B 1 234 ? 4.758 33 22.562 1 96.31 234 VAL B CA 1
ATOM 5273 C C . VAL B 1 234 ? 4.531 32.875 24.062 1 96.31 234 VAL B C 1
ATOM 5275 O O . VAL B 1 234 ? 3.932 33.75 24.688 1 96.31 234 VAL B O 1
ATOM 5278 N N . TYR B 1 235 ? 4.996 31.75 24.578 1 92.81 235 TYR B N 1
ATOM 5279 C CA . TYR B 1 235 ? 4.977 31.594 26.031 1 92.81 235 TYR B CA 1
ATOM 5280 C C . TYR B 1 235 ? 5.836 32.656 26.703 1 92.81 235 TYR B C 1
ATOM 5282 O O . TYR B 1 235 ? 6.93 32.969 26.234 1 92.81 235 TYR B O 1
ATOM 5290 N N . PRO B 1 236 ? 5.367 33.219 27.781 1 89.81 236 PRO B N 1
ATOM 5291 C CA . PRO B 1 236 ? 6.027 34.375 28.328 1 89.81 236 PRO B CA 1
ATOM 5292 C C . PRO B 1 236 ? 7.238 34.031 29.203 1 89.81 236 PRO B C 1
ATOM 5294 O O . PRO B 1 236 ? 7.355 34.531 30.328 1 89.81 236 PRO B O 1
ATOM 5297 N N . TYR B 1 237 ? 8.156 33.438 28.625 1 90.06 237 TYR B N 1
ATOM 5298 C CA . TYR B 1 237 ? 9.43 33.219 29.297 1 90.06 237 TYR B CA 1
ATOM 5299 C C . TYR B 1 237 ? 10.219 34.531 29.391 1 90.06 237 TYR B C 1
ATOM 5301 O O . TYR B 1 237 ? 10 35.438 28.594 1 90.06 237 TYR B O 1
ATOM 5309 N N . PRO B 1 238 ? 11.141 34.594 30.281 1 89.31 238 PRO B N 1
ATOM 5310 C CA . PRO B 1 238 ? 11.914 35.812 30.469 1 89.31 238 PRO B CA 1
ATOM 5311 C C . PRO B 1 238 ? 12.672 36.219 29.219 1 89.31 238 PRO B C 1
ATOM 5313 O O . PRO B 1 238 ? 12.805 37.438 28.938 1 89.31 238 PRO B O 1
ATOM 5316 N N . HIS B 1 239 ? 13.07 35.312 28.516 1 92.06 239 HIS B N 1
ATOM 5317 C CA . HIS B 1 239 ? 13.906 35.656 27.359 1 92.06 239 HIS B CA 1
ATOM 5318 C C . HIS B 1 239 ? 13.094 36.312 26.25 1 92.06 239 HIS B C 1
ATOM 5320 O O . HIS B 1 239 ? 13.664 36.875 25.328 1 92.06 239 HIS B O 1
ATOM 5326 N N . VAL B 1 240 ? 11.852 36.312 26.328 1 92.56 240 VAL B N 1
ATOM 5327 C CA . VAL B 1 240 ? 10.984 36.969 25.344 1 92.56 240 VAL B CA 1
ATOM 5328 C C . VAL B 1 240 ? 11.234 38.469 25.359 1 92.56 240 VAL B C 1
ATOM 5330 O O . VAL B 1 240 ? 11.109 39.125 24.328 1 92.56 240 VAL B O 1
ATOM 5333 N N . ASP B 1 241 ? 11.695 38.938 26.438 1 95.19 241 ASP B N 1
ATOM 5334 C CA . ASP B 1 241 ? 12.016 40.344 26.562 1 95.19 241 ASP B CA 1
ATOM 5335 C C . ASP B 1 241 ? 13.055 40.781 25.531 1 95.19 241 ASP B C 1
ATOM 5337 O O . ASP B 1 241 ? 13.062 41.906 25.078 1 95.19 241 ASP B O 1
ATOM 5341 N N . LYS B 1 242 ? 13.859 39.875 25.203 1 96.5 242 LYS B N 1
ATOM 5342 C CA . LYS B 1 242 ? 14.977 40.188 24.312 1 96.5 242 LYS B CA 1
ATOM 5343 C C . LYS B 1 242 ? 14.516 40.312 22.859 1 96.5 242 LYS B C 1
ATOM 5345 O O . LYS B 1 242 ? 15.242 40.844 22.016 1 96.5 242 LYS B O 1
ATOM 5350 N N . ILE B 1 243 ? 13.328 39.938 22.625 1 96.94 243 ILE B N 1
ATOM 5351 C CA . ILE B 1 243 ? 12.82 39.969 21.25 1 96.94 243 ILE B CA 1
ATOM 5352 C C . ILE B 1 243 ? 12.133 41.312 20.984 1 96.94 243 ILE B C 1
ATOM 5354 O O . ILE B 1 243 ? 12.047 41.75 19.828 1 96.94 243 ILE B O 1
ATOM 5358 N N . VAL B 1 244 ? 11.656 42 21.984 1 97.81 244 VAL B N 1
ATOM 5359 C CA . VAL B 1 244 ? 10.805 43.188 21.875 1 97.81 244 VAL B CA 1
ATOM 5360 C C . VAL B 1 244 ? 11.594 44.312 21.25 1 97.81 244 VAL B C 1
ATOM 5362 O O . VAL B 1 244 ? 11.047 45.094 20.438 1 97.81 244 VAL B O 1
ATOM 5365 N N . PRO B 1 245 ? 12.891 44.406 21.531 1 98.06 245 PRO B N 1
ATOM 5366 C CA . PRO B 1 245 ? 13.664 45.469 20.859 1 98.06 245 PRO B CA 1
ATOM 5367 C C . PRO B 1 245 ? 13.664 45.312 19.344 1 98.06 245 PRO B C 1
ATOM 5369 O O . PRO B 1 245 ? 13.695 46.312 18.609 1 98.06 245 PRO B O 1
ATOM 5372 N N . LEU B 1 246 ? 13.68 44.094 18.859 1 97.75 246 LEU B N 1
ATOM 5373 C CA . LEU B 1 246 ? 13.617 43.875 17.422 1 97.75 246 LEU B CA 1
AT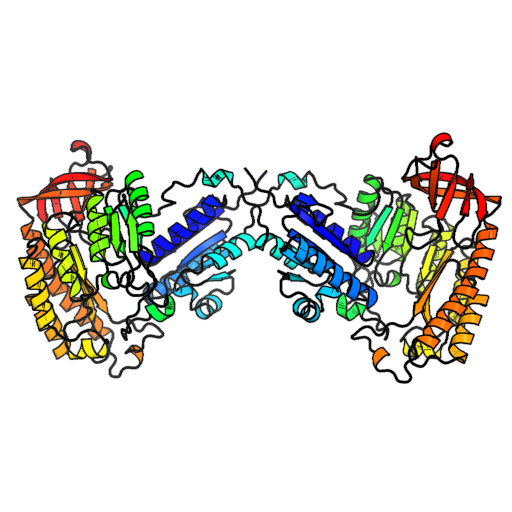OM 5374 C C . LEU B 1 246 ? 12.32 44.406 16.828 1 97.75 246 LEU B C 1
ATOM 5376 O O . LEU B 1 246 ? 12.297 44.906 15.695 1 97.75 246 LEU B O 1
ATOM 5380 N N . MET B 1 247 ? 11.273 44.375 17.594 1 98.06 247 MET B N 1
ATOM 5381 C CA . MET B 1 247 ? 9.992 44.938 17.188 1 98.06 247 MET B CA 1
ATOM 5382 C C . MET B 1 247 ? 10.07 46.469 17.125 1 98.06 247 MET B C 1
ATOM 5384 O O . MET B 1 247 ? 9.602 47.062 16.156 1 98.06 247 MET B O 1
ATOM 5388 N N . ALA B 1 248 ? 10.703 47 18.094 1 97.81 248 ALA B N 1
ATOM 5389 C CA . ALA B 1 248 ? 10.859 48.438 18.156 1 97.81 248 ALA B CA 1
ATOM 5390 C C . ALA B 1 248 ? 11.68 48.969 16.969 1 97.81 248 ALA B C 1
ATOM 5392 O O . ALA B 1 248 ? 11.438 50.062 16.484 1 97.81 248 ALA B O 1
ATOM 5393 N N . GLN B 1 249 ? 12.617 48.125 16.531 1 96.81 249 GLN B N 1
ATOM 5394 C CA . GLN B 1 249 ? 13.5 48.5 15.445 1 96.81 249 GLN B CA 1
ATOM 5395 C C . GLN B 1 249 ? 12.828 48.281 14.094 1 96.81 249 GLN B C 1
ATOM 5397 O O . GLN B 1 249 ? 13.367 48.656 13.047 1 96.81 249 GLN B O 1
ATOM 5402 N N . GLY B 1 250 ? 11.75 47.656 14.117 1 95.94 250 GLY B N 1
ATOM 5403 C CA . GLY B 1 250 ? 11.023 47.406 12.883 1 95.94 250 GLY B CA 1
ATOM 5404 C C . GLY B 1 250 ? 11.531 46.188 12.133 1 95.94 250 GLY B C 1
ATOM 5405 O O . GLY B 1 250 ? 11.172 45.969 10.969 1 95.94 250 GLY B O 1
ATOM 5406 N N . LYS B 1 251 ? 12.328 45.375 12.836 1 96.31 251 LYS B N 1
ATOM 5407 C CA . LYS B 1 251 ? 12.852 44.156 12.203 1 96.31 251 LYS B CA 1
ATOM 5408 C C . LYS B 1 251 ? 11.758 43.094 12.062 1 96.31 251 LYS B C 1
ATOM 5410 O O . LYS B 1 251 ? 11.719 42.375 11.07 1 96.31 251 LYS B O 1
ATOM 5415 N N . ILE B 1 252 ? 10.977 42.938 13.086 1 97.88 252 ILE B N 1
ATOM 5416 C CA . ILE B 1 252 ? 9.766 42.125 13.047 1 97.88 252 ILE B CA 1
ATOM 5417 C C . ILE B 1 252 ? 8.57 42.969 13.516 1 97.88 252 ILE B C 1
ATOM 5419 O O . ILE B 1 252 ? 8.734 44.062 14.016 1 97.88 252 ILE B O 1
ATOM 5423 N N . LEU B 1 253 ? 7.398 42.469 13.281 1 98.44 253 LEU B N 1
ATOM 5424 C CA . LEU B 1 253 ? 6.203 43.25 13.594 1 98.44 253 LEU B CA 1
ATOM 5425 C C . LEU B 1 253 ? 6.039 43.406 15.102 1 98.44 253 LEU B C 1
ATOM 5427 O O . LEU B 1 253 ? 6.352 42.469 15.867 1 98.44 253 LEU B O 1
ATOM 5431 N N . PRO B 1 254 ? 5.602 44.531 15.523 1 98.19 254 PRO B N 1
ATOM 5432 C CA . PRO B 1 254 ? 5.309 44.719 16.938 1 98.19 254 PRO B CA 1
ATOM 5433 C C . PRO B 1 254 ? 4.02 44.062 17.391 1 98.19 254 PRO B C 1
ATOM 5435 O O . PRO B 1 254 ? 3.041 44.719 17.719 1 98.19 254 PRO B O 1
ATOM 5438 N N . TYR B 1 255 ? 4.012 42.844 17.391 1 98.25 255 TYR B N 1
ATOM 5439 C CA . TYR B 1 255 ? 2.889 41.969 17.688 1 98.25 255 TYR B CA 1
ATOM 5440 C C . TYR B 1 255 ? 3.336 40.781 18.531 1 98.25 255 TYR B C 1
ATOM 5442 O O . TYR B 1 255 ? 4.23 40.031 18.125 1 98.25 255 TYR B O 1
ATOM 5450 N N . LEU B 1 256 ? 2.783 40.625 19.641 1 96.94 256 LEU B N 1
ATOM 5451 C CA . LEU B 1 256 ? 3.123 39.531 20.531 1 96.94 256 LEU B CA 1
ATOM 5452 C C . LEU B 1 256 ? 1.864 38.812 21 1 96.94 256 LEU B C 1
ATOM 5454 O O . LEU B 1 256 ? 1.055 39.375 21.734 1 96.94 256 LEU B O 1
ATOM 5458 N N . ASP B 1 257 ? 1.694 37.562 20.531 1 97.25 257 ASP B N 1
ATOM 5459 C CA . ASP B 1 257 ? 0.614 36.688 20.984 1 97.25 257 ASP B CA 1
ATOM 5460 C C . ASP B 1 257 ? 1.055 35.844 22.172 1 97.25 257 ASP B C 1
ATOM 5462 O O . ASP B 1 257 ? 1.76 34.844 22 1 97.25 257 ASP B O 1
ATOM 5466 N N . VAL B 1 258 ? 0.611 36.188 23.359 1 96.5 258 VAL B N 1
ATOM 5467 C CA . VAL B 1 258 ? 1.035 35.562 24.594 1 96.5 258 VAL B CA 1
ATOM 5468 C C . VAL B 1 258 ? -0.175 34.969 25.312 1 96.5 258 VAL B C 1
ATOM 5470 O O . VAL B 1 258 ? -0.856 35.656 26.078 1 96.5 258 VAL B O 1
ATOM 5473 N N . PRO B 1 259 ? -0.412 33.688 25.203 1 95.62 259 PRO B N 1
ATOM 5474 C CA . PRO B 1 259 ? -1.559 33.094 25.891 1 95.62 259 PRO B CA 1
ATOM 5475 C C . PRO B 1 259 ? -1.378 33.031 27.406 1 95.62 259 PRO B C 1
ATOM 5477 O O . PRO B 1 259 ? -0.738 32.094 27.906 1 95.62 259 PRO B O 1
ATOM 5480 N N . LEU B 1 260 ? -2.012 33.844 28.094 1 95.88 260 LEU B N 1
ATOM 5481 C CA . LEU B 1 260 ? -1.864 33.906 29.547 1 95.88 260 LEU B CA 1
ATOM 5482 C C . LEU B 1 260 ? -2.818 32.938 30.25 1 95.88 260 LEU B C 1
ATOM 5484 O O . LEU B 1 260 ? -2.564 32.5 31.375 1 95.88 260 LEU B O 1
ATOM 5488 N N . GLN B 1 261 ? -3.959 32.656 29.672 1 96 261 GLN B N 1
ATOM 5489 C CA . GLN B 1 261 ? -4.957 31.672 30.062 1 96 261 GLN B CA 1
ATOM 5490 C C . GLN B 1 261 ? -5.797 32.188 31.234 1 96 261 GLN B C 1
ATOM 5492 O O . GLN B 1 261 ? -7.008 31.938 31.281 1 96 261 GLN B O 1
ATOM 5497 N N . HIS B 1 262 ? -5.148 32.781 32.25 1 97.19 262 HIS B N 1
ATOM 5498 C CA . HIS B 1 262 ? -5.828 33.375 33.406 1 97.19 262 HIS B CA 1
ATOM 5499 C C . HIS B 1 262 ? -4.918 34.375 34.125 1 97.19 262 HIS B C 1
ATOM 5501 O O . HIS B 1 262 ? -3.795 34.625 33.688 1 97.19 262 HIS B O 1
ATOM 5507 N N . SER B 1 263 ? -5.465 35 35.219 1 96.44 263 SER B N 1
ATOM 5508 C CA . SER B 1 263 ? -4.621 35.938 35.938 1 96.44 263 SER B CA 1
ATOM 5509 C C . SER B 1 263 ? -4.574 35.594 37.438 1 96.44 263 SER B C 1
ATOM 5511 O O . SER B 1 263 ? -3.662 36.031 38.125 1 96.44 263 SER B O 1
ATOM 5513 N N . SER B 1 264 ? -5.574 34.844 37.875 1 96.5 264 SER B N 1
ATOM 5514 C CA . SER B 1 264 ? -5.613 34.469 39.312 1 96.5 264 SER B CA 1
ATOM 5515 C C . SER B 1 264 ? -4.484 33.531 39.656 1 96.5 264 SER B C 1
ATOM 5517 O O . SER B 1 264 ? -4.34 32.469 39.031 1 96.5 264 SER B O 1
ATOM 5519 N N . PRO B 1 265 ? -3.742 33.812 40.719 1 96.06 265 PRO B N 1
ATOM 5520 C CA . PRO B 1 265 ? -2.629 32.938 41.094 1 96.06 265 PRO B CA 1
ATOM 5521 C C . PRO B 1 265 ? -3.082 31.516 41.406 1 96.06 265 PRO B C 1
ATOM 5523 O O . PRO B 1 265 ? -2.424 30.547 41.031 1 96.06 265 PRO B O 1
ATOM 5526 N N . GLU B 1 266 ? -4.168 31.391 42.094 1 95.44 266 GLU B N 1
ATOM 5527 C CA . GLU B 1 266 ? -4.664 30.062 42.469 1 95.44 266 GLU B CA 1
ATOM 5528 C C . GLU B 1 266 ? -5.066 29.25 41.25 1 95.44 266 GLU B C 1
ATOM 5530 O O . GLU B 1 266 ? -4.766 28.062 41.188 1 95.44 266 GLU B O 1
ATOM 5535 N N . VAL B 1 267 ? -5.75 29.875 40.344 1 96.75 267 VAL B N 1
ATOM 5536 C CA . VAL B 1 267 ? -6.195 29.172 39.156 1 96.75 267 VAL B CA 1
ATOM 5537 C C . VAL B 1 267 ? -4.988 28.812 38.281 1 96.75 267 VAL B C 1
ATOM 5539 O O . VAL B 1 267 ? -4.891 27.688 37.781 1 96.75 267 VAL B O 1
ATOM 5542 N N . LEU B 1 268 ? -4.062 29.75 38.125 1 96.88 268 LEU B N 1
ATOM 5543 C CA . LEU B 1 268 ? -2.867 29.5 37.344 1 96.88 268 LEU B CA 1
ATOM 5544 C C . LEU B 1 268 ? -2.055 28.344 37.906 1 96.88 268 LEU B C 1
ATOM 5546 O O . LEU B 1 268 ? -1.499 27.531 37.156 1 96.88 268 LEU B O 1
ATOM 5550 N N . LYS B 1 269 ? -1.977 28.281 39.219 1 95.81 269 LYS B N 1
ATOM 5551 C CA . LYS B 1 269 ? -1.286 27.172 39.875 1 95.81 269 LYS B CA 1
ATOM 5552 C C . LYS B 1 269 ? -1.934 25.844 39.5 1 95.81 269 LYS B C 1
ATOM 5554 O O . LYS B 1 269 ? -1.238 24.859 39.188 1 95.81 269 LYS B O 1
ATOM 5559 N N . ARG B 1 270 ? -3.219 25.828 39.531 1 96 270 ARG B N 1
ATOM 5560 C CA . ARG B 1 270 ? -3.939 24.609 39.156 1 96 270 ARG B CA 1
ATOM 5561 C C . ARG B 1 270 ? -3.764 24.281 37.688 1 96 270 ARG B C 1
ATOM 5563 O O . ARG B 1 270 ? -3.727 23.109 37.312 1 96 270 ARG B O 1
ATOM 5570 N N . MET B 1 271 ? -3.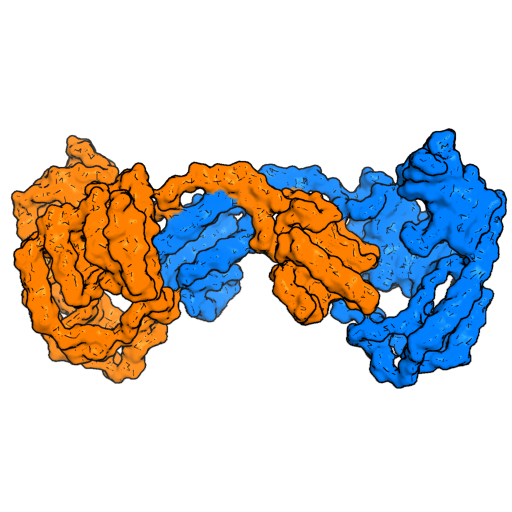613 25.359 36.875 1 96.75 271 MET B N 1
ATOM 5571 C CA . MET B 1 271 ? -3.396 25.188 35.438 1 96.75 271 MET B CA 1
ATOM 5572 C C . MET B 1 271 ? -1.964 24.75 35.156 1 96.75 271 MET B C 1
ATOM 5574 O O . MET B 1 271 ? -1.64 24.375 34.031 1 96.75 271 MET B O 1
ATOM 5578 N N . LYS B 1 272 ? -1.115 24.75 36.25 1 95.25 272 LYS B N 1
ATOM 5579 C CA . LYS B 1 272 ? 0.319 24.516 36.125 1 95.25 272 LYS B CA 1
ATOM 5580 C C . LYS B 1 272 ? 0.963 25.531 35.188 1 95.25 272 LYS B C 1
ATOM 5582 O O . LYS B 1 272 ? 1.7 25.156 34.281 1 95.25 272 LYS B O 1
ATOM 5587 N N . ARG B 1 273 ? 0.523 26.781 35.375 1 93.12 273 ARG B N 1
ATOM 5588 C CA . ARG B 1 273 ? 1.092 27.953 34.688 1 93.12 273 ARG B CA 1
ATOM 5589 C C . ARG B 1 273 ? 1.795 28.859 35.719 1 93.12 273 ARG B C 1
ATOM 5591 O O . ARG B 1 273 ? 1.541 28.766 36.906 1 93.12 273 ARG B O 1
ATOM 5598 N N . PRO B 1 274 ? 2.768 29.625 35.219 1 84.88 274 PRO B N 1
ATOM 5599 C CA . PRO B 1 274 ? 3.389 30.578 36.156 1 84.88 274 PRO B CA 1
ATOM 5600 C C . PRO B 1 274 ? 2.373 31.5 36.812 1 84.88 274 PRO B C 1
ATOM 5602 O O . PRO B 1 274 ? 1.553 32.125 36.125 1 84.88 274 PRO B O 1
ATOM 5605 N N . ALA B 1 275 ? 2.428 31.578 38.219 1 77.12 275 ALA B N 1
ATOM 5606 C CA . ALA B 1 275 ? 1.364 32.219 38.969 1 77.12 275 ALA B CA 1
ATOM 5607 C C . ALA B 1 275 ? 1.822 33.562 39.531 1 77.12 275 ALA B C 1
ATOM 5609 O O . ALA B 1 275 ? 1.691 33.844 40.719 1 77.12 275 ALA B O 1
ATOM 5610 N N . HIS B 1 276 ? 2.473 34.312 38.719 1 78.69 276 HIS B N 1
ATOM 5611 C CA . HIS B 1 276 ? 2.875 35.625 39.188 1 78.69 276 HIS B CA 1
ATOM 5612 C C . HIS B 1 276 ? 2.236 36.75 38.375 1 78.69 276 HIS B C 1
ATOM 5614 O O . HIS B 1 276 ? 2.842 37.25 37.406 1 78.69 276 HIS B O 1
ATOM 5620 N N . THR B 1 277 ? 1.078 37.188 38.844 1 78.5 277 THR B N 1
ATOM 5621 C CA . THR B 1 277 ? 0.275 38.156 38.094 1 78.5 277 THR B CA 1
ATOM 5622 C C . THR B 1 277 ? 1.008 39.5 38 1 78.5 277 THR B C 1
ATOM 5624 O O . THR B 1 277 ? 1.095 40.094 36.938 1 78.5 277 THR B O 1
ATOM 5627 N N . GLN B 1 278 ? 1.461 39.938 39.156 1 75.38 278 GLN B N 1
ATOM 5628 C CA . GLN B 1 278 ? 2.145 41.219 39.156 1 75.38 278 GLN B CA 1
ATOM 5629 C C . GLN B 1 278 ? 3.363 41.219 38.25 1 75.38 278 GLN B C 1
ATOM 5631 O O . GLN B 1 278 ? 3.625 42.188 37.531 1 75.38 278 GLN B O 1
ATOM 5636 N N . LYS B 1 279 ? 3.916 40.188 38.219 1 85 279 LYS B N 1
ATOM 5637 C CA . LYS B 1 279 ? 5.07 40.062 37.344 1 85 279 LYS B CA 1
ATOM 5638 C C . LYS B 1 279 ? 4.652 40.125 35.875 1 85 279 LYS B C 1
ATOM 5640 O O . LYS B 1 279 ? 5.359 40.688 35.062 1 85 279 LYS B O 1
ATOM 5645 N N . THR B 1 280 ? 3.477 39.625 35.656 1 90.94 280 THR B N 1
ATOM 5646 C CA . THR B 1 280 ? 2.969 39.625 34.312 1 90.94 280 THR B CA 1
ATOM 5647 C C . THR B 1 280 ? 2.623 41.062 33.875 1 90.94 280 THR B C 1
ATOM 5649 O O . THR B 1 280 ? 2.973 41.5 32.781 1 90.94 280 THR B O 1
ATOM 5652 N N . LEU B 1 281 ? 1.988 41.812 34.719 1 94.38 281 LEU B N 1
ATOM 5653 C CA . LEU B 1 281 ? 1.655 43.188 34.438 1 94.38 281 LEU B CA 1
ATOM 5654 C C . LEU B 1 281 ? 2.918 44.031 34.25 1 94.38 281 LEU B C 1
ATOM 5656 O O . LEU B 1 281 ? 2.98 44.875 33.375 1 94.38 281 LEU B O 1
ATOM 5660 N N . ASP B 1 282 ? 3.891 43.719 35.125 1 93.88 282 ASP B N 1
ATOM 5661 C CA . ASP B 1 282 ? 5.164 44.438 35 1 93.88 282 ASP B CA 1
ATOM 5662 C C . ASP B 1 282 ? 5.836 44.156 33.656 1 93.88 282 ASP B C 1
ATOM 5664 O O . ASP B 1 282 ? 6.398 45.062 33.062 1 93.88 282 ASP B O 1
ATOM 5668 N N . ARG B 1 283 ? 5.723 43 33.25 1 93.69 283 ARG B N 1
ATOM 5669 C CA . ARG B 1 283 ? 6.324 42.625 31.984 1 93.69 283 ARG B CA 1
ATOM 5670 C C . ARG B 1 283 ? 5.617 43.312 30.828 1 93.69 283 ARG B C 1
ATOM 5672 O O . ARG B 1 283 ? 6.27 43.812 29.906 1 93.69 283 ARG B O 1
ATOM 5679 N N . ILE B 1 284 ? 4.348 43.344 30.859 1 95.75 284 ILE B N 1
ATOM 5680 C CA . ILE B 1 284 ? 3.555 43.969 29.828 1 95.75 284 ILE B CA 1
ATOM 5681 C C . ILE B 1 284 ? 3.938 45.469 29.734 1 95.75 284 ILE B C 1
ATOM 5683 O O . ILE B 1 284 ? 4.152 45.969 28.641 1 95.75 284 ILE B O 1
ATOM 5687 N N . ASN B 1 285 ? 4.07 46.062 30.859 1 96.25 285 ASN B N 1
ATOM 5688 C CA . ASN B 1 285 ? 4.457 47.469 30.875 1 96.25 285 ASN B CA 1
ATOM 5689 C C . ASN B 1 285 ? 5.871 47.656 30.344 1 96.25 285 ASN B C 1
ATOM 5691 O O . ASN B 1 285 ? 6.129 48.625 29.609 1 96.25 285 ASN B O 1
ATOM 5695 N N . LYS B 1 286 ? 6.695 46.781 30.734 1 96 286 LYS B N 1
ATOM 5696 C CA . LYS B 1 286 ? 8.062 46.844 30.234 1 96 286 LYS B CA 1
ATOM 5697 C C . LYS B 1 286 ? 8.102 46.75 28.719 1 96 286 LYS B C 1
ATOM 5699 O O . LYS B 1 286 ? 8.844 47.469 28.047 1 96 286 LYS B O 1
ATOM 5704 N N . TRP B 1 287 ? 7.371 45.781 28.172 1 97.5 287 TRP B N 1
ATOM 5705 C CA . TRP B 1 287 ? 7.301 45.594 26.719 1 97.5 287 TRP B CA 1
ATOM 5706 C C . TRP B 1 287 ? 6.82 46.875 26.047 1 97.5 287 TRP B C 1
ATOM 5708 O O . TRP B 1 287 ? 7.371 47.312 25.031 1 97.5 287 TRP B O 1
ATOM 5718 N N . ARG B 1 288 ? 5.828 47.562 26.641 1 97.69 288 ARG B N 1
ATOM 5719 C CA . ARG B 1 288 ? 5.258 48.781 26.078 1 97.69 288 ARG B CA 1
ATOM 5720 C C . ARG B 1 288 ? 6.238 49.969 26.188 1 97.69 288 ARG B C 1
ATOM 5722 O O . ARG B 1 288 ? 6.215 50.875 25.359 1 97.69 288 ARG B O 1
ATOM 5729 N N . ASP B 1 289 ? 7.09 49.875 27.188 1 97.69 289 ASP B N 1
ATOM 5730 C CA . ASP B 1 289 ? 8.133 50.906 27.312 1 97.69 289 ASP B CA 1
ATOM 5731 C C . ASP B 1 289 ? 9.156 50.781 26.188 1 97.69 289 ASP B C 1
ATOM 5733 O O . ASP B 1 289 ? 9.617 51.781 25.641 1 97.69 289 ASP B O 1
ATOM 5737 N N . ILE B 1 290 ? 9.477 49.594 25.906 1 97.19 290 ILE B N 1
ATOM 5738 C CA . ILE B 1 290 ? 10.484 49.312 24.891 1 97.19 290 ILE B CA 1
ATOM 5739 C C . ILE B 1 290 ? 9.898 49.594 23.5 1 97.19 290 ILE B C 1
ATOM 5741 O O . ILE B 1 290 ? 10.555 50.188 22.656 1 97.19 290 ILE B O 1
ATOM 5745 N N . CYS B 1 291 ? 8.719 49.125 23.297 1 98.06 291 CYS B N 1
ATOM 5746 C CA . CYS B 1 291 ? 8 49.281 22.031 1 98.06 291 CYS B CA 1
ATOM 5747 C C . CYS B 1 291 ? 6.586 49.781 22.266 1 98.06 291 CYS B C 1
ATOM 5749 O O . CYS B 1 291 ? 5.637 49 22.344 1 98.06 291 CYS B O 1
ATOM 5751 N N . PRO B 1 292 ? 6.398 51.031 22.25 1 96.5 292 PRO B N 1
ATOM 5752 C CA . PRO B 1 292 ? 5.133 51.656 22.656 1 96.5 292 PRO B CA 1
ATOM 5753 C C . PRO B 1 292 ? 3.967 51.25 21.75 1 96.5 292 PRO B C 1
ATOM 5755 O O . PRO B 1 292 ? 2.812 51.281 22.188 1 96.5 292 PRO B O 1
ATOM 5758 N N . ASP B 1 293 ? 4.203 50.875 20.562 1 95 293 ASP B N 1
ATOM 5759 C CA . ASP B 1 293 ? 3.111 50.531 19.656 1 95 293 ASP B CA 1
ATOM 5760 C C . ASP B 1 293 ? 2.887 49.031 19.609 1 95 293 ASP B C 1
ATOM 5762 O O . ASP B 1 293 ? 2.201 48.531 18.703 1 95 293 ASP B O 1
ATOM 5766 N N . ILE B 1 294 ? 3.436 48.312 20.531 1 97.62 294 ILE B N 1
ATOM 5767 C CA . ILE B 1 294 ? 3.334 46.844 20.531 1 97.62 294 ILE B CA 1
ATOM 5768 C C . ILE B 1 294 ? 1.885 46.438 20.766 1 97.62 294 ILE B C 1
ATOM 5770 O O . ILE B 1 294 ? 1.191 47.031 21.609 1 97.62 294 ILE B O 1
ATOM 5774 N N . THR B 1 295 ? 1.402 45.594 19.906 1 97.88 295 THR B N 1
ATOM 5775 C CA . THR B 1 295 ? 0.116 44.938 20.125 1 97.88 295 THR B CA 1
ATOM 5776 C C . THR B 1 295 ? 0.291 43.656 20.906 1 97.88 295 THR B C 1
ATOM 5778 O O . THR B 1 295 ? 1.063 42.781 20.516 1 97.88 295 THR B O 1
ATOM 5781 N N . ILE B 1 296 ? -0.393 43.5 21.984 1 97.62 296 ILE B N 1
ATOM 5782 C CA . ILE B 1 296 ? -0.335 42.312 22.812 1 97.62 296 ILE B CA 1
ATOM 5783 C C . ILE B 1 296 ? -1.667 41.562 22.734 1 97.62 296 ILE B C 1
ATOM 5785 O O . ILE B 1 296 ? -2.713 42.125 23.094 1 97.62 296 ILE B O 1
ATOM 5789 N N . ARG B 1 297 ? -1.608 40.375 22.188 1 97.5 297 ARG B N 1
ATOM 5790 C CA . ARG B 1 297 ? -2.758 39.469 22.125 1 97.5 297 ARG B CA 1
ATOM 5791 C C . ARG B 1 297 ? -2.668 38.406 23.203 1 97.5 297 ARG B C 1
ATOM 5793 O O . ARG B 1 297 ? -1.581 37.906 23.5 1 97.5 297 ARG B O 1
ATOM 5800 N N . SER B 1 298 ? -3.77 38.031 23.781 1 97.38 298 SER B N 1
ATOM 5801 C CA . SER B 1 298 ? -3.781 36.969 24.766 1 97.38 298 SER B CA 1
ATOM 5802 C C . SER B 1 298 ? -5.082 36.156 24.703 1 97.38 298 SER B C 1
ATOM 5804 O O . SER B 1 298 ? -6.039 36.594 24.047 1 97.38 298 SER B O 1
ATOM 5806 N N . THR B 1 299 ? -5.051 35.031 25.234 1 96.25 299 THR B N 1
ATOM 5807 C CA . THR B 1 299 ? -6.203 34.156 25.328 1 96.25 299 THR B CA 1
ATOM 5808 C C . THR B 1 299 ? -6.449 33.75 26.766 1 96.25 299 THR B C 1
ATOM 5810 O O . THR B 1 299 ? -5.504 33.469 27.516 1 96.25 299 THR B O 1
ATOM 5813 N N . PHE B 1 300 ? -7.742 33.656 27.125 1 97.81 300 PHE B N 1
ATOM 5814 C CA . PHE B 1 300 ? -8.102 33.344 28.5 1 97.81 300 PHE B CA 1
ATOM 5815 C C . PHE B 1 300 ? -9.141 32.219 28.531 1 97.81 300 PHE B C 1
ATOM 5817 O O . PHE B 1 300 ? -9.859 32 27.562 1 97.81 300 PHE B O 1
ATOM 5824 N N . ILE B 1 301 ? -9.141 31.547 29.625 1 96.88 301 ILE B N 1
ATOM 5825 C CA . ILE B 1 301 ? -10.117 30.5 29.891 1 96.88 301 ILE B CA 1
ATOM 5826 C C . ILE B 1 301 ? -10.906 30.828 31.156 1 96.88 301 ILE B C 1
ATOM 5828 O O . ILE B 1 301 ? -10.32 31.078 32.219 1 96.88 301 ILE B O 1
ATOM 5832 N N . VAL B 1 302 ? -12.195 30.828 31.031 1 98.19 302 VAL B N 1
ATOM 5833 C CA . VAL B 1 302 ? -13.047 31.062 32.188 1 98.19 302 VAL B CA 1
ATOM 5834 C C . VAL B 1 302 ? -13.773 29.766 32.562 1 98.19 302 VAL B C 1
ATOM 5836 O O . VAL B 1 302 ? -14.008 28.906 31.719 1 98.19 302 VAL B O 1
ATOM 5839 N N . GLY B 1 303 ? -14.109 29.688 33.812 1 97.75 303 GLY B N 1
ATOM 5840 C CA . GLY B 1 303 ? -14.82 28.516 34.312 1 97.75 303 GLY B CA 1
ATOM 5841 C C . GLY B 1 303 ? -13.922 27.328 34.562 1 97.75 303 GLY B C 1
ATOM 5842 O O . GLY B 1 303 ? -14.352 26.172 34.438 1 97.75 303 GLY B O 1
ATOM 5843 N N . PHE B 1 304 ? -12.656 27.547 34.75 1 97.5 304 PHE B N 1
ATOM 5844 C CA . PHE B 1 304 ? -11.727 26.484 35.094 1 97.5 304 PHE B CA 1
ATOM 5845 C C . PHE B 1 304 ? -12.148 25.812 36.406 1 97.5 304 PHE B C 1
ATOM 5847 O O . PHE B 1 304 ? -12.656 26.484 37.312 1 97.5 304 PHE B O 1
ATOM 5854 N N . PRO B 1 305 ? -11.906 24.516 36.5 1 97 305 PRO B N 1
ATOM 5855 C CA . PRO B 1 305 ? -12.32 23.844 37.75 1 97 305 PRO B CA 1
ATOM 5856 C C . PRO B 1 305 ? -11.758 24.5 39 1 97 305 PRO B C 1
ATOM 5858 O O . PRO B 1 305 ? -10.547 24.703 39.094 1 97 305 PRO B O 1
ATOM 5861 N N . GLY B 1 306 ? -12.656 24.812 39.906 1 96.44 306 GLY B N 1
ATOM 5862 C CA . GLY B 1 306 ? -12.25 25.406 41.156 1 96.44 306 GLY B CA 1
ATOM 5863 C C . GLY B 1 306 ? -12.211 26.938 41.125 1 96.44 306 GLY B C 1
ATOM 5864 O O . GLY B 1 306 ? -11.953 27.578 42.156 1 96.44 306 GLY B O 1
ATOM 5865 N N . GLU B 1 307 ? -12.477 27.547 39.969 1 97.62 307 GLU B N 1
ATOM 5866 C CA . GLU B 1 307 ? -12.469 29 39.844 1 97.62 307 GLU B CA 1
ATOM 5867 C C . GLU B 1 307 ? -13.562 29.641 40.688 1 97.62 307 GLU B C 1
ATOM 5869 O O . GLU B 1 307 ? -14.75 29.359 40.5 1 97.62 307 GLU B O 1
ATOM 5874 N N . THR B 1 308 ? -13.211 30.5 41.531 1 97.31 308 THR B N 1
ATOM 5875 C CA . THR B 1 308 ? -14.18 31.156 42.406 1 97.31 308 THR B CA 1
ATOM 5876 C C . THR B 1 308 ? -14.57 32.531 41.844 1 97.31 308 THR B C 1
ATOM 5878 O O . THR B 1 308 ? -13.992 33 40.875 1 97.31 308 THR B O 1
ATOM 5881 N N . GLU B 1 309 ? -15.562 33.094 42.5 1 97.12 309 GLU B N 1
ATOM 5882 C CA . GLU B 1 309 ? -15.953 34.438 42.125 1 97.12 309 GLU B CA 1
ATOM 5883 C C . GLU B 1 309 ? -14.797 35.406 42.344 1 97.12 309 GLU B C 1
ATOM 5885 O O . GLU B 1 309 ? -14.609 36.344 41.531 1 97.12 309 GLU B O 1
ATOM 5890 N N . ALA B 1 310 ? -14.055 35.219 43.344 1 97.81 310 ALA B N 1
ATOM 5891 C CA . ALA B 1 310 ? -12.898 36.062 43.625 1 97.81 310 ALA B CA 1
ATOM 5892 C C . ALA B 1 310 ? -11.844 35.938 42.531 1 97.81 310 ALA B C 1
ATOM 5894 O O . ALA B 1 310 ? -11.203 36.906 42.156 1 97.81 310 ALA B O 1
ATOM 5895 N N . ASP B 1 311 ? -11.711 34.719 42.094 1 97.44 311 ASP B N 1
ATOM 5896 C CA . ASP B 1 311 ? -10.766 34.5 41 1 97.44 311 ASP B CA 1
ATOM 5897 C C . ASP B 1 311 ? -11.188 35.219 39.75 1 97.44 311 ASP B C 1
ATOM 5899 O O . ASP B 1 311 ? -10.359 35.812 39.062 1 97.44 311 ASP B O 1
ATOM 5903 N N . PHE B 1 312 ? -12.484 35.156 39.438 1 97.94 312 PHE B N 1
ATOM 5904 C CA . PHE B 1 312 ? -13.016 35.812 38.25 1 97.94 312 PHE B CA 1
ATOM 5905 C C . PHE B 1 312 ? -12.898 37.344 38.375 1 97.94 312 PHE B C 1
ATOM 5907 O O . PHE B 1 312 ? -12.547 38 37.406 1 97.94 312 PHE B O 1
ATOM 5914 N N . GLU B 1 313 ? -13.133 37.844 39.5 1 98.19 313 GLU B N 1
ATOM 5915 C CA . GLU B 1 313 ? -12.961 39.281 39.75 1 98.19 313 GLU B CA 1
ATOM 5916 C C . GLU B 1 313 ? -11.508 39.688 39.562 1 98.19 313 GLU B C 1
ATOM 5918 O O . GLU B 1 313 ? -11.234 40.781 39.031 1 98.19 313 GLU B O 1
ATOM 5923 N N . HIS B 1 314 ? -10.648 38.875 40.062 1 97.44 314 HIS B N 1
ATOM 5924 C CA . HIS B 1 314 ? -9.227 39.125 39.844 1 97.44 314 HIS B CA 1
ATOM 5925 C C . HIS B 1 314 ? -8.898 39.219 38.344 1 97.44 314 HIS B C 1
ATOM 5927 O O . HIS B 1 314 ? -8.109 40.062 37.938 1 97.44 314 HIS B O 1
ATOM 5933 N N . LEU B 1 315 ? -9.469 38.375 37.562 1 97.81 315 LEU B N 1
ATOM 5934 C CA . LEU B 1 315 ? -9.258 38.375 36.125 1 97.81 315 LEU B CA 1
ATOM 5935 C C . LEU B 1 315 ? -9.773 39.656 35.5 1 97.81 315 LEU B C 1
ATOM 5937 O O . LEU B 1 315 ? -9.117 40.219 34.625 1 97.81 315 LEU B O 1
ATOM 5941 N N . LEU B 1 316 ? -10.953 40.125 35.875 1 98.19 316 LEU B N 1
ATOM 5942 C CA . LEU B 1 316 ? -11.516 41.375 35.375 1 98.19 316 LEU B CA 1
ATOM 5943 C C . LEU B 1 316 ? -10.609 42.531 35.719 1 98.19 316 LEU B C 1
ATOM 5945 O O . LEU B 1 316 ? -10.367 43.406 34.875 1 98.19 316 LEU B O 1
ATOM 5949 N N . ASP B 1 317 ? -10.141 42.531 36.906 1 97.56 317 ASP B N 1
ATOM 5950 C CA . ASP B 1 317 ? -9.234 43.594 37.344 1 97.56 317 ASP B CA 1
ATOM 5951 C C . ASP B 1 317 ? -7.953 43.594 36.531 1 97.56 317 ASP B C 1
ATOM 5953 O O . ASP B 1 317 ? -7.453 44.656 36.156 1 97.56 317 ASP B O 1
ATOM 5957 N N . PHE B 1 318 ? -7.488 42.5 36.344 1 97.06 318 PHE B N 1
ATOM 5958 C CA . PHE B 1 318 ? -6.289 42.344 35.531 1 97.06 318 PHE B CA 1
ATOM 5959 C C . PHE B 1 318 ? -6.508 42.906 34.156 1 97.06 318 PHE B C 1
ATOM 5961 O O . PHE B 1 318 ? -5.648 43.625 33.625 1 97.06 318 PHE B O 1
ATOM 5968 N N . ALA B 1 319 ? -7.605 42.5 33.5 1 97.19 319 ALA B N 1
ATOM 5969 C CA . ALA B 1 319 ? -7.914 43 32.156 1 97.19 319 ALA B CA 1
ATOM 5970 C C . ALA B 1 319 ? -7.961 44.531 32.125 1 97.19 319 ALA B C 1
ATOM 5972 O O . ALA B 1 319 ? -7.461 45.125 31.172 1 97.19 319 ALA B O 1
ATOM 5973 N N . GLU B 1 320 ? -8.516 45.094 33.125 1 97.12 320 GLU B N 1
ATOM 5974 C CA . GLU B 1 320 ? -8.633 46.562 33.219 1 97.12 320 GLU B CA 1
ATOM 5975 C C . GLU B 1 320 ? -7.254 47.219 33.312 1 97.12 320 GLU B C 1
ATOM 5977 O O . GLU B 1 320 ? -7.027 48.281 32.75 1 97.12 320 GLU B O 1
ATOM 5982 N N . LYS B 1 321 ? -6.406 46.562 34 1 96.69 321 LYS B N 1
ATOM 5983 C CA . LYS B 1 321 ? -5.078 47.094 34.25 1 96.69 321 LYS B CA 1
ATOM 5984 C C . LYS B 1 321 ? -4.156 46.844 33.062 1 96.69 321 LYS B C 1
ATOM 5986 O O . LYS B 1 321 ? -3.371 47.688 32.656 1 96.69 321 LYS B O 1
ATOM 5991 N N . ALA B 1 322 ? -4.266 45.625 32.531 1 96.81 322 ALA B N 1
ATOM 5992 C CA . ALA B 1 322 ? -3.338 45.156 31.5 1 96.81 322 ALA B CA 1
ATOM 5993 C C . ALA B 1 322 ? -3.623 45.875 30.172 1 96.81 322 ALA B C 1
ATOM 5995 O O . ALA B 1 322 ? -2.719 46.062 29.359 1 96.81 322 ALA B O 1
ATOM 5996 N N . GLN B 1 323 ? -4.863 46.219 29.906 1 97.25 323 GLN B N 1
ATOM 5997 C CA . GLN B 1 323 ? -5.27 46.906 28.688 1 97.25 323 GLN B CA 1
ATOM 5998 C C . GLN B 1 323 ? -4.742 46.188 27.453 1 97.25 323 GLN B C 1
ATOM 6000 O O . GLN B 1 323 ? -4.086 46.781 26.594 1 97.25 323 GLN B O 1
ATOM 6005 N N . LEU B 1 324 ? -5.086 44.938 27.359 1 97.25 324 LEU B N 1
ATOM 6006 C CA . LEU B 1 324 ? -4.609 44.125 26.234 1 97.25 324 LEU B CA 1
ATOM 6007 C C . LEU B 1 324 ? -5.289 44.562 24.938 1 97.25 324 LEU B C 1
ATOM 6009 O O . LEU B 1 324 ? -6.441 45 24.953 1 97.25 324 LEU B O 1
ATOM 6013 N N . ASP B 1 325 ? -4.566 44.375 23.828 1 96.38 325 ASP B N 1
ATOM 6014 C CA . ASP B 1 325 ? -5.039 44.875 22.531 1 96.38 325 ASP B CA 1
ATOM 6015 C C . ASP B 1 325 ? -6.012 43.875 21.891 1 96.38 325 ASP B C 1
ATOM 6017 O O . ASP B 1 325 ? -7.02 44.281 21.312 1 96.38 325 ASP B O 1
ATOM 6021 N N . ARG B 1 326 ? -5.707 42.656 21.891 1 95.31 326 ARG B N 1
ATOM 6022 C CA . ARG B 1 326 ? -6.516 41.562 21.328 1 95.31 326 ARG B CA 1
ATOM 6023 C C . ARG B 1 326 ? -6.688 40.438 22.344 1 95.31 326 ARG B C 1
ATOM 6025 O O . ARG B 1 326 ? -5.719 40 22.969 1 95.31 326 ARG B O 1
ATOM 6032 N N . VAL B 1 327 ? -7.965 40.062 22.5 1 96.12 327 VAL B N 1
ATOM 6033 C CA . VAL B 1 327 ? -8.188 39.031 23.516 1 96.12 327 VAL B CA 1
ATOM 6034 C C . VAL B 1 327 ? -9.203 38 23 1 96.12 327 VAL B C 1
ATOM 6036 O O . VAL B 1 327 ? -10.219 38.375 22.406 1 96.12 327 VAL B O 1
ATOM 6039 N N . GLY B 1 328 ? -8.828 36.812 23.078 1 94.5 328 GLY B N 1
ATOM 6040 C CA . GLY B 1 328 ? -9.789 35.75 22.984 1 94.5 328 GLY B CA 1
ATOM 6041 C C . GLY B 1 328 ? -10.102 35.094 24.328 1 94.5 328 GLY B C 1
ATOM 6042 O O . GLY B 1 328 ? -9.219 35 25.188 1 94.5 328 GLY B O 1
ATOM 6043 N N . CYS B 1 329 ? -11.328 34.719 24.516 1 96.62 329 CYS B N 1
ATOM 6044 C CA . CYS B 1 329 ? -11.727 34.062 25.75 1 96.62 329 CYS B CA 1
ATOM 6045 C C . CYS B 1 329 ? -12.617 32.875 25.469 1 96.62 329 CYS B C 1
ATOM 6047 O O . CYS B 1 329 ? -13.5 32.938 24.609 1 96.62 329 CYS B O 1
ATOM 6049 N N . PHE B 1 330 ? -12.289 31.781 26.156 1 93.62 330 PHE B N 1
ATOM 6050 C CA . PHE B 1 330 ? -13.023 30.531 25.953 1 93.62 330 PHE B CA 1
ATOM 6051 C C . PHE B 1 330 ? -13.484 29.953 27.281 1 93.62 330 PHE B C 1
ATOM 6053 O O . PHE B 1 330 ? -12.844 30.172 28.312 1 93.62 330 PHE B O 1
ATOM 6060 N N . LYS B 1 331 ? -14.695 29.234 27.312 1 95.88 331 LYS B N 1
ATOM 6061 C CA . LYS B 1 331 ? -15.102 28.422 28.453 1 95.88 331 LYS B CA 1
ATOM 6062 C C . LYS B 1 331 ? -14.242 27.172 28.562 1 95.88 331 LYS B C 1
ATOM 6064 O O . LYS B 1 331 ? -13.906 26.547 27.562 1 95.88 331 LYS B O 1
ATOM 6069 N N . TYR B 1 332 ? -13.93 26.859 29.734 1 96.06 332 TYR B N 1
ATOM 6070 C CA . TYR B 1 332 ? -13.227 25.594 29.938 1 96.06 332 TYR B CA 1
ATOM 6071 C C . TYR B 1 332 ? -13.992 24.438 29.328 1 96.06 332 TYR B C 1
ATOM 6073 O O . TYR B 1 332 ? -15.188 24.266 29.578 1 96.06 332 TYR B O 1
ATOM 6081 N N . SER B 1 333 ? -13.266 23.766 28.453 1 90.06 333 SER B N 1
ATOM 6082 C CA . SER B 1 333 ? -13.812 22.578 27.797 1 90.06 333 SER B CA 1
ATOM 6083 C C . SER B 1 333 ? -13.195 21.312 28.375 1 90.06 333 SER B C 1
ATOM 6085 O O . SER B 1 333 ? -11.977 21.156 28.406 1 90.06 333 SER B O 1
ATOM 6087 N N . GLU B 1 334 ? -14.039 20.406 28.797 1 91.75 334 GLU B N 1
ATOM 6088 C CA . GLU B 1 334 ? -13.555 19.156 29.391 1 91.75 334 GLU B CA 1
ATOM 6089 C C . GLU B 1 334 ? -13.102 18.172 28.312 1 91.75 334 GLU B C 1
ATOM 6091 O O . GLU B 1 334 ? -13.711 17.109 28.141 1 91.75 334 GLU B O 1
ATOM 6096 N N . VAL B 1 335 ? -12.062 18.5 27.781 1 86 335 VAL B N 1
ATOM 6097 C CA . VAL B 1 335 ? -11.516 17.641 26.75 1 86 335 VAL B CA 1
ATOM 6098 C C . VAL B 1 335 ? -11.055 16.328 27.375 1 86 335 VAL B C 1
ATOM 6100 O O . VAL B 1 335 ? -10.422 16.312 28.438 1 86 335 VAL B O 1
ATOM 6103 N N . GLU B 1 336 ? -11.391 15.266 26.688 1 86.81 336 GLU B N 1
ATOM 6104 C CA . GLU B 1 336 ? -11.023 13.953 27.219 1 86.81 336 GLU B CA 1
ATOM 6105 C C . GLU B 1 336 ? -9.508 13.82 27.359 1 86.81 336 GLU B C 1
ATOM 6107 O O . GLU B 1 336 ? -8.766 14.117 26.422 1 86.81 336 GLU B O 1
ATOM 6112 N N . GLY B 1 337 ? -9.062 13.414 28.531 1 87.75 337 GLY B N 1
ATOM 6113 C CA . GLY B 1 337 ? -7.645 13.211 28.781 1 87.75 337 GLY B CA 1
ATOM 6114 C C . GLY B 1 337 ? -7.016 14.328 29.578 1 87.75 337 GLY B C 1
ATOM 6115 O O . GLY B 1 337 ? -5.918 14.172 30.125 1 87.75 337 GLY B O 1
ATOM 6116 N N . ALA B 1 338 ? -7.66 15.469 29.656 1 92.62 338 ALA B N 1
ATOM 6117 C CA . ALA B 1 338 ? -7.113 16.609 30.391 1 92.62 338 ALA B CA 1
ATOM 6118 C C . ALA B 1 338 ? -7.145 16.344 31.891 1 92.62 338 ALA B C 1
ATOM 6120 O O . ALA B 1 338 ? -8.188 15.977 32.438 1 92.62 338 ALA B O 1
ATOM 6121 N N . LYS B 1 339 ? -6.082 16.547 32.5 1 94.62 339 LYS B N 1
ATOM 6122 C CA . LYS B 1 339 ? -5.941 16.281 33.938 1 94.62 339 LYS B CA 1
ATOM 6123 C C . LYS B 1 339 ? -6.922 17.125 34.75 1 94.62 339 LYS B C 1
ATOM 6125 O O . LYS B 1 339 ? -7.422 16.672 35.781 1 94.62 339 LYS B O 1
ATOM 6130 N N . ALA B 1 340 ? -7.258 18.297 34.312 1 95.75 340 ALA B N 1
ATOM 6131 C CA . ALA B 1 340 ? -8.102 19.234 35.062 1 95.75 340 ALA B CA 1
ATOM 6132 C C . ALA B 1 340 ? -9.531 18.719 35.188 1 95.75 340 ALA B C 1
ATOM 6134 O O . ALA B 1 340 ? -10.289 19.172 36.031 1 95.75 340 ALA B O 1
ATOM 6135 N N . ASN B 1 341 ? -9.867 17.812 34.281 1 93.5 341 ASN B N 1
ATOM 6136 C CA . ASN B 1 341 ? -11.203 17.219 34.344 1 93.5 341 ASN B CA 1
ATOM 6137 C C . ASN B 1 341 ? -11.438 16.484 35.656 1 93.5 341 ASN B C 1
ATOM 6139 O O . ASN B 1 341 ? -12.578 16.25 36.062 1 93.5 341 ASN B O 1
ATOM 6143 N N . GLN B 1 342 ? -10.375 16.094 36.312 1 94.25 342 GLN B N 1
ATOM 6144 C CA . GLN B 1 342 ? -10.461 15.297 37.531 1 94.25 342 GLN B CA 1
ATOM 6145 C C . GLN B 1 342 ? -10.453 16.188 38.75 1 94.25 342 GLN B C 1
ATOM 6147 O O . GLN B 1 342 ? -10.602 15.711 39.875 1 94.25 342 GLN B O 1
ATOM 6152 N N . PHE B 1 343 ? -10.242 17.438 38.531 1 95.12 343 PHE B N 1
ATOM 6153 C CA . PHE B 1 343 ? -10.211 18.359 39.688 1 95.12 343 PHE B CA 1
ATOM 6154 C C . PHE B 1 343 ? -11.602 18.484 40.312 1 95.12 343 PHE B C 1
ATOM 6156 O O . PHE B 1 343 ? -12.609 18.172 39.656 1 95.12 343 PHE B O 1
ATOM 6163 N N . ASP B 1 344 ? -11.57 18.922 41.531 1 88.75 344 ASP B N 1
ATOM 6164 C CA . ASP B 1 344 ? -12.828 19.125 42.25 1 88.75 344 ASP B CA 1
ATOM 6165 C C . ASP B 1 344 ? -13.469 20.453 41.875 1 88.75 344 ASP B C 1
ATOM 6167 O O . ASP B 1 344 ? -12.797 21.344 41.344 1 88.75 344 ASP B O 1
ATOM 6171 N N . ASN B 1 345 ? -14.867 20.547 42.031 1 89.38 345 ASN B N 1
ATOM 6172 C CA . ASN B 1 345 ? -15.609 21.797 41.906 1 89.38 345 ASN B CA 1
ATOM 6173 C C . ASN B 1 345 ? -15.672 22.266 40.438 1 89.38 345 ASN B C 1
ATOM 6175 O O . ASN B 1 345 ? -15.297 23.391 40.125 1 89.38 345 ASN B O 1
ATOM 6179 N N . LEU B 1 346 ? -16.172 21.391 39.594 1 91.19 346 LEU B N 1
ATOM 6180 C CA . LEU B 1 346 ? -16.453 21.797 38.219 1 91.19 346 LEU B CA 1
ATOM 6181 C C . LEU B 1 346 ? -17.484 22.922 38.188 1 91.19 346 LEU B C 1
ATOM 6183 O O . LEU B 1 346 ?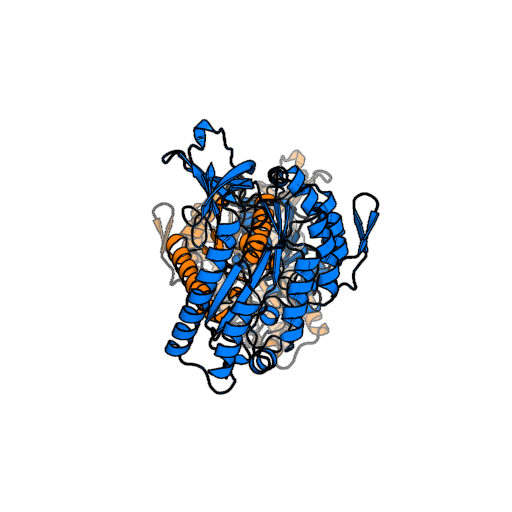 -18.422 22.922 39 1 91.19 346 LEU B O 1
ATOM 6187 N N . ILE B 1 347 ? -17.266 23.828 37.312 1 95.56 347 ILE B N 1
ATOM 6188 C CA . ILE B 1 347 ? -18.141 25 37.188 1 95.56 347 ILE B CA 1
ATOM 6189 C C . ILE B 1 347 ? -19.266 24.703 36.188 1 95.56 347 ILE B C 1
ATOM 6191 O O . ILE B 1 347 ? -19.047 24.078 35.156 1 95.56 347 ILE B O 1
ATOM 6195 N N . SER B 1 348 ? -20.484 25.188 36.531 1 95.38 348 SER B N 1
ATOM 6196 C CA . SER B 1 348 ? -21.625 24.938 35.656 1 95.38 348 SER B CA 1
ATOM 6197 C C . SER B 1 348 ? -21.516 25.734 34.344 1 95.38 348 SER B C 1
ATOM 6199 O O . SER B 1 348 ? -20.891 26.797 34.312 1 95.38 348 SER B O 1
ATOM 6201 N N . GLU B 1 349 ? -22.141 25.25 33.312 1 95.06 349 GLU B N 1
ATOM 6202 C CA . GLU B 1 349 ? -22.125 25.906 32 1 95.06 349 GLU B CA 1
ATOM 6203 C C . GLU B 1 349 ? -22.734 27.297 32.094 1 95.06 349 GLU B C 1
ATOM 6205 O O . GLU B 1 349 ? -22.297 28.203 31.375 1 95.06 349 GLU B O 1
ATOM 6210 N N . GLU B 1 350 ? -23.688 27.438 32.906 1 96.81 350 GLU B N 1
ATOM 6211 C CA . GLU B 1 350 ? -24.359 28.734 33.062 1 96.81 350 GLU B CA 1
ATOM 6212 C C . GLU B 1 350 ? -23.391 29.781 33.594 1 96.81 350 GLU B C 1
ATOM 6214 O O . GLU B 1 350 ? -23.344 30.906 33.125 1 96.81 350 GLU B O 1
ATOM 6219 N N . VAL B 1 351 ? -22.641 29.391 34.594 1 97.31 351 VAL B N 1
ATOM 6220 C CA . VAL B 1 351 ? -21.688 30.312 35.219 1 97.31 351 VAL B CA 1
ATOM 6221 C C . VAL B 1 351 ? -20.562 30.594 34.219 1 97.31 351 VAL B C 1
ATOM 6223 O O . VAL B 1 351 ? -20.094 31.734 34.125 1 97.31 351 VAL B O 1
ATOM 6226 N N . LYS B 1 352 ? -20.062 29.594 33.562 1 97.25 352 LYS B N 1
ATOM 6227 C CA . LYS B 1 352 ? -19.031 29.781 32.531 1 97.25 352 LYS B CA 1
ATOM 6228 C C . LYS B 1 352 ? -19.469 30.828 31.5 1 97.25 352 LYS B C 1
ATOM 6230 O O . LYS B 1 352 ? -18.703 31.719 31.156 1 97.25 352 LYS B O 1
ATOM 6235 N N . GLN B 1 353 ? -20.719 30.656 31.062 1 97.38 353 GLN B N 1
ATOM 6236 C CA . GLN B 1 353 ? -21.234 31.562 30.047 1 97.38 353 GLN B CA 1
ATOM 6237 C C . GLN B 1 353 ? -21.359 32.969 30.594 1 97.38 353 GLN B C 1
ATOM 6239 O O . GLN B 1 353 ? -21.016 33.938 29.906 1 97.38 353 GLN B O 1
ATOM 6244 N N . GLN B 1 354 ? -21.828 33.062 31.719 1 98.19 354 GLN B N 1
ATOM 6245 C CA . GLN B 1 354 ? -21.938 34.375 32.344 1 98.19 354 GLN B CA 1
ATOM 6246 C C . GLN B 1 354 ? -20.578 35.062 32.438 1 98.19 354 GLN B C 1
ATOM 6248 O O . GLN B 1 354 ? -20.453 36.25 32.125 1 98.19 354 GLN B O 1
ATOM 6253 N N . ARG B 1 355 ? -19.594 34.344 32.906 1 98.38 355 ARG B N 1
ATOM 6254 C CA . ARG B 1 355 ? -18.25 34.906 33.062 1 98.38 355 ARG B CA 1
ATOM 6255 C C . ARG B 1 355 ? -17.641 35.25 31.703 1 98.38 355 ARG B C 1
ATOM 6257 O O . ARG B 1 355 ? -16.984 36.281 31.562 1 98.38 355 ARG B O 1
ATOM 6264 N N . LEU B 1 356 ? -17.891 34.438 30.75 1 98.38 356 LEU B N 1
ATOM 6265 C CA . LEU B 1 356 ? -17.422 34.719 29.391 1 98.38 356 LEU B CA 1
ATOM 6266 C C . LEU B 1 356 ? -18 36.031 28.891 1 98.38 356 LEU B C 1
ATOM 6268 O O . LEU B 1 356 ? -17.266 36.875 28.375 1 98.38 356 LEU B O 1
ATOM 6272 N N . ASP B 1 357 ? -19.297 36.188 29.047 1 98.19 357 ASP B N 1
ATOM 6273 C CA . ASP B 1 357 ? -19.984 37.375 28.562 1 98.19 357 ASP B CA 1
ATOM 6274 C C . ASP B 1 357 ? -19.484 38.625 29.266 1 98.19 357 ASP B C 1
ATOM 6276 O O . ASP B 1 357 ? -19.25 39.656 28.625 1 98.19 357 ASP B O 1
ATOM 6280 N N . GLU B 1 358 ? -19.359 38.469 30.516 1 98.31 358 GLU B N 1
ATOM 6281 C CA . GLU B 1 358 ? -18.891 39.625 31.297 1 98.31 358 GLU B CA 1
ATOM 6282 C C . GLU B 1 358 ? -17.453 40 30.922 1 98.31 358 GLU B C 1
ATOM 6284 O O . GLU B 1 358 ? -17.156 41.188 30.734 1 98.31 358 GLU B O 1
ATOM 6289 N N . PHE B 1 359 ? -16.625 39.031 30.891 1 98.06 359 PHE B N 1
ATOM 6290 C CA . PHE B 1 359 ? -15.234 39.281 30.531 1 98.06 359 PHE B CA 1
ATOM 6291 C C . PHE B 1 359 ? -15.133 39.906 29.141 1 98.06 359 PHE B C 1
ATOM 6293 O O . PHE B 1 359 ? -14.414 40.875 28.953 1 98.06 359 PHE B O 1
ATOM 6300 N N . MET B 1 360 ? -15.82 39.344 28.172 1 97.44 360 MET B N 1
ATOM 6301 C CA . MET B 1 360 ? -15.742 39.812 26.797 1 97.44 360 MET B CA 1
ATOM 6302 C C . MET B 1 360 ? -16.391 41.188 26.656 1 97.44 360 MET B C 1
ATOM 6304 O O . MET B 1 360 ? -15.977 42 25.828 1 97.44 360 MET B O 1
ATOM 6308 N N . GLY B 1 361 ? -17.406 41.438 27.422 1 97.06 361 GLY B N 1
ATOM 6309 C CA . GLY B 1 361 ? -17.984 42.75 27.453 1 97.06 361 GLY B CA 1
ATOM 6310 C C . GLY B 1 361 ? -16.984 43.812 27.875 1 97.06 361 GLY B C 1
ATOM 6311 O O . GLY B 1 361 ? -16.906 44.875 27.25 1 97.06 361 GLY B O 1
ATOM 6312 N N . LEU B 1 362 ? -16.281 43.531 28.938 1 97.31 362 LEU B N 1
ATOM 6313 C CA . LEU B 1 362 ? -15.234 44.438 29.391 1 97.31 362 LEU B CA 1
ATOM 6314 C C . LEU B 1 362 ? -14.172 44.625 28.312 1 97.31 362 LEU B C 1
ATOM 6316 O O . LEU B 1 362 ? -13.766 45.75 28.031 1 97.31 362 LEU B O 1
ATOM 6320 N N . GLN B 1 363 ? -13.773 43.562 27.797 1 96.19 363 GLN B N 1
ATOM 6321 C CA . GLN B 1 363 ? -12.734 43.594 26.766 1 96.19 363 GLN B CA 1
ATOM 6322 C C . GLN B 1 363 ? -13.195 44.406 25.562 1 96.19 363 GLN B C 1
ATOM 6324 O O . GLN B 1 363 ? -12.398 45.094 24.922 1 96.19 363 GLN B O 1
ATOM 6329 N N . ALA B 1 364 ? -14.453 44.281 25.172 1 95.62 364 ALA B N 1
ATOM 6330 C CA . ALA B 1 364 ? -15 45.031 24.047 1 95.62 364 ALA B CA 1
ATOM 6331 C C . ALA B 1 364 ? -14.82 46.531 24.234 1 95.62 364 ALA B C 1
ATOM 6333 O O . ALA B 1 364 ? -14.508 47.25 23.297 1 95.62 364 ALA B O 1
ATOM 6334 N N . GLN B 1 365 ? -15.008 46.938 25.422 1 96.12 365 GLN B N 1
ATOM 6335 C CA . GLN B 1 365 ? -14.836 48.344 25.734 1 96.12 365 GLN B CA 1
ATOM 6336 C C . GLN B 1 365 ? -13.367 48.781 25.625 1 96.12 365 GLN B C 1
ATOM 6338 O O . GLN B 1 365 ? -13.055 49.812 25.062 1 96.12 365 GLN B O 1
ATOM 6343 N N . ILE B 1 366 ? -12.562 47.938 26.203 1 96.38 366 ILE B N 1
ATOM 6344 C CA . ILE B 1 366 ? -11.125 48.219 26.156 1 96.38 366 ILE B CA 1
ATOM 6345 C C . ILE B 1 366 ? -10.664 48.281 24.688 1 96.38 366 ILE B C 1
ATOM 6347 O O . ILE B 1 366 ? -9.953 49.219 24.312 1 96.38 366 ILE B O 1
ATOM 6351 N N . SER B 1 367 ? -11.078 47.312 23.906 1 95.06 367 SER B N 1
ATOM 6352 C CA . SER B 1 367 ? -10.711 47.219 22.5 1 95.06 367 SER B CA 1
ATOM 6353 C C . SER B 1 367 ? -11.195 48.469 21.734 1 95.06 367 SER B C 1
ATOM 6355 O O . SER B 1 367 ? -10.461 49.031 20.922 1 95.06 367 SER B O 1
ATOM 6357 N N . ALA B 1 368 ? -12.43 48.812 21.953 1 95.06 368 ALA B N 1
ATOM 6358 C CA . ALA B 1 368 ? -13.008 49.969 21.297 1 95.06 368 ALA B CA 1
ATOM 6359 C C . ALA B 1 368 ? -12.195 51.25 21.578 1 95.06 368 ALA B C 1
ATOM 6361 O O . ALA B 1 368 ? -11.93 52.031 20.688 1 95.06 368 ALA B O 1
ATOM 6362 N N . ASP B 1 369 ? -11.875 51.375 22.844 1 95.75 369 ASP B N 1
ATOM 6363 C CA . ASP B 1 369 ? -11.094 52.562 23.234 1 95.75 369 ASP B CA 1
ATOM 6364 C C . ASP B 1 369 ? -9.727 52.562 22.562 1 95.75 369 ASP B C 1
ATOM 6366 O O . ASP B 1 369 ? -9.25 53.594 22.109 1 95.75 369 ASP B O 1
ATOM 6370 N N . LYS B 1 370 ? -9.117 51.469 22.5 1 95.44 370 LYS B N 1
ATOM 6371 C CA . LYS B 1 370 ? -7.789 51.375 21.906 1 95.44 370 LYS B CA 1
ATOM 6372 C C . LYS B 1 370 ? -7.848 51.594 20.391 1 95.44 370 LYS B C 1
ATOM 6374 O O . LYS B 1 370 ? -6.961 52.219 19.828 1 95.44 370 LYS B O 1
ATOM 6379 N N . LEU B 1 371 ? -8.875 51.094 19.75 1 95.31 371 LEU B N 1
ATOM 6380 C CA . LEU B 1 371 ? -9 51.25 18.312 1 95.31 371 LEU B CA 1
ATOM 6381 C C . LEU B 1 371 ? -9.305 52.688 17.953 1 95.31 371 LEU B C 1
ATOM 6383 O O . LEU B 1 371 ? -8.906 53.156 16.875 1 95.31 371 LEU B O 1
ATOM 6387 N N . GLN B 1 372 ? -10.016 53.375 18.766 1 95.75 372 GLN B N 1
ATOM 6388 C CA . GLN B 1 372 ? -10.359 54.75 18.547 1 95.75 372 GLN B CA 1
ATOM 6389 C C . GLN B 1 372 ? -9.102 55.625 18.406 1 95.75 372 GLN B C 1
ATOM 6391 O O . GLN B 1 372 ? -9.109 56.625 17.703 1 95.75 372 GLN B O 1
ATOM 6396 N N . ARG B 1 373 ? -8.055 55.156 19 1 94.81 373 ARG B N 1
ATOM 6397 C CA . ARG B 1 373 ? -6.801 55.906 18.969 1 94.81 373 ARG B CA 1
ATOM 6398 C C . ARG B 1 373 ? -6.199 55.938 17.562 1 94.81 373 ARG B C 1
ATOM 6400 O O . ARG B 1 373 ? -5.328 56.75 17.266 1 94.81 373 ARG B O 1
ATOM 6407 N N . PHE B 1 374 ? -6.641 55 16.75 1 95.81 374 PHE B N 1
ATOM 6408 C CA . PHE B 1 374 ? -6.105 54.906 15.391 1 95.81 374 PHE B CA 1
ATOM 6409 C C . PHE B 1 374 ? -6.793 55.906 14.469 1 95.81 374 PHE B C 1
ATOM 6411 O O . PHE B 1 374 ? -6.301 56.188 13.375 1 95.81 374 PHE B O 1
ATOM 6418 N N . VAL B 1 375 ? -7.969 56.375 14.859 1 97 375 VAL B N 1
ATOM 6419 C CA . VAL B 1 375 ? -8.727 57.312 14.023 1 97 375 VAL B CA 1
ATOM 6420 C C . VAL B 1 375 ? -7.918 58.594 13.812 1 97 375 VAL B C 1
ATOM 6422 O O . VAL B 1 375 ? -7.398 59.156 14.766 1 97 375 VAL B O 1
ATOM 6425 N N . GLY B 1 376 ? -7.762 59 12.602 1 97.06 376 GLY B N 1
ATOM 6426 C CA . GLY B 1 376 ? -7.012 60.188 12.25 1 97.06 376 GLY B CA 1
ATOM 6427 C C . GLY B 1 376 ? -5.559 59.906 11.922 1 97.06 376 GLY B C 1
ATOM 6428 O O . GLY B 1 376 ? -4.816 60.812 11.531 1 97.06 376 GLY B O 1
ATOM 6429 N N . THR B 1 377 ? -5.195 58.719 12.07 1 96.75 377 THR B N 1
ATOM 6430 C CA . THR B 1 377 ? -3.811 58.344 11.789 1 96.75 377 THR B CA 1
ATOM 6431 C C . THR B 1 377 ? -3.695 57.688 10.422 1 96.75 377 THR B C 1
ATOM 6433 O O . THR B 1 377 ? -4.695 57.219 9.859 1 96.75 377 THR B O 1
ATOM 6436 N N . GLU B 1 378 ? -2.494 57.688 9.898 1 97.31 378 GLU B N 1
ATOM 6437 C CA . GLU B 1 378 ? -2.16 56.938 8.695 1 97.31 378 GLU B CA 1
ATOM 6438 C C . GLU B 1 378 ? -1.553 55.594 9.047 1 97.31 378 GLU B C 1
ATOM 6440 O O . GLU B 1 378 ? -0.687 55.5 9.914 1 97.31 378 GLU B O 1
ATOM 6445 N N . GLN B 1 379 ? -2.109 54.594 8.398 1 97 379 GLN B N 1
ATOM 6446 C CA . GLN B 1 379 ? -1.625 53.25 8.648 1 97 379 GLN B CA 1
ATOM 6447 C C . GLN B 1 379 ? -1.238 52.562 7.348 1 97 379 GLN B C 1
ATOM 6449 O O . GLN B 1 379 ? -1.882 52.75 6.316 1 97 379 GLN B O 1
ATOM 6454 N N . GLN B 1 380 ? -0.152 51.75 7.395 1 96.94 380 GLN B N 1
ATOM 6455 C CA . GLN B 1 380 ? 0.145 50.812 6.324 1 96.94 380 GLN B CA 1
ATOM 6456 C C . GLN B 1 380 ? -0.671 49.531 6.477 1 96.94 380 GLN B C 1
ATOM 6458 O O . GLN B 1 380 ? -0.717 48.938 7.559 1 96.94 380 GLN B O 1
ATOM 6463 N N . VAL B 1 381 ? -1.381 49.156 5.395 1 97.56 381 VAL B N 1
ATOM 6464 C CA . VAL B 1 381 ? -2.234 47.969 5.445 1 97.56 381 VAL B CA 1
ATOM 6465 C C . VAL B 1 381 ? -1.894 47.062 4.285 1 97.56 381 VAL B C 1
ATOM 6467 O O . VAL B 1 381 ? -1.504 47.5 3.207 1 97.56 381 VAL B O 1
ATOM 6470 N N . ILE B 1 382 ? -1.941 45.781 4.523 1 97.5 382 ILE B N 1
ATOM 6471 C CA . ILE B 1 382 ? -1.863 44.812 3.451 1 97.5 382 ILE B CA 1
ATOM 6472 C C . ILE B 1 382 ? -3.271 44.406 3.008 1 97.5 382 ILE B C 1
ATOM 6474 O O . ILE B 1 382 ? -4.141 44.156 3.842 1 97.5 382 ILE B O 1
ATOM 6478 N N . ILE B 1 383 ? -3.547 44.344 1.749 1 97.25 383 ILE B N 1
ATOM 6479 C CA . ILE B 1 383 ? -4.879 44.062 1.227 1 97.25 383 ILE B CA 1
ATOM 6480 C C . ILE B 1 383 ? -5.094 42.562 1.135 1 97.25 383 ILE B C 1
ATOM 6482 O O . ILE B 1 383 ? -4.355 41.875 0.435 1 97.25 383 ILE B O 1
ATOM 6486 N N . ASP B 1 384 ? -6.145 42.125 1.81 1 96.38 384 ASP B N 1
ATOM 6487 C CA . ASP B 1 384 ? -6.402 40.688 1.84 1 96.38 384 ASP B CA 1
ATOM 6488 C C . ASP B 1 384 ? -7.473 40.281 0.82 1 96.38 384 ASP B C 1
ATOM 6490 O O . ASP B 1 384 ? -7.391 39.219 0.205 1 96.38 384 ASP B O 1
ATOM 6494 N N . VAL B 1 385 ? -8.492 41.156 0.738 1 95.62 385 VAL B N 1
ATOM 6495 C CA . VAL B 1 385 ? -9.633 40.844 -0.121 1 95.62 385 VAL B CA 1
ATOM 6496 C C . VAL B 1 385 ? -10.148 42.125 -0.782 1 95.62 385 VAL B C 1
ATOM 6498 O O . VAL B 1 385 ? -10.055 43.188 -0.207 1 95.62 385 VAL B O 1
ATOM 6501 N N . ILE B 1 386 ? -10.641 41.906 -2.029 1 95.25 386 ILE B N 1
ATOM 6502 C CA . ILE B 1 386 ? -11.344 43 -2.709 1 95.25 386 ILE B CA 1
ATOM 6503 C C . ILE B 1 386 ? -12.727 42.531 -3.146 1 95.25 386 ILE B C 1
ATOM 6505 O O . ILE B 1 386 ? -12.852 41.5 -3.842 1 95.25 386 ILE B O 1
ATOM 6509 N N . ASN B 1 387 ? -13.656 43.156 -2.578 1 94.88 387 ASN B N 1
ATOM 6510 C CA . ASN B 1 387 ? -15.016 42.938 -3.062 1 94.88 387 ASN B CA 1
ATOM 6511 C C . ASN B 1 387 ? -15.359 43.875 -4.219 1 94.88 387 ASN B C 1
ATOM 6513 O O . ASN B 1 387 ? -15.727 45.031 -4 1 94.88 387 ASN B O 1
ATOM 6517 N N . LYS B 1 388 ? -15.383 43.469 -5.477 1 90.5 388 LYS B N 1
ATOM 6518 C CA . LYS B 1 388 ? -15.57 44.281 -6.68 1 90.5 388 LYS B CA 1
ATOM 6519 C C . LYS B 1 388 ? -17.016 44.75 -6.797 1 90.5 388 LYS B C 1
ATOM 6521 O O . LYS B 1 388 ? -17.25 45.875 -7.254 1 90.5 388 LYS B O 1
ATOM 6526 N N . ASP B 1 389 ? -17.938 43.875 -6.375 1 93.06 389 ASP B N 1
ATOM 6527 C CA . ASP B 1 389 ? -19.359 44.188 -6.516 1 93.06 389 ASP B CA 1
ATOM 6528 C C . ASP B 1 389 ? -19.75 45.375 -5.617 1 93.06 389 ASP B C 1
ATOM 6530 O O . ASP B 1 389 ? -20.453 46.281 -6.055 1 93.06 389 ASP B O 1
ATOM 6534 N N . GLU B 1 390 ? -19.281 45.344 -4.41 1 94.75 390 GLU B N 1
ATOM 6535 C CA . GLU B 1 390 ? -19.625 46.406 -3.451 1 94.75 390 GLU B CA 1
ATOM 6536 C C . GLU B 1 390 ? -18.531 47.469 -3.398 1 94.75 390 GLU B C 1
ATOM 6538 O O . GLU B 1 390 ? -18.672 48.469 -2.688 1 94.75 390 GLU B O 1
ATOM 6543 N N . ASN B 1 391 ? -17.484 47.281 -4.047 1 94.88 391 ASN B N 1
ATOM 6544 C CA . ASN B 1 391 ? -16.391 48.219 -4.277 1 94.88 391 ASN B CA 1
ATOM 6545 C C . ASN B 1 391 ? -15.688 48.594 -2.975 1 94.88 391 ASN B C 1
ATOM 6547 O O . ASN B 1 391 ? -15.539 49.781 -2.672 1 94.88 391 ASN B O 1
ATOM 6551 N N . TYR B 1 392 ? -15.32 47.688 -2.135 1 95.31 392 TYR B N 1
ATOM 6552 C CA . TYR B 1 392 ? -14.5 47.906 -0.952 1 95.31 392 TYR B CA 1
ATOM 6553 C C . TYR B 1 392 ? -13.422 46.844 -0.825 1 95.31 392 TYR B C 1
ATOM 6555 O O . TYR B 1 392 ? -13.5 45.781 -1.472 1 95.31 392 TYR B O 1
ATOM 6563 N N . ALA B 1 393 ? -12.438 47.156 -0.057 1 96.81 393 ALA B N 1
ATOM 6564 C CA . ALA B 1 393 ? -11.344 46.25 0.231 1 96.81 393 ALA B CA 1
ATOM 6565 C C . ALA B 1 393 ? -11.242 45.969 1.728 1 96.81 393 ALA B C 1
ATOM 6567 O O . ALA B 1 393 ? -11.656 46.781 2.549 1 96.81 393 ALA B O 1
ATOM 6568 N N . ILE B 1 394 ? -10.805 44.812 2.023 1 97 394 ILE B N 1
ATOM 6569 C CA . ILE B 1 394 ? -10.492 44.438 3.395 1 97 394 ILE B CA 1
ATOM 6570 C C . ILE B 1 394 ? -8.984 44.219 3.543 1 97 394 ILE B C 1
ATOM 6572 O O . ILE B 1 394 ? -8.375 43.5 2.771 1 97 394 ILE B O 1
ATOM 6576 N N . GLY B 1 395 ? -8.453 44.938 4.418 1 97.5 395 GLY B N 1
ATOM 6577 C CA . GLY B 1 395 ? -7.039 44.781 4.719 1 97.5 395 GLY B CA 1
ATOM 6578 C C . GLY B 1 395 ? -6.754 44.625 6.199 1 97.5 395 GLY B C 1
ATOM 6579 O O . GLY B 1 395 ? -7.68 44.469 7 1 97.5 395 GLY B O 1
ATOM 6580 N N . ARG B 1 396 ? -5.461 44.562 6.504 1 97.75 396 ARG B N 1
ATOM 6581 C CA . ARG B 1 396 ? -4.996 44.438 7.879 1 97.75 396 ARG B CA 1
ATOM 6582 C C . ARG B 1 396 ? -3.789 45.312 8.148 1 97.75 396 ARG B C 1
ATOM 6584 O O . ARG B 1 396 ? -2.912 45.438 7.293 1 97.75 396 ARG B O 1
ATOM 6591 N N . THR B 1 397 ? -3.781 45.906 9.273 1 97.25 397 THR B N 1
ATOM 6592 C CA . THR B 1 397 ? -2.59 46.625 9.703 1 97.25 397 THR B CA 1
ATOM 6593 C C . THR B 1 397 ? -1.517 45.656 10.195 1 97.25 397 THR B C 1
ATOM 6595 O O . THR B 1 397 ? -1.763 44.469 10.305 1 97.25 397 THR B O 1
ATOM 6598 N N . LYS B 1 398 ? -0.287 46.219 10.5 1 97.06 398 LYS B N 1
ATOM 6599 C CA . LYS B 1 398 ? 0.797 45.406 11.055 1 97.06 398 LYS B CA 1
ATOM 6600 C C . LYS B 1 398 ? 0.44 44.875 12.445 1 97.06 398 LYS B C 1
ATOM 6602 O O . LYS B 1 398 ? 1.124 44 12.984 1 97.06 398 LYS B O 1
ATOM 6607 N N . TYR B 1 399 ? -0.687 45.344 12.984 1 97 399 TYR B N 1
ATOM 6608 C CA . TYR B 1 399 ? -1.097 45 14.336 1 97 399 TYR B CA 1
ATOM 6609 C C . TYR B 1 399 ? -2.154 43.906 14.32 1 97 399 TYR B C 1
ATOM 6611 O O . TYR B 1 399 ? -2.645 43.469 15.367 1 97 399 TYR B O 1
ATOM 6619 N N . ASP B 1 400 ? -2.494 43.375 13.109 1 97 400 ASP B N 1
ATOM 6620 C CA . ASP B 1 400 ? -3.607 42.438 12.969 1 97 400 ASP B CA 1
ATOM 6621 C C . ASP B 1 400 ? -3.164 41.125 12.281 1 97 400 ASP B C 1
ATOM 6623 O O . ASP B 1 400 ? -2.729 41.156 11.133 1 97 400 ASP B O 1
ATOM 6627 N N . ALA B 1 401 ? -3.307 40.094 13.047 1 96.12 401 ALA B N 1
ATOM 6628 C CA . ALA B 1 401 ? -3.074 38.781 12.453 1 96.12 401 ALA B CA 1
ATOM 6629 C C . ALA B 1 401 ? -4.254 38.344 11.578 1 96.12 401 ALA B C 1
ATOM 6631 O O . ALA B 1 401 ? -5.41 38.625 11.906 1 96.12 401 ALA B O 1
ATOM 6632 N N . PRO B 1 402 ? -3.98 37.625 10.5 1 94.19 402 PRO B N 1
ATOM 6633 C CA . PRO B 1 402 ? -5.078 37.188 9.633 1 94.19 402 PRO B CA 1
ATOM 6634 C C . PRO B 1 402 ? -6.051 36.219 10.344 1 94.19 402 PRO B C 1
ATOM 6636 O O . PRO B 1 402 ? -5.629 35.406 11.141 1 94.19 402 PRO B O 1
ATOM 6639 N N . GLU B 1 403 ? -7.305 36.406 10.109 1 86.69 403 GLU B N 1
ATOM 6640 C CA . GLU B 1 403 ? -8.398 35.5 10.477 1 86.69 403 GLU B CA 1
ATOM 6641 C C . GLU B 1 403 ? -8.797 35.688 11.938 1 86.69 403 GLU B C 1
ATOM 6643 O O . GLU B 1 403 ? -9.93 35.406 12.32 1 86.69 403 GLU B O 1
ATOM 6648 N N . VAL B 1 404 ? -7.914 36.188 12.766 1 89.62 404 VAL B N 1
ATOM 6649 C CA . VAL B 1 404 ? -8.242 36.156 14.18 1 89.62 404 VAL B CA 1
ATOM 6650 C C . VAL B 1 404 ? -8.406 37.562 14.719 1 89.62 404 VAL B C 1
ATOM 6652 O O . VAL B 1 404 ? -9.07 37.781 15.734 1 89.62 404 VAL B O 1
ATOM 6655 N N . ASP B 1 405 ? -7.773 38.5 14.07 1 94.12 405 ASP B N 1
ATOM 6656 C CA . ASP B 1 405 ? -7.82 39.875 14.555 1 94.12 405 ASP B CA 1
ATOM 6657 C C . ASP B 1 405 ? -8.711 40.75 13.672 1 94.12 405 ASP B C 1
ATOM 6659 O O . ASP B 1 405 ? -9.539 40.219 12.922 1 94.12 405 ASP B O 1
ATOM 6663 N N . GLY B 1 406 ? -8.656 42.031 13.93 1 92.94 406 GLY B N 1
ATOM 6664 C CA . GLY B 1 406 ? -9.539 42.969 13.227 1 92.94 406 GLY B CA 1
ATOM 6665 C C . GLY B 1 406 ? -9.109 43.219 11.797 1 92.94 406 GLY B C 1
ATOM 6666 O O . GLY B 1 406 ? -8.086 42.688 11.344 1 92.94 406 GLY B O 1
ATOM 6667 N N . GLN B 1 407 ? -9.969 44 11.117 1 95.56 407 GLN B N 1
ATOM 6668 C CA . GLN B 1 407 ? -9.75 44.312 9.711 1 95.56 407 GLN B CA 1
ATOM 6669 C C . GLN B 1 407 ? -9.891 45.812 9.453 1 95.56 407 GLN B C 1
ATOM 6671 O O . GLN B 1 407 ? -10.375 46.531 10.32 1 95.56 407 GLN B O 1
ATOM 6676 N N . VAL B 1 408 ? -9.375 46.188 8.352 1 97.31 408 VAL B N 1
ATOM 6677 C CA . VAL B 1 408 ? -9.547 47.531 7.867 1 97.31 408 VAL B CA 1
ATOM 6678 C C . VAL B 1 408 ? -10.398 47.531 6.602 1 97.31 408 VAL B C 1
ATOM 6680 O O . VAL B 1 408 ? -10.016 46.938 5.586 1 97.31 408 VAL B O 1
ATOM 6683 N N . ILE B 1 409 ? -11.547 48.125 6.699 1 97.19 409 ILE B N 1
ATOM 6684 C CA . ILE B 1 409 ? -12.438 48.25 5.547 1 97.19 409 ILE B CA 1
ATOM 6685 C C . ILE B 1 409 ? -12.148 49.531 4.781 1 97.19 409 ILE B C 1
ATOM 6687 O O . ILE B 1 409 ? -12.219 50.625 5.344 1 97.19 409 ILE B O 1
ATOM 6691 N N . ILE B 1 410 ? -11.836 49.438 3.52 1 96.94 410 ILE B N 1
ATOM 6692 C CA . ILE B 1 410 ? -11.453 50.562 2.691 1 96.94 410 ILE B CA 1
ATOM 6693 C C . ILE B 1 410 ? -12.453 50.719 1.543 1 96.94 410 ILE B C 1
ATOM 6695 O O . ILE B 1 410 ? -12.602 49.812 0.714 1 96.94 410 ILE B O 1
ATOM 6699 N N . GLY B 1 411 ? -13 51.875 1.425 1 94.62 411 GLY B N 1
ATOM 6700 C CA . GLY B 1 411 ? -13.93 52.125 0.341 1 94.62 411 GLY B CA 1
ATOM 6701 C C . GLY B 1 411 ? -13.242 52.531 -0.952 1 94.62 411 GLY B C 1
ATOM 6702 O O . GLY B 1 411 ? -12.047 52.812 -0.961 1 94.62 411 GLY B O 1
ATOM 6703 N N . ASP B 1 412 ? -13.984 52.438 -2.039 1 95 412 ASP B N 1
ATOM 6704 C CA . ASP B 1 412 ? -13.547 52.875 -3.365 1 95 412 ASP B CA 1
ATOM 6705 C C . ASP B 1 412 ? -12.273 52.125 -3.789 1 95 412 ASP B C 1
ATOM 6707 O O . ASP B 1 412 ? -11.297 52.781 -4.199 1 95 412 ASP B O 1
ATOM 6711 N N . ALA B 1 413 ? -12.359 50.875 -3.539 1 93.56 413 ALA B N 1
ATOM 6712 C CA . ALA B 1 413 ? -11.18 50.062 -3.768 1 93.56 413 ALA B CA 1
ATOM 6713 C C . ALA B 1 413 ? -10.727 50.125 -5.219 1 93.56 413 ALA B C 1
ATOM 6715 O O . ALA B 1 413 ? -9.523 50.156 -5.496 1 93.56 413 ALA B O 1
ATOM 6716 N N . LEU B 1 414 ? -11.68 50.188 -6.16 1 92.56 414 LEU B N 1
ATOM 6717 C CA . LEU B 1 414 ? -11.359 50.188 -7.582 1 92.56 414 LEU B CA 1
ATOM 6718 C C . LEU B 1 414 ? -10.742 51.531 -7.98 1 92.56 414 LEU B C 1
ATOM 6720 O O . LEU B 1 414 ? -9.719 51.562 -8.664 1 92.56 414 LEU B O 1
ATOM 6724 N N . GLU B 1 415 ? -11.328 52.594 -7.531 1 93.12 415 GLU B N 1
ATOM 6725 C CA . GLU B 1 415 ? -10.82 53.906 -7.848 1 93.12 415 GLU B CA 1
ATOM 6726 C C . GLU B 1 415 ? -9.43 54.125 -7.258 1 93.12 415 GLU B C 1
ATOM 6728 O O . GLU B 1 415 ? -8.602 54.844 -7.844 1 93.12 415 GLU B O 1
ATOM 6733 N N . ARG B 1 416 ? -9.156 53.469 -6.152 1 93.88 416 ARG B N 1
ATOM 6734 C CA . ARG B 1 416 ? -7.887 53.656 -5.457 1 93.88 416 ARG B CA 1
ATOM 6735 C C . ARG B 1 416 ? -6.848 52.656 -5.969 1 93.88 416 ARG B C 1
ATOM 6737 O O . ARG B 1 416 ? -5.707 52.656 -5.508 1 93.88 416 ARG B O 1
ATOM 6744 N N . ASN B 1 417 ? -7.184 51.781 -6.844 1 94.25 417 ASN B N 1
ATOM 6745 C CA . ASN B 1 417 ? -6.312 50.812 -7.492 1 94.25 417 ASN B CA 1
ATOM 6746 C C . ASN B 1 417 ? -5.648 49.906 -6.473 1 94.25 417 ASN B C 1
ATOM 6748 O O . ASN B 1 417 ? -4.438 49.688 -6.531 1 94.25 417 ASN B O 1
ATOM 6752 N N . LEU B 1 418 ? -6.402 49.5 -5.457 1 94.31 418 LEU B N 1
ATOM 6753 C CA . LEU B 1 418 ? -5.91 48.531 -4.461 1 94.31 418 LEU B CA 1
ATOM 6754 C C . LEU B 1 418 ? -5.801 47.125 -5.055 1 94.31 418 LEU B C 1
ATOM 6756 O O . LEU B 1 418 ? -6.594 46.75 -5.922 1 94.31 418 LEU B O 1
ATOM 6760 N N . LYS B 1 419 ? -4.781 46.406 -4.734 1 93.69 419 LYS B N 1
ATOM 6761 C CA . LYS B 1 419 ? -4.539 45.062 -5.23 1 93.69 419 LYS B CA 1
ATOM 6762 C C . LYS B 1 419 ? -4.293 44.062 -4.082 1 93.69 419 LYS B C 1
ATOM 6764 O O . LYS B 1 419 ? -3.533 44.375 -3.156 1 93.69 419 LYS B O 1
ATOM 6769 N N . VAL B 1 420 ? -4.965 43.031 -4.129 1 94.94 420 VAL B N 1
ATOM 6770 C CA . VAL B 1 420 ? -4.777 41.969 -3.113 1 94.94 420 VAL B CA 1
ATOM 6771 C C . VAL B 1 420 ? -3.295 41.625 -3.004 1 94.94 420 VAL B C 1
ATOM 6773 O O . VAL B 1 420 ? -2.621 41.438 -4.02 1 94.94 420 VAL B O 1
ATOM 6776 N N . GLY B 1 421 ? -2.805 41.625 -1.733 1 95.5 421 GLY B N 1
ATOM 6777 C CA . GLY B 1 421 ? -1.426 41.219 -1.483 1 95.5 421 GLY B CA 1
ATOM 6778 C C . GLY B 1 421 ? -0.466 42.406 -1.479 1 95.5 421 GLY B C 1
ATOM 6779 O O . GLY B 1 421 ? 0.71 42.25 -1.143 1 95.5 421 GLY B O 1
ATOM 6780 N N . GLU B 1 422 ? -0.906 43.5 -1.805 1 95.88 422 GLU B N 1
ATOM 6781 C CA . GLU B 1 422 ? -0.054 44.688 -1.841 1 95.88 422 GLU B CA 1
ATOM 6782 C C . GLU B 1 422 ? -0.314 45.594 -0.639 1 95.88 422 GLU B C 1
ATOM 6784 O O . GLU B 1 422 ? -1.395 45.562 -0.046 1 95.88 422 GLU B O 1
ATOM 6789 N N . PHE B 1 423 ? 0.722 46.344 -0.35 1 97.19 423 PHE B N 1
ATOM 6790 C CA . PHE B 1 423 ? 0.612 47.312 0.751 1 97.19 423 PHE B CA 1
ATOM 6791 C C . PHE B 1 423 ? 0.016 48.625 0.272 1 97.19 423 PHE B C 1
ATOM 6793 O O . PHE B 1 423 ? 0.219 49.031 -0.876 1 97.19 423 PHE B O 1
ATOM 6800 N N . ALA B 1 424 ? -0.733 49.25 1.129 1 96.94 424 ALA B N 1
ATOM 6801 C CA . ALA B 1 424 ? -1.265 50.594 0.896 1 96.94 424 ALA B CA 1
ATOM 6802 C C . ALA B 1 424 ? -1.215 51.438 2.17 1 96.94 424 ALA B C 1
ATOM 6804 O O . ALA B 1 424 ? -1.334 50.906 3.277 1 96.94 424 ALA B O 1
ATOM 6805 N N . THR B 1 425 ? -0.987 52.688 1.987 1 97.25 425 THR B N 1
ATOM 6806 C CA . THR B 1 425 ? -1.101 53.625 3.104 1 97.25 425 THR B CA 1
ATOM 6807 C C . THR B 1 425 ? -2.48 54.281 3.125 1 97.25 425 THR B C 1
ATOM 6809 O O . THR B 1 425 ? -2.9 54.875 2.137 1 97.25 425 THR B O 1
ATOM 6812 N N . VAL B 1 426 ? -3.17 54.156 4.211 1 97.19 426 VAL B N 1
ATOM 6813 C CA . VAL B 1 426 ? -4.543 54.625 4.285 1 97.19 426 VAL B CA 1
ATOM 6814 C C . VAL B 1 426 ? -4.707 55.531 5.516 1 97.19 426 VAL B C 1
ATOM 6816 O O . VAL B 1 426 ? -3.939 55.406 6.473 1 97.19 426 VAL B O 1
ATOM 6819 N N . GLU B 1 427 ? -5.688 56.344 5.445 1 97.69 427 GLU B N 1
ATOM 6820 C CA . GLU B 1 427 ? -6.062 57.125 6.613 1 97.69 427 GLU B CA 1
ATOM 6821 C C . GLU B 1 427 ? -7.27 56.531 7.324 1 97.69 427 GLU B C 1
ATOM 6823 O O . GLU B 1 427 ? -8.312 56.312 6.711 1 97.69 427 GLU B O 1
ATOM 6828 N N . ILE B 1 428 ? -7.148 56.25 8.594 1 97.75 428 ILE B N 1
ATOM 6829 C CA . ILE B 1 428 ? -8.25 55.688 9.359 1 97.75 428 ILE B CA 1
ATOM 6830 C C . ILE B 1 428 ? -9.266 56.781 9.688 1 97.75 428 ILE B C 1
ATOM 6832 O O . ILE B 1 428 ? -8.922 57.781 10.297 1 97.75 428 ILE B O 1
ATOM 6836 N N . THR B 1 429 ? -10.523 56.5 9.359 1 97.69 429 THR B N 1
ATOM 6837 C CA . THR B 1 429 ? -11.531 57.531 9.508 1 97.69 429 THR B CA 1
ATOM 6838 C C . THR B 1 429 ? -12.492 57.188 10.641 1 97.69 429 THR B C 1
ATOM 6840 O O . THR B 1 429 ? -13.07 58.094 11.266 1 97.69 429 THR B O 1
ATOM 6843 N N . GLU B 1 430 ? -12.742 55.906 10.805 1 96.94 430 GLU B N 1
ATOM 6844 C CA . GLU B 1 430 ? -13.664 55.438 11.836 1 96.94 430 GLU B CA 1
ATOM 6845 C C . GLU B 1 430 ? -13.18 54.125 12.438 1 96.94 430 GLU B C 1
ATOM 6847 O O . GLU B 1 430 ? -12.328 53.438 11.859 1 96.94 430 GLU B O 1
ATOM 6852 N N . SER B 1 431 ? -13.68 53.875 13.609 1 95.38 431 SER B N 1
ATOM 6853 C CA . SER B 1 431 ? -13.398 52.594 14.266 1 95.38 431 SER B CA 1
ATOM 6854 C C . SER B 1 431 ? -14.664 51.969 14.844 1 95.38 431 SER B C 1
ATOM 6856 O O . SER B 1 431 ? -15.602 52.688 15.211 1 95.38 431 SER B O 1
ATOM 6858 N N . THR B 1 432 ? -14.734 50.688 14.758 1 90.12 432 THR B N 1
ATOM 6859 C CA . THR B 1 432 ? -15.75 49.938 15.477 1 90.12 432 THR B CA 1
ATOM 6860 C C . THR B 1 432 ? -15.133 49.188 16.656 1 90.12 432 THR B C 1
ATOM 6862 O O . THR B 1 432 ? -14.055 49.562 17.141 1 90.12 432 THR B O 1
ATOM 6865 N N . GLU B 1 433 ? -15.836 48.25 17.141 1 84.25 433 GLU B N 1
ATOM 6866 C CA . GLU B 1 433 ? -15.32 47.469 18.25 1 84.25 433 GLU B CA 1
ATOM 6867 C C . GLU B 1 433 ? -14.148 46.594 17.828 1 84.25 433 GLU B C 1
ATOM 6869 O O . GLU B 1 433 ? -13.234 46.344 18.609 1 84.25 433 GLU B O 1
ATOM 6874 N N . TYR B 1 434 ? -14.211 46.219 16.609 1 86.75 434 TYR B N 1
ATOM 6875 C CA . TYR B 1 434 ? -13.195 45.219 16.25 1 86.75 434 TYR B CA 1
ATOM 6876 C C . TYR B 1 434 ? -12.5 45.594 14.953 1 86.75 434 TYR B C 1
ATOM 6878 O O . TYR B 1 434 ? -11.445 45.062 14.625 1 86.75 434 TYR B O 1
ATOM 6886 N N . ASP B 1 435 ? -13.094 46.625 14.234 1 93.06 435 ASP B N 1
ATOM 6887 C CA . ASP B 1 435 ? -12.562 46.906 12.898 1 93.06 435 ASP B CA 1
ATOM 6888 C C . ASP B 1 435 ? -12.336 48.406 12.711 1 93.06 435 ASP B C 1
ATOM 6890 O O . ASP B 1 435 ? -12.789 49.219 13.523 1 93.06 435 ASP B O 1
ATOM 6894 N N . LEU B 1 436 ? -11.602 48.656 11.695 1 96.31 436 LEU B N 1
ATOM 6895 C CA . LEU B 1 436 ? -11.32 50.031 11.305 1 96.31 436 LEU B CA 1
ATOM 6896 C C . LEU B 1 436 ? -11.875 50.344 9.914 1 96.31 436 LEU B C 1
ATOM 6898 O O . LEU B 1 436 ? -12 49.406 9.086 1 96.31 436 LEU B O 1
ATOM 6902 N N . ILE B 1 437 ? -12.25 51.5 9.695 1 96.88 437 ILE B N 1
ATOM 6903 C CA . ILE B 1 437 ? -12.672 51.969 8.391 1 96.88 437 ILE B CA 1
ATOM 6904 C C . ILE B 1 437 ? -11.688 53.031 7.891 1 96.88 437 ILE B C 1
ATOM 6906 O O . ILE B 1 437 ? -11.25 53.906 8.656 1 96.88 437 ILE B O 1
ATOM 6910 N N . ALA B 1 438 ? -11.336 52.938 6.613 1 97 438 ALA B N 1
ATOM 6911 C CA . ALA B 1 438 ? -10.281 53.812 6.117 1 97 438 ALA B CA 1
ATOM 6912 C C . ALA B 1 438 ? -10.617 54.344 4.723 1 97 438 ALA B C 1
ATOM 6914 O O . ALA B 1 438 ? -11.516 53.812 4.059 1 97 438 ALA B O 1
ATOM 6915 N N . ASP B 1 439 ? -9.867 55.469 4.312 1 92.19 439 ASP B N 1
ATOM 6916 C CA . ASP B 1 439 ? -9.867 56.031 2.967 1 92.19 439 ASP B CA 1
ATOM 6917 C C . ASP B 1 439 ? -8.445 56.156 2.416 1 92.19 439 ASP B C 1
ATOM 6919 O O . ASP B 1 439 ? -7.488 56.281 3.18 1 92.19 439 ASP B O 1
#